Protein 4TKZ (pdb70)

Solvent-accessible surface area: 36170 Å² total; per-residue (Å²): 137,4,11,0,0,0,0,0,0,6,63,3,0,70,4,1,38,32,0,5,102,65,71,42,27,163,40,124,91,22,37,28,12,34,17,75,77,84,51,54,58,68,62,0,16,80,29,3,33,184,48,1,68,116,35,129,12,0,0,0,0,0,0,18,46,10,0,17,0,9,72,13,0,6,54,0,15,110,37,13,75,85,14,81,21,35,2,0,0,0,0,0,0,12,0,0,19,37,0,12,114,4,30,128,124,47,147,68,0,58,84,0,4,99,84,0,35,67,21,0,57,118,6,13,32,24,68,80,116,116,130,2,14,0,0,0,0,0,16,5,63,3,0,72,5,1,39,34,0,5,100,35,6,0,0,137,23,124,94,21,41,26,14,33,22,75,78,86,46,55,60,92,66,0,70,86,28,2,70,184,46,0,113,120,33,112,6,0,0,0,0,0,0,37,83,49,14,33,0,10,74,14,0,6,50,6,16,109,99,60,130,111,37,80,22,30,2,0,0,0,0,0,0,12,0,0,12,15,0,8,4,0,23,115,104,48,142,77,0,73,86,0,1,108,65,0,35,70,21,0,57,113,7,13,33,27,80,69,112,164,143,3,13,0,0,0,0,0,79,30,85,78,0,74,37,20,39,68,37,5,93,161,24,4,21,150,22,126,92,18,41,27,14,31,32,76,105,85,55,52,60,93,62,0,80,85,28,0,70,181,46,0,111,124,30,125,12,0,0,0,0,0,21,115,128,50,13,36,0,41,75,12,0,36,46,5,21,120,97,61,134,113,34,112,16,75,28,18,36,44,13,41,54,35,5,0,23,7,0,13,3,1,34,96,97,50,131,67,0,94,77,0,14,109,86,0,59,67,16,8,128,67,44,126,90,91,172,98,103,102,165,2,13,0,0,0,0,0,75,30,86,77,0,72,36,20,36,66,35,6,94,153,109,40,25,145,43,112,113,22,39,28,14,32,34,78,107,86,48,56,57,60,64,0,25,50,25,0,31,155,42,0,67,124,36,121,10,0,0,0,0,0,19,115,131,48,13,38,0,39,70,15,0,32,49,0,24,116,17,11,91,69,15,84,14,74,28,16,33,44,14,40,60,37,4,0,26,32,0,10,119,3,24,117,118,49,138,98,1,72,72,0,10,96,73,0,60,68,18,9,126,120,44,128,100,98,178,102,106,128,141,5,14,0,0,0,0,0,72,29,87,81,0,73,38,19,36,67,35,5,87,157,22,0,0,117,28,111,92,22,41,27,13,34,32,78,106,82,48,53,61,67,65,0,32,49,25,0,34,156,41,0,71,118,28,121,10,0,0,0,0,0,18,115,131,48,14,39,0,40,71,12,0,34,47,0,21,114,25,11,97,84,15,90,14,75,28,17,34,45,12,41,60,40,4,0,20,14,0,8,3,0,26,123,91,62,146,78,0,72,69,0,10,101,42,0,60,72,20,8,127,116,43,128,101,92,178,107,98,131,145,3,13,0,0,0,0,0,78,28,89,88,0,72,36,10,42,69,36,4,81,161,23,3,14,136,19,126,92,18,40,27,14,31,32,78,105,84,48,55,55,61,64,0,24,81,29,1,33,103,47,0,13,43,31,114,19,0,0,0,0,0,22,116,131,50,13,32,0,40,74,16,0,36,48,0,20,123,39,12,81,82,8,103,19,81,28,17,35,45,13,38,57,38,5,0,22,5,0,10,3,0,32,105,98,57,132,77,0,74,86,0,14,110,76,0,59,64,15,8,127,70,42,130,91,94,170,100,119,100

Foldseek 3Di:
DEAEEEEEEACVVVVLVVVCCVPPNDAPRYYYDYNYPPDDLVNLLVVVCVSPVPAAAYEYEYEAPPDSNQVSQVVVCVVDDRHHYHGDYNDDNQLVVQCRVCVVVDPHVVVRVVSSVVSSVVVDDDPVVD/DEAEEEEEEACVVVVLVVVCCVVPNDDPRYYYDYNYPPDDLVNLLVVVCVSPVPAAAYEYEYEAPPDSNQVSQVVVCVVDPRHHYHYDYNDDNQLVVQCRVCVVVDPHNVVSNVRSVVRSVVVDDDPVPD/DEAEEEEEEACVVVVLQVVCCVVPNDDPRYYYDYNYPPDDLVNLLVVVCVSPVPAQAYEYEYEAPPDSNQVSQVVVQPVDDRHHYHYDYNDDNQLVVQCRVPVVPDPHVVVRVVSSVVSSVVVDDDPVVD/DAAEEEEEEACVVVVLVVVCCVPPNDDPRYYYDYRYPPDDLVNVLVVVVVSPVPAQHYEYEYEDPPDSNQVSQVVVCVVPPRGHYHYDYNDDSQLVVLCRVPVVVDPHNVVSVVVSVVSSVVVDDDVVVD/DEAEEEEEEACVQVVLVVVCCVPPNDDPRYYYDYRYPPDDLVNLLVVVVVSPPPAQHYEYEYEDPPDSNQVSQVVVCVVPVRRHYHYYYNDDNQLVCQCRVCVVVDPHNVVSVVVSVVSSVVVDDDVVVD/DEAEEEEEEACVQVVLQVVCCVPPNDDPRYYYDYNYPPDDLVNLLVVVCVSPVPAQHYEYEYEAPPDSNQVSQVVVCPVDPRHHYHYDYNDDSQLVVQCRVPVVPDPHNVVSVVSSVVSSVVVDDDPVVD

CATH classification: 3.40.50.510

InterPro domains:
  IPR004701 Phosphotransferase system, mannose-type IIA component [PF03610] (3-116)
  IPR004701 Phosphotransferase system, mannose-type IIA component [PS51096] (1-124)
  IPR033887 PTS system mannose/sorbose specific IIA subunit [cd00006] (2-122)
  IPR036662 Phosphotransferase system, mannose-type IIA component superfamily [G3DSA:3.40.50.510] (1-130)
  IPR036662 Phosphotransferase system, mannose-type IIA component superfamily [SSF53062] (1-129)
  IPR051471 Bacterial PTS system sugar-specific components [PTHR33799] (1-134)

Organism: Streptococcus agalactiae serotype III (strain NEM316) (NCBI:txid211110)

Secondary structure (DSSP, 8-state):
--EEEEEEETTHHHHHHHHHHHHH---SSEEEEEE-TT--HHHHHHHHHHHHTT-SEEEEEESSTTSHHHHHHHHHTTS-SS-EEEEEES--HHHHHHHHHHGGG-SSTHHHHHHHHHHHHHT-EEGGG-/--EEEEEEETTHHHHHHHHHHHHH---SSEEEEEE-TT--HHHHHHHHHHHHTT-SEEEEEESSTTSHHHHHHHHHHTS-TT-EEEEEES--HHHHHHHHHHGGG-SSGGGTHHHHHHHHHHT-EEGGG-/--EEEEEEETTHHHHHHHHHHHHH---SSEEEEEE-TT--HHHHHHHHHHHHTT-SEEEEEESSTTSHHHHHHHHHTTS-SS-EEEEE-S--HHHHHHHHHHGGG-SSGGGTHHHHHHHHHHT---GGG-/-EEEEEEEETTHHHHHHHHHHHHH---SSEEEEEE-TT--HHHHHHHHHHHHTT-SEEEEEESSTTSHHHHHHHHHHHH-SSSEEEEE----HHHHHHHHHHGGG-SSHHHHHHHHHHHHHHT---GGG-/--EEEEEEETTHHHHHHHHHHHHH---SSEEEEEE-TT--HHHHHHHHHHHHTT-SEEEEEESSTTSHHHHHHHHHHHH-TTSEEEEE-S--HHHHHHHHHHGGG-S-HHHHHHHHHHHHHHT---GGG-/--EEEEEEETTHHHHHHHHHHHHH---SSEEEEEE-TT--HHHHHHHHHHHHTT-SEEEEEESSTTSHHHHHHHHHHTS-SS-EEEEE-S--HHHHHHHHHHGGG-S-GGGTHHHHHHHHHHT---GGG-

Nearest PDB structures (foldseek):
  4tkz-assembly3_F-3  TM=1.007E+00  e=9.486E-25  Streptococcus agalactiae NEM316
  2jzo-assembly1_A  TM=9.076E-01  e=1.538E-10  Escherichia coli
  2jzn-assembly1_B  TM=9.076E-01  e=3.311E-10  Escherichia coli
  3lfh-assembly1_B  TM=8.740E-01  e=2.914E-10  Caldanaerobacter subterraneus subsp. tengcongensis MB4
  3bed-assembly1_A  TM=9.129E-01  e=2.902E-08  Enterococcus faecalis V583

Sequence (780 aa):
MIKIIIVAHGNFPDGILSSLELLIAGHQEYVVGINFIAGMSSNDVRVALQREVIDFKEILVLTDLLGGTPFNVSSALSVEYTDKKIKVLSGLNLSMLMEAVLSRTMFEHVDDLVDKVITSSHEGIVDFSTCMIKIIIVAHGNFPDGILSSLELIAGHQEYVVGINFIAGMSSNDVRVALQREVIDFKEILVLTDLLGGTPFNVSSSALSVEYTDKKIKVLSGLNLSMLMEAVLSRTMFEHVDDLVVDKVITSSHEGIVDFSTCMIKIIIVAHGNFPDGILSSLELIAGHQEYVVGINFIAGMSSNDVRVALQRREVIDFKEILVLTDLLGGTPFNVSSALSVEYTDKKIKVLSGLNLSMLMEAVLSRTMFEHHVDDLVDKVITSSHEGIVDFSTCMIKIIIVAHGNFPDGILSSLELIAGHQEYVVGINFIAGMSSNDVRVALQREVIDFKEILVLTDLLGGTPFNVSSALSVEYTDKKIKVLSGLNLSMLMEAVLSRTMFEHVDDLVDKVITSSHEGIVDFSTCMMIKIIIVAHGNFPDGILSSLELIAGHQEYVVGINFIAGMSSNDVRVALQREVIDFKEILVLTDLLGGTPFNVSSALSVEYTDKKIKVLSGLNLSMLMEAVLSRTMFEHVDDLVDKVITSSHEGIVDFSTCMMIKIIIVAHGNFPDGILSSLELIAGHQEYVVGINFIAGMSSSNDVRVALQREVIDFKEILVLTDLLGGTPFNVSSALSVEYTDKKIKVLSGLNLSMLMEAVLSRTMFEHHVDDLVDKVITSSHEGIVDFSTC

Radius of gyration: 34.72 Å; Cα contacts (8 Å, |Δi|>4): 1448; chains: 6; bounding box: 51×77×112 Å

B-factor: mean 26.06, std 9.03, range [10.75, 90.31]

Structure (mmCIF, N/CA/C/O backbone):
data_4TKZ
#
_entry.id   4TKZ
#
_cell.length_a   52.293
_cell.length_b   53.800
_cell.length_c   94.887
_cell.angle_alpha   91.14
_cell.angle_beta   90.02
_cell.angle_gamma   60.97
#
_symmetry.space_group_name_H-M   'P 1'
#
loop_
_entity.id
_entity.type
_entity.pdbx_description
1 polymer 'Putative uncharacterized protein gbs1890'
2 non-polymer GLYCEROL
3 water water
#
loop_
_atom_site.group_PDB
_atom_site.id
_atom_site.type_symbol
_atom_site.label_atom_id
_atom_site.label_alt_id
_atom_site.label_comp_id
_atom_site.label_asym_id
_atom_site.label_entity_id
_atom_site.label_seq_id
_atom_site.pdbx_PDB_ins_code
_atom_site.Cartn_x
_atom_site.Cartn_y
_atom_site.Cartn_z
_atom_site.occupancy
_atom_site.B_iso_or_equiv
_atom_site.auth_seq_id
_atom_site.auth_comp_id
_atom_site.auth_asym_id
_atom_site.auth_atom_id
_atom_site.pdbx_PDB_model_num
ATOM 1 N N . MET A 1 1 ? 24.573 61.873 -0.705 1.00 30.78 1 MET A N 1
ATOM 2 C CA . MET A 1 1 ? 24.892 60.647 -1.424 1.00 30.53 1 MET A CA 1
ATOM 3 C C . MET A 1 1 ? 24.271 59.433 -0.738 1.00 33.73 1 MET A C 1
ATOM 4 O O . MET A 1 1 ? 23.990 59.460 0.465 1.00 35.37 1 MET A O 1
ATOM 9 N N . ILE A 1 2 ? 24.039 58.375 -1.506 1.00 25.39 2 ILE A N 1
ATOM 10 C CA . ILE A 1 2 ? 23.699 57.079 -0.927 1.00 24.99 2 ILE A CA 1
ATOM 11 C C . ILE A 1 2 ? 24.889 56.156 -1.130 1.00 24.10 2 ILE A C 1
ATOM 12 O O . ILE A 1 2 ? 25.259 55.863 -2.267 1.00 24.32 2 ILE A O 1
ATOM 17 N N . LYS A 1 3 ? 25.515 55.723 -0.039 1.00 23.24 3 LYS A N 1
ATOM 18 C CA . LYS A 1 3 ? 26.668 54.832 -0.142 1.00 19.21 3 LYS A CA 1
ATOM 19 C C . LYS A 1 3 ? 26.228 53.380 -0.337 1.00 22.39 3 LYS A C 1
ATOM 20 O O . LYS A 1 3 ? 25.318 52.900 0.344 1.00 18.15 3 LYS A O 1
ATOM 26 N N . ILE A 1 4 ? 26.873 52.687 -1.274 1.00 22.60 4 ILE A N 1
ATOM 27 C CA . ILE A 1 4 ? 26.554 51.289 -1.574 1.00 17.59 4 ILE A CA 1
ATOM 28 C C . ILE A 1 4 ? 27.638 50.378 -1.026 1.00 23.26 4 ILE A C 1
ATOM 29 O O . ILE A 1 4 ? 28.811 50.526 -1.370 1.00 21.70 4 ILE A O 1
ATOM 34 N N . ILE A 1 5 ? 27.246 49.436 -0.170 1.00 14.61 5 ILE A N 1
ATOM 35 C CA . ILE A 1 5 ? 28.208 48.517 0.409 1.00 15.38 5 ILE A CA 1
ATOM 36 C C . ILE A 1 5 ? 27.831 47.091 0.059 1.00 18.83 5 ILE A C 1
ATOM 37 O O . ILE A 1 5 ? 26.712 46.637 0.335 1.00 20.43 5 ILE A O 1
ATOM 42 N N . ILE A 1 6 ? 28.776 46.382 -0.543 1.00 18.79 6 ILE A N 1
ATOM 43 C CA . ILE A 1 6 ? 28.571 44.995 -0.926 1.00 19.97 6 ILE A CA 1
ATOM 44 C C . ILE A 1 6 ? 29.294 44.057 0.033 1.00 21.79 6 ILE A C 1
ATOM 45 O O . ILE A 1 6 ? 30.531 44.105 0.150 1.00 20.70 6 ILE A O 1
ATOM 50 N N . VAL A 1 7 ? 28.531 43.206 0.717 1.00 16.80 7 VAL A N 1
ATOM 51 C CA . VAL A 1 7 ? 29.114 42.221 1.619 1.00 17.08 7 VAL A CA 1
ATOM 52 C C . VAL A 1 7 ? 28.720 40.827 1.171 1.00 14.50 7 VAL A C 1
ATOM 53 O O . VAL A 1 7 ? 27.531 40.517 1.075 1.00 13.21 7 VAL A O 1
ATOM 57 N N . ALA A 1 8 ? 29.705 39.978 0.887 1.00 17.29 8 ALA A N 1
ATOM 58 C CA . ALA A 1 8 ? 29.402 38.634 0.407 1.00 13.87 8 ALA A CA 1
ATOM 59 C C . ALA A 1 8 ? 30.542 37.653 0.650 1.00 12.56 8 ALA A C 1
ATOM 60 O O . ALA A 1 8 ? 31.678 38.053 0.891 1.00 18.44 8 ALA A O 1
ATOM 62 N N . HIS A 1 9 ? 30.209 36.366 0.591 1.00 17.01 9 HIS A N 1
ATOM 63 C CA . HIS A 1 9 ? 31.155 35.276 0.793 1.00 14.19 9 HIS A CA 1
ATOM 64 C C . HIS A 1 9 ? 32.260 35.240 -0.261 1.00 18.69 9 HIS A C 1
ATOM 65 O O . HIS A 1 9 ? 32.006 35.440 -1.455 1.00 17.84 9 HIS A O 1
ATOM 72 N N . GLY A 1 10 ? 33.477 34.942 0.177 1.00 17.37 10 GLY A N 1
ATOM 73 C CA . GLY A 1 10 ? 34.620 34.879 -0.715 1.00 21.04 10 GLY A CA 1
ATOM 74 C C . GLY A 1 10 ? 34.935 36.229 -1.319 1.00 21.01 10 GLY A C 1
ATOM 75 O O . GLY A 1 10 ? 34.740 37.262 -0.672 1.00 19.04 10 GLY A O 1
ATOM 76 N N . ASN A 1 11 ? 35.429 36.220 -2.555 1.00 18.19 11 ASN A N 1
ATOM 77 C CA . ASN A 1 11 ? 35.701 37.454 -3.274 1.00 20.07 11 ASN A CA 1
ATOM 78 C C . ASN A 1 11 ? 34.598 37.804 -4.282 1.00 22.52 11 ASN A C 1
ATOM 79 O O . ASN A 1 11 ? 34.848 38.486 -5.263 1.00 21.53 11 ASN A O 1
ATOM 84 N N . PHE A 1 12 ? 33.385 37.320 -4.014 1.00 18.73 12 PHE A N 1
ATOM 85 C CA . PHE A 1 12 ? 32.156 37.750 -4.706 1.00 18.14 12 PHE A CA 1
ATOM 86 C C . PHE A 1 12 ? 32.082 39.283 -4.790 1.00 17.93 12 PHE A C 1
ATOM 87 O O . PHE A 1 12 ? 31.817 39.806 -5.864 1.00 16.98 12 PHE A O 1
ATOM 95 N N . PRO A 1 13 ? 32.298 40.013 -3.672 1.00 15.84 13 PRO A N 1
ATOM 96 C CA . PRO A 1 13 ? 32.219 41.471 -3.856 1.00 16.78 13 PRO A CA 1
ATOM 97 C C . PRO A 1 13 ? 33.218 42.004 -4.881 1.00 17.51 13 PRO A C 1
ATOM 98 O O . PRO A 1 13 ? 32.826 42.826 -5.717 1.00 18.90 13 PRO A O 1
ATOM 102 N N . ASP A 1 14 ? 34.467 41.546 -4.840 1.00 15.32 14 ASP A N 1
ATOM 103 C CA . ASP A 1 14 ? 35.445 42.006 -5.825 1.00 13.78 14 ASP A CA 1
ATOM 104 C C . ASP A 1 14 ? 35.015 41.654 -7.232 1.00 16.74 14 ASP A C 1
ATOM 105 O O . ASP A 1 14 ? 35.206 42.438 -8.158 1.00 18.18 14 ASP A O 1
ATOM 110 N N . GLY A 1 15 ? 34.460 40.456 -7.389 1.00 20.08 15 GLY A N 1
ATOM 111 C CA . GLY A 1 15 ? 34.069 39.980 -8.702 1.00 18.62 15 GLY A CA 1
ATOM 112 C C . GLY A 1 15 ? 32.911 40.765 -9.286 1.00 19.73 15 GLY A C 1
ATOM 113 O O . GLY A 1 15 ? 32.944 41.140 -10.461 1.00 16.91 15 GLY A O 1
ATOM 114 N N . ILE A 1 16 ? 31.876 41.014 -8.490 1.00 17.00 16 ILE A N 1
ATOM 115 C CA . ILE A 1 16 ? 30.731 41.771 -9.008 1.00 16.86 16 ILE A CA 1
ATOM 116 C C . ILE A 1 16 ? 31.098 43.247 -9.207 1.00 17.85 16 ILE A C 1
ATOM 117 O O . ILE A 1 16 ? 30.585 43.906 -10.117 1.00 21.21 16 ILE A O 1
ATOM 122 N N . LEU A 1 17 ? 32.018 43.752 -8.387 1.00 19.84 17 LEU A N 1
ATOM 123 C CA . LEU A 1 17 ? 32.546 45.101 -8.589 1.00 17.40 17 LEU A CA 1
ATOM 124 C C . LEU A 1 17 ? 33.327 45.218 -9.895 1.00 18.21 17 LEU A C 1
ATOM 125 O O . LEU A 1 17 ? 33.303 46.263 -10.551 1.00 20.03 17 LEU A O 1
ATOM 130 N N . SER A 1 18 ? 33.998 44.139 -10.293 1.00 18.10 18 SER A N 1
ATOM 131 C CA . SER A 1 18 ? 34.694 44.135 -11.579 1.00 17.94 18 SER A CA 1
ATOM 132 C C . SER A 1 18 ? 33.704 44.162 -12.742 1.00 21.10 18 SER A C 1
ATOM 133 O O . SER A 1 18 ? 34.029 44.671 -13.812 1.00 20.00 18 SER A O 1
ATOM 136 N N . SER A 1 19 ? 32.496 43.630 -12.535 1.00 17.85 19 SER A N 1
ATOM 137 C CA . SER A 1 19 ? 31.448 43.697 -13.560 1.00 22.80 19 SER A CA 1
ATOM 138 C C . SER A 1 19 ? 31.024 45.146 -13.753 1.00 22.14 19 SER A C 1
ATOM 139 O O . SER A 1 19 ? 30.914 45.639 -14.880 1.00 20.99 19 SER A O 1
ATOM 142 N N . LEU A 1 20 ? 30.777 45.814 -12.635 1.00 16.65 20 LEU A N 1
ATOM 143 C CA . LEU A 1 20 ? 30.428 47.234 -12.609 1.00 21.56 20 LEU A CA 1
ATOM 144 C C . LEU A 1 20 ? 31.509 48.113 -13.253 1.00 22.96 20 LEU A C 1
ATOM 145 O O . LEU A 1 20 ? 31.197 49.024 -14.026 1.00 23.44 20 LEU A O 1
ATOM 150 N N . GLU A 1 21 ? 32.773 47.840 -12.934 1.00 19.35 21 GLU A N 1
ATOM 151 C CA . GLU A 1 21 ? 33.889 48.620 -13.462 1.00 20.01 21 GLU A CA 1
ATOM 152 C C . GLU A 1 21 ? 33.909 48.508 -14.980 1.00 21.42 21 GLU A C 1
ATOM 153 O O . GLU A 1 21 ? 34.109 49.496 -15.683 1.00 23.30 21 GLU A O 1
ATOM 159 N N A LEU A 1 22 ? 33.701 47.292 -15.478 0.68 20.50 22 LEU A N 1
ATOM 160 N N B LEU A 1 22 ? 33.700 47.298 -15.482 0.32 20.53 22 LEU A N 1
ATOM 161 C CA A LEU A 1 22 ? 33.725 47.034 -16.918 0.68 19.21 22 LEU A CA 1
ATOM 162 C CA B LEU A 1 22 ? 33.724 47.066 -16.922 0.32 19.29 22 LEU A CA 1
ATOM 163 C C A LEU A 1 22 ? 32.561 47.711 -17.636 0.68 22.36 22 LEU A C 1
ATOM 164 C C B LEU A 1 22 ? 32.567 47.770 -17.611 0.32 22.29 22 LEU A C 1
ATOM 165 O O A LEU A 1 22 ? 32.729 48.277 -18.726 0.68 21.70 22 LEU A O 1
ATOM 166 O O B LEU A 1 22 ? 32.740 48.401 -18.659 0.32 21.73 22 LEU A O 1
ATOM 175 N N . ILE A 1 23 ? 31.380 47.643 -17.029 1.00 20.61 23 ILE A N 1
ATOM 176 C CA . ILE A 1 23 ? 30.177 48.191 -17.648 1.00 18.74 23 ILE A CA 1
ATOM 177 C C . ILE A 1 23 ? 30.133 49.711 -17.497 1.00 23.30 23 ILE A C 1
ATOM 178 O O . ILE A 1 23 ? 29.989 50.428 -18.483 1.00 26.31 23 ILE A O 1
ATOM 183 N N . ALA A 1 24 ? 30.294 50.202 -16.274 1.00 20.15 24 ALA A N 1
ATOM 184 C CA . ALA A 1 24 ? 30.055 51.620 -15.993 1.00 22.96 24 ALA A CA 1
ATOM 185 C C . ALA A 1 24 ? 31.292 52.434 -15.595 1.00 24.29 24 ALA A C 1
ATOM 186 O O . ALA A 1 24 ? 31.223 53.662 -15.510 1.00 27.85 24 ALA A O 1
ATOM 188 N N . GLY A 1 25 ? 32.413 51.767 -15.333 1.00 24.04 25 GLY A N 1
ATOM 189 C CA . GLY A 1 25 ? 33.612 52.470 -14.907 1.00 25.70 25 GLY A CA 1
ATOM 190 C C . GLY A 1 25 ? 33.612 52.599 -13.397 1.00 28.35 25 GLY A C 1
ATOM 191 O O . GLY A 1 25 ? 32.728 52.069 -12.733 1.00 26.48 25 GLY A O 1
ATOM 192 N N . HIS A 1 26 ? 34.588 53.315 -12.850 1.00 27.23 26 HIS A N 1
ATOM 193 C CA . HIS A 1 26 ? 34.701 53.437 -11.400 1.00 27.79 26 HIS A CA 1
ATOM 194 C C . HIS A 1 26 ? 33.630 54.355 -10.810 1.00 26.82 26 HIS A C 1
ATOM 195 O O . HIS A 1 26 ? 33.346 55.420 -11.355 1.00 23.25 26 HIS A O 1
ATOM 202 N N . GLN A 1 27 ? 33.043 53.944 -9.686 1.00 24.48 27 GLN A N 1
ATOM 203 C CA . GLN A 1 27 ? 31.954 54.697 -9.087 1.00 23.60 27 GLN A CA 1
ATOM 204 C C . GLN A 1 27 ? 32.400 55.238 -7.746 1.00 23.84 27 GLN A C 1
ATOM 205 O O . GLN A 1 27 ? 33.279 54.650 -7.116 1.00 23.07 27 GLN A O 1
ATOM 211 N N . GLU A 1 28 ? 31.816 56.358 -7.318 1.00 24.22 28 GLU A N 1
ATOM 212 C CA . GLU A 1 28 ? 32.075 56.896 -5.974 1.00 27.69 28 GLU A CA 1
ATOM 213 C C . GLU A 1 28 ? 31.190 56.207 -4.951 1.00 25.58 28 GLU A C 1
ATOM 214 O O . GLU A 1 28 ? 30.078 55.789 -5.273 1.00 23.26 28 GLU A O 1
ATOM 220 N N . TYR A 1 29 ? 31.673 56.106 -3.713 1.00 20.59 29 TYR A N 1
ATOM 221 C CA . TYR A 1 29 ? 30.844 55.610 -2.625 1.00 20.24 29 TYR A CA 1
ATOM 222 C C . TYR A 1 29 ? 30.259 54.229 -2.888 1.00 21.30 29 TYR A C 1
ATOM 223 O O . TYR A 1 29 ? 29.078 53.981 -2.642 1.00 20.59 29 TYR A O 1
ATOM 232 N N . VAL A 1 30 ? 31.096 53.337 -3.402 1.00 17.99 30 VAL A N 1
ATOM 233 C CA . VAL A 1 30 ? 30.714 51.950 -3.586 1.00 14.68 30 VAL A CA 1
ATOM 234 C C . VAL A 1 30 ? 31.884 51.109 -3.108 1.00 18.02 30 VAL A C 1
ATOM 235 O O . VAL A 1 30 ? 32.973 51.189 -3.674 1.00 21.62 30 VAL A O 1
ATOM 239 N N . VAL A 1 31 ? 31.678 50.332 -2.046 1.00 17.12 31 VAL A N 1
ATOM 240 C CA . VAL A 1 31 ? 32.752 49.512 -1.494 1.00 16.76 31 VAL A CA 1
ATOM 241 C C . VAL A 1 31 ? 32.353 48.054 -1.351 1.00 15.21 31 VAL A C 1
ATOM 242 O O . VAL A 1 31 ? 31.163 47.716 -1.224 1.00 21.52 31 VAL A O 1
ATOM 246 N N . GLY A 1 32 ? 33.355 47.185 -1.348 1.00 15.22 32 GLY A N 1
ATOM 247 C CA . GLY A 1 32 ? 33.107 45.773 -1.139 1.00 16.39 32 GLY A CA 1
ATOM 248 C C . GLY A 1 32 ? 33.801 45.296 0.118 1.00 25.72 32 GLY A C 1
ATOM 249 O O . GLY A 1 32 ? 34.921 45.717 0.424 1.00 24.18 32 GLY A O 1
ATOM 250 N N . ILE A 1 33 ? 33.118 44.435 0.861 1.00 17.41 33 ILE A N 1
ATOM 251 C CA . ILE A 1 33 ? 33.735 43.731 1.965 1.00 17.86 33 ILE A CA 1
ATOM 252 C C . ILE A 1 33 ? 33.738 42.244 1.630 1.00 20.62 33 ILE A C 1
ATOM 253 O O . ILE A 1 33 ? 32.689 41.593 1.624 1.00 17.89 33 ILE A O 1
ATOM 258 N N . ASN A 1 34 ? 34.923 41.712 1.348 1.00 17.90 34 ASN A N 1
ATOM 259 C CA . ASN A 1 34 ? 35.059 40.308 1.001 1.00 17.32 34 ASN A CA 1
ATOM 260 C C . ASN A 1 34 ? 35.137 39.414 2.235 1.00 21.14 34 ASN A C 1
ATOM 261 O O . ASN A 1 34 ? 36.121 39.455 2.971 1.00 23.26 34 ASN A O 1
ATOM 266 N N . PHE A 1 35 ? 34.099 38.611 2.451 1.00 20.09 35 PHE A N 1
ATOM 267 C CA . PHE A 1 35 ? 34.054 37.682 3.577 1.00 22.26 35 PHE A CA 1
ATOM 268 C C . PHE A 1 35 ? 34.778 36.403 3.190 1.00 19.29 35 PHE A C 1
ATOM 269 O O . PHE A 1 35 ? 34.158 35.427 2.765 1.00 20.39 35 PHE A O 1
ATOM 277 N N . ILE A 1 36 ? 36.096 36.414 3.351 1.00 19.84 36 ILE A N 1
ATOM 278 C CA . ILE A 1 36 ? 36.928 35.323 2.856 1.00 25.67 36 ILE A CA 1
ATOM 279 C C . ILE A 1 36 ? 37.209 34.293 3.944 1.00 26.66 36 ILE A C 1
ATOM 280 O O . ILE A 1 36 ? 36.953 34.531 5.128 1.00 25.75 36 ILE A O 1
ATOM 285 N N . ALA A 1 37 ? 37.728 33.139 3.536 1.00 25.22 37 ALA A N 1
ATOM 286 C CA . ALA A 1 37 ? 38.093 32.093 4.479 1.00 25.80 37 ALA A CA 1
ATOM 287 C C . ALA A 1 37 ? 39.096 32.636 5.478 1.00 29.93 37 ALA A C 1
ATOM 288 O O . ALA A 1 37 ? 40.075 33.283 5.102 1.00 29.04 37 ALA A O 1
ATOM 290 N N . GLY A 1 38 ? 38.833 32.376 6.753 1.00 30.36 38 GLY A N 1
ATOM 291 C CA . GLY A 1 38 ? 39.685 32.851 7.825 1.00 33.06 38 GLY A CA 1
ATOM 292 C C . GLY A 1 38 ? 39.039 33.982 8.598 1.00 30.29 38 GLY A C 1
ATOM 293 O O . GLY A 1 38 ? 39.378 34.219 9.758 1.00 29.22 38 GLY A O 1
ATOM 294 N N . MET A 1 39 ? 38.108 34.686 7.959 1.00 25.27 39 MET A N 1
ATOM 295 C CA . MET A 1 39 ? 37.436 35.805 8.611 1.00 30.09 39 MET A CA 1
ATOM 296 C C . MET A 1 39 ? 36.318 35.354 9.534 1.00 25.49 39 MET A C 1
ATOM 297 O O . MET A 1 39 ? 35.563 34.426 9.218 1.00 29.52 39 MET A O 1
ATOM 302 N N . SER A 1 40 ? 36.220 36.017 10.681 1.00 24.13 40 SER A N 1
ATOM 303 C CA . SER A 1 40 ? 35.148 35.768 11.618 1.00 22.55 40 SER A CA 1
ATOM 304 C C . SER A 1 40 ? 33.990 36.704 11.324 1.00 23.09 40 SER A C 1
ATOM 305 O O . SER A 1 40 ? 34.120 37.663 10.557 1.00 25.86 40 SER A O 1
ATOM 308 N N . SER A 1 41 ? 32.856 36.421 11.950 1.00 23.93 41 SER A N 1
ATOM 309 C CA . SER A 1 41 ? 31.702 37.305 11.874 1.00 23.87 41 SER A CA 1
ATOM 310 C C . SER A 1 41 ? 32.049 38.690 12.432 1.00 23.85 41 SER A C 1
ATOM 311 O O . SER A 1 41 ? 31.662 39.711 11.864 1.00 22.97 41 SER A O 1
ATOM 314 N N . ASN A 1 42 ? 32.787 38.737 13.540 1.00 24.83 42 ASN A N 1
ATOM 315 C CA . ASN A 1 42 ? 33.160 40.032 14.095 1.00 20.14 42 ASN A CA 1
ATOM 316 C C . ASN A 1 42 ? 34.023 40.847 13.122 1.00 19.94 42 ASN A C 1
ATOM 317 O O . ASN A 1 42 ? 33.922 42.077 13.080 1.00 23.34 42 ASN A O 1
ATOM 322 N N . ASP A 1 43 ? 34.851 40.166 12.335 1.00 21.25 43 ASP A N 1
ATOM 323 C CA . ASP A 1 43 ? 35.698 40.839 11.349 1.00 20.64 43 ASP A CA 1
ATOM 324 C C . ASP A 1 43 ? 34.839 41.605 10.344 1.00 22.93 43 ASP A C 1
ATOM 325 O O . ASP A 1 43 ? 35.146 42.748 9.982 1.00 19.51 43 ASP A O 1
ATOM 330 N N . VAL A 1 44 ? 33.759 40.963 9.903 1.00 21.71 44 VAL A N 1
ATOM 331 C CA . VAL A 1 44 ? 32.783 41.599 9.021 1.00 21.60 44 VAL A CA 1
ATOM 332 C C . VAL A 1 44 ? 32.119 42.779 9.715 1.00 21.67 44 VAL A C 1
ATOM 333 O O . VAL A 1 44 ? 31.932 43.840 9.114 1.00 20.12 44 VAL A O 1
ATOM 337 N N . ARG A 1 45 ? 31.761 42.599 10.986 1.00 19.07 45 ARG A N 1
ATOM 338 C CA . ARG A 1 45 ? 31.122 43.670 11.736 1.00 20.17 45 ARG A CA 1
ATOM 339 C C . ARG A 1 45 ? 32.032 44.882 11.852 1.00 18.19 45 ARG A C 1
ATOM 340 O O . ARG A 1 45 ? 31.577 46.011 11.688 1.00 20.19 45 ARG A O 1
ATOM 348 N N . VAL A 1 46 ? 33.313 44.637 12.125 1.00 18.95 46 VAL A N 1
ATOM 349 C CA . VAL A 1 46 ? 34.298 45.707 12.283 1.00 21.19 46 VAL A CA 1
ATOM 350 C C . VAL A 1 46 ? 34.432 46.470 10.979 1.00 21.39 46 VAL A C 1
ATOM 351 O O . VAL A 1 46 ? 34.426 47.705 10.958 1.00 22.13 46 VAL A O 1
ATOM 355 N N . ALA A 1 47 ? 34.537 45.721 9.890 1.00 22.34 47 ALA A N 1
ATOM 356 C CA . ALA A 1 47 ? 34.671 46.328 8.574 1.00 17.97 47 ALA A CA 1
ATOM 357 C C . ALA A 1 47 ? 33.458 47.187 8.234 1.00 19.53 47 ALA A C 1
ATOM 358 O O . ALA A 1 47 ? 33.599 48.319 7.748 1.00 21.06 47 ALA A O 1
ATOM 360 N N . LEU A 1 48 ? 32.264 46.652 8.477 1.00 19.70 48 LEU A N 1
ATOM 361 C CA . LEU A 1 48 ? 31.040 47.385 8.146 1.00 15.97 48 LEU A CA 1
ATOM 362 C C . LEU A 1 48 ? 30.918 48.670 8.952 1.00 20.32 48 LEU A C 1
ATOM 363 O O . LEU A 1 48 ? 30.630 49.723 8.381 1.00 18.51 48 LEU A O 1
ATOM 368 N N . GLN A 1 49 ? 31.138 48.588 10.272 1.00 17.12 49 GLN A N 1
ATOM 369 C CA . GLN A 1 49 ? 31.132 49.775 11.116 1.00 18.23 49 GLN A CA 1
ATOM 370 C C . GLN A 1 49 ? 32.016 50.864 10.550 1.00 15.35 49 GLN A C 1
ATOM 371 O O . GLN A 1 49 ? 31.619 52.031 10.465 1.00 18.33 49 GLN A O 1
ATOM 377 N N . ARG A 1 50 ? 33.228 50.481 10.168 1.00 18.88 50 ARG A N 1
ATOM 378 C CA . ARG A 1 50 ? 34.174 51.434 9.612 1.00 17.06 50 ARG A CA 1
ATOM 379 C C . ARG A 1 50 ? 33.626 52.117 8.356 1.00 24.16 50 ARG A C 1
ATOM 380 O O . ARG A 1 50 ? 33.809 53.323 8.164 1.00 19.77 50 ARG A O 1
ATOM 388 N N . GLU A 1 51 ? 32.935 51.355 7.509 1.00 22.90 51 GLU A N 1
ATOM 389 C CA . GLU A 1 51 ? 32.433 51.921 6.256 1.00 19.64 51 GLU A CA 1
ATOM 390 C C . GLU A 1 51 ? 31.253 52.872 6.462 1.00 19.63 51 GLU A C 1
ATOM 391 O O . GLU A 1 51 ? 30.996 53.718 5.616 1.00 24.97 51 GLU A O 1
ATOM 397 N N . VAL A 1 52 ? 30.542 52.750 7.582 1.00 17.94 52 VAL A N 1
ATOM 398 C CA . VAL A 1 52 ? 29.342 53.566 7.789 1.00 18.59 52 VAL A CA 1
ATOM 399 C C . VAL A 1 52 ? 29.513 54.793 8.696 1.00 17.36 52 VAL A C 1
ATOM 400 O O . VAL A 1 52 ? 28.581 55.584 8.822 1.00 18.28 52 VAL A O 1
ATOM 404 N N . ILE A 1 53 ? 30.687 54.951 9.310 1.00 21.43 53 ILE A N 1
ATOM 405 C CA . ILE A 1 53 ? 30.935 56.036 10.275 1.00 18.64 53 ILE A CA 1
ATOM 406 C C . ILE A 1 53 ? 30.354 57.375 9.826 1.00 21.69 53 ILE A C 1
ATOM 407 O O . ILE A 1 53 ? 29.599 58.017 10.552 1.00 20.74 53 ILE A O 1
ATOM 412 N N . ASP A 1 54 ? 30.695 57.771 8.607 1.00 16.25 54 ASP A N 1
ATOM 413 C CA . ASP A 1 54 ? 30.412 59.121 8.146 1.00 20.89 54 ASP A CA 1
ATOM 414 C C . ASP A 1 54 ? 29.331 59.190 7.072 1.00 27.19 54 ASP A C 1
ATOM 415 O O . ASP A 1 54 ? 29.282 60.145 6.290 1.00 23.54 54 ASP A O 1
ATOM 420 N N . PHE A 1 55 ? 28.459 58.189 7.037 1.00 20.13 55 PHE A N 1
ATOM 421 C CA . PHE A 1 55 ? 27.370 58.177 6.063 1.00 21.67 55 PHE A CA 1
ATOM 422 C C . PHE A 1 55 ? 25.999 58.023 6.730 1.00 26.20 55 PHE A C 1
ATOM 423 O O . PHE A 1 55 ? 25.864 57.349 7.753 1.00 23.83 55 PHE A O 1
ATOM 431 N N . LYS A 1 56 ? 24.993 58.682 6.160 1.00 25.27 56 LYS A N 1
ATOM 432 C CA . LYS A 1 56 ? 23.666 58.734 6.761 1.00 27.17 56 LYS A CA 1
ATOM 433 C C . LYS A 1 56 ? 22.675 57.853 6.000 1.00 23.64 56 LYS A C 1
ATOM 434 O O . LYS A 1 56 ? 21.743 57.293 6.589 1.00 23.64 56 LYS A O 1
ATOM 440 N N . GLU A 1 57 ? 22.891 57.738 4.690 1.00 26.64 57 GLU A N 1
ATOM 441 C CA . GLU A 1 57 ? 22.034 56.955 3.804 1.00 29.78 57 GLU A CA 1
ATOM 442 C C . GLU A 1 57 ? 22.873 55.851 3.177 1.00 21.88 57 GLU A C 1
ATOM 443 O O . GLU A 1 57 ? 23.773 56.129 2.384 1.00 25.87 57 GLU A O 1
ATOM 449 N N . ILE A 1 58 ? 22.583 54.604 3.539 1.00 19.75 58 ILE A N 1
ATOM 450 C CA . ILE A 1 58 ? 23.446 53.474 3.188 1.00 19.46 58 ILE A CA 1
ATOM 451 C C . ILE A 1 58 ? 22.657 52.271 2.684 1.00 22.52 58 ILE A C 1
ATOM 452 O O . ILE A 1 58 ? 21.718 51.798 3.333 1.00 17.71 58 ILE A O 1
ATOM 457 N N . LEU A 1 59 ? 23.036 51.776 1.511 1.00 20.16 59 LEU A N 1
ATOM 458 C CA . LEU A 1 59 ? 22.408 50.577 0.993 1.00 19.09 59 LEU A CA 1
ATOM 459 C C . LEU A 1 59 ? 23.419 49.446 1.046 1.00 16.80 59 LEU A C 1
ATOM 460 O O . LEU A 1 59 ? 24.477 49.521 0.422 1.00 19.24 59 LEU A O 1
ATOM 465 N N . VAL A 1 60 ? 23.085 48.396 1.787 1.00 18.84 60 VAL A N 1
ATOM 466 C CA . VAL A 1 60 ? 23.962 47.240 1.905 1.00 17.86 60 VAL A CA 1
ATOM 467 C C . VAL A 1 60 ? 23.431 46.066 1.095 1.00 21.72 60 VAL A C 1
ATOM 468 O O . VAL A 1 60 ? 22.333 45.538 1.355 1.00 17.52 60 VAL A O 1
ATOM 472 N N . LEU A 1 61 ? 24.212 45.652 0.103 1.00 18.84 61 LEU A N 1
ATOM 473 C CA . LEU A 1 61 ? 23.791 44.559 -0.755 1.00 17.54 61 LEU A CA 1
ATOM 474 C C . LEU A 1 61 ? 24.534 43.290 -0.362 1.00 16.61 61 LEU A C 1
ATOM 475 O O . LEU A 1 61 ? 25.757 43.231 -0.433 1.00 23.17 61 LEU A O 1
ATOM 480 N N . THR A 1 62 ? 23.801 42.266 0.054 1.00 14.68 62 THR A N 1
ATOM 481 C CA . THR A 1 62 ? 24.455 41.049 0.520 1.00 13.81 62 THR A CA 1
ATOM 482 C C . THR A 1 62 ? 24.030 39.857 -0.273 1.00 13.70 62 THR A C 1
ATOM 483 O O . THR A 1 62 ? 22.959 39.865 -0.875 1.00 18.76 62 THR A O 1
ATOM 487 N N . ASP A 1 63 ? 24.844 38.809 -0.243 1.00 16.07 63 ASP A N 1
ATOM 488 C CA . ASP A 1 63 ? 24.623 37.705 -1.164 1.00 20.98 63 ASP A CA 1
ATOM 489 C C . ASP A 1 63 ? 23.423 36.837 -0.839 1.00 23.01 63 ASP A C 1
ATOM 490 O O . ASP A 1 63 ? 22.596 36.562 -1.709 1.00 19.71 63 ASP A O 1
ATOM 495 N N . LEU A 1 64 ? 23.312 36.438 0.419 1.00 19.09 64 LEU A N 1
ATOM 496 C CA . LEU A 1 64 ? 22.509 35.277 0.749 1.00 19.07 64 LEU A CA 1
ATOM 497 C C . LEU A 1 64 ? 21.765 35.478 2.062 1.00 22.90 64 LEU A C 1
ATOM 498 O O . LEU A 1 64 ? 22.375 35.765 3.088 1.00 17.56 64 LEU A O 1
ATOM 503 N N . LEU A 1 65 ? 20.444 35.326 2.012 1.00 21.14 65 LEU A N 1
ATOM 504 C CA . LEU A 1 65 ? 19.599 35.426 3.197 1.00 20.90 65 LEU A CA 1
ATOM 505 C C . LEU A 1 65 ? 20.034 34.451 4.275 1.00 23.09 65 LEU A C 1
ATOM 506 O O . LEU A 1 65 ? 20.142 33.247 4.034 1.00 21.54 65 LEU A O 1
ATOM 511 N N . GLY A 1 66 ? 20.277 34.972 5.470 1.00 22.24 66 GLY A N 1
ATOM 512 C CA . GLY A 1 66 ? 20.606 34.118 6.596 1.00 19.52 66 GLY A CA 1
ATOM 513 C C . GLY A 1 66 ? 22.083 33.814 6.702 1.00 22.26 66 GLY A C 1
ATOM 514 O O . GLY A 1 66 ? 22.511 33.143 7.639 1.00 23.56 66 GLY A O 1
ATOM 515 N N . GLY A 1 67 ? 22.869 34.306 5.745 1.00 17.42 67 GLY A N 1
ATOM 516 C CA . GLY A 1 67 ? 24.312 34.153 5.819 1.00 20.92 67 GLY A CA 1
ATOM 517 C C . GLY A 1 67 ? 24.968 35.208 6.702 1.00 18.82 67 GLY A C 1
ATOM 518 O O . GLY A 1 67 ? 24.330 36.170 7.116 1.00 22.47 67 GLY A O 1
ATOM 519 N N . THR A 1 68 ? 26.251 35.029 6.990 1.00 19.92 68 THR A N 1
ATOM 520 C CA . THR A 1 68 ? 26.984 35.964 7.857 1.00 23.59 68 THR A CA 1
ATOM 521 C C . THR A 1 68 ? 26.955 37.418 7.364 1.00 18.74 68 THR A C 1
ATOM 522 O O . THR A 1 68 ? 26.643 38.317 8.141 1.00 18.28 68 THR A O 1
ATOM 526 N N . PRO A 1 69 ? 27.260 37.661 6.071 1.00 19.78 69 PRO A N 1
ATOM 527 C CA . PRO A 1 69 ? 27.150 39.043 5.594 1.00 14.25 69 PRO A CA 1
ATOM 528 C C . PRO A 1 69 ? 25.781 39.667 5.833 1.00 18.62 69 PRO A C 1
ATOM 529 O O . PRO A 1 69 ? 25.714 40.841 6.213 1.00 18.28 69 PRO A O 1
ATOM 533 N N . PHE A 1 70 ? 24.709 38.916 5.594 1.00 17.29 70 PHE A N 1
ATOM 534 C CA . PHE A 1 70 ? 23.375 39.467 5.768 1.00 16.77 70 PHE A CA 1
ATOM 535 C C . PHE A 1 70 ? 23.110 39.650 7.267 1.00 16.42 70 PHE A C 1
ATOM 536 O O . PHE A 1 70 ? 22.638 40.706 7.706 1.00 20.97 70 PHE A O 1
ATOM 544 N N . ASN A 1 71 ? 23.423 38.623 8.045 1.00 18.48 71 ASN A N 1
ATOM 545 C CA . ASN A 1 71 ? 23.167 38.663 9.492 1.00 15.65 71 ASN A CA 1
ATOM 546 C C . ASN A 1 71 ? 23.899 39.797 10.214 1.00 22.19 71 ASN A C 1
ATOM 547 O O . ASN A 1 71 ? 23.305 40.536 11.013 1.00 20.73 71 ASN A O 1
ATOM 552 N N . VAL A 1 72 ? 25.193 39.928 9.942 1.00 21.21 72 VAL A N 1
ATOM 553 C CA . VAL A 1 72 ? 25.980 41.027 10.496 1.00 23.57 72 VAL A CA 1
ATOM 554 C C . VAL A 1 72 ? 25.452 42.382 10.039 1.00 23.26 72 VAL A C 1
ATOM 555 O O . VAL A 1 72 ? 25.370 43.310 10.832 1.00 19.55 72 VAL A O 1
ATOM 559 N N . SER A 1 73 ? 25.110 42.502 8.755 1.00 18.88 73 SER A N 1
ATOM 560 C CA . SER A 1 73 ? 24.626 43.774 8.242 1.00 16.30 73 SER A CA 1
ATOM 561 C C . SER A 1 73 ? 23.279 44.165 8.854 1.00 19.34 73 SER A C 1
ATOM 562 O O . SER A 1 73 ? 23.068 45.327 9.221 1.00 16.97 73 SER A O 1
ATOM 565 N N . SER A 1 74 ? 22.374 43.194 8.952 1.00 18.62 74 SER A N 1
ATOM 566 C CA . SER A 1 74 ? 21.047 43.423 9.496 1.00 21.11 74 SER A CA 1
ATOM 567 C C . SER A 1 74 ? 21.109 43.856 10.958 1.00 19.05 74 SER A C 1
ATOM 568 O O . SER A 1 74 ? 20.386 44.764 11.367 1.00 22.25 74 SER A O 1
ATOM 571 N N . ALA A 1 75 ? 21.975 43.200 11.726 1.00 21.60 75 ALA A N 1
ATOM 572 C CA . ALA A 1 75 ? 22.121 43.472 13.164 1.00 20.46 75 ALA A CA 1
ATOM 573 C C . ALA A 1 75 ? 22.626 44.881 13.413 1.00 25.00 75 ALA A C 1
ATOM 574 O O . ALA A 1 75 ? 22.220 45.544 14.374 1.00 26.82 75 ALA A O 1
ATOM 576 N N . LEU A 1 76 ? 23.532 45.329 12.554 1.00 24.29 76 LEU A N 1
ATOM 577 C CA . LEU A 1 76 ? 24.131 46.639 12.701 1.00 22.48 76 LEU A CA 1
ATOM 578 C C . LEU A 1 76 ? 23.185 47.731 12.222 1.00 25.67 76 LEU A C 1
ATOM 579 O O . LEU A 1 76 ? 23.245 48.855 12.710 1.00 28.96 76 LEU A O 1
ATOM 584 N N . SER A 1 77 ? 22.308 47.402 11.271 1.00 22.73 77 SER A N 1
ATOM 585 C CA . SER A 1 77 ? 21.423 48.397 10.664 1.00 23.92 77 SER A CA 1
ATOM 586 C C . SER A 1 77 ? 20.420 49.014 11.643 1.00 25.23 77 SER A C 1
ATOM 587 O O . SER A 1 77 ? 19.808 50.031 11.335 1.00 33.61 77 SER A O 1
ATOM 590 N N . VAL A 1 78 ? 20.238 48.400 12.805 1.00 24.64 78 VAL A N 1
ATOM 591 C CA . VAL A 1 78 ? 19.252 48.909 13.762 1.00 25.39 78 VAL A CA 1
ATOM 592 C C . VAL A 1 78 ? 19.897 49.594 14.965 1.00 32.34 78 VAL A C 1
ATOM 593 O O . VAL A 1 78 ? 19.221 49.876 15.961 1.00 31.82 78 VAL A O 1
ATOM 597 N N . GLU A 1 79 ? 21.193 49.876 14.877 1.00 27.76 79 GLU A N 1
ATOM 598 C CA . GLU A 1 79 ? 21.936 50.353 16.048 1.00 23.27 79 GLU A CA 1
ATOM 599 C C . GLU A 1 79 ? 22.238 51.845 16.012 1.00 29.82 79 GLU A C 1
ATOM 600 O O . GLU A 1 79 ? 22.639 52.433 17.021 1.00 31.05 79 GLU A O 1
ATOM 606 N N . TYR A 1 80 ? 22.061 52.451 14.845 1.00 22.30 80 TYR A N 1
ATOM 607 C CA . TYR A 1 80 ? 22.300 53.875 14.684 1.00 25.86 80 TYR A CA 1
ATOM 608 C C . TYR A 1 80 ? 20.970 54.616 14.567 1.00 35.42 80 TYR A C 1
ATOM 609 O O . TYR A 1 80 ? 20.175 54.351 13.663 1.00 38.34 80 TYR A O 1
ATOM 618 N N . THR A 1 81 ? 20.748 55.554 15.480 1.00 30.20 81 THR A N 1
ATOM 619 C CA . THR A 1 81 ? 19.509 56.329 15.545 1.00 32.76 81 THR A CA 1
ATOM 620 C C . THR A 1 81 ? 19.210 57.122 14.283 1.00 35.40 81 THR A C 1
ATOM 621 O O . THR A 1 81 ? 18.077 57.123 13.786 1.00 36.20 81 THR A O 1
ATOM 625 N N . ASP A 1 82 ? 20.223 57.799 13.754 1.00 31.76 82 ASP A N 1
ATOM 626 C CA . ASP A 1 82 ? 19.980 58.722 12.653 1.00 33.60 82 ASP A CA 1
ATOM 627 C C . ASP A 1 82 ? 20.527 58.278 11.302 1.00 35.72 82 ASP A C 1
ATOM 628 O O . ASP A 1 82 ? 20.422 59.014 10.325 1.00 38.12 82 ASP A O 1
ATOM 633 N N . LYS A 1 83 ? 21.106 57.084 11.244 1.00 33.28 83 LYS A N 1
ATOM 634 C CA . LYS A 1 83 ? 21.504 56.522 9.960 1.00 23.53 83 LYS A CA 1
ATOM 635 C C . LYS A 1 83 ? 20.340 55.757 9.361 1.00 33.30 83 LYS A C 1
ATOM 636 O O . LYS A 1 83 ? 19.571 55.112 10.078 1.00 34.14 83 LYS A O 1
ATOM 642 N N . LYS A 1 84 ? 20.209 55.838 8.043 1.00 29.71 84 LYS A N 1
ATOM 643 C CA . LYS A 1 84 ? 19.254 55.005 7.325 1.00 28.59 84 LYS A CA 1
ATOM 644 C C . LYS A 1 84 ? 20.033 53.912 6.601 1.00 20.88 84 LYS A C 1
ATOM 645 O O . LYS A 1 84 ? 20.737 54.182 5.633 1.00 26.09 84 LYS A O 1
ATOM 651 N N . ILE A 1 85 ? 19.941 52.687 7.105 1.00 26.40 85 ILE A N 1
ATOM 652 C CA . ILE A 1 85 ? 20.677 51.570 6.523 1.00 25.14 85 ILE A CA 1
ATOM 653 C C . ILE A 1 85 ? 19.703 50.507 6.037 1.00 25.49 85 ILE A C 1
ATOM 654 O O . ILE A 1 85 ? 18.996 49.895 6.835 1.00 22.76 85 ILE A O 1
ATOM 659 N N . LYS A 1 86 ? 19.653 50.308 4.720 1.00 21.26 86 LYS A N 1
ATOM 660 C CA . LYS A 1 86 ? 18.840 49.249 4.142 1.00 23.42 86 LYS A CA 1
ATOM 661 C C . LYS A 1 86 ? 19.725 48.045 3.837 1.00 23.37 86 LYS A C 1
ATOM 662 O O . LYS A 1 86 ? 20.834 48.193 3.319 1.00 19.16 86 LYS A O 1
ATOM 668 N N . VAL A 1 87 ? 19.231 46.855 4.158 1.00 21.84 87 VAL A N 1
ATOM 669 C CA . VAL A 1 87 ? 19.989 45.626 3.952 1.00 22.32 87 VAL A CA 1
ATOM 670 C C . VAL A 1 87 ? 19.204 44.674 3.065 1.00 20.93 87 VAL A C 1
ATOM 671 O O . VAL A 1 87 ? 18.124 44.202 3.447 1.00 19.35 87 VAL A O 1
ATOM 675 N N . LEU A 1 88 ? 19.737 44.392 1.874 1.00 21.01 88 LEU A N 1
ATOM 676 C CA . LEU A 1 88 ? 19.096 43.435 0.975 1.00 16.06 88 LEU A CA 1
ATOM 677 C C . LEU A 1 88 ? 19.915 42.149 0.863 1.00 18.12 88 LEU A C 1
ATOM 678 O O . LEU A 1 88 ? 21.144 42.181 0.950 1.00 16.02 88 LEU A O 1
ATOM 683 N N . SER A 1 89 ? 19.226 41.020 0.689 1.00 18.76 89 SER A N 1
ATOM 684 C CA . SER A 1 89 ? 19.865 39.781 0.248 1.00 15.05 89 SER A CA 1
ATOM 685 C C . SER A 1 89 ? 19.507 39.558 -1.225 1.00 15.54 89 SER A C 1
ATOM 686 O O . SER A 1 89 ? 18.689 40.296 -1.779 1.00 17.10 89 SER A O 1
ATOM 689 N N . GLY A 1 90 ? 20.120 38.550 -1.847 1.00 16.17 90 GLY A N 1
ATOM 690 C CA . GLY A 1 90 ? 19.779 38.153 -3.211 1.00 16.44 90 GLY A CA 1
ATOM 691 C C . GLY A 1 90 ? 20.545 38.897 -4.284 1.00 16.36 90 GLY A C 1
ATOM 692 O O . GLY A 1 90 ? 20.112 38.952 -5.432 1.00 20.70 90 GLY A O 1
ATOM 693 N N . LEU A 1 91 ? 21.689 39.466 -3.905 1.00 19.68 91 LEU A N 1
ATOM 694 C CA . LEU A 1 91 ? 22.458 40.353 -4.779 1.00 13.90 91 LEU A CA 1
ATOM 695 C C . LEU A 1 91 ? 22.727 39.751 -6.151 1.00 14.20 91 LEU A C 1
ATOM 696 O O . LEU A 1 91 ? 23.318 38.674 -6.254 1.00 16.20 91 LEU A O 1
ATOM 701 N N . ASN A 1 92 ? 22.255 40.437 -7.187 1.00 15.78 92 ASN A N 1
ATOM 702 C CA . ASN A 1 92 ? 22.613 40.113 -8.584 1.00 12.63 92 ASN A CA 1
ATOM 703 C C . ASN A 1 92 ? 23.112 41.369 -9.290 1.00 15.47 92 ASN A C 1
ATOM 704 O O . ASN A 1 92 ? 23.113 42.441 -8.695 1.00 16.39 92 ASN A O 1
ATOM 709 N N . LEU A 1 93 ? 23.562 41.279 -10.542 1.00 13.11 93 LEU A N 1
ATOM 710 C CA . LEU A 1 93 ? 24.112 42.483 -11.155 1.00 12.89 93 LEU A CA 1
ATOM 711 C C . LEU A 1 93 ? 23.015 43.521 -11.395 1.00 14.44 93 LEU A C 1
ATOM 712 O O . LEU A 1 93 ? 23.279 44.721 -11.373 1.00 18.89 93 LEU A O 1
ATOM 717 N N . SER A 1 94 ? 21.783 43.062 -11.603 1.00 17.27 94 SER A N 1
ATOM 718 C CA . SER A 1 94 ? 20.646 43.966 -11.769 1.00 16.98 94 SER A CA 1
ATOM 719 C C . SER A 1 94 ? 20.464 44.847 -10.533 1.00 15.18 94 SER A C 1
ATOM 720 O O . SER A 1 94 ? 20.229 46.055 -10.651 1.00 19.76 94 SER A O 1
ATOM 723 N N . MET A 1 95 ? 20.553 44.223 -9.367 1.00 19.46 95 MET A N 1
ATOM 724 C CA . MET A 1 95 ? 20.417 44.930 -8.090 1.00 14.61 95 MET A CA 1
ATOM 725 C C . MET A 1 95 ? 21.477 46.025 -8.005 1.00 17.81 95 MET A C 1
ATOM 726 O O . MET A 1 95 ? 21.178 47.182 -7.684 1.00 17.20 95 MET A O 1
ATOM 731 N N . LEU A 1 96 ? 22.714 45.665 -8.334 1.00 17.08 96 LEU A N 1
ATOM 732 C CA . LEU A 1 96 ? 23.835 46.602 -8.248 1.00 17.56 96 LEU A CA 1
ATOM 733 C C . LEU A 1 96 ? 23.733 47.732 -9.262 1.00 17.48 96 LEU A C 1
ATOM 734 O O . LEU A 1 96 ? 23.930 48.904 -8.930 1.00 19.23 96 LEU A O 1
ATOM 739 N N . MET A 1 97 ? 23.433 47.387 -10.508 1.00 20.17 97 MET A N 1
ATOM 740 C CA . MET A 1 97 ? 23.355 48.413 -11.537 1.00 17.46 97 MET A CA 1
ATOM 741 C C . MET A 1 97 ? 22.234 49.408 -11.228 1.00 18.51 97 MET A C 1
ATOM 742 O O . MET A 1 97 ? 22.402 50.616 -11.395 1.00 18.38 97 MET A O 1
ATOM 747 N N . GLU A 1 98 ? 21.103 48.909 -10.747 1.00 19.05 98 GLU A N 1
ATOM 748 C CA . GLU A 1 98 ? 19.979 49.794 -10.438 1.00 22.50 98 GLU A CA 1
ATOM 749 C C . GLU A 1 98 ? 20.327 50.773 -9.326 1.00 19.81 98 GLU A C 1
ATOM 750 O O . GLU A 1 98 ? 20.017 51.965 -9.412 1.00 20.93 98 GLU A O 1
ATOM 756 N N . ALA A 1 99 ? 20.972 50.271 -8.279 1.00 23.98 99 ALA A N 1
ATOM 757 C CA . ALA A 1 99 ? 21.339 51.132 -7.161 1.00 21.23 99 ALA A CA 1
ATOM 758 C C . ALA A 1 99 ? 22.272 52.239 -7.647 1.00 22.78 99 ALA A C 1
ATOM 759 O O . ALA A 1 99 ? 22.080 53.420 -7.326 1.00 22.40 99 ALA A O 1
ATOM 761 N N . VAL A 1 100 ? 23.264 51.852 -8.444 1.00 18.63 100 VAL A N 1
ATOM 762 C CA . VAL A 1 100 ? 24.250 52.795 -8.958 1.00 16.29 100 VAL A CA 1
ATOM 763 C C . VAL A 1 100 ? 23.610 53.817 -9.897 1.00 22.70 100 VAL A C 1
ATOM 764 O O . VAL A 1 100 ? 23.812 55.024 -9.761 1.00 21.18 100 VAL A O 1
ATOM 768 N N . LEU A 1 101 ? 22.822 53.335 -10.846 1.00 23.57 101 LEU A N 1
ATOM 769 C CA . LEU A 1 101 ? 22.264 54.234 -11.854 1.00 25.27 101 LEU A CA 1
ATOM 770 C C . LEU A 1 101 ? 21.086 55.086 -11.364 1.00 25.25 101 LEU A C 1
ATOM 771 O O . LEU A 1 101 ? 20.762 56.105 -11.972 1.00 25.01 101 LEU A O 1
ATOM 776 N N . SER A 1 102 ? 20.455 54.693 -10.262 1.00 20.29 102 SER A N 1
ATOM 777 C CA . SER A 1 102 ? 19.262 55.410 -9.809 1.00 22.04 102 SER A CA 1
ATOM 778 C C . SER A 1 102 ? 19.420 56.190 -8.504 1.00 27.04 102 SER A C 1
ATOM 779 O O . SER A 1 102 ? 18.575 57.030 -8.182 1.00 26.88 102 SER A O 1
ATOM 782 N N . ARG A 1 103 ? 20.482 55.923 -7.750 1.00 26.87 103 ARG A N 1
ATOM 783 C CA . ARG A 1 103 ? 20.624 56.542 -6.425 1.00 26.13 103 ARG A CA 1
ATOM 784 C C . ARG A 1 103 ? 20.653 58.070 -6.489 1.00 28.33 103 ARG A C 1
ATOM 785 O O . ARG A 1 103 ? 20.222 58.756 -5.549 1.00 33.07 103 ARG A O 1
ATOM 793 N N . THR A 1 104 ? 21.165 58.582 -7.603 1.00 26.84 104 THR A N 1
ATOM 794 C CA . THR A 1 104 ? 21.229 60.011 -7.895 1.00 32.73 104 THR A CA 1
ATOM 795 C C . THR A 1 104 ? 19.848 60.678 -7.849 1.00 40.21 104 THR A C 1
ATOM 796 O O . THR A 1 104 ? 19.732 61.868 -7.529 1.00 38.19 104 THR A O 1
ATOM 800 N N . MET A 1 105 ? 18.805 59.903 -8.146 1.00 39.23 105 MET A N 1
ATOM 801 C CA . MET A 1 105 ? 17.437 60.415 -8.162 1.00 37.98 105 MET A CA 1
ATOM 802 C C . MET A 1 105 ? 16.873 60.634 -6.767 1.00 39.72 105 MET A C 1
ATOM 803 O O . MET A 1 105 ? 15.830 61.273 -6.617 1.00 37.37 105 MET A O 1
ATOM 808 N N . PHE A 1 106 ? 17.540 60.094 -5.750 1.00 34.67 106 PHE A N 1
ATOM 809 C CA . PHE A 1 106 ? 16.940 60.053 -4.421 1.00 38.03 106 PHE A CA 1
ATOM 810 C C . PHE A 1 106 ? 17.823 60.615 -3.320 1.00 40.33 106 PHE A C 1
ATOM 811 O O . PHE A 1 106 ? 19.022 60.348 -3.270 1.00 38.49 106 PHE A O 1
ATOM 819 N N . GLU A 1 107 ? 17.210 61.395 -2.438 1.00 42.19 107 GLU A N 1
ATOM 820 C CA . GLU A 1 107 ? 17.875 61.847 -1.226 1.00 47.44 107 GLU A CA 1
ATOM 821 C C . GLU A 1 107 ? 18.053 60.682 -0.261 1.00 45.54 107 GLU A C 1
ATOM 822 O O . GLU A 1 107 ? 19.116 60.518 0.346 1.00 47.04 107 GLU A O 1
ATOM 828 N N . HIS A 1 108 ? 17.005 59.872 -0.131 1.00 41.09 108 HIS A N 1
ATOM 829 C CA . HIS A 1 108 ? 16.965 58.821 0.880 1.00 44.99 108 HIS A CA 1
ATOM 830 C C . HIS A 1 108 ? 16.945 57.417 0.296 1.00 35.40 108 HIS A C 1
ATOM 831 O O . HIS A 1 108 ? 16.213 57.145 -0.650 1.00 34.97 108 HIS A O 1
ATOM 838 N N . VAL A 1 109 ? 17.729 56.527 0.898 1.00 33.04 109 VAL A N 1
ATOM 839 C CA . VAL A 1 109 ? 17.792 55.129 0.479 1.00 32.14 109 VAL A CA 1
ATOM 840 C C . VAL A 1 109 ? 16.419 54.435 0.546 1.00 35.49 109 VAL A C 1
ATOM 841 O O . VAL A 1 109 ? 16.154 53.506 -0.217 1.00 28.53 109 VAL A O 1
ATOM 845 N N . ASP A 1 110 ? 15.545 54.896 1.444 1.00 28.74 110 ASP A N 1
ATOM 846 C CA . ASP A 1 110 ? 14.186 54.354 1.536 1.00 33.98 110 ASP A CA 1
ATOM 847 C C . ASP A 1 110 ? 13.441 54.432 0.203 1.00 34.69 110 ASP A C 1
ATOM 848 O O . ASP A 1 110 ? 12.692 53.526 -0.158 1.00 42.49 110 ASP A O 1
ATOM 853 N N . ASP A 1 111 ? 13.647 55.524 -0.522 1.00 35.07 111 ASP A N 1
ATOM 854 C CA . ASP A 1 111 ? 12.917 55.764 -1.761 1.00 33.09 111 ASP A CA 1
ATOM 855 C C . ASP A 1 111 ? 13.606 55.103 -2.952 1.00 34.96 111 ASP A C 1
ATOM 856 O O . ASP A 1 111 ? 13.071 55.080 -4.058 1.00 36.69 111 ASP A O 1
ATOM 861 N N . LEU A 1 112 ? 14.793 54.552 -2.709 1.00 33.07 112 LEU A N 1
ATOM 862 C CA . LEU A 1 112 ? 15.564 53.879 -3.751 1.00 27.43 112 LEU A CA 1
ATOM 863 C C . LEU A 1 112 ? 15.385 52.358 -3.725 1.00 25.23 112 LEU A C 1
ATOM 864 O O . LEU A 1 112 ? 15.429 51.711 -4.770 1.00 25.72 112 LEU A O 1
ATOM 869 N N . VAL A 1 113 ? 15.173 51.788 -2.543 1.00 25.33 113 VAL A N 1
ATOM 870 C CA . VAL A 1 113 ? 15.138 50.324 -2.401 1.00 25.73 113 VAL A CA 1
ATOM 871 C C . VAL A 1 113 ? 14.042 49.614 -3.187 1.00 24.55 113 VAL A C 1
ATOM 872 O O . VAL A 1 113 ? 14.249 48.498 -3.657 1.00 26.52 113 VAL A O 1
ATOM 876 N N . ASP A 1 114 ? 12.881 50.245 -3.318 1.00 22.25 114 ASP A N 1
ATOM 877 C CA . ASP A 1 114 ? 11.760 49.616 -4.007 1.00 28.12 114 ASP A CA 1
ATOM 878 C C . ASP A 1 114 ? 12.049 49.417 -5.497 1.00 23.43 114 ASP A C 1
ATOM 879 O O . ASP A 1 114 ? 11.675 48.404 -6.086 1.00 27.68 114 ASP A O 1
ATOM 884 N N . LYS A 1 115 ? 12.736 50.382 -6.092 1.00 22.20 115 LYS A N 1
ATOM 885 C CA . LYS A 1 115 ? 13.146 50.278 -7.489 1.00 27.81 115 LYS A CA 1
ATOM 886 C C . LYS A 1 115 ? 14.237 49.221 -7.646 1.00 24.25 115 LYS A C 1
ATOM 887 O O . LYS A 1 115 ? 14.278 48.494 -8.636 1.00 24.50 115 LYS A O 1
ATOM 893 N N . VAL A 1 116 ? 15.122 49.138 -6.657 1.00 20.17 116 VAL A N 1
ATOM 894 C CA . VAL A 1 116 ? 16.238 48.200 -6.703 1.00 21.93 116 VAL A CA 1
ATOM 895 C C . VAL A 1 116 ? 15.730 46.763 -6.615 1.00 24.00 116 VAL A C 1
ATOM 896 O O . VAL A 1 116 ? 16.183 45.885 -7.347 1.00 24.31 116 VAL A O 1
ATOM 900 N N . ILE A 1 117 ? 14.770 46.540 -5.727 1.00 20.42 117 ILE A N 1
ATOM 901 C CA . ILE A 1 117 ? 14.149 45.232 -5.550 1.00 23.20 117 ILE A CA 1
ATOM 902 C C . ILE A 1 117 ? 13.433 44.792 -6.817 1.00 23.30 117 ILE A C 1
ATOM 903 O O . ILE A 1 117 ? 13.565 43.647 -7.278 1.00 23.90 117 ILE A O 1
ATOM 908 N N . THR A 1 118 ? 12.651 45.711 -7.364 1.00 22.44 118 THR A N 1
ATOM 909 C CA . THR A 1 118 ? 11.899 45.449 -8.584 1.00 21.79 118 THR A CA 1
ATOM 910 C C . THR A 1 118 ? 12.835 45.010 -9.697 1.00 23.68 118 THR A C 1
ATOM 911 O O . THR A 1 118 ? 12.598 43.984 -10.345 1.00 26.36 118 THR A O 1
ATOM 915 N N . SER A 1 119 ? 13.902 45.777 -9.914 1.00 24.13 119 SER A N 1
ATOM 916 C CA . SER A 1 119 ? 14.847 45.466 -10.984 1.00 25.52 119 SER A CA 1
ATOM 917 C C . SER A 1 119 ? 15.546 44.130 -10.742 1.00 22.08 119 SER A C 1
ATOM 918 O O . SER A 1 119 ? 15.816 43.393 -11.689 1.00 20.37 119 SER A O 1
ATOM 921 N N . SER A 1 120 ? 15.832 43.826 -9.475 1.00 21.53 120 SER A N 1
ATOM 922 C CA . SER A 1 120 ? 16.499 42.580 -9.108 1.00 19.14 120 SER A CA 1
ATOM 923 C C . SER A 1 120 ? 15.673 41.386 -9.559 1.00 19.17 120 SER A C 1
ATOM 924 O O . SER A 1 120 ? 16.193 40.425 -10.142 1.00 20.42 120 SER A O 1
ATOM 927 N N . HIS A 1 121 ? 14.373 41.468 -9.313 1.00 18.56 121 HIS A N 1
ATOM 928 C CA . HIS A 1 121 ? 13.439 40.424 -9.696 1.00 17.63 121 HIS A CA 1
ATOM 929 C C . HIS A 1 121 ? 13.252 40.381 -11.211 1.00 20.31 121 HIS A C 1
ATOM 930 O O . HIS A 1 121 ? 13.233 39.307 -11.812 1.00 20.63 121 HIS A O 1
ATOM 937 N N . GLU A 1 122 ? 13.107 41.551 -11.821 1.00 22.85 122 GLU A N 1
ATOM 938 C CA . GLU A 1 122 ? 12.875 41.627 -13.255 1.00 21.65 122 GLU A CA 1
ATOM 939 C C . GLU A 1 122 ? 14.073 41.123 -14.049 1.00 25.16 122 GLU A C 1
ATOM 940 O O . GLU A 1 122 ? 13.946 40.770 -15.223 1.00 19.95 122 GLU A O 1
ATOM 946 N N . GLY A 1 123 ? 15.238 41.088 -13.411 1.00 18.43 123 GLY A N 1
ATOM 947 C CA . GLY A 1 123 ? 16.459 40.659 -14.076 1.00 20.03 123 GLY A CA 1
ATOM 948 C C . GLY A 1 123 ? 16.635 39.149 -14.157 1.00 17.24 123 GLY A C 1
ATOM 949 O O . GLY A 1 123 ? 17.527 38.655 -14.849 1.00 21.17 123 GLY A O 1
ATOM 950 N N . ILE A 1 124 ? 15.798 38.417 -13.430 1.00 16.56 124 ILE A N 1
ATOM 951 C CA . ILE A 1 124 ? 15.835 36.954 -13.430 1.00 14.93 124 ILE A CA 1
ATOM 952 C C . ILE A 1 124 ? 14.915 36.451 -14.527 1.00 20.07 124 ILE A C 1
ATOM 953 O O . ILE A 1 124 ? 13.693 36.504 -14.403 1.00 23.27 124 ILE A O 1
ATOM 958 N N . VAL A 1 125 ? 15.514 35.962 -15.603 1.00 15.23 125 VAL A N 1
ATOM 959 C CA . VAL A 1 125 ? 14.765 35.603 -16.808 1.00 22.95 125 VAL A CA 1
ATOM 960 C C . VAL A 1 125 ? 15.236 34.249 -17.326 1.00 27.51 125 VAL A C 1
ATOM 961 O O . VAL A 1 125 ? 16.437 33.971 -17.330 1.00 22.25 125 VAL A O 1
ATOM 965 N N . ASP A 1 126 ? 14.292 33.406 -17.742 1.00 19.64 126 ASP A N 1
ATOM 966 C CA . ASP A 1 126 ? 14.617 32.152 -18.410 1.00 20.34 126 ASP A CA 1
ATOM 967 C C . ASP A 1 126 ? 14.452 32.404 -19.912 1.00 23.15 126 ASP A C 1
ATOM 968 O O . ASP A 1 126 ? 13.367 32.767 -20.359 1.00 23.67 126 ASP A O 1
ATOM 973 N N . PHE A 1 127 ? 15.524 32.230 -20.683 1.00 20.75 127 PHE A N 1
ATOM 974 C CA . PHE A 1 127 ? 15.497 32.579 -22.108 1.00 24.29 127 PHE A CA 1
ATOM 975 C C . PHE A 1 127 ? 14.414 31.830 -22.879 1.00 27.04 127 PHE A C 1
ATOM 976 O O . PHE A 1 127 ? 13.922 32.323 -23.896 1.00 30.30 127 PHE A O 1
ATOM 984 N N . SER A 1 128 ? 14.043 30.644 -22.399 1.00 29.18 128 SER A N 1
ATOM 985 C CA . SER A 1 128 ? 12.974 29.860 -23.027 1.00 33.81 128 SER A CA 1
ATOM 986 C C . SER A 1 128 ? 11.657 30.626 -23.150 1.00 39.62 128 SER A C 1
ATOM 987 O O . SER A 1 128 ? 10.861 30.371 -24.056 1.00 40.95 128 SER A O 1
ATOM 990 N N . THR A 1 129 ? 11.428 31.559 -22.233 1.00 35.12 129 THR A N 1
ATOM 991 C CA . THR A 1 129 ? 10.224 32.379 -22.263 1.00 42.84 129 THR A CA 1
ATOM 992 C C . THR A 1 129 ? 10.505 33.686 -22.996 1.00 42.70 129 THR A C 1
ATOM 993 O O . THR A 1 129 ? 9.626 34.544 -23.096 1.00 46.74 129 THR A O 1
ATOM 997 N N . CYS A 1 130 ? 11.731 33.788 -23.521 1.00 44.28 130 CYS A N 1
ATOM 998 C CA . CYS A 1 130 ? 12.360 35.016 -24.052 1.00 51.07 130 CYS A CA 1
ATOM 999 C C . CYS A 1 130 ? 13.072 35.818 -22.949 1.00 33.29 130 CYS A C 1
ATOM 1000 O O . CYS A 1 130 ? 14.080 36.481 -23.205 1.00 31.84 130 CYS A O 1
ATOM 1003 N N . MET B 1 1 ? 23.247 14.207 -14.532 1.00 47.40 1 MET B N 1
ATOM 1004 C CA . MET B 1 1 ? 24.458 15.023 -14.552 1.00 37.31 1 MET B CA 1
ATOM 1005 C C . MET B 1 1 ? 24.215 16.304 -15.338 1.00 32.65 1 MET B C 1
ATOM 1006 O O . MET B 1 1 ? 24.240 16.312 -16.571 1.00 34.34 1 MET B O 1
ATOM 1011 N N . ILE B 1 2 ? 23.944 17.385 -14.619 1.00 25.81 2 ILE B N 1
ATOM 1012 C CA . ILE B 1 2 ? 23.711 18.678 -15.252 1.00 25.33 2 ILE B CA 1
ATOM 1013 C C . ILE B 1 2 ? 24.938 19.564 -15.056 1.00 24.58 2 ILE B C 1
ATOM 1014 O O . ILE B 1 2 ? 25.347 19.818 -13.928 1.00 24.64 2 ILE B O 1
ATOM 1019 N N . LYS B 1 3 ? 25.547 20.005 -16.151 1.00 23.55 3 LYS B N 1
ATOM 1020 C CA . LYS B 1 3 ? 26.735 20.849 -16.048 1.00 21.21 3 LYS B CA 1
ATOM 1021 C C . LYS B 1 3 ? 26.305 22.292 -15.821 1.00 24.53 3 LYS B C 1
ATOM 1022 O O . LYS B 1 3 ? 25.397 22.787 -16.487 1.00 22.71 3 LYS B O 1
ATOM 1028 N N . ILE B 1 4 ? 26.936 22.959 -14.863 1.00 18.87 4 ILE B N 1
ATOM 1029 C CA . ILE B 1 4 ? 26.607 24.352 -14.587 1.00 16.58 4 ILE B CA 1
ATOM 1030 C C . ILE B 1 4 ? 27.699 25.240 -15.143 1.00 18.57 4 ILE B C 1
ATOM 1031 O O . ILE B 1 4 ? 28.875 25.058 -14.832 1.00 21.22 4 ILE B O 1
ATOM 1036 N N . ILE B 1 5 ? 27.313 26.192 -15.988 1.00 15.17 5 ILE B N 1
ATOM 1037 C CA . ILE B 1 5 ? 28.291 27.083 -16.586 1.00 13.95 5 ILE B CA 1
ATOM 1038 C C . ILE B 1 5 ? 27.908 28.508 -16.272 1.00 14.51 5 ILE B C 1
ATOM 1039 O O . ILE B 1 5 ? 26.806 28.951 -16.601 1.00 16.19 5 ILE B O 1
ATOM 1044 N N . ILE B 1 6 ? 28.820 29.229 -15.632 1.00 20.94 6 ILE B N 1
ATOM 1045 C CA . ILE B 1 6 ? 28.566 30.612 -15.269 1.00 21.22 6 ILE B CA 1
ATOM 1046 C C . ILE B 1 6 ? 29.286 31.533 -16.240 1.00 18.04 6 ILE B C 1
ATOM 1047 O O . ILE B 1 6 ? 30.515 31.452 -16.363 1.00 20.25 6 ILE B O 1
ATOM 1052 N N . VAL B 1 7 ? 28.544 32.428 -16.899 1.00 14.06 7 VAL B N 1
ATOM 1053 C CA . VAL B 1 7 ? 29.159 33.411 -17.789 1.00 14.92 7 VAL B CA 1
ATOM 1054 C C . VAL B 1 7 ? 28.749 34.819 -17.361 1.00 14.70 7 VAL B C 1
ATOM 1055 O O . VAL B 1 7 ? 27.562 35.104 -17.305 1.00 15.51 7 VAL B O 1
ATOM 1059 N N . ALA B 1 8 ? 29.714 35.699 -17.077 1.00 15.29 8 ALA B N 1
ATOM 1060 C CA . ALA B 1 8 ? 29.401 37.057 -16.617 1.00 13.43 8 ALA B CA 1
ATOM 1061 C C . ALA B 1 8 ? 30.540 38.042 -16.864 1.00 13.77 8 ALA B C 1
ATOM 1062 O O . ALA B 1 8 ? 31.674 37.639 -17.041 1.00 17.47 8 ALA B O 1
ATOM 1064 N N . HIS B 1 9 ? 30.228 39.338 -16.834 1.00 16.35 9 HIS B N 1
ATOM 1065 C CA . HIS B 1 9 ? 31.215 40.389 -17.016 1.00 13.60 9 HIS B CA 1
ATOM 1066 C C . HIS B 1 9 ? 32.298 40.384 -15.946 1.00 17.93 9 HIS B C 1
ATOM 1067 O O . HIS B 1 9 ? 32.029 40.133 -14.757 1.00 17.61 9 HIS B O 1
ATOM 1074 N N . GLY B 1 10 ? 33.513 40.714 -16.353 1.00 15.95 10 GLY B N 1
ATOM 1075 C CA . GLY B 1 10 ? 34.622 40.812 -15.420 1.00 20.71 10 GLY B CA 1
ATOM 1076 C C . GLY B 1 10 ? 34.951 39.460 -14.829 1.00 21.41 10 GLY B C 1
ATOM 1077 O O . GLY B 1 10 ? 34.790 38.437 -15.499 1.00 20.90 10 GLY B O 1
ATOM 1078 N N . ASN B 1 11 ? 35.406 39.452 -13.578 1.00 20.16 11 ASN B N 1
ATOM 1079 C CA . ASN B 1 11 ? 35.689 38.204 -12.885 1.00 20.25 11 ASN B CA 1
ATOM 1080 C C . ASN B 1 11 ? 34.600 37.824 -11.884 1.00 19.79 11 ASN B C 1
ATOM 1081 O O . ASN B 1 11 ? 34.854 37.100 -10.930 1.00 21.27 11 ASN B O 1
ATOM 1086 N N . PHE B 1 12 ? 33.390 38.327 -12.122 1.00 16.56 12 PHE B N 1
ATOM 1087 C CA . PHE B 1 12 ? 32.177 37.906 -11.401 1.00 18.78 12 PHE B CA 1
ATOM 1088 C C . PHE B 1 12 ? 32.079 36.365 -11.345 1.00 18.49 12 PHE B C 1
ATOM 1089 O O . PHE B 1 12 ? 31.775 35.815 -10.289 1.00 19.14 12 PHE B O 1
ATOM 1097 N N . PRO B 1 13 ? 32.309 35.661 -12.474 1.00 14.31 13 PRO B N 1
ATOM 1098 C CA . PRO B 1 13 ? 32.252 34.200 -12.334 1.00 15.94 13 PRO B CA 1
ATOM 1099 C C . PRO B 1 13 ? 33.255 33.658 -11.316 1.00 16.77 13 PRO B C 1
ATOM 1100 O O . PRO B 1 13 ? 32.848 32.898 -10.427 1.00 18.24 13 PRO B O 1
ATOM 1104 N N . ASP B 1 14 ? 34.526 34.034 -11.418 1.00 16.05 14 ASP B N 1
ATOM 1105 C CA . ASP B 1 14 ? 35.493 33.611 -10.396 1.00 17.38 14 ASP B CA 1
ATOM 1106 C C . ASP B 1 14 ? 35.016 33.960 -8.995 1.00 19.10 14 ASP B C 1
ATOM 1107 O O . ASP B 1 14 ? 35.185 33.176 -8.062 1.00 19.42 14 ASP B O 1
ATOM 1112 N N . GLY B 1 15 ? 34.434 35.146 -8.845 1.00 17.59 15 GLY B N 1
ATOM 1113 C CA . GLY B 1 15 ? 34.034 35.620 -7.533 1.00 20.86 15 GLY B CA 1
ATOM 1114 C C . GLY B 1 15 ? 32.904 34.824 -6.909 1.00 18.52 15 GLY B C 1
ATOM 1115 O O . GLY B 1 15 ? 33.006 34.407 -5.751 1.00 18.74 15 GLY B O 1
ATOM 1116 N N . ILE B 1 16 ? 31.823 34.621 -7.657 1.00 19.61 16 ILE B N 1
ATOM 1117 C CA . ILE B 1 16 ? 30.679 33.877 -7.131 1.00 17.22 16 ILE B CA 1
ATOM 1118 C C . ILE B 1 16 ? 31.055 32.411 -6.939 1.00 18.10 16 ILE B C 1
ATOM 1119 O O . ILE B 1 16 ? 30.571 31.755 -6.017 1.00 19.54 16 ILE B O 1
ATOM 1124 N N . LEU B 1 17 ? 31.943 31.907 -7.792 1.00 20.89 17 LEU B N 1
ATOM 1125 C CA . LEU B 1 17 ? 32.478 30.559 -7.603 1.00 20.63 17 LEU B CA 1
ATOM 1126 C C . LEU B 1 17 ? 33.257 30.430 -6.294 1.00 20.52 17 LEU B C 1
ATOM 1127 O O . LEU B 1 17 ? 33.256 29.359 -5.665 1.00 20.05 17 LEU B O 1
ATOM 1132 N N . SER B 1 18 ? 33.914 31.512 -5.873 1.00 18.43 18 SER B N 1
ATOM 1133 C CA . SER B 1 18 ? 34.658 31.477 -4.614 1.00 19.60 18 SER B CA 1
ATOM 1134 C C . SER B 1 18 ? 33.689 31.461 -3.436 1.00 21.59 18 SER B C 1
ATOM 1135 O O . SER B 1 18 ? 34.009 30.915 -2.389 1.00 20.77 18 SER B O 1
ATOM 1138 N N . SER B 1 19 ? 32.498 32.034 -3.618 1.00 18.37 19 SER B N 1
ATOM 1139 C CA . SER B 1 19 ? 31.449 31.948 -2.603 1.00 20.82 19 SER B CA 1
ATOM 1140 C C . SER B 1 19 ? 31.009 30.498 -2.426 1.00 22.83 19 SER B C 1
ATOM 1141 O O . SER B 1 19 ? 30.906 30.000 -1.300 1.00 20.40 19 SER B O 1
ATOM 1144 N N . LEU B 1 20 ? 30.736 29.838 -3.550 1.00 17.44 20 LEU B N 1
ATOM 1145 C CA . LEU B 1 20 ? 30.349 28.428 -3.581 1.00 21.46 20 LEU B CA 1
ATOM 1146 C C . LEU B 1 20 ? 31.407 27.534 -2.929 1.00 22.20 20 LEU B C 1
ATOM 1147 O O . LEU B 1 20 ? 31.084 26.640 -2.140 1.00 22.81 20 LEU B O 1
ATOM 1152 N N . GLU B 1 21 ? 32.671 27.790 -3.249 1.00 18.44 21 GLU B N 1
ATOM 1153 C CA . GLU B 1 21 ? 33.780 27.019 -2.700 1.00 21.29 21 GLU B CA 1
ATOM 1154 C C . GLU B 1 21 ? 3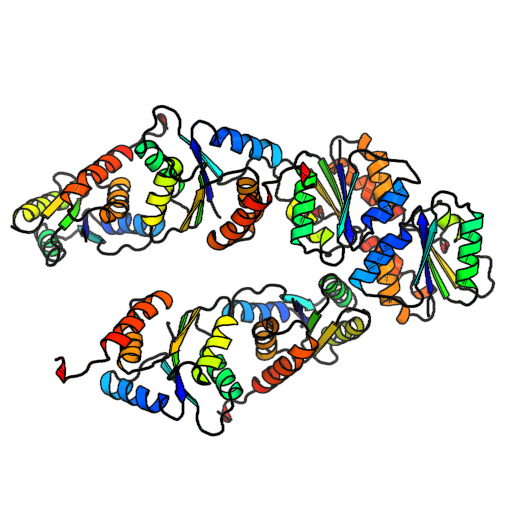3.874 27.168 -1.176 1.00 20.10 21 GLU B C 1
ATOM 1155 O O . GLU B 1 21 ? 34.138 26.200 -0.463 1.00 22.13 21 GLU B O 1
ATOM 1161 N N . LEU B 1 22 ? 33.659 28.383 -0.684 1.00 17.50 22 LEU B N 1
ATOM 1162 C CA . LEU B 1 22 ? 33.718 28.644 0.762 1.00 18.06 22 LEU B CA 1
ATOM 1163 C C . LEU B 1 22 ? 32.568 27.958 1.477 1.00 24.48 22 LEU B C 1
ATOM 1164 O O . LEU B 1 22 ? 32.715 27.430 2.582 1.00 21.28 22 LEU B O 1
ATOM 1169 N N . ILE B 1 23 ? 31.408 27.973 0.841 1.00 21.19 23 ILE B N 1
ATOM 1170 C CA . ILE B 1 23 ? 30.217 27.439 1.475 1.00 19.68 23 ILE B CA 1
ATOM 1171 C C . ILE B 1 23 ? 30.167 25.916 1.333 1.00 21.74 23 ILE B C 1
ATOM 1172 O O . ILE B 1 23 ? 30.005 25.200 2.315 1.00 22.70 23 ILE B O 1
ATOM 1177 N N . ALA B 1 24 ? 30.342 25.416 0.117 1.00 22.16 24 ALA B N 1
ATOM 1178 C CA . ALA B 1 24 ? 30.073 24.003 -0.136 1.00 21.97 24 ALA B CA 1
ATOM 1179 C C . ALA B 1 24 ? 31.299 23.181 -0.507 1.00 25.72 24 ALA B C 1
ATOM 1180 O O . ALA B 1 24 ? 31.224 21.952 -0.581 1.00 31.55 24 ALA B O 1
ATOM 1182 N N . GLY B 1 25 ? 32.418 23.851 -0.761 1.00 22.99 25 GLY B N 1
ATOM 1183 C CA . GLY B 1 25 ? 33.608 23.164 -1.223 1.00 27.21 25 GLY B CA 1
ATOM 1184 C C . GLY B 1 25 ? 33.572 23.010 -2.735 1.00 26.38 25 GLY B C 1
ATOM 1185 O O . GLY B 1 25 ? 32.646 23.479 -3.402 1.00 26.14 25 GLY B O 1
ATOM 1186 N N . HIS B 1 26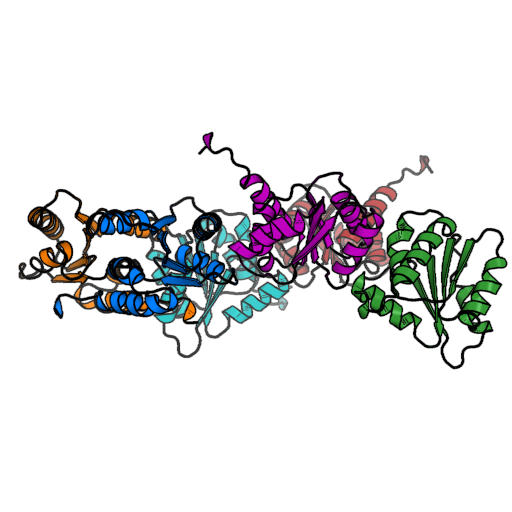 ? 34.574 22.333 -3.282 1.00 26.38 26 HIS B N 1
ATOM 1187 C CA . HIS B 1 26 ? 34.689 22.206 -4.735 1.00 26.81 26 HIS B CA 1
ATOM 1188 C C . HIS B 1 26 ? 33.619 21.297 -5.334 1.00 24.72 26 HIS B C 1
ATOM 1189 O O . HIS B 1 26 ? 33.343 20.221 -4.805 1.00 21.77 26 HIS B O 1
ATOM 1196 N N . GLN B 1 27 ? 33.037 21.721 -6.460 1.00 26.62 27 GLN B N 1
ATOM 1197 C CA . GLN B 1 27 ? 31.967 20.961 -7.104 1.00 26.34 27 GLN B CA 1
ATOM 1198 C C . GLN B 1 27 ? 32.420 20.370 -8.424 1.00 28.30 27 GLN B C 1
ATOM 1199 O O . GLN B 1 27 ? 33.339 20.887 -9.065 1.00 24.52 27 GLN B O 1
ATOM 1205 N N . GLU B 1 28 ? 31.778 19.278 -8.821 1.00 25.92 28 GLU B N 1
ATOM 1206 C CA . GLU B 1 28 ? 32.026 18.691 -10.131 1.00 29.23 28 GLU B CA 1
ATOM 1207 C C . GLU B 1 28 ? 31.158 19.370 -11.177 1.00 27.45 28 GLU B C 1
ATOM 1208 O O . GLU B 1 28 ? 30.037 19.799 -10.888 1.00 24.97 28 GLU B O 1
ATOM 1214 N N . TYR B 1 29 ? 31.682 19.475 -12.396 1.00 24.52 29 TYR B N 1
ATOM 1215 C CA . TYR B 1 29 ? 30.900 19.970 -13.517 1.00 23.58 29 TYR B CA 1
ATOM 1216 C C . TYR B 1 29 ? 30.320 21.352 -13.282 1.00 19.14 29 TYR B C 1
ATOM 1217 O O . TYR B 1 29 ? 29.146 21.601 -13.562 1.00 18.54 29 TYR B O 1
ATOM 1226 N N . VAL B 1 30 ? 31.145 22.242 -12.747 1.00 18.63 30 VAL B N 1
ATOM 1227 C CA . VAL B 1 30 ? 30.760 23.637 -12.585 1.00 15.95 30 VAL B CA 1
ATOM 1228 C C . VAL B 1 30 ? 31.922 24.493 -13.047 1.00 20.48 30 VAL B C 1
ATOM 1229 O O . VAL B 1 30 ? 33.020 24.399 -12.503 1.00 21.56 30 VAL B O 1
ATOM 1233 N N . VAL B 1 31 ? 31.698 25.305 -14.077 1.00 17.41 31 VAL B N 1
ATOM 1234 C CA . VAL B 1 31 ? 32.769 26.142 -14.598 1.00 16.35 31 VAL B CA 1
ATOM 1235 C C . VAL B 1 31 ? 32.335 27.593 -14.784 1.00 14.84 31 VAL B C 1
ATOM 1236 O O . VAL B 1 31 ? 31.146 27.888 -14.963 1.00 19.81 31 VAL B O 1
ATOM 1240 N N . GLY B 1 32 ? 33.317 28.488 -14.760 1.00 17.06 32 GLY B N 1
ATOM 1241 C CA . GLY B 1 32 ? 33.073 29.899 -14.995 1.00 13.94 32 GLY B CA 1
ATOM 1242 C C . GLY B 1 32 ? 33.779 30.371 -16.253 1.00 23.65 32 GLY B C 1
ATOM 1243 O O . GLY B 1 32 ? 34.896 29.943 -16.551 1.00 22.68 32 GLY B O 1
ATOM 1244 N N . ILE B 1 33 ? 33.110 31.236 -17.005 1.00 16.94 33 ILE B N 1
ATOM 1245 C CA . ILE B 1 33 ? 33.717 31.910 -18.132 1.00 15.65 33 ILE B CA 1
ATOM 1246 C C . ILE B 1 33 ? 33.707 33.397 -17.832 1.00 13.91 33 ILE B C 1
ATOM 1247 O O . ILE B 1 33 ? 32.663 34.044 -17.891 1.00 15.24 33 ILE B O 1
ATOM 1252 N N . ASN B 1 34 ? 34.880 33.927 -17.495 1.00 14.78 34 ASN B N 1
ATOM 1253 C CA . ASN B 1 34 ? 35.026 35.337 -17.166 1.00 19.28 34 ASN B CA 1
ATOM 1254 C C . ASN B 1 34 ? 35.103 36.232 -18.391 1.00 21.08 34 ASN B C 1
ATOM 1255 O O . ASN B 1 34 ? 36.070 36.169 -19.157 1.00 24.19 34 ASN B O 1
ATOM 1260 N N . PHE B 1 35 ? 34.081 37.065 -18.584 1.00 19.18 35 PHE B N 1
ATOM 1261 C CA . PHE B 1 35 ? 34.026 37.955 -19.743 1.00 20.73 35 PHE B CA 1
ATOM 1262 C C . PHE B 1 35 ? 34.728 39.249 -19.379 1.00 17.92 35 PHE B C 1
ATOM 1263 O O . PHE B 1 35 ? 34.098 40.235 -18.990 1.00 22.17 35 PHE B O 1
ATOM 1271 N N . ILE B 1 36 ? 36.048 39.228 -19.500 1.00 21.86 36 ILE B N 1
ATOM 1272 C CA . ILE B 1 36 ? 36.885 40.294 -18.975 1.00 22.07 36 ILE B CA 1
ATOM 1273 C C . ILE B 1 36 ? 37.160 41.340 -20.042 1.00 28.02 36 ILE B C 1
ATOM 1274 O O . ILE B 1 36 ? 36.832 41.148 -21.212 1.00 29.62 36 ILE B O 1
ATOM 1279 N N . ALA B 1 37 ? 37.758 42.453 -19.634 1.00 26.66 37 ALA B N 1
ATOM 1280 C CA . ALA B 1 37 ? 38.169 43.490 -20.573 1.00 27.48 37 ALA B CA 1
ATOM 1281 C C . ALA B 1 37 ? 39.111 42.922 -21.629 1.00 30.51 37 ALA B C 1
ATOM 1282 O O . ALA B 1 37 ? 40.048 42.189 -21.311 1.00 30.01 37 ALA B O 1
ATOM 1284 N N . GLY B 1 38 ? 38.857 43.263 -22.885 1.00 33.94 38 GLY B N 1
ATOM 1285 C CA . GLY B 1 38 ? 39.688 42.793 -23.978 1.00 31.39 38 GLY B CA 1
ATOM 1286 C C . GLY B 1 38 ? 39.042 41.707 -24.809 1.00 30.53 38 GLY B C 1
ATOM 1287 O O . GLY B 1 38 ? 39.287 41.627 -26.013 1.00 29.69 38 GLY B O 1
ATOM 1288 N N . MET B 1 39 ? 38.215 40.862 -24.196 1.00 30.61 39 MET B N 1
ATOM 1289 C CA . MET B 1 39 ? 37.585 39.806 -24.981 1.00 31.61 39 MET B CA 1
ATOM 1290 C C . MET B 1 39 ? 36.304 40.222 -25.712 1.00 29.17 39 MET B C 1
ATOM 1291 O O . MET B 1 39 ? 35.554 41.093 -25.262 1.00 29.38 39 MET B O 1
ATOM 1296 N N . SER B 1 40 ? 36.101 39.607 -26.872 1.00 24.13 40 SER B N 1
ATOM 1297 C CA . SER B 1 40 ? 34.987 39.907 -27.755 1.00 23.78 40 SER B CA 1
ATOM 1298 C C . SER B 1 40 ? 33.851 38.928 -27.532 1.00 21.51 40 SER B C 1
ATOM 1299 O O . SER B 1 40 ? 34.022 37.915 -26.852 1.00 29.35 40 SER B O 1
ATOM 1302 N N . SER B 1 41 ? 32.699 39.224 -28.128 1.00 24.65 41 SER B N 1
ATOM 1303 C CA . SER B 1 41 ? 31.583 38.276 -28.152 1.00 24.76 41 SER B CA 1
ATOM 1304 C C . SER B 1 41 ? 32.032 36.905 -28.637 1.00 25.03 41 SER B C 1
ATOM 1305 O O . SER B 1 41 ? 31.704 35.889 -28.033 1.00 21.70 41 SER B O 1
ATOM 1308 N N . ASN B 1 42 ? 32.777 36.871 -29.738 1.00 23.66 42 ASN B N 1
ATOM 1309 C CA . ASN B 1 42 ? 33.216 35.591 -30.276 1.00 24.99 42 ASN B CA 1
ATOM 1310 C C . ASN B 1 42 ? 34.078 34.791 -29.295 1.00 23.77 42 ASN B C 1
ATOM 1311 O O . ASN B 1 42 ? 33.964 33.560 -29.237 1.00 26.77 42 ASN B O 1
ATOM 1316 N N . ASP B 1 43 ? 34.931 35.474 -28.533 1.00 27.34 43 ASP B N 1
ATOM 1317 C CA . ASP B 1 43 ? 35.746 34.803 -27.522 1.00 24.90 43 ASP B CA 1
ATOM 1318 C C . ASP B 1 43 ? 34.863 34.044 -26.536 1.00 21.78 43 ASP B C 1
ATOM 1319 O O . ASP B 1 43 ? 35.166 32.908 -26.160 1.00 20.50 43 ASP B O 1
ATOM 1324 N N . VAL B 1 44 ? 33.780 34.683 -26.108 1.00 24.53 44 VAL B N 1
ATOM 1325 C CA . VAL B 1 44 ? 32.827 34.045 -25.200 1.00 21.40 44 VAL B CA 1
ATOM 1326 C C . VAL B 1 44 ? 32.173 32.857 -25.900 1.00 21.31 44 VAL B C 1
ATOM 1327 O O . VAL B 1 44 ? 31.991 31.786 -25.315 1.00 20.52 44 VAL B O 1
ATOM 1331 N N . ARG B 1 45 ? 31.851 33.038 -27.177 1.00 19.70 45 ARG B N 1
ATOM 1332 C CA . ARG B 1 45 ? 31.191 31.993 -27.940 1.00 20.31 45 ARG B CA 1
ATOM 1333 C C . ARG B 1 45 ? 32.067 30.750 -28.051 1.00 20.88 45 ARG B C 1
ATOM 1334 O O . ARG B 1 45 ? 31.601 29.635 -27.846 1.00 17.96 45 ARG B O 1
ATOM 1342 N N . VAL B 1 46 ? 33.342 30.959 -28.364 1.00 21.50 46 VAL B N 1
ATOM 1343 C CA . VAL B 1 46 ? 34.311 29.873 -28.474 1.00 20.00 46 VAL B CA 1
ATOM 1344 C C . VAL B 1 46 ? 34.456 29.139 -27.150 1.00 21.92 46 VAL B C 1
ATOM 1345 O O . VAL B 1 46 ? 34.445 27.903 -27.089 1.00 20.02 46 VAL B O 1
ATOM 1349 N N . ALA B 1 47 ? 34.582 29.914 -26.085 1.00 21.33 47 ALA B N 1
ATOM 1350 C CA . ALA B 1 47 ? 34.733 29.347 -24.752 1.00 19.10 47 ALA B CA 1
ATOM 1351 C C . ALA B 1 47 ? 33.526 28.490 -24.379 1.00 20.38 47 ALA B C 1
ATOM 1352 O O . ALA B 1 47 ? 33.675 27.385 -23.848 1.00 20.02 47 ALA B O 1
ATOM 1354 N N . LEU B 1 48 ? 32.331 29.003 -24.649 1.00 17.58 48 LEU B N 1
ATOM 1355 C CA . LEU B 1 48 ? 31.113 28.271 -24.301 1.00 22.32 48 LEU B CA 1
ATOM 1356 C C . LEU B 1 48 ? 30.960 26.995 -25.126 1.00 19.14 48 LEU B C 1
ATOM 1357 O O . LEU B 1 48 ? 30.609 25.951 -24.573 1.00 19.22 48 LEU B O 1
ATOM 1362 N N . GLN B 1 49 ? 31.226 27.069 -26.439 1.00 18.43 49 GLN B N 1
ATOM 1363 C CA . GLN B 1 49 ? 31.144 25.888 -27.293 1.00 18.46 49 GLN B CA 1
ATOM 1364 C C . GLN B 1 49 ? 32.020 24.796 -26.725 1.00 19.83 49 GLN B C 1
ATOM 1365 O O . GLN B 1 49 ? 31.630 23.619 -26.671 1.00 18.37 49 GLN B O 1
ATOM 1371 N N . ARG B 1 50 ? 33.212 25.199 -26.295 1.00 20.47 50 ARG B N 1
ATOM 1372 C CA . ARG B 1 50 ? 34.178 24.265 -25.744 1.00 17.66 50 ARG B CA 1
ATOM 1373 C C . ARG B 1 50 ? 33.632 23.541 -24.528 1.00 23.79 50 ARG B C 1
ATOM 1374 O O . ARG B 1 50 ? 33.823 22.334 -24.375 1.00 24.00 50 ARG B O 1
ATOM 1382 N N . GLU B 1 51 ? 32.946 24.284 -23.664 1.00 20.77 51 GLU B N 1
ATOM 1383 C CA . GLU B 1 51 ? 32.451 23.721 -22.418 1.00 22.98 51 GLU B CA 1
ATOM 1384 C C . GLU B 1 51 ? 31.258 22.797 -22.610 1.00 19.42 51 GLU B C 1
ATOM 1385 O O . GLU B 1 51 ? 30.921 22.034 -21.707 1.00 25.39 51 GLU B O 1
ATOM 1391 N N . VAL B 1 52 ? 30.609 22.852 -23.774 1.00 19.62 52 VAL B N 1
ATOM 1392 C CA . VAL B 1 52 ? 29.403 22.044 -23.963 1.00 16.12 52 VAL B CA 1
ATOM 1393 C C . VAL B 1 52 ? 29.574 20.814 -24.858 1.00 20.67 52 VAL B C 1
ATOM 1394 O O . VAL B 1 52 ? 28.642 20.015 -24.971 1.00 21.28 52 VAL B O 1
ATOM 1398 N N . ILE B 1 53 ? 30.744 20.672 -25.489 1.00 23.11 53 ILE B N 1
ATOM 1399 C CA . ILE B 1 53 ? 31.000 19.589 -26.454 1.00 19.97 53 ILE B CA 1
ATOM 1400 C C . ILE B 1 53 ? 30.437 18.259 -25.973 1.00 23.71 53 ILE B C 1
ATOM 1401 O O . ILE B 1 53 ? 29.725 17.570 -26.703 1.00 20.96 53 ILE B O 1
ATOM 1406 N N . ASP B 1 54 ? 30.728 17.922 -24.719 1.00 16.44 54 ASP B N 1
ATOM 1407 C CA . ASP B 1 54 ? 30.469 16.573 -24.235 1.00 22.52 54 ASP B CA 1
ATOM 1408 C C . ASP B 1 54 ? 29.318 16.443 -23.233 1.00 25.53 54 ASP B C 1
ATOM 1409 O O . ASP B 1 54 ? 29.230 15.454 -22.502 1.00 22.60 54 ASP B O 1
ATOM 1414 N N . PHE B 1 55 ? 28.414 17.415 -23.229 1.00 21.95 55 PHE B N 1
ATOM 1415 C CA . PHE B 1 55 ? 27.294 17.376 -22.291 1.00 24.97 55 PHE B CA 1
ATOM 1416 C C . PHE B 1 55 ? 25.931 17.534 -22.964 1.00 29.90 55 PHE B C 1
ATOM 1417 O O . PHE B 1 55 ? 25.805 18.227 -23.980 1.00 24.33 55 PHE B O 1
ATOM 1425 N N . LYS B 1 56 ? 24.916 16.873 -22.405 1.00 28.76 56 LYS B N 1
ATOM 1426 C CA . LYS B 1 56 ? 23.571 16.903 -22.983 1.00 28.57 56 LYS B CA 1
ATOM 1427 C C . LYS B 1 56 ? 22.645 17.803 -22.186 1.00 24.85 56 LYS B C 1
ATOM 1428 O O . LYS B 1 56 ? 21.723 18.396 -22.743 1.00 28.19 56 LYS B O 1
ATOM 1434 N N . GLU B 1 57 ? 22.882 17.881 -20.874 1.00 24.65 57 GLU B N 1
ATOM 1435 C CA . GLU B 1 57 ? 22.036 18.658 -19.976 1.00 28.77 57 GLU B CA 1
ATOM 1436 C C . GLU B 1 57 ? 22.875 19.763 -19.349 1.00 25.94 57 GLU B C 1
ATOM 1437 O O . GLU B 1 57 ? 23.791 19.486 -18.570 1.00 26.91 57 GLU B O 1
ATOM 1443 N N . ILE B 1 58 ? 22.573 21.013 -19.687 1.00 25.14 58 ILE B N 1
ATOM 1444 C CA . ILE B 1 58 ? 23.439 22.131 -19.317 1.00 19.36 58 ILE B CA 1
ATOM 1445 C C . ILE B 1 58 ? 22.641 23.320 -18.830 1.00 23.78 58 ILE B C 1
ATOM 1446 O O . ILE B 1 58 ? 21.698 23.754 -19.492 1.00 18.87 58 ILE B O 1
ATOM 1451 N N . LEU B 1 59 ? 23.019 23.846 -17.666 1.00 20.36 59 LEU B N 1
ATOM 1452 C CA . LEU B 1 59 ? 22.405 25.060 -17.157 1.00 17.62 59 LEU B CA 1
ATOM 1453 C C . LEU B 1 59 ? 23.422 26.189 -17.224 1.00 20.93 59 LEU B C 1
ATOM 1454 O O . LEU B 1 59 ? 24.485 26.121 -16.594 1.00 20.07 59 LEU B O 1
ATOM 1459 N N . VAL B 1 60 ? 23.103 27.225 -17.989 1.00 22.68 60 VAL B N 1
ATOM 1460 C CA . VAL B 1 60 ? 23.988 28.374 -18.100 1.00 17.99 60 VAL B CA 1
ATOM 1461 C C . VAL B 1 60 ? 23.422 29.522 -17.298 1.00 22.05 60 VAL B C 1
ATOM 1462 O O . VAL B 1 60 ? 22.320 30.005 -17.578 1.00 21.37 60 VAL B O 1
ATOM 1466 N N . LEU B 1 61 ? 24.170 29.938 -16.281 1.00 23.05 61 LEU B N 1
ATOM 1467 C CA . LEU B 1 61 ? 23.770 31.046 -15.431 1.00 18.96 61 LEU B CA 1
ATOM 1468 C C . LEU B 1 61 ? 24.555 32.293 -15.829 1.00 19.65 61 LEU B C 1
ATOM 1469 O O . LEU B 1 61 ? 25.787 32.297 -15.784 1.00 22.04 61 LEU B O 1
ATOM 1474 N N . THR B 1 62 ? 23.844 33.353 -16.208 1.00 18.15 62 THR B N 1
ATOM 1475 C CA . THR B 1 62 ? 24.485 34.578 -16.676 1.00 16.48 62 THR B CA 1
ATOM 1476 C C . THR B 1 62 ? 24.063 35.784 -15.864 1.00 17.55 62 THR B C 1
ATOM 1477 O O . THR B 1 62 ? 23.030 35.754 -15.194 1.00 19.92 62 THR B O 1
ATOM 1481 N N . ASP B 1 63 ? 24.854 36.850 -15.912 1.00 16.68 63 ASP B N 1
ATOM 1482 C CA . ASP B 1 63 ? 24.616 37.962 -14.996 1.00 21.72 63 ASP B CA 1
ATOM 1483 C C . ASP B 1 63 ? 23.410 38.826 -15.322 1.00 21.85 63 ASP B C 1
ATOM 1484 O O . ASP B 1 63 ? 22.579 39.109 -14.454 1.00 19.50 63 ASP B O 1
ATOM 1489 N N . LEU B 1 64 ? 23.298 39.228 -16.576 1.00 18.70 64 LEU B N 1
ATOM 1490 C CA . LEU B 1 64 ? 22.470 40.372 -16.888 1.00 15.24 64 LEU B CA 1
ATOM 1491 C C . LEU B 1 64 ? 21.741 40.145 -18.197 1.00 23.13 64 LEU B C 1
ATOM 1492 O O . LEU B 1 64 ? 22.360 39.806 -19.207 1.00 16.80 64 LEU B O 1
ATOM 1497 N N . LEU B 1 65 ? 20.423 40.306 -18.156 1.00 21.37 65 LEU B N 1
ATOM 1498 C CA . LEU B 1 65 ? 19.587 40.199 -19.347 1.00 19.94 65 LEU B CA 1
ATOM 1499 C C . LEU B 1 65 ? 20.073 41.139 -20.441 1.00 19.93 65 LEU B C 1
ATOM 1500 O O . LEU B 1 65 ? 20.293 42.321 -20.195 1.00 25.34 65 LEU B O 1
ATOM 1505 N N . GLY B 1 66 ? 20.244 40.619 -21.652 1.00 26.46 66 GLY B N 1
ATOM 1506 C CA . GLY B 1 66 ? 20.635 41.461 -22.769 1.00 21.07 66 GLY B CA 1
ATOM 1507 C C . GLY B 1 66 ? 22.118 41.746 -22.875 1.00 24.86 66 GLY B C 1
ATOM 1508 O O . GLY B 1 66 ? 22.561 42.365 -23.843 1.00 24.33 66 GLY B O 1
ATOM 1509 N N . GLY B 1 67 ? 22.895 41.298 -21.891 1.00 19.95 67 GLY B N 1
ATOM 1510 C CA . GLY B 1 67 ? 24.339 41.459 -21.954 1.00 25.10 67 GLY B CA 1
ATOM 1511 C C . GLY B 1 67 ? 24.990 40.402 -22.832 1.00 20.13 67 GLY B C 1
ATOM 1512 O O . GLY B 1 67 ? 24.366 39.412 -23.190 1.00 21.65 67 GLY B O 1
ATOM 1513 N N . THR B 1 68 ? 26.258 40.598 -23.168 1.00 21.81 68 THR B N 1
ATOM 1514 C CA . THR B 1 68 ? 26.963 39.667 -24.058 1.00 24.64 68 THR B CA 1
ATOM 1515 C C . THR B 1 68 ? 26.973 38.199 -23.578 1.00 19.72 68 THR B C 1
ATOM 1516 O O . THR B 1 68 ? 26.735 37.288 -24.380 1.00 20.88 68 THR B O 1
ATOM 1520 N N . PRO B 1 69 ? 27.240 37.957 -22.279 1.00 21.08 69 PRO B N 1
ATOM 1521 C CA . PRO B 1 69 ? 27.137 36.573 -21.804 1.00 14.49 69 PRO B CA 1
ATOM 1522 C C . PRO B 1 69 ? 25.776 35.942 -22.060 1.00 18.56 69 PRO B C 1
ATOM 1523 O O . PRO B 1 69 ? 25.709 34.781 -22.473 1.00 18.49 69 PRO B O 1
ATOM 1527 N N . PHE B 1 70 ? 24.701 36.682 -21.806 1.00 18.81 70 PHE B N 1
ATOM 1528 C CA . PHE B 1 70 ? 23.363 36.124 -21.948 1.00 16.67 70 PHE B CA 1
ATOM 1529 C C . PHE B 1 70 ? 23.074 35.957 -23.440 1.00 16.10 70 PHE B C 1
ATOM 1530 O O . PHE B 1 70 ? 22.538 34.930 -23.861 1.00 21.19 70 PHE B O 1
ATOM 1538 N N . ASN B 1 71 ? 23.450 36.956 -24.232 1.00 20.19 71 ASN B N 1
ATOM 1539 C CA . ASN B 1 71 ? 23.189 36.921 -25.681 1.00 18.51 71 ASN B CA 1
ATOM 1540 C C . ASN B 1 71 ? 23.908 35.785 -26.401 1.00 23.51 71 ASN B C 1
ATOM 1541 O O . ASN B 1 71 ? 23.307 35.053 -27.196 1.00 23.08 71 ASN B O 1
ATOM 1546 N N . VAL B 1 72 ? 25.206 35.662 -26.145 1.00 22.65 72 VAL B N 1
ATOM 1547 C CA . VAL B 1 72 ? 26.000 34.558 -26.688 1.00 19.86 72 VAL B CA 1
ATOM 1548 C C . VAL B 1 72 ? 25.479 33.193 -26.223 1.00 22.27 72 VAL B C 1
ATOM 1549 O O . VAL B 1 72 ? 25.409 32.254 -27.010 1.00 20.71 72 VAL B O 1
ATOM 1553 N N . SER B 1 73 ? 25.126 33.079 -24.942 1.00 18.27 73 SER B N 1
ATOM 1554 C CA . SER B 1 73 ? 24.651 31.807 -24.413 1.00 16.53 73 SER B CA 1
ATOM 1555 C C . SER B 1 73 ? 23.323 31.393 -25.024 1.00 18.51 73 SER B C 1
ATOM 1556 O O . SER B 1 73 ? 23.128 30.229 -25.381 1.00 18.19 73 SER B O 1
ATOM 1559 N N A SER B 1 74 ? 22.410 32.352 -25.133 0.38 20.21 74 SER B N 1
ATOM 1560 N N B SER B 1 74 ? 22.401 32.340 -25.152 0.62 20.22 74 SER B N 1
ATOM 1561 C CA A SER B 1 74 ? 21.088 32.091 -25.685 0.38 19.28 74 SER B CA 1
ATOM 1562 C CA B SER B 1 74 ? 21.081 32.019 -25.682 0.62 19.24 74 SER B CA 1
ATOM 1563 C C A SER B 1 74 ? 21.160 31.696 -27.152 0.38 19.57 74 SER B C 1
ATOM 1564 C C B SER B 1 74 ? 21.127 31.710 -27.175 0.62 19.53 74 SER B C 1
ATOM 1565 O O A SER B 1 74 ? 20.449 30.794 -27.589 0.38 21.13 74 SER B O 1
ATOM 1566 O O B SER B 1 74 ? 20.362 30.880 -27.660 0.62 21.14 74 SER B O 1
ATOM 1571 N N . ALA B 1 75 ? 22.022 32.374 -27.903 1.00 21.20 75 ALA B N 1
ATOM 1572 C CA . ALA B 1 75 ? 22.162 32.120 -29.343 1.00 19.90 75 ALA B CA 1
ATOM 1573 C C . ALA B 1 75 ? 22.674 30.707 -29.584 1.00 23.85 75 ALA B C 1
ATOM 1574 O O . ALA B 1 75 ? 22.242 30.020 -30.515 1.00 26.43 75 ALA B O 1
ATOM 1576 N N . LEU B 1 76 ? 23.602 30.274 -28.738 1.00 21.70 76 LEU B N 1
ATOM 1577 C CA . LEU B 1 76 ? 24.179 28.944 -28.872 1.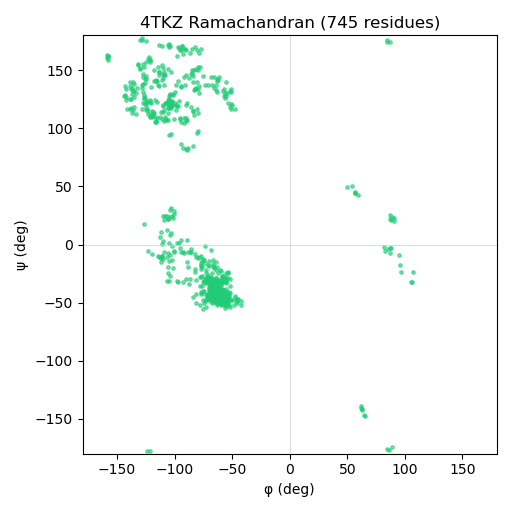00 19.23 76 LEU B CA 1
ATOM 1578 C C . LEU B 1 76 ? 23.220 27.860 -28.377 1.00 21.59 76 LEU B C 1
ATOM 1579 O O . LEU B 1 76 ? 23.279 26.720 -28.837 1.00 28.38 76 LEU B O 1
ATOM 1584 N N . SER B 1 77 ? 22.335 28.211 -27.443 1.00 22.61 77 SER B N 1
ATOM 1585 C CA . SER B 1 77 ? 21.468 27.211 -26.817 1.00 21.49 77 SER B CA 1
ATOM 1586 C C . SER B 1 77 ? 20.454 26.586 -27.787 1.00 24.06 77 SER B C 1
ATOM 1587 O O . SER B 1 77 ? 19.891 25.533 -27.502 1.00 31.28 77 SER B O 1
ATOM 1590 N N . VAL B 1 78 ? 20.225 27.226 -28.927 1.00 22.67 78 VAL B N 1
ATOM 1591 C CA . VAL B 1 78 ? 19.247 26.707 -29.887 1.00 30.03 78 VAL B CA 1
ATOM 1592 C C . VAL B 1 78 ? 19.909 26.006 -31.072 1.00 27.07 78 VAL B C 1
ATOM 1593 O O . VAL B 1 78 ? 19.239 25.671 -32.057 1.00 27.41 78 VAL B O 1
ATOM 1597 N N . GLU B 1 79 ? 21.214 25.772 -30.982 1.00 24.11 79 GLU B N 1
ATOM 1598 C CA . GLU B 1 79 ? 21.965 25.299 -32.146 1.00 22.48 79 GLU B CA 1
ATOM 1599 C C . GLU B 1 79 ? 22.274 23.815 -32.116 1.00 26.72 79 GLU B C 1
ATOM 1600 O O . GLU B 1 79 ? 22.700 23.246 -33.124 1.00 28.03 79 GLU B O 1
ATOM 1606 N N . TYR B 1 80 ? 22.086 23.194 -30.962 1.00 22.82 80 TYR B N 1
ATOM 1607 C CA . TYR B 1 80 ? 22.409 21.783 -30.816 1.00 29.89 80 TYR B CA 1
ATOM 1608 C C . TYR B 1 80 ? 21.133 20.964 -30.713 1.00 35.48 80 TYR B C 1
ATOM 1609 O O . TYR B 1 80 ? 20.430 21.021 -29.705 1.00 32.33 80 TYR B O 1
ATOM 1618 N N . THR B 1 81 ? 20.857 20.198 -31.762 1.00 28.42 81 THR B N 1
ATOM 1619 C CA . THR B 1 81 ? 19.661 19.360 -31.866 1.00 33.12 81 THR B CA 1
ATOM 1620 C C . THR B 1 81 ? 19.319 18.541 -30.622 1.00 36.68 81 THR B C 1
ATOM 1621 O O . THR B 1 81 ? 18.166 18.518 -30.186 1.00 37.79 81 THR B O 1
ATOM 1625 N N . ASP B 1 82 ? 20.311 17.877 -30.041 1.00 30.28 82 ASP B N 1
ATOM 1626 C CA . ASP B 1 82 ? 20.018 16.952 -28.953 1.00 32.44 82 ASP B CA 1
ATOM 1627 C C . ASP B 1 82 ? 20.540 17.377 -27.585 1.00 37.05 82 ASP B C 1
ATOM 1628 O O . ASP B 1 82 ? 20.450 16.614 -26.623 1.00 39.85 82 ASP B O 1
ATOM 1633 N N . LYS B 1 83 ? 21.080 18.587 -27.492 1.00 31.01 83 LYS B N 1
ATOM 1634 C CA . LYS B 1 83 ? 21.483 19.111 -26.195 1.00 23.52 83 LYS B CA 1
ATOM 1635 C C . LYS B 1 83 ? 20.332 19.864 -25.552 1.00 28.24 83 LYS B C 1
ATOM 1636 O O . LYS B 1 83 ? 19.525 20.493 -26.235 1.00 31.09 83 LYS B O 1
ATOM 1642 N N . LYS B 1 84 ? 20.252 19.794 -24.229 1.00 29.02 84 LYS B N 1
ATOM 1643 C CA . LYS B 1 84 ? 19.292 20.612 -23.501 1.00 26.39 84 LYS B CA 1
ATOM 1644 C C . LYS B 1 84 ? 20.064 21.712 -22.786 1.00 26.97 84 LYS B C 1
ATOM 1645 O O . LYS B 1 84 ? 20.779 21.452 -21.821 1.00 24.87 84 LYS B O 1
ATOM 1651 N N . ILE B 1 85 ? 19.950 22.934 -23.292 1.00 24.46 85 ILE B N 1
ATOM 1652 C CA . ILE B 1 85 ? 20.701 24.056 -22.748 1.00 22.52 85 ILE B CA 1
ATOM 1653 C C . ILE B 1 85 ? 19.731 25.125 -22.283 1.00 25.01 85 ILE B C 1
ATOM 1654 O O . ILE B 1 85 ? 19.042 25.748 -23.090 1.00 24.82 85 ILE B O 1
ATOM 1659 N N . LYS B 1 86 ? 19.660 25.303 -20.967 1.00 20.01 86 LYS B N 1
ATOM 1660 C CA . LYS B 1 86 ? 18.863 26.362 -20.374 1.00 22.00 86 LYS B CA 1
ATOM 1661 C C . LYS B 1 86 ? 19.759 27.557 -20.061 1.00 21.47 86 LYS B C 1
ATOM 1662 O O . LYS B 1 86 ? 20.900 27.398 -19.601 1.00 20.72 86 LYS B O 1
ATOM 1668 N N . VAL B 1 87 ? 19.241 28.756 -20.299 1.00 19.76 87 VAL B N 1
ATOM 1669 C CA . VAL B 1 87 ? 20.011 29.977 -20.081 1.00 20.24 87 VAL B CA 1
ATOM 1670 C C . VAL B 1 87 ? 19.217 30.937 -19.220 1.00 19.22 87 VAL B C 1
ATOM 1671 O O . VAL B 1 87 ? 18.145 31.397 -19.637 1.00 18.07 87 VAL B O 1
ATOM 1675 N N . LEU B 1 88 ? 19.735 31.238 -18.024 1.00 18.78 88 LEU B N 1
ATOM 1676 C CA . LEU B 1 88 ? 19.107 32.211 -17.122 1.00 18.87 88 LEU B CA 1
ATOM 1677 C C . LEU B 1 88 ? 19.924 33.504 -17.014 1.00 16.75 88 LEU B C 1
ATOM 1678 O O . LEU B 1 88 ? 21.155 33.478 -17.077 1.00 17.26 88 LEU B O 1
ATOM 1683 N N . SER B 1 89 ? 19.234 34.634 -16.861 1.00 16.96 89 SER B N 1
ATOM 1684 C CA . SER B 1 89 ? 19.879 35.866 -16.430 1.00 15.90 89 SER B CA 1
ATOM 1685 C C . SER B 1 89 ? 19.495 36.091 -14.973 1.00 16.08 89 SER B C 1
ATOM 1686 O O . SER B 1 89 ? 18.627 35.384 -14.447 1.00 18.18 89 SER B O 1
ATOM 1689 N N . GLY B 1 90 ? 20.144 37.059 -14.325 1.00 15.03 90 GLY B N 1
ATOM 1690 C CA . GLY B 1 90 ? 19.804 37.432 -12.953 1.00 16.21 90 GLY B CA 1
ATOM 1691 C C . GLY B 1 90 ? 20.554 36.697 -11.864 1.00 14.33 90 GLY B C 1
ATOM 1692 O O . GLY B 1 90 ? 20.104 36.653 -10.713 1.00 18.62 90 GLY B O 1
ATOM 1693 N N . LEU B 1 91 ? 21.700 36.127 -12.221 1.00 14.65 91 LEU B N 1
ATOM 1694 C CA . LEU B 1 91 ? 22.461 35.255 -11.336 1.00 13.61 91 LEU B CA 1
ATOM 1695 C C . LEU B 1 91 ? 22.733 35.865 -9.958 1.00 14.87 91 LEU B C 1
ATOM 1696 O O . LEU B 1 91 ? 23.381 36.906 -9.852 1.00 17.54 91 LEU B O 1
ATOM 1701 N N . ASN B 1 92 ? 22.223 35.210 -8.922 1.00 14.33 92 ASN B N 1
ATOM 1702 C CA . ASN B 1 92 ? 22.602 35.523 -7.534 1.00 15.51 92 ASN B CA 1
ATOM 1703 C C . ASN B 1 92 ? 23.095 34.245 -6.862 1.00 17.35 92 ASN B C 1
ATOM 1704 O O . ASN B 1 92 ? 23.061 33.178 -7.478 1.00 17.21 92 ASN B O 1
ATOM 1709 N N . LEU B 1 93 ? 23.580 34.321 -5.627 1.00 17.90 93 LEU B N 1
ATOM 1710 C CA . LEU B 1 93 ? 24.135 33.115 -5.018 1.00 15.85 93 LEU B CA 1
ATOM 1711 C C . LEU B 1 93 ? 23.040 32.071 -4.774 1.00 15.49 93 LEU B C 1
ATOM 1712 O O . LEU B 1 93 ? 23.301 30.874 -4.825 1.00 20.21 93 LEU B O 1
ATOM 1717 N N . SER B 1 94 ? 21.811 32.527 -4.536 1.00 16.07 94 SER B N 1
ATOM 1718 C CA . SER B 1 94 ? 20.669 31.621 -4.394 1.00 16.33 94 SER B CA 1
ATOM 1719 C C . SER B 1 94 ? 20.504 30.757 -5.638 1.00 16.12 94 SER B C 1
ATOM 1720 O O . SER B 1 94 ? 20.324 29.538 -5.545 1.00 22.47 94 SER B O 1
ATOM 1723 N N . MET B 1 95 ? 20.559 31.407 -6.791 1.00 16.00 95 MET B N 1
ATOM 1724 C CA . MET B 1 95 ? 20.430 30.710 -8.077 1.00 12.28 95 MET B CA 1
ATOM 1725 C C . MET B 1 95 ? 21.488 29.616 -8.165 1.00 15.34 95 MET B C 1
ATOM 1726 O O . MET B 1 95 ? 21.178 28.459 -8.472 1.00 19.49 95 MET B O 1
ATOM 1731 N N . LEU B 1 96 ? 22.733 29.979 -7.865 1.00 13.87 96 LEU B N 1
ATOM 1732 C CA . LEU B 1 96 ? 23.849 29.036 -7.943 1.00 15.02 96 LEU B CA 1
ATOM 1733 C C . LEU B 1 96 ? 23.754 27.894 -6.929 1.00 19.43 96 LEU B C 1
ATOM 1734 O O . LEU B 1 96 ? 23.947 26.726 -7.286 1.00 19.24 96 LEU B O 1
ATOM 1739 N N . MET B 1 97 ? 23.484 28.221 -5.662 1.00 17.99 97 MET B N 1
ATOM 1740 C CA . MET B 1 97 ? 23.387 27.185 -4.642 1.00 17.89 97 MET B CA 1
ATOM 1741 C C . MET B 1 97 ? 22.262 26.197 -4.959 1.00 18.42 97 MET B C 1
ATOM 1742 O O . MET B 1 97 ? 22.435 24.978 -4.849 1.00 19.16 97 MET B O 1
ATOM 1747 N N . GLU B 1 98 ? 21.114 26.717 -5.367 1.00 17.47 98 GLU B N 1
ATOM 1748 C CA . GLU B 1 98 ? 19.973 25.848 -5.657 1.00 19.07 98 GLU B CA 1
ATOM 1749 C C . GLU B 1 98 ? 20.296 24.879 -6.790 1.00 22.46 98 GLU B C 1
ATOM 1750 O O . GLU B 1 98 ? 19.986 23.693 -6.710 1.00 23.68 98 GLU B O 1
ATOM 1756 N N . ALA B 1 99 ? 20.936 25.386 -7.837 1.00 20.78 99 ALA B N 1
ATOM 1757 C CA . ALA B 1 99 ? 21.323 24.532 -8.957 1.00 21.49 99 ALA B CA 1
ATOM 1758 C C . ALA B 1 99 ? 22.269 23.428 -8.494 1.00 22.79 99 ALA B C 1
ATOM 1759 O O . ALA B 1 99 ? 22.099 22.259 -8.859 1.00 22.31 99 ALA B O 1
ATOM 1761 N N . VAL B 1 100 ? 23.265 23.801 -7.691 1.00 19.58 100 VAL B N 1
ATOM 1762 C CA . VAL B 1 100 ? 24.250 22.840 -7.204 1.00 19.85 100 VAL B CA 1
ATOM 1763 C C . VAL B 1 100 ? 23.614 21.801 -6.280 1.00 23.28 100 VAL B C 1
ATOM 1764 O O . VAL B 1 100 ? 23.850 20.599 -6.423 1.00 22.09 100 VAL B O 1
ATOM 1768 N N . LEU B 1 101 ? 22.810 22.273 -5.331 1.00 23.70 101 LEU B N 1
ATOM 1769 C CA . LEU B 1 101 ? 22.266 21.401 -4.287 1.00 29.62 101 LEU B CA 1
ATOM 1770 C C . LEU B 1 101 ? 21.104 20.515 -4.743 1.00 25.36 101 LEU B C 1
ATOM 1771 O O . LEU B 1 101 ? 20.828 19.489 -4.122 1.00 27.48 101 LEU B O 1
ATOM 1776 N N . SER B 1 102 ? 20.438 20.896 -5.828 1.00 23.63 102 SER B N 1
ATOM 1777 C CA . SER B 1 102 ? 19.253 20.173 -6.290 1.00 25.19 102 SER B CA 1
ATOM 1778 C C . SER B 1 102 ? 19.427 19.380 -7.594 1.00 27.35 102 SER B C 1
ATOM 1779 O O . SER B 1 102 ? 18.571 18.566 -7.935 1.00 25.77 102 SER B O 1
ATOM 1782 N N . ARG B 1 103 ? 20.519 19.604 -8.321 1.00 29.15 103 ARG B N 1
ATOM 1783 C CA . ARG B 1 103 ? 20.644 19.020 -9.663 1.00 28.05 103 ARG B CA 1
ATOM 1784 C C . ARG B 1 103 ? 20.649 17.490 -9.679 1.00 29.12 103 ARG B C 1
ATOM 1785 O O . ARG B 1 103 ? 20.191 16.876 -10.648 1.00 34.25 103 ARG B O 1
ATOM 1793 N N . THR B 1 104 ? 21.162 16.878 -8.616 1.00 29.38 104 THR B N 1
ATOM 1794 C CA . THR B 1 104 ? 21.223 15.418 -8.548 1.00 32.12 104 THR B CA 1
ATOM 1795 C C . THR B 1 104 ? 19.830 14.805 -8.386 1.00 39.76 104 THR B C 1
ATOM 1796 O O . THR B 1 104 ? 19.658 13.597 -8.553 1.00 35.31 104 THR B O 1
ATOM 1800 N N . MET B 1 105 ? 18.847 15.639 -8.047 1.00 37.87 105 MET B N 1
ATOM 1801 C CA . MET B 1 105 ? 17.458 15.194 -7.943 1.00 36.68 105 MET B CA 1
ATOM 1802 C C . MET B 1 105 ? 16.853 15.027 -9.325 1.00 36.47 105 MET B C 1
ATOM 1803 O O . MET B 1 105 ? 15.789 14.422 -9.481 1.00 37.35 105 MET B O 1
ATOM 1808 N N . PHE B 1 106 ? 17.537 15.564 -10.330 1.00 35.86 106 PHE B N 1
ATOM 1809 C CA . PHE B 1 106 ? 16.986 15.608 -11.677 1.00 33.39 106 PHE B CA 1
ATOM 1810 C C . PHE B 1 106 ? 17.941 15.043 -12.723 1.00 40.73 106 PHE B C 1
ATOM 1811 O O . PHE B 1 106 ? 19.132 15.356 -12.726 1.00 41.28 106 PHE B O 1
ATOM 1819 N N . GLU B 1 107 ? 17.412 14.211 -13.614 1.00 45.02 107 GLU B N 1
ATOM 1820 C CA . GLU B 1 107 ? 18.185 13.750 -14.759 1.00 48.67 107 GLU B CA 1
ATOM 1821 C C . GLU B 1 107 ? 18.281 14.888 -15.772 1.00 45.86 107 GLU B C 1
ATOM 1822 O O . GLU B 1 107 ? 19.341 15.122 -16.362 1.00 49.74 107 GLU B O 1
ATOM 1828 N N . HIS B 1 108 ? 17.173 15.609 -15.942 1.00 43.62 108 HIS B N 1
ATOM 1829 C CA . HIS B 1 108 ? 17.053 16.643 -16.972 1.00 41.62 108 HIS B CA 1
ATOM 1830 C C . HIS B 1 108 ? 17.028 18.068 -16.419 1.00 37.80 108 HIS B C 1
ATOM 1831 O O . HIS B 1 108 ? 16.345 18.344 -15.432 1.00 35.14 108 HIS B O 1
ATOM 1838 N N . VAL B 1 109 ? 17.755 18.971 -17.078 1.00 30.99 109 VAL B N 1
ATOM 1839 C CA . VAL B 1 109 ? 17.842 20.368 -16.642 1.00 30.46 109 VAL B CA 1
ATOM 1840 C C . VAL B 1 109 ? 16.482 21.075 -16.716 1.00 35.30 109 VAL B C 1
ATOM 1841 O O . VAL B 1 109 ? 16.206 21.993 -15.939 1.00 26.41 109 VAL B O 1
ATOM 1845 N N . ASP B 1 110 ? 15.629 20.629 -17.639 1.00 33.56 110 ASP B N 1
ATOM 1846 C CA . ASP B 1 110 ? 14.273 21.167 -17.771 1.00 35.85 110 ASP B CA 1
ATOM 1847 C C . ASP B 1 110 ? 13.470 21.084 -16.471 1.00 36.39 110 ASP B C 1
ATOM 1848 O O . ASP B 1 110 ? 12.627 21.937 -16.196 1.00 39.79 110 ASP B O 1
ATOM 1853 N N . ASP B 1 111 ? 13.733 20.057 -15.673 1.00 30.88 111 ASP B N 1
ATOM 1854 C CA . ASP B 1 111 ? 12.980 19.847 -14.442 1.00 31.38 111 ASP B CA 1
ATOM 1855 C C . ASP B 1 111 ? 13.656 20.515 -13.244 1.00 31.86 111 ASP B C 1
ATOM 1856 O O . ASP B 1 111 ? 13.092 20.568 -12.155 1.00 40.03 111 ASP B O 1
ATOM 1861 N N . LEU B 1 112 ? 14.864 21.032 -13.455 1.00 29.33 112 LEU B N 1
ATOM 1862 C CA . LEU B 1 112 ? 15.611 21.710 -12.393 1.00 31.06 112 LEU B CA 1
ATOM 1863 C C . LEU B 1 112 ? 15.418 23.227 -12.430 1.00 26.11 112 LEU B C 1
ATOM 1864 O O . LEU B 1 112 ? 15.453 23.888 -11.393 1.00 24.64 112 LEU B O 1
ATOM 1869 N N A VAL B 1 113 ? 15.217 23.774 -13.624 0.62 24.26 113 VAL B N 1
ATOM 1870 N N B VAL B 1 113 ? 15.197 23.758 -13.630 0.38 24.31 113 VAL B N 1
ATOM 1871 C CA A VAL B 1 113 ? 15.165 25.226 -13.805 0.62 23.00 113 VAL B CA 1
ATOM 1872 C CA B VAL B 1 113 ? 15.147 25.205 -13.847 0.38 23.07 113 VAL B CA 1
ATOM 1873 C C A VAL B 1 113 ? 14.036 25.920 -13.029 0.62 27.30 113 VAL B C 1
ATOM 1874 C C B VAL B 1 113 ? 14.043 25.909 -13.047 0.38 27.23 113 VAL B C 1
ATOM 1875 O O A VAL B 1 113 ? 14.223 27.019 -12.511 0.62 24.21 113 VAL B O 1
ATOM 1876 O O B VAL B 1 113 ? 14.252 27.006 -12.536 0.38 24.23 113 VAL B O 1
ATOM 1883 N N . ASP B 1 114 ? 12.876 25.276 -12.931 1.00 24.43 114 ASP B N 1
ATOM 1884 C CA . ASP B 1 114 ? 11.746 25.878 -12.224 1.00 28.64 114 ASP B CA 1
ATOM 1885 C C . ASP B 1 114 ? 12.061 26.140 -10.747 1.00 24.92 114 ASP B C 1
ATOM 1886 O O . ASP B 1 114 ? 11.689 27.174 -10.194 1.00 26.95 114 ASP B O 1
ATOM 1891 N N . LYS B 1 115 ? 12.764 25.208 -10.119 1.00 21.16 115 LYS B N 1
ATOM 1892 C CA . LYS B 1 115 ? 13.107 25.348 -8.707 1.00 27.07 115 LYS B CA 1
ATOM 1893 C C . LYS B 1 115 ? 14.233 26.366 -8.496 1.00 26.18 115 LYS B C 1
ATOM 1894 O O . LYS B 1 115 ? 14.287 27.063 -7.485 1.00 22.90 115 LYS B O 1
ATOM 1900 N N . VAL B 1 116 ? 15.130 26.444 -9.470 1.00 15.75 116 VAL B N 1
ATOM 1901 C CA . VAL B 1 116 ? 16.257 27.376 -9.429 1.00 16.90 116 VAL B CA 1
ATOM 1902 C C . VAL B 1 116 ? 15.750 28.812 -9.562 1.00 21.07 116 VAL B C 1
ATOM 1903 O O . VAL B 1 116 ? 16.231 29.718 -8.890 1.00 22.62 116 VAL B O 1
ATOM 1907 N N . ILE B 1 117 ? 14.763 29.014 -10.430 1.00 19.30 117 ILE B N 1
ATOM 1908 C CA . ILE B 1 117 ? 14.175 30.339 -10.618 1.00 17.94 117 ILE B CA 1
ATOM 1909 C C . ILE B 1 117 ? 13.441 30.774 -9.361 1.00 21.99 117 ILE B C 1
ATOM 1910 O O . ILE B 1 117 ? 13.578 31.915 -8.903 1.00 22.24 117 ILE B O 1
ATOM 1915 N N . THR B 1 118 ? 12.637 29.863 -8.825 1.00 18.37 118 THR B N 1
ATOM 1916 C CA . THR B 1 118 ? 11.895 30.140 -7.591 1.00 21.58 118 THR B CA 1
ATOM 1917 C C . THR B 1 118 ? 12.818 30.564 -6.450 1.00 23.49 118 THR B C 1
ATOM 1918 O O . THR B 1 118 ? 12.525 31.526 -5.743 1.00 25.10 118 THR B O 1
ATOM 1922 N N . SER B 1 119 ? 13.936 29.866 -6.273 1.00 23.71 119 SER B N 1
ATOM 1923 C CA . SER B 1 119 ? 14.842 30.197 -5.170 1.00 21.87 119 SER B CA 1
ATOM 1924 C C . SER B 1 119 ? 15.567 31.520 -5.417 1.00 18.51 119 SER B C 1
ATOM 1925 O O . SER B 1 119 ? 15.895 32.239 -4.477 1.00 17.88 119 SER B O 1
ATOM 1928 N N . SER B 1 120 ? 15.827 31.829 -6.685 1.00 17.97 120 SER B N 1
ATOM 1929 C CA . SER B 1 120 ? 16.514 33.063 -7.040 1.00 17.20 120 SER B CA 1
ATOM 1930 C C . SER B 1 120 ? 15.674 34.256 -6.618 1.00 19.29 120 SER B C 1
ATOM 1931 O O . SER B 1 120 ? 16.193 35.243 -6.094 1.00 19.11 120 SER B O 1
ATOM 1934 N N . HIS B 1 121 ? 14.369 34.155 -6.848 1.00 15.07 121 HIS B N 1
ATOM 1935 C CA . HIS B 1 121 ? 13.435 35.221 -6.491 1.00 16.62 121 HIS B CA 1
ATOM 1936 C C . HIS B 1 121 ? 13.243 35.271 -4.979 1.00 20.11 121 HIS B C 1
ATOM 1937 O O . HIS B 1 121 ? 13.216 36.345 -4.361 1.00 21.38 121 HIS B O 1
ATOM 1944 N N . GLU B 1 122 ? 13.105 34.096 -4.387 1.00 21.09 122 GLU B N 1
ATOM 1945 C CA . GLU B 1 122 ? 12.863 33.997 -2.958 1.00 18.43 122 GLU B CA 1
ATOM 1946 C C . GLU B 1 122 ? 14.049 34.489 -2.136 1.00 20.80 122 GLU B C 1
ATOM 1947 O O . GLU B 1 122 ? 13.912 34.804 -0.946 1.00 20.81 122 GLU B O 1
ATOM 1953 N N . GLY B 1 123 ? 15.216 34.547 -2.763 1.00 15.80 123 GLY B N 1
ATOM 1954 C CA . GLY B 1 123 ? 16.432 34.963 -2.080 1.00 18.66 123 GLY B CA 1
ATOM 1955 C C . GLY B 1 123 ? 16.656 36.466 -2.045 1.00 17.50 123 GLY B C 1
ATOM 1956 O O . GLY B 1 123 ? 17.595 36.945 -1.408 1.00 21.40 123 GLY B O 1
ATOM 1957 N N . ILE B 1 124 ? 15.798 37.202 -2.739 1.00 15.76 124 ILE B N 1
ATOM 1958 C CA . ILE B 1 124 ? 15.819 38.662 -2.731 1.00 12.04 124 ILE B CA 1
ATOM 1959 C C . ILE B 1 124 ? 14.877 39.136 -1.637 1.00 18.91 124 ILE B C 1
ATOM 196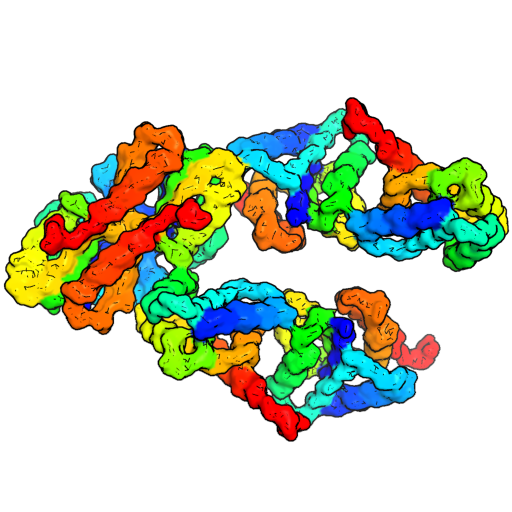0 O O . ILE B 1 124 ? 13.653 39.020 -1.752 1.00 19.86 124 ILE B O 1
ATOM 1965 N N . VAL B 1 125 ? 15.464 39.657 -0.571 1.00 18.56 125 VAL B N 1
ATOM 1966 C CA . VAL B 1 125 ? 14.710 39.996 0.633 1.00 20.34 125 VAL B CA 1
ATOM 1967 C C . VAL B 1 125 ? 15.210 41.326 1.183 1.00 24.58 125 VAL B C 1
ATOM 1968 O O . VAL B 1 125 ? 16.420 41.569 1.228 1.00 23.56 125 VAL B O 1
ATOM 1972 N N . ASP B 1 126 ? 14.277 42.191 1.581 1.00 25.23 126 ASP B N 1
ATOM 1973 C CA . ASP B 1 126 ? 14.608 43.426 2.286 1.00 20.50 126 ASP B CA 1
ATOM 1974 C C . ASP B 1 126 ? 14.453 43.147 3.782 1.00 23.01 126 ASP B C 1
ATOM 1975 O O . ASP B 1 126 ? 13.384 42.740 4.226 1.00 26.88 126 ASP B O 1
ATOM 1980 N N . PHE B 1 127 ? 15.514 43.365 4.555 1.00 19.89 127 PHE B N 1
ATOM 1981 C CA . PHE B 1 127 ? 15.489 43.031 5.977 1.00 21.81 127 PHE B CA 1
ATOM 1982 C C . PHE B 1 127 ? 14.372 43.751 6.738 1.00 29.82 127 PHE B C 1
ATOM 1983 O O . PHE B 1 127 ? 13.867 43.237 7.741 1.00 33.28 127 PHE B O 1
ATOM 1991 N N . SER B 1 128 ? 13.982 44.930 6.258 1.00 27.67 128 SER B N 1
ATOM 1992 C CA . SER B 1 128 ? 12.864 45.670 6.848 1.00 29.31 128 SER B CA 1
ATOM 1993 C C . SER B 1 128 ? 11.592 44.834 6.906 1.00 38.55 128 SER B C 1
ATOM 1994 O O . SER B 1 128 ? 10.717 45.066 7.748 1.00 37.05 128 SER B O 1
ATOM 1997 N N . THR B 1 129 ? 11.517 43.848 6.019 1.00 35.04 129 THR B N 1
ATOM 1998 C CA . THR B 1 129 ? 10.272 43.149 5.708 1.00 42.78 129 THR B CA 1
ATOM 1999 C C . THR B 1 129 ? 9.761 42.171 6.796 1.00 46.72 129 THR B C 1
ATOM 2000 O O . THR B 1 129 ? 8.693 41.565 6.655 1.00 62.22 129 THR B O 1
ATOM 2004 N N . CYS B 1 130 ? 10.511 42.048 7.888 1.00 55.83 130 CYS B N 1
ATOM 2005 C CA . CYS B 1 130 ? 9.919 41.646 9.167 1.00 61.22 130 CYS B CA 1
ATOM 2006 C C . CYS B 1 130 ? 10.327 42.626 10.265 1.00 62.48 130 CYS B C 1
ATOM 2007 O O . CYS B 1 130 ? 9.480 43.169 10.975 1.00 62.99 130 CYS B O 1
ATOM 2010 N N . MET C 1 1 ? 33.959 47.710 62.900 1.00 34.54 1 MET C N 1
ATOM 2011 C CA . MET C 1 1 ? 32.834 48.002 62.019 1.00 34.27 1 MET C CA 1
ATOM 2012 C C . MET C 1 1 ? 31.883 48.985 62.695 1.00 34.35 1 MET C C 1
ATOM 2013 O O . MET C 1 1 ? 31.701 48.951 63.917 1.00 36.07 1 MET C O 1
ATOM 2018 N N . ILE C 1 2 ? 31.303 49.883 61.907 1.00 26.37 2 ILE C N 1
ATOM 2019 C CA . ILE C 1 2 ? 30.346 50.846 62.433 1.00 27.37 2 ILE C CA 1
ATOM 2020 C C . ILE C 1 2 ? 28.934 50.361 62.159 1.00 28.42 2 ILE C C 1
ATOM 2021 O O . ILE C 1 2 ? 28.530 50.239 61.006 1.00 20.29 2 ILE C O 1
ATOM 2026 N N . LYS C 1 3 ? 28.192 50.077 63.222 1.00 20.14 3 LYS C N 1
ATOM 2027 C CA . LYS C 1 3 ? 26.820 49.603 63.096 1.00 17.24 3 LYS C CA 1
ATOM 2028 C C . LYS C 1 3 ? 25.887 50.785 62.901 1.00 19.50 3 LYS C C 1
ATOM 2029 O O . LYS C 1 3 ? 25.993 51.796 63.597 1.00 22.89 3 LYS C O 1
ATOM 2035 N N . ILE C 1 4 ? 24.986 50.656 61.932 1.00 21.83 4 ILE C N 1
ATOM 2036 C CA . ILE C 1 4 ? 23.970 51.664 61.673 1.00 18.38 4 ILE C CA 1
ATOM 2037 C C . ILE C 1 4 ? 22.642 51.150 62.211 1.00 21.12 4 ILE C C 1
ATOM 2038 O O . ILE C 1 4 ? 22.248 50.016 61.938 1.00 21.80 4 ILE C O 1
ATOM 2043 N N . ILE C 1 5 ? 21.970 51.979 63.003 1.00 18.85 5 ILE C N 1
ATOM 2044 C CA . ILE C 1 5 ? 20.694 51.610 63.581 1.00 15.86 5 ILE C CA 1
ATOM 2045 C C . ILE C 1 5 ? 19.696 52.695 63.227 1.00 14.87 5 ILE C C 1
ATOM 2046 O O . ILE C 1 5 ? 19.939 53.874 63.485 1.00 20.15 5 ILE C O 1
ATOM 2051 N N . ILE C 1 6 ? 18.579 52.303 62.619 1.00 17.98 6 ILE C N 1
ATOM 2052 C CA . ILE C 1 6 ? 17.546 53.256 62.250 1.00 17.14 6 ILE C CA 1
ATOM 2053 C C . ILE C 1 6 ? 16.352 53.148 63.186 1.00 16.59 6 ILE C C 1
ATOM 2054 O O . ILE C 1 6 ? 15.773 52.068 63.336 1.00 19.93 6 ILE C O 1
ATOM 2059 N N . VAL C 1 7 ? 15.978 54.260 63.814 1.00 17.91 7 VAL C N 1
ATOM 2060 C CA . VAL C 1 7 ? 14.863 54.254 64.766 1.00 13.07 7 VAL C CA 1
ATOM 2061 C C . VAL C 1 7 ? 13.900 55.347 64.357 1.00 14.39 7 VAL C C 1
ATOM 2062 O O . VAL C 1 7 ? 14.290 56.510 64.253 1.00 16.26 7 VAL C O 1
ATOM 2066 N N . ALA C 1 8 ? 12.650 54.975 64.095 1.00 16.60 8 ALA C N 1
ATOM 2067 C CA . ALA C 1 8 ? 11.699 55.917 63.522 1.00 18.32 8 ALA C CA 1
ATOM 2068 C C . ALA C 1 8 ? 10.265 55.492 63.768 1.00 18.14 8 ALA C C 1
ATOM 2069 O O . ALA C 1 8 ? 9.992 54.320 64.013 1.00 20.84 8 ALA C O 1
ATOM 2071 N N . HIS C 1 9 ? 9.353 56.453 63.655 1.00 16.47 9 HIS C N 1
ATOM 2072 C CA . HIS C 1 9 ? 7.927 56.204 63.821 1.00 17.43 9 HIS C CA 1
ATOM 2073 C C . HIS C 1 9 ? 7.338 55.246 62.797 1.00 18.71 9 HIS C C 1
ATOM 2074 O O . HIS C 1 9 ? 7.680 55.278 61.592 1.00 16.86 9 HIS C O 1
ATOM 2081 N N . GLY C 1 10 ? 6.428 54.402 63.272 1.00 19.46 10 GLY C N 1
ATOM 2082 C CA . GLY C 1 10 ? 5.744 53.451 62.415 1.00 20.19 10 GLY C CA 1
ATOM 2083 C C . GLY C 1 10 ? 6.720 52.491 61.783 1.00 18.93 10 GLY C C 1
ATOM 2084 O O . GLY C 1 10 ? 7.671 52.055 62.426 1.00 21.64 10 GLY C O 1
ATOM 2085 N N . ASN C 1 11 ? 6.513 52.188 60.503 1.00 16.80 11 ASN C N 1
ATOM 2086 C CA . ASN C 1 11 ? 7.415 51.283 59.817 1.00 21.14 11 ASN C CA 1
ATOM 2087 C C . ASN C 1 11 ? 8.319 52.009 58.829 1.00 24.11 11 ASN C C 1
ATOM 2088 O O . ASN C 1 11 ? 8.794 51.415 57.881 1.00 18.93 11 ASN C O 1
ATOM 2093 N N . PHE C 1 12 ? 8.544 53.299 59.076 1.00 19.08 12 PHE C N 1
ATOM 2094 C CA . PHE C 1 12 ? 9.548 54.095 58.360 1.00 15.88 12 PHE C CA 1
ATOM 2095 C C . PHE C 1 12 ? 10.884 53.332 58.263 1.00 16.64 12 PHE C C 1
ATOM 2096 O O . PHE C 1 12 ? 11.465 53.259 57.172 1.00 17.62 12 PHE C O 1
ATOM 2104 N N . PRO C 1 13 ? 11.381 52.746 59.373 1.00 14.35 13 PRO C N 1
ATOM 2105 C CA . PRO C 1 13 ? 12.664 52.044 59.222 1.00 18.20 13 PRO C CA 1
ATOM 2106 C C . PRO C 1 13 ? 12.623 50.900 58.216 1.00 19.55 13 PRO C C 1
ATOM 2107 O O . PRO C 1 13 ? 13.536 50.825 57.381 1.00 23.23 13 PRO C O 1
ATOM 2111 N N . ASP C 1 14 ? 11.599 50.046 58.263 1.00 19.51 14 ASP C N 1
ATOM 2112 C CA . ASP C 1 14 ? 11.480 48.958 57.289 1.00 15.52 14 ASP C CA 1
ATOM 2113 C C . ASP C 1 14 ? 11.420 49.525 55.878 1.00 21.58 14 ASP C C 1
ATOM 2114 O O . ASP C 1 14 ? 12.012 48.976 54.953 1.00 17.40 14 ASP C O 1
ATOM 2119 N N . GLY C 1 15 ? 10.700 50.632 55.733 1.00 19.71 15 GLY C N 1
ATOM 2120 C CA . GLY C 1 15 ? 10.506 51.264 54.441 1.00 15.68 15 GLY C CA 1
ATOM 2121 C C . GLY C 1 15 ? 11.786 51.851 53.874 1.00 21.91 15 GLY C C 1
ATOM 2122 O O . GLY C 1 15 ? 12.088 51.648 52.702 1.00 18.47 15 GLY C O 1
ATOM 2123 N N . ILE C 1 16 ? 12.543 52.588 54.681 1.00 19.13 16 ILE C N 1
ATOM 2124 C CA . ILE C 1 16 ? 13.769 53.176 54.140 1.00 18.80 16 ILE C CA 1
ATOM 2125 C C . ILE C 1 16 ? 14.807 52.081 53.919 1.00 20.97 16 ILE C C 1
ATOM 2126 O O . ILE C 1 16 ? 15.644 52.183 53.017 1.00 22.88 16 ILE C O 1
ATOM 2131 N N . LEU C 1 17 ? 14.735 51.020 54.718 1.00 21.16 17 LEU C N 1
ATOM 2132 C CA . LEU C 1 17 ? 15.606 49.863 54.500 1.00 23.71 17 LEU C CA 1
ATOM 2133 C C . LEU C 1 17 ? 15.310 49.146 53.193 1.00 23.59 17 LEU C C 1
ATOM 2134 O O . LEU C 1 17 ? 16.206 48.564 52.579 1.00 23.18 17 LEU C O 1
ATOM 2139 N N . SER C 1 18 ? 14.054 49.173 52.763 1.00 21.92 18 SER C N 1
ATOM 2140 C CA . SER C 1 18 ? 13.717 48.538 51.495 1.00 18.48 18 SER C CA 1
ATOM 2141 C C . SER C 1 18 ? 14.268 49.352 50.325 1.00 21.79 18 SER C C 1
ATOM 2142 O O . SER C 1 18 ? 14.609 48.787 49.292 1.00 23.23 18 SER C O 1
ATOM 2145 N N . SER C 1 19 ? 14.360 50.672 50.485 1.00 19.64 19 SER C N 1
ATOM 2146 C CA . SER C 1 19 ? 14.983 51.519 49.466 1.00 23.37 19 SER C CA 1
ATOM 2147 C C . SER C 1 19 ? 16.453 51.181 49.355 1.00 22.93 19 SER C C 1
ATOM 2148 O O . SER C 1 19 ? 17.006 51.061 48.262 1.00 19.97 19 SER C O 1
ATOM 2151 N N . LEU C 1 20 ? 17.094 51.062 50.509 1.00 16.07 20 LEU C N 1
ATOM 2152 C CA . LEU C 1 20 ? 18.513 50.754 50.580 1.00 22.47 20 LEU C CA 1
ATOM 2153 C C . LEU C 1 20 ? 18.783 49.427 49.888 1.00 21.71 20 LEU C C 1
ATOM 2154 O O . LEU C 1 20 ? 19.713 49.303 49.095 1.00 22.01 20 LEU C O 1
ATOM 2159 N N . GLU C 1 21 ? 17.950 48.441 50.186 1.00 20.01 21 GLU C N 1
ATOM 2160 C CA . GLU C 1 21 ? 18.100 47.105 49.634 1.00 21.78 21 GLU C CA 1
ATOM 2161 C C . GLU C 1 21 ? 17.968 47.146 48.116 1.00 29.64 21 GLU C C 1
ATOM 2162 O O . GLU C 1 21 ? 18.733 46.498 47.392 1.00 24.09 21 GLU C O 1
ATOM 2168 N N . LEU C 1 22 ? 17.007 47.922 47.625 1.00 20.47 22 LEU C N 1
ATOM 2169 C CA . LEU C 1 22 ? 16.761 47.961 46.183 1.00 15.99 22 LEU C CA 1
ATOM 2170 C C . LEU C 1 22 ? 17.912 48.653 45.455 1.00 21.27 22 LEU C C 1
ATOM 2171 O O . LEU C 1 22 ? 18.291 48.254 44.346 1.00 26.14 22 LEU C O 1
ATOM 2176 N N . ILE C 1 23 ? 18.474 49.680 46.082 1.00 22.49 23 ILE C N 1
ATOM 2177 C CA . ILE C 1 23 ? 19.554 50.458 45.475 1.00 29.31 23 ILE C CA 1
ATOM 2178 C C . ILE C 1 23 ? 20.936 49.808 45.623 1.00 30.76 23 ILE C C 1
ATOM 2179 O O . ILE C 1 23 ? 21.733 49.791 44.676 1.00 26.35 23 ILE C O 1
ATOM 2184 N N . ALA C 1 24 ? 21.210 49.272 46.811 1.00 28.81 24 ALA C N 1
ATOM 2185 C CA . ALA C 1 24 ? 22.563 48.844 47.171 1.00 27.23 24 ALA C CA 1
ATOM 2186 C C . ALA C 1 24 ? 22.700 47.371 47.588 1.00 29.78 24 ALA C C 1
ATOM 2187 O O . ALA C 1 24 ? 23.813 46.902 47.839 1.00 31.09 24 ALA C O 1
ATOM 2189 N N . GLY C 1 25 ? 21.582 46.655 47.691 1.00 25.49 25 GLY C N 1
ATOM 2190 C CA . GLY C 1 25 ? 21.612 45.265 48.117 1.00 23.15 25 GLY C CA 1
ATOM 2191 C C . GLY C 1 25 ? 21.615 45.183 49.634 1.00 28.20 25 GLY C C 1
ATOM 2192 O O . GLY C 1 25 ? 21.704 46.205 50.308 1.00 26.50 25 GLY C O 1
ATOM 2193 N N . HIS C 1 26 ? 21.519 43.974 50.177 1.00 24.76 26 HIS C N 1
ATOM 2194 C CA . HIS C 1 26 ? 21.493 43.807 51.625 1.00 34.69 26 HIS C CA 1
ATOM 2195 C C . HIS C 1 26 ? 22.819 44.219 52.254 1.00 27.73 26 HIS C C 1
ATOM 2196 O O . HIS C 1 26 ? 23.886 43.851 51.766 1.00 29.24 26 HIS C O 1
ATOM 2203 N N . GLN C 1 27 ? 22.747 44.980 53.340 1.00 32.28 27 GLN C N 1
ATOM 2204 C CA . GLN C 1 27 ? 23.946 45.430 54.032 1.00 25.63 27 GLN C CA 1
ATOM 2205 C C . GLN C 1 27 ? 24.090 44.742 55.381 1.00 31.51 27 GLN C C 1
ATOM 2206 O O . GLN C 1 27 ? 23.091 44.487 56.062 1.00 30.68 27 GLN C O 1
ATOM 2212 N N . GLU C 1 28 ? 25.326 44.435 55.770 1.00 29.04 28 GLU C N 1
ATOM 2213 C CA . GLU C 1 28 ? 25.563 43.913 57.119 1.00 34.30 28 GLU C CA 1
ATOM 2214 C C . GLU C 1 28 ? 25.588 45.027 58.164 1.00 27.64 28 GLU C C 1
ATOM 2215 O O . GLU C 1 28 ? 25.905 46.176 57.858 1.00 28.87 28 GLU C O 1
ATOM 2221 N N . TYR C 1 29 ? 25.239 44.677 59.398 1.00 26.75 29 TYR C N 1
ATOM 2222 C CA . TYR C 1 29 ? 25.290 45.614 60.518 1.00 19.89 29 TYR C CA 1
ATOM 2223 C C . TYR C 1 29 ? 24.465 46.880 60.307 1.00 22.28 29 TYR C C 1
ATOM 2224 O O . TYR C 1 29 ? 24.923 47.993 60.579 1.00 20.32 29 TYR C O 1
ATOM 2233 N N . VAL C 1 30 ? 23.248 46.695 59.811 1.00 22.14 30 VAL C N 1
ATOM 2234 C CA . VAL C 1 30 ? 22.299 47.781 59.616 1.00 18.57 30 VAL C CA 1
ATOM 2235 C C . VAL C 1 30 ? 20.962 47.215 60.052 1.00 23.55 30 VAL C C 1
ATOM 2236 O O . VAL C 1 30 ? 20.469 46.256 59.451 1.00 26.47 30 VAL C O 1
ATOM 2240 N N . VAL C 1 31 ? 20.381 47.790 61.100 1.00 21.59 31 VAL C N 1
ATOM 2241 C CA . VAL C 1 31 ? 19.135 47.274 61.654 1.00 21.58 31 VAL C CA 1
ATOM 2242 C C . VAL C 1 31 ? 18.105 48.385 61.824 1.00 18.99 31 VAL C C 1
ATOM 2243 O O . VAL C 1 31 ? 18.455 49.556 62.030 1.00 20.74 31 VAL C O 1
ATOM 2247 N N . GLY C 1 32 ? 16.830 48.024 61.741 1.00 17.59 32 GLY C N 1
ATOM 2248 C CA . GLY C 1 32 ? 15.776 48.991 61.976 1.00 15.36 32 GLY C CA 1
ATOM 2249 C C . GLY C 1 32 ? 15.030 48.705 63.271 1.00 24.23 32 GLY C C 1
ATOM 2250 O O . GLY C 1 32 ? 14.798 47.549 63.636 1.00 22.54 32 GLY C O 1
ATOM 2251 N N . ILE C 1 33 ? 14.677 49.764 63.986 1.00 18.25 33 ILE C N 1
ATOM 2252 C CA . ILE C 1 33 ? 13.755 49.636 65.104 1.00 13.37 33 ILE C CA 1
ATOM 2253 C C . ILE C 1 33 ? 12.502 50.439 64.768 1.00 12.78 33 ILE C C 1
ATOM 2254 O O . ILE C 1 33 ? 12.514 51.677 64.769 1.00 14.58 33 ILE C O 1
ATOM 2259 N N . ASN C 1 34 ? 11.437 49.716 64.441 1.00 14.72 34 ASN C N 1
ATOM 2260 C CA . ASN C 1 34 ? 10.182 50.327 64.052 1.00 19.37 34 ASN C CA 1
ATOM 2261 C C . ASN C 1 34 ? 9.379 50.688 65.282 1.00 21.85 34 ASN C C 1
ATOM 2262 O O . ASN C 1 34 ? 8.957 49.801 66.025 1.00 26.58 34 ASN C O 1
ATOM 2267 N N . PHE C 1 35 ? 9.174 51.988 65.495 1.00 19.78 35 PHE C N 1
ATOM 2268 C CA . PHE C 1 35 ? 8.428 52.478 66.656 1.00 17.91 35 PHE C CA 1
ATOM 2269 C C . PHE C 1 35 ? 6.953 52.562 66.289 1.00 16.24 35 PHE C C 1
ATOM 2270 O O . PHE C 1 35 ? 6.444 53.632 65.948 1.00 18.22 35 PHE C O 1
ATOM 2278 N N . ILE C 1 36 ? 6.284 51.414 66.351 1.00 20.79 36 ILE C N 1
ATOM 2279 C CA . ILE C 1 36 ? 4.898 51.272 65.919 1.00 20.98 36 ILE C CA 1
ATOM 2280 C C . ILE C 1 36 ? 3.897 51.530 67.039 1.00 32.45 36 ILE C C 1
ATOM 2281 O O . ILE C 1 36 ? 4.262 51.598 68.210 1.00 23.93 36 ILE C O 1
ATOM 2286 N N . ALA C 1 37 ? 2.627 51.679 66.673 1.00 36.13 37 ALA C N 1
ATOM 2287 C CA . ALA C 1 37 ? 1.574 51.912 67.659 1.00 25.77 37 ALA C CA 1
ATOM 2288 C C . ALA C 1 37 ? 1.578 50.821 68.717 1.00 29.54 37 ALA C C 1
ATOM 2289 O O . ALA C 1 37 ? 1.779 49.644 68.405 1.00 32.05 37 ALA C O 1
ATOM 2291 N N . GLY C 1 38 ? 1.369 51.220 69.967 1.00 29.53 38 GLY C N 1
ATOM 2292 C CA . GLY C 1 38 ? 1.363 50.290 71.079 1.00 34.44 38 GLY C CA 1
ATOM 2293 C C . GLY C 1 38 ? 2.691 50.204 71.809 1.00 29.19 38 GLY C C 1
ATOM 2294 O O . GLY C 1 38 ? 2.741 49.803 72.971 1.00 26.08 38 GLY C O 1
ATOM 2295 N N . MET C 1 39 ? 3.775 50.562 71.129 1.00 25.69 39 MET C N 1
ATOM 2296 C CA . MET C 1 39 ? 5.094 50.513 71.751 1.00 26.44 39 MET C CA 1
ATOM 2297 C C . MET C 1 39 ? 5.289 51.668 72.714 1.00 26.20 39 MET C C 1
ATOM 2298 O O . MET C 1 39 ? 4.777 52.770 72.497 1.00 27.81 39 MET C O 1
ATOM 2303 N N . SER C 1 40 ? 6.008 51.406 73.799 1.00 25.21 40 SER C N 1
ATOM 2304 C CA . SER C 1 40 ? 6.334 52.447 74.752 1.00 27.85 40 SER C CA 1
ATOM 2305 C C . SER C 1 40 ? 7.735 52.978 74.491 1.00 24.09 40 SER C C 1
ATOM 2306 O O . SER C 1 40 ? 8.536 52.339 73.817 1.00 27.96 40 SER C O 1
ATOM 2309 N N . SER C 1 41 ? 8.015 54.153 75.035 1.00 25.42 41 SER C N 1
ATOM 2310 C CA . SER C 1 41 ? 9.372 54.684 75.081 1.00 26.90 41 SER C CA 1
ATOM 2311 C C . SER C 1 41 ? 10.345 53.660 75.684 1.00 26.68 41 SER C C 1
ATOM 2312 O O . SER C 1 41 ? 11.464 53.484 75.192 1.00 22.34 41 SER C O 1
ATOM 2315 N N . ASN C 1 42 ? 9.931 52.974 76.749 1.00 25.30 42 ASN C N 1
ATOM 2316 C CA . ASN C 1 42 ? 10.805 51.952 77.319 1.00 22.74 42 ASN C CA 1
ATOM 2317 C C . ASN C 1 42 ? 11.080 50.778 76.368 1.00 23.47 42 ASN C C 1
ATOM 2318 O O . ASN C 1 42 ? 12.187 50.225 76.365 1.00 23.07 42 ASN C O 1
ATOM 2323 N N . ASP C 1 43 ? 10.084 50.407 75.563 1.00 19.71 43 ASP C N 1
ATOM 2324 C CA . ASP C 1 43 ? 10.267 49.360 74.558 1.00 26.07 43 ASP C CA 1
ATOM 2325 C C . ASP C 1 43 ? 11.385 49.729 73.587 1.00 20.24 43 ASP C C 1
ATOM 2326 O O . ASP C 1 43 ? 12.228 48.890 73.247 1.00 19.42 43 ASP C O 1
ATOM 2331 N N . VAL C 1 44 ? 11.396 50.989 73.158 1.00 19.50 44 VAL C N 1
ATOM 2332 C CA . VAL C 1 44 ? 12.446 51.470 72.254 1.00 17.95 44 VAL C CA 1
ATOM 2333 C C . VAL C 1 44 ? 13.806 51.428 72.936 1.00 19.33 44 VAL C C 1
ATOM 2334 O O . VAL C 1 44 ? 14.808 51.060 72.330 1.00 18.98 44 VAL C O 1
ATOM 2338 N N . ARG C 1 45 ? 13.836 51.768 74.219 1.00 17.84 45 ARG C N 1
ATOM 2339 C CA . ARG C 1 45 ? 15.094 51.753 74.955 1.00 19.25 45 ARG C CA 1
ATOM 2340 C C . ARG C 1 45 ? 15.646 50.334 75.051 1.00 21.62 45 ARG C C 1
ATOM 2341 O O . ARG C 1 45 ? 16.831 50.108 74.806 1.00 21.50 45 ARG C O 1
ATOM 2349 N N . VAL C 1 46 ? 14.778 49.388 75.402 1.00 18.13 46 VAL C N 1
ATOM 2350 C CA . VAL C 1 46 ? 15.153 47.979 75.518 1.00 18.04 46 VAL C CA 1
ATOM 2351 C C . VAL C 1 46 ? 15.701 47.454 74.208 1.00 20.70 46 VAL C C 1
ATOM 2352 O O . VAL C 1 46 ? 16.741 46.782 74.174 1.00 20.99 46 VAL C O 1
ATOM 2356 N N . ALA C 1 47 ? 14.993 47.769 73.129 1.00 19.09 47 ALA C N 1
ATOM 2357 C CA . ALA C 1 47 ? 15.421 47.361 71.794 1.00 13.07 47 ALA C CA 1
ATOM 2358 C C . ALA C 1 47 ? 16.785 47.927 71.453 1.00 14.19 47 ALA C C 1
ATOM 2359 O O . ALA C 1 47 ? 17.654 47.208 70.956 1.00 20.57 47 ALA C O 1
ATOM 2361 N N . LEU C 1 48 ? 16.981 49.217 71.701 1.00 16.79 48 LEU C N 1
ATOM 2362 C CA . LEU C 1 48 ? 18.251 49.847 71.353 1.00 14.84 48 LEU C CA 1
ATOM 2363 C C . LEU C 1 48 ? 19.427 49.325 72.185 1.00 20.08 48 LEU C C 1
ATOM 2364 O O . LEU C 1 48 ? 20.509 49.086 71.646 1.00 22.38 48 LEU C O 1
ATOM 2369 N N . GLN C 1 49 ? 19.219 49.149 73.491 1.00 19.39 49 GLN C N 1
ATOM 2370 C CA . GLN C 1 49 ? 20.247 48.556 74.338 1.00 15.91 49 GLN C CA 1
ATOM 2371 C C . GLN C 1 49 ? 20.676 47.216 73.781 1.00 18.34 49 GLN C C 1
ATOM 2372 O O . GLN C 1 49 ? 21.867 46.910 73.718 1.00 18.28 49 GLN C O 1
ATOM 2378 N N A ARG C 1 50 ? 19.699 46.412 73.373 0.57 20.25 50 ARG C N 1
ATOM 2379 N N B ARG C 1 50 ? 19.690 46.419 73.373 0.43 20.24 50 ARG C N 1
ATOM 2380 C CA A ARG C 1 50 ? 19.970 45.078 72.856 0.57 20.58 50 ARG C CA 1
ATOM 2381 C CA B ARG C 1 50 ? 19.931 45.084 72.838 0.43 20.60 50 ARG C CA 1
ATOM 2382 C C A ARG C 1 50 ? 20.816 45.134 71.583 0.57 21.56 50 ARG C C 1
ATOM 2383 C C B ARG C 1 50 ? 20.812 45.144 71.595 0.43 21.53 50 ARG C C 1
ATOM 2384 O O A ARG C 1 50 ? 21.736 44.338 71.402 0.57 18.68 50 ARG C O 1
ATOM 2385 O O B ARG C 1 50 ? 21.749 44.362 71.449 0.43 18.69 50 ARG C O 1
ATOM 2400 N N . GLU C 1 51 ? 20.506 46.080 70.704 1.00 17.23 51 GLU C N 1
ATOM 2401 C CA . GLU C 1 51 ? 21.236 46.197 69.438 1.00 20.06 51 GLU C CA 1
ATOM 2402 C C . GLU C 1 51 ? 22.673 46.669 69.623 1.00 21.18 51 GLU C C 1
ATOM 2403 O O . GLU C 1 51 ? 23.508 46.472 68.743 1.00 19.79 51 GLU C O 1
ATOM 2409 N N . VAL C 1 52 ? 22.981 47.317 70.751 1.00 21.28 52 VAL C N 1
ATOM 2410 C CA . VAL C 1 52 ? 24.324 47.901 70.908 1.00 18.03 52 VAL C CA 1
ATOM 2411 C C . VAL C 1 52 ? 25.257 47.129 71.841 1.00 19.94 52 VAL C C 1
ATOM 2412 O O . VAL C 1 52 ? 26.394 47.545 72.063 1.00 20.24 52 VAL C O 1
ATOM 2416 N N . ILE C 1 53 ? 24.783 46.013 72.381 1.00 18.42 53 ILE C N 1
ATOM 2417 C CA . ILE C 1 53 ? 25.587 45.215 73.336 1.00 20.23 53 ILE C CA 1
ATOM 2418 C C . ILE C 1 53 ? 27.028 44.984 72.900 1.00 19.33 53 ILE C C 1
ATOM 2419 O O . ILE C 1 53 ? 27.966 45.270 73.647 1.00 17.66 53 ILE C O 1
ATOM 2424 N N . ASP C 1 54 ? 27.209 44.517 71.665 1.00 16.55 54 ASP C N 1
ATOM 2425 C CA . ASP C 1 54 ? 28.530 44.097 71.235 1.00 21.79 54 ASP C CA 1
ATOM 2426 C C . ASP C 1 54 ? 29.190 45.036 70.232 1.00 23.73 54 ASP C C 1
ATOM 2427 O O . ASP C 1 54 ? 30.081 44.627 69.504 1.00 20.45 54 ASP C O 1
ATOM 2432 N N . PHE C 1 55 ? 28.782 46.302 70.232 1.00 20.88 55 PHE C N 1
ATOM 2433 C CA . PHE C 1 55 ? 29.379 47.286 69.336 1.00 24.27 55 PHE C CA 1
ATOM 2434 C C . PHE C 1 55 ? 29.918 48.514 70.072 1.00 22.99 55 PHE C C 1
ATOM 2435 O O . PHE C 1 55 ? 29.328 48.976 71.058 1.00 23.17 55 PHE C O 1
ATOM 2443 N N . LYS C 1 56 ? 31.055 49.013 69.595 1.00 21.68 56 LYS C N 1
ATOM 2444 C CA . LYS C 1 56 ? 31.763 50.124 70.216 1.00 31.14 56 LYS C CA 1
ATOM 2445 C C . LYS C 1 56 ? 31.566 51.425 69.438 1.00 29.56 56 LYS C C 1
ATOM 2446 O O . LYS C 1 56 ? 31.639 52.517 70.009 1.00 25.29 56 LYS C O 1
ATOM 2452 N N . GLU C 1 57 ? 31.318 51.296 68.134 1.00 29.44 57 GLU C N 1
ATOM 2453 C CA . GLU C 1 57 ? 31.125 52.447 67.253 1.00 28.63 57 GLU C CA 1
ATOM 2454 C C . GLU C 1 57 ? 29.766 52.352 66.568 1.00 28.24 57 GLU C C 1
ATOM 2455 O O . GLU C 1 57 ? 29.544 51.469 65.738 1.00 27.47 57 GLU C O 1
ATOM 2461 N N . ILE C 1 58 ? 28.858 53.262 66.910 1.00 23.42 58 ILE C N 1
ATOM 2462 C CA . ILE C 1 58 ? 27.463 53.131 66.483 1.00 23.33 58 ILE C CA 1
ATOM 2463 C C . ILE C 1 58 ? 26.866 54.426 65.985 1.00 16.77 58 ILE C C 1
ATOM 2464 O O . ILE C 1 58 ? 26.982 55.465 66.620 1.00 17.53 58 ILE C O 1
ATOM 2469 N N . LEU C 1 59 ? 26.208 54.351 64.828 1.00 23.87 59 LEU C N 1
ATOM 2470 C CA . LEU C 1 59 ? 25.527 55.500 64.265 1.00 16.92 59 LEU C CA 1
ATOM 2471 C C . LEU C 1 59 ? 24.026 55.233 64.302 1.00 17.89 59 LEU C C 1
ATOM 2472 O O . LEU C 1 59 ? 23.527 54.369 63.582 1.00 23.62 59 LEU C O 1
ATOM 2477 N N . VAL C 1 60 ? 23.313 55.955 65.160 1.00 19.76 60 VAL C N 1
ATOM 2478 C CA . VAL C 1 60 ? 21.861 55.826 65.230 1.00 19.87 60 VAL C CA 1
ATOM 2479 C C . VAL C 1 60 ? 21.227 56.954 64.421 1.00 20.64 60 VAL C C 1
ATOM 2480 O O . VAL C 1 60 ? 21.448 58.142 64.710 1.00 15.98 60 VAL C O 1
ATOM 2484 N N . LEU C 1 61 ? 20.461 56.583 63.395 1.00 23.51 61 LEU C N 1
ATOM 2485 C CA . LEU C 1 61 ? 19.772 57.559 62.564 1.00 16.13 61 LEU C CA 1
ATOM 2486 C C . LEU C 1 61 ? 18.286 57.590 62.903 1.00 14.13 61 LEU C C 1
ATOM 2487 O O . LEU C 1 61 ? 17.611 56.568 62.824 1.00 18.20 61 LEU C O 1
ATOM 2492 N N . THR C 1 62 ? 17.783 58.757 63.296 1.00 17.97 62 THR C N 1
ATOM 2493 C CA . THR C 1 62 ? 16.409 58.867 63.785 1.00 17.89 62 THR C CA 1
ATOM 2494 C C . THR C 1 62 ? 15.610 59.839 62.940 1.00 19.80 62 THR C C 1
ATOM 2495 O O . THR C 1 62 ? 16.181 60.708 62.266 1.00 22.32 62 THR C O 1
ATOM 2499 N N . ASP C 1 63 ? 14.291 59.682 62.958 1.00 19.30 63 ASP C N 1
ATOM 2500 C CA . ASP C 1 63 ? 13.443 60.446 62.056 1.00 14.72 63 ASP C CA 1
ATOM 2501 C C . ASP C 1 63 ? 13.323 61.909 62.429 1.00 22.09 63 ASP C C 1
ATOM 2502 O O . ASP C 1 63 ? 13.597 62.787 61.613 1.00 19.76 63 ASP C O 1
ATOM 2507 N N . LEU C 1 64 ? 12.945 62.175 63.673 1.00 18.32 64 LEU C N 1
ATOM 2508 C CA . LEU C 1 64 ? 12.455 63.491 64.005 1.00 16.61 64 LEU C CA 1
ATOM 2509 C C . LEU C 1 64 ? 13.009 63.979 65.349 1.00 24.23 64 LEU C C 1
ATOM 2510 O O . LEU C 1 64 ? 12.887 63.300 66.369 1.00 23.55 64 LEU C O 1
ATOM 2515 N N . LEU C 1 65 ? 13.631 65.156 65.320 1.00 25.10 65 LEU C N 1
ATOM 2516 C CA . LEU C 1 65 ? 14.154 65.817 66.514 1.00 22.87 65 LEU C CA 1
ATOM 2517 C C . LEU C 1 65 ? 13.062 66.005 67.561 1.00 25.06 65 LEU C C 1
ATOM 2518 O O . LEU C 1 65 ? 11.994 66.535 67.260 1.00 27.18 65 LEU C O 1
ATOM 2523 N N . GLY C 1 66 ? 13.328 65.563 68.788 1.00 26.04 66 GLY C N 1
ATOM 2524 C CA . GLY C 1 66 ? 12.368 65.699 69.870 1.00 29.50 66 GLY C CA 1
ATOM 2525 C C . GLY C 1 66 ? 11.341 64.589 69.961 1.00 28.93 66 GLY C C 1
ATOM 2526 O O . GLY C 1 66 ? 10.520 64.569 70.873 1.00 23.77 66 GLY C O 1
ATOM 2527 N N . GLY C 1 67 ? 11.370 63.658 69.014 1.00 20.17 67 GLY C N 1
ATOM 2528 C CA . GLY C 1 67 ? 10.476 62.519 69.081 1.00 24.18 67 GLY C CA 1
ATOM 2529 C C . GLY C 1 67 ? 11.068 61.427 69.946 1.00 22.06 67 GLY C C 1
ATOM 2530 O O . GLY C 1 67 ? 12.249 61.478 70.291 1.00 21.27 67 GLY C O 1
ATOM 2531 N N . THR C 1 68 ? 10.247 60.438 70.284 1.00 19.64 68 THR C N 1
ATOM 2532 C CA . THR C 1 68 ? 10.690 59.304 71.094 1.00 22.63 68 THR C CA 1
ATOM 2533 C C . THR C 1 68 ? 11.930 58.568 70.568 1.00 17.86 68 THR C C 1
ATOM 2534 O O . THR C 1 68 ? 12.874 58.333 71.331 1.00 18.95 68 THR C O 1
ATOM 2538 N N . PRO C 1 69 ? 11.961 58.218 69.267 1.00 17.92 69 PRO C N 1
ATOM 2539 C CA . PRO C 1 69 ? 13.200 57.611 68.772 1.00 14.02 69 PRO C CA 1
ATOM 2540 C C . PRO C 1 69 ? 14.452 58.442 69.063 1.00 17.73 69 PRO C C 1
ATOM 2541 O O . PRO C 1 69 ? 15.448 57.892 69.538 1.00 20.32 69 PRO C O 1
ATOM 2545 N N . PHE C 1 70 ? 14.408 59.744 68.796 1.00 16.99 70 PHE C N 1
ATOM 2546 C CA . PHE C 1 70 ? 15.557 60.611 69.075 1.00 20.12 70 PHE C CA 1
ATOM 2547 C C . PHE C 1 70 ? 15.833 60.745 70.575 1.00 20.24 70 PHE C C 1
ATOM 2548 O O . PHE C 1 70 ? 16.988 60.682 71.023 1.00 20.20 70 PHE C O 1
ATOM 2556 N N . ASN C 1 71 ? 14.774 60.960 71.344 1.00 18.44 71 ASN C N 1
ATOM 2557 C CA . ASN C 1 71 ? 14.914 61.145 72.792 1.00 20.10 71 ASN C CA 1
ATOM 2558 C C . ASN C 1 71 ? 15.556 59.941 73.469 1.00 21.29 71 ASN C C 1
ATOM 2559 O O . ASN C 1 71 ? 16.514 60.079 74.239 1.00 27.39 71 ASN C O 1
ATOM 2564 N N . VAL C 1 72 ? 15.002 58.766 73.203 1.00 18.55 72 VAL C N 1
ATOM 2565 C CA . VAL C 1 72 ? 15.533 57.524 73.747 1.00 20.05 72 VAL C CA 1
ATOM 2566 C C . VAL C 1 72 ? 16.979 57.285 73.328 1.00 20.03 72 VAL C C 1
ATOM 2567 O O . VAL C 1 72 ? 17.833 57.006 74.165 1.00 21.80 72 VAL C O 1
ATOM 2571 N N . SER C 1 73 ? 17.251 57.393 72.031 1.00 19.21 73 SER C N 1
ATOM 2572 C CA . SER C 1 73 ? 18.592 57.142 71.523 1.00 17.62 73 SER C CA 1
ATOM 2573 C C . SER C 1 73 ? 19.640 58.048 72.134 1.00 15.58 73 SER C C 1
ATOM 2574 O O . SER C 1 73 ? 20.716 57.588 72.503 1.00 18.74 73 SER C O 1
ATOM 2577 N N . SER C 1 74 ? 19.340 59.340 72.221 1.00 14.79 74 SER C N 1
ATOM 2578 C CA . SER C 1 74 ? 20.332 60.292 72.677 1.00 20.06 74 SER C CA 1
ATOM 2579 C C . SER C 1 74 ? 20.560 60.107 74.183 1.00 21.30 74 SER C C 1
ATOM 2580 O O . SER C 1 74 ? 21.676 60.269 74.663 1.00 18.53 74 SER C O 1
ATOM 2583 N N . ALA C 1 75 ? 19.506 59.736 74.908 1.00 22.69 75 ALA C N 1
ATOM 2584 C CA . ALA C 1 75 ? 19.604 59.498 76.352 1.00 23.58 75 ALA C CA 1
ATOM 2585 C C . ALA C 1 75 ? 20.548 58.329 76.617 1.00 28.44 75 ALA C C 1
ATOM 2586 O O . ALA C 1 75 ? 21.416 58.386 77.504 1.00 25.29 75 ALA C O 1
ATOM 2588 N N . LEU C 1 76 ? 20.382 57.270 75.833 1.00 28.33 76 LEU C N 1
ATOM 2589 C CA . LEU C 1 76 ? 21.215 56.080 75.965 1.00 26.57 76 LEU C CA 1
ATOM 2590 C C . LEU C 1 76 ? 22.647 56.324 75.492 1.00 24.53 76 LEU C C 1
ATOM 2591 O O . LEU C 1 76 ? 23.580 55.666 75.963 1.00 30.11 76 LEU C O 1
ATOM 2596 N N . SER C 1 77 ? 22.828 57.281 74.581 1.00 27.34 77 SER C N 1
ATOM 2597 C CA . SER C 1 77 ? 24.121 57.469 73.906 1.00 26.86 77 SER C CA 1
ATOM 2598 C C . SER C 1 77 ? 25.231 57.941 74.843 1.00 29.77 77 SER C C 1
ATOM 2599 O O . SER C 1 77 ? 26.411 57.846 74.502 1.00 34.87 77 SER C O 1
ATOM 2602 N N . VAL C 1 78 ? 24.850 58.471 76.004 1.00 27.30 78 VAL C N 1
ATOM 2603 C CA . VAL C 1 78 ? 25.813 59.025 76.959 1.00 32.03 78 VAL C CA 1
ATOM 2604 C C . VAL C 1 78 ? 26.082 58.087 78.126 1.00 34.34 78 VAL C C 1
ATOM 2605 O O . VAL C 1 78 ? 26.883 58.395 79.011 1.00 30.91 78 VAL C O 1
ATOM 2609 N N . GLU C 1 79 ? 25.408 56.945 78.140 1.00 29.09 79 GLU C N 1
ATOM 2610 C CA . GLU C 1 79 ? 25.415 56.094 79.329 1.00 26.41 79 GLU C CA 1
ATOM 2611 C C . GLU C 1 79 ? 26.448 54.961 79.263 1.00 30.03 79 GLU C C 1
ATOM 2612 O O . GLU C 1 79 ? 26.560 54.165 80.189 1.00 33.75 79 GLU C O 1
ATOM 2618 N N . TYR C 1 80 ? 27.221 54.904 78.178 1.00 27.14 80 TYR C N 1
ATOM 2619 C CA . TYR C 1 80 ? 28.277 53.900 78.060 1.00 29.69 80 TYR C CA 1
ATOM 2620 C C . TYR C 1 80 ? 29.645 54.564 77.967 1.00 38.91 80 TYR C C 1
ATOM 2621 O O . TYR C 1 80 ? 29.887 55.380 77.075 1.00 34.45 80 TYR C O 1
ATOM 2630 N N . THR C 1 81 ? 30.553 54.189 78.862 1.00 26.94 81 THR C N 1
ATOM 2631 C CA . THR C 1 81 ? 31.888 54.794 78.884 1.00 31.67 81 THR C CA 1
ATOM 2632 C C . THR C 1 81 ? 32.737 54.548 77.628 1.00 32.41 81 THR C C 1
ATOM 2633 O O . THR C 1 81 ? 33.319 55.489 77.083 1.00 41.49 81 THR C O 1
ATOM 2637 N N . ASP C 1 82 ? 32.811 53.301 77.165 1.00 23.14 82 ASP C N 1
ATOM 2638 C CA . ASP C 1 82 ? 33.670 52.982 76.024 1.00 24.22 82 ASP C CA 1
ATOM 2639 C C . ASP C 1 82 ? 32.905 52.780 74.716 1.00 25.62 82 ASP C C 1
ATOM 2640 O O . ASP C 1 82 ? 33.486 52.362 73.715 1.00 36.29 82 ASP C O 1
ATOM 2645 N N . LYS C 1 83 ? 31.611 53.082 74.720 1.00 26.54 83 LYS C N 1
ATOM 2646 C CA . LYS C 1 83 ? 30.842 53.026 73.474 1.00 26.83 83 LYS C CA 1
ATOM 2647 C C . LYS C 1 83 ? 30.674 54.412 72.881 1.00 30.31 83 LYS C C 1
ATOM 2648 O O . LYS C 1 83 ? 30.273 55.348 73.570 1.00 29.20 83 LYS C O 1
ATOM 2654 N N . LYS C 1 84 ? 30.963 54.536 71.591 1.00 24.96 84 LYS C N 1
ATOM 2655 C CA . LYS C 1 84 ? 30.769 55.795 70.893 1.00 29.85 84 LYS C CA 1
ATOM 2656 C C . LYS C 1 84 ? 29.472 55.711 70.104 1.00 31.30 84 LYS C C 1
ATOM 2657 O O . LYS C 1 84 ? 29.392 54.991 69.108 1.00 23.93 84 LYS C O 1
ATOM 2663 N N . ILE C 1 85 ? 28.458 56.430 70.572 1.00 28.05 85 ILE C N 1
ATOM 2664 C CA . ILE C 1 85 ? 27.142 56.400 69.953 1.00 24.92 85 ILE C CA 1
ATOM 2665 C C . ILE C 1 85 ? 26.766 57.790 69.464 1.00 21.86 85 ILE C C 1
ATOM 2666 O O . ILE C 1 85 ? 26.528 58.699 70.266 1.00 23.18 85 ILE C O 1
ATOM 2671 N N . LYS C 1 86 ? 26.727 57.944 68.137 1.00 22.80 86 LYS C N 1
ATOM 2672 C CA . LYS C 1 86 ? 26.317 59.189 67.507 1.00 18.46 86 LYS C CA 1
ATOM 2673 C C . LYS C 1 86 ? 24.837 59.086 67.182 1.00 17.53 86 LYS C C 1
ATOM 2674 O O . LYS C 1 86 ? 24.380 58.047 66.697 1.00 19.52 86 LYS C O 1
ATOM 2680 N N . VAL C 1 87 ? 24.080 60.143 67.472 1.00 17.23 87 VAL C N 1
ATOM 2681 C CA . VAL C 1 87 ? 22.634 60.143 67.236 1.00 18.70 87 VAL C CA 1
ATOM 2682 C C . VAL C 1 87 ? 22.246 61.326 66.373 1.00 20.05 87 VAL C C 1
ATOM 2683 O O . VAL C 1 87 ? 22.398 62.476 66.797 1.00 19.75 87 VAL C O 1
ATOM 2687 N N . LEU C 1 88 ? 21.740 61.054 65.170 1.00 19.97 88 LEU C N 1
ATOM 2688 C CA . LEU C 1 88 ? 21.282 62.118 64.287 1.00 22.98 88 LEU C CA 1
ATOM 2689 C C . LEU C 1 88 ? 19.771 62.120 64.158 1.00 16.75 88 LEU C C 1
ATOM 2690 O O . LEU C 1 88 ? 19.135 61.069 64.224 1.00 17.69 88 LEU C O 1
ATOM 2695 N N . SER C 1 89 ? 19.203 63.306 63.965 1.00 18.59 89 SER C N 1
ATOM 2696 C CA . SER C 1 89 ? 17.821 63.415 63.513 1.00 10.75 89 SER C CA 1
ATOM 2697 C C . SER C 1 89 ? 17.793 63.827 62.040 1.00 19.88 89 SER C C 1
ATOM 2698 O O . SER C 1 89 ? 18.841 64.140 61.459 1.00 20.34 89 SER C O 1
ATOM 2701 N N . GLY C 1 90 ? 16.606 63.808 61.437 1.00 21.92 90 GLY C N 1
ATOM 2702 C CA . GLY C 1 90 ? 16.429 64.260 60.056 1.00 18.50 90 GLY C CA 1
ATOM 2703 C C . GLY C 1 90 ? 16.661 63.217 58.979 1.00 16.72 90 GLY C C 1
ATOM 2704 O O . GLY C 1 90 ? 16.940 63.553 57.826 1.00 16.78 90 GLY C O 1
ATOM 2705 N N . LEU C 1 91 ? 16.552 61.945 59.351 1.00 20.39 91 LEU C N 1
ATOM 2706 C CA . LEU C 1 91 ? 16.886 60.840 58.450 1.00 16.08 91 LEU C CA 1
ATOM 2707 C C . LEU C 1 91 ? 16.243 60.936 57.073 1.00 18.08 91 LEU C C 1
ATOM 2708 O O . LEU C 1 91 ? 15.019 60.970 56.953 1.00 18.26 91 LEU C O 1
ATOM 2713 N N . ASN C 1 92 ? 17.091 60.987 56.049 1.00 15.19 92 ASN C N 1
ATOM 2714 C CA . ASN C 1 92 ? 16.660 60.807 54.651 1.00 12.41 92 ASN C CA 1
ATOM 2715 C C . ASN C 1 92 ? 17.520 59.750 53.979 1.00 20.30 92 ASN C C 1
ATOM 2716 O O . ASN C 1 92 ? 18.443 59.216 54.600 1.00 20.63 92 ASN C O 1
ATOM 2721 N N . LEU C 1 93 ? 17.240 59.433 52.717 1.00 18.55 93 LEU C N 1
ATOM 2722 C CA . LEU C 1 93 ? 17.968 58.349 52.070 1.00 18.98 93 LEU C CA 1
ATOM 2723 C C . LEU C 1 93 ? 19.421 58.743 51.816 1.00 12.41 93 LEU C C 1
ATOM 2724 O O . LEU C 1 93 ? 20.297 57.903 51.844 1.00 18.62 93 LEU C O 1
ATOM 2729 N N . SER C 1 94 ? 19.663 60.033 51.621 1.00 14.73 94 SER C N 1
ATOM 2730 C CA . SER C 1 94 ? 21.012 60.573 51.489 1.00 16.03 94 SER C CA 1
ATOM 2731 C C . SER C 1 94 ? 21.867 60.249 52.710 1.00 19.50 94 SER C C 1
ATOM 2732 O O . SER C 1 94 ? 23.039 59.857 52.597 1.00 16.35 94 SER C O 1
ATOM 2735 N N . MET C 1 95 ? 21.257 60.414 53.874 1.00 17.70 95 MET C N 1
ATOM 2736 C CA . MET C 1 95 ? 21.937 60.207 55.155 1.00 16.22 95 MET C CA 1
ATOM 2737 C C . MET C 1 95 ? 22.310 58.734 55.320 1.00 18.62 95 MET C C 1
ATOM 2738 O O . MET C 1 95 ? 23.451 58.401 55.655 1.00 18.60 95 MET C O 1
ATOM 2743 N N . LEU C 1 96 ? 21.337 57.860 55.080 1.00 16.11 96 LEU C N 1
ATOM 2744 C CA . LEU C 1 96 ? 21.545 56.410 55.123 1.00 15.59 96 LEU C CA 1
ATOM 2745 C C . LEU C 1 96 ? 22.543 55.915 54.078 1.00 18.81 96 LEU C C 1
ATOM 2746 O O . LEU C 1 96 ? 23.443 55.130 54.389 1.00 21.22 96 LEU C O 1
ATOM 2751 N N . MET C 1 97 ? 22.360 56.332 52.827 1.00 17.31 97 MET C N 1
ATOM 2752 C CA . MET C 1 97 ? 23.293 55.929 51.785 1.00 17.37 97 MET C CA 1
ATOM 2753 C C . MET C 1 97 ? 24.729 56.301 52.127 1.00 18.65 97 MET C C 1
ATOM 2754 O O . MET C 1 97 ? 25.629 55.456 52.055 1.00 20.60 97 MET C O 1
ATOM 2759 N N . GLU C 1 98 ? 24.947 57.554 52.507 1.00 17.69 98 GLU C N 1
ATOM 2760 C CA . GLU C 1 98 ? 26.312 58.012 52.736 1.00 21.04 98 GLU C CA 1
ATOM 2761 C C . GLU C 1 98 ? 26.934 57.259 53.892 1.00 23.81 98 GLU C C 1
ATOM 2762 O O . GLU C 1 98 ? 28.122 56.933 53.862 1.00 23.81 98 GLU C O 1
ATOM 2768 N N . ALA C 1 99 ? 26.124 56.976 54.908 1.00 21.00 99 ALA C N 1
ATOM 2769 C CA . ALA C 1 99 ? 26.613 56.217 56.047 1.00 21.94 99 ALA C CA 1
ATOM 2770 C C . ALA C 1 99 ? 27.064 54.838 55.577 1.00 25.46 99 ALA C C 1
ATOM 2771 O O . ALA C 1 99 ? 28.150 54.379 55.931 1.00 20.45 99 ALA C O 1
ATOM 2773 N N . VAL C 1 100 ? 26.242 54.198 54.747 1.00 25.28 100 VAL C N 1
ATOM 2774 C CA . VAL C 1 100 ? 26.549 52.868 54.222 1.00 24.84 100 VAL C CA 1
ATOM 2775 C C . VAL C 1 100 ? 27.787 52.885 53.325 1.00 25.61 100 VAL C C 1
ATOM 2776 O O . VAL C 1 100 ? 28.654 52.013 53.430 1.00 21.48 100 VAL C O 1
ATOM 2780 N N . LEU C 1 101 ? 27.863 53.870 52.436 1.00 22.34 101 LEU C N 1
ATOM 2781 C CA . LEU C 1 101 ? 28.969 53.924 51.473 1.00 24.88 101 LEU C CA 1
ATOM 2782 C C . LEU C 1 101 ? 30.309 54.346 52.076 1.00 31.18 101 LEU C C 1
ATOM 2783 O O . LEU C 1 101 ? 31.363 53.928 51.599 1.00 27.51 101 LEU C O 1
ATOM 2788 N N . SER C 1 102 ? 30.272 55.167 53.122 1.00 25.06 102 SER C N 1
ATOM 2789 C CA . SER C 1 102 ? 31.493 55.789 53.623 1.00 25.69 102 SER C CA 1
ATOM 2790 C C . SER C 1 102 ? 32.065 55.128 54.876 1.00 32.34 102 SER C C 1
ATOM 2791 O O . SER C 1 102 ? 33.249 55.286 55.167 1.00 30.21 102 SER C O 1
ATOM 2794 N N . ARG C 1 103 ? 31.238 54.380 55.604 1.00 29.10 103 ARG C N 1
ATOM 2795 C CA . ARG C 1 103 ? 31.662 53.826 56.900 1.00 28.79 103 ARG C CA 1
ATOM 2796 C C . ARG C 1 103 ? 32.865 52.898 56.747 1.00 36.16 103 ARG C C 1
ATOM 2797 O O . ARG C 1 103 ? 33.611 52.660 57.704 1.00 35.85 103 ARG C O 1
ATOM 2805 N N . THR C 1 104 ? 33.048 52.386 55.534 1.00 33.87 104 THR C N 1
ATOM 2806 C CA . THR C 1 104 ? 34.194 51.550 55.204 1.00 42.11 104 THR C CA 1
ATOM 2807 C C . THR C 1 104 ? 35.527 52.234 55.514 1.00 43.36 104 THR C C 1
ATOM 2808 O O . THR C 1 104 ? 36.500 51.579 55.899 1.00 41.31 104 THR C O 1
ATOM 2812 N N . MET C 1 105 ? 35.557 53.556 55.369 1.00 37.80 105 MET C N 1
ATOM 2813 C CA . MET C 1 105 ? 36.808 54.302 55.406 1.00 38.17 105 MET C CA 1
ATOM 2814 C C . MET C 1 105 ? 37.235 54.679 56.811 1.00 42.56 105 MET C C 1
ATOM 2815 O O . MET C 1 105 ? 38.312 55.246 57.003 1.00 43.13 105 MET C O 1
ATOM 2820 N N . PHE C 1 106 ? 36.401 54.365 57.796 1.00 35.06 106 PHE C N 1
ATOM 2821 C CA . PHE C 1 106 ? 36.644 54.850 59.148 1.00 37.82 106 PHE C CA 1
ATOM 2822 C C . PHE C 1 106 ? 36.642 53.746 60.194 1.00 37.17 106 PHE C C 1
ATOM 2823 O O . PHE C 1 106 ? 35.886 52.777 60.092 1.00 40.35 106 PHE C O 1
ATOM 2831 N N . GLU C 1 107 ? 37.505 53.898 61.195 1.00 39.47 107 GLU C N 1
ATOM 2832 C CA . GLU C 1 107 ? 37.486 53.030 62.365 1.00 40.99 107 GLU C CA 1
ATOM 2833 C C . GLU C 1 107 ? 36.477 53.578 63.366 1.00 41.54 107 GLU C C 1
ATOM 2834 O O . GLU C 1 107 ? 35.811 52.823 64.084 1.00 42.04 107 GLU C O 1
ATOM 2840 N N A HIS C 1 108 ? 36.374 54.902 63.417 0.63 35.35 108 HIS C N 1
ATOM 2841 N N B HIS C 1 108 ? 36.356 54.902 63.394 0.37 35.39 108 HIS C N 1
ATOM 2842 C CA A HIS C 1 108 ? 35.511 55.554 64.390 0.63 36.64 108 HIS C CA 1
ATOM 2843 C CA B HIS C 1 108 ? 35.540 55.585 64.391 0.37 36.60 108 HIS C CA 1
ATOM 2844 C C A HIS C 1 108 ? 34.373 56.324 63.728 0.63 34.85 108 HIS C C 1
ATOM 2845 C C B HIS C 1 108 ? 34.378 56.337 63.734 0.37 34.83 108 HIS C C 1
ATOM 2846 O O A HIS C 1 108 ? 34.570 57.012 62.728 0.63 33.10 108 HIS C O 1
ATOM 2847 O O B HIS C 1 108 ? 34.565 57.029 62.732 0.37 33.13 108 HIS C O 1
ATOM 2860 N N . VAL C 1 109 ? 33.184 56.194 64.308 1.00 31.04 109 VAL C N 1
ATOM 2861 C CA . VAL C 1 109 ? 31.981 56.882 63.828 1.00 30.55 109 VAL C CA 1
ATOM 2862 C C . VAL C 1 109 ? 32.094 58.408 63.945 1.00 34.19 109 VAL C C 1
ATOM 2863 O O . VAL C 1 109 ? 31.449 59.149 63.204 1.00 27.16 109 VAL C O 1
ATOM 2867 N N . ASP C 1 110 ? 32.917 58.880 64.876 1.00 34.19 110 ASP C N 1
ATOM 2868 C CA . ASP C 1 110 ? 33.118 60.316 65.043 1.00 38.67 110 ASP C CA 1
ATOM 2869 C C . ASP C 1 110 ? 33.658 60.933 63.758 1.00 29.85 110 ASP C C 1
ATOM 2870 O O . ASP C 1 110 ? 33.388 62.097 63.450 1.00 33.45 110 ASP C O 1
ATOM 2875 N N . ASP C 1 111 ? 34.416 60.137 63.010 1.00 29.37 111 ASP C N 1
ATOM 2876 C CA . ASP C 1 111 ? 35.068 60.611 61.805 1.00 32.15 111 ASP C CA 1
ATOM 2877 C C . ASP C 1 111 ? 34.150 60.447 60.593 1.00 35.60 111 ASP C C 1
ATOM 2878 O O . ASP C 1 111 ? 34.477 60.901 59.501 1.00 36.74 111 ASP C O 1
ATOM 2883 N N . LEU C 1 112 ? 33.001 59.799 60.793 1.00 32.30 112 LEU C N 1
ATOM 2884 C CA . LEU C 1 112 ? 32.066 59.513 59.694 1.00 29.22 112 LEU C CA 1
ATOM 2885 C C . LEU C 1 112 ? 30.940 60.541 59.593 1.00 29.03 112 LEU C C 1
ATOM 2886 O O . LEU C 1 112 ? 30.440 60.837 58.499 1.00 23.54 112 LEU C O 1
ATOM 2891 N N . VAL C 1 113 ? 30.541 61.077 60.740 1.00 24.83 113 VAL C N 1
ATOM 2892 C CA . VAL C 1 113 ? 29.354 61.928 60.832 1.00 25.67 113 VAL C CA 1
ATOM 2893 C C . VAL C 1 113 ? 29.383 63.166 59.932 1.00 30.56 113 VAL C C 1
ATOM 2894 O O . VAL C 1 113 ? 28.362 63.522 59.339 1.00 24.75 113 VAL C O 1
ATOM 2898 N N . ASP C 1 114 ? 30.544 63.806 59.810 1.00 29.44 114 ASP C N 1
ATOM 2899 C CA . ASP C 1 114 ? 30.661 64.985 58.947 1.00 32.85 114 ASP C CA 1
ATOM 2900 C C . ASP C 1 114 ? 30.286 64.707 57.483 1.00 27.42 114 ASP C C 1
ATOM 2901 O O . ASP C 1 114 ? 29.563 65.490 56.871 1.00 29.07 114 ASP C O 1
ATOM 2906 N N . LYS C 1 115 ? 30.775 63.603 56.924 1.00 24.97 115 LYS C N 1
ATOM 2907 C CA . LYS C 1 115 ? 30.401 63.216 55.564 1.00 27.34 115 LYS C CA 1
ATOM 2908 C C . LYS C 1 115 ? 28.922 62.889 55.496 1.00 29.51 115 LYS C C 1
ATOM 2909 O O . LYS C 1 115 ? 28.246 63.209 54.520 1.00 26.76 115 LYS C O 1
ATOM 2915 N N . VAL C 1 116 ? 28.424 62.224 56.532 1.00 22.53 116 VAL C N 1
ATOM 2916 C CA . VAL C 1 116 ? 27.025 61.793 56.529 1.00 24.37 116 VAL C CA 1
ATOM 2917 C C . VAL C 1 116 ? 26.078 62.991 56.599 1.00 28.96 116 VAL C C 1
ATOM 2918 O O . VAL C 1 116 ? 25.076 63.059 55.874 1.00 27.61 116 VAL C O 1
ATOM 2922 N N . ILE C 1 117 ? 26.416 63.939 57.461 1.00 22.78 117 ILE C N 1
ATOM 2923 C CA . ILE C 1 117 ? 25.612 65.145 57.641 1.00 26.60 117 ILE C CA 1
ATOM 2924 C C . ILE C 1 117 ? 25.659 66.005 56.383 1.00 26.50 117 ILE C C 1
ATOM 2925 O O . ILE C 1 117 ? 24.634 66.515 55.937 1.00 25.71 117 ILE C O 1
ATOM 2930 N N . THR C 1 118 ? 26.856 66.169 55.830 1.00 22.87 118 THR C N 1
ATOM 2931 C CA . THR C 1 118 ? 27.036 66.916 54.582 1.00 24.61 118 THR C CA 1
ATOM 2932 C C . THR C 1 118 ? 26.129 66.379 53.484 1.00 24.25 118 THR C C 1
ATOM 2933 O O . THR C 1 118 ? 25.404 67.140 52.844 1.00 24.42 118 THR C O 1
ATOM 2937 N N . SER C 1 119 ? 26.157 65.066 53.286 1.00 24.70 119 SER C N 1
ATOM 2938 C CA . SER C 1 119 ? 25.359 64.428 52.240 1.00 23.05 119 SER C CA 1
ATOM 2939 C C . SER C 1 119 ? 23.857 64.551 52.516 1.00 21.74 119 SER C C 1
ATOM 2940 O O . SER C 1 119 ? 23.054 64.608 51.588 1.00 21.07 119 SER C O 1
ATOM 2943 N N . SER C 1 120 ? 23.478 64.588 53.789 1.00 21.29 120 SER C N 1
ATOM 2944 C CA . SER C 1 120 ? 22.075 64.722 54.155 1.00 23.72 120 SER C CA 1
ATOM 2945 C C . SER C 1 120 ? 21.523 66.061 53.702 1.00 22.40 120 SER C C 1
ATOM 2946 O O . SER C 1 120 ? 20.392 66.143 53.227 1.00 22.80 120 SER C O 1
ATOM 2949 N N . HIS C 1 121 ? 22.322 67.112 53.874 1.00 20.79 121 HIS C N 1
ATOM 2950 C CA . HIS C 1 121 ? 21.936 68.450 53.445 1.00 19.76 121 HIS C CA 1
ATOM 2951 C C . HIS C 1 121 ? 22.035 68.589 51.926 1.00 26.15 121 HIS C C 1
ATOM 2952 O O . HIS C 1 121 ? 21.173 69.211 51.299 1.00 27.05 121 HIS C O 1
ATOM 2959 N N . GLU C 1 122 ? 23.079 68.005 51.337 1.00 22.33 122 GLU C N 1
ATOM 2960 C CA . GLU C 1 122 ? 23.251 68.039 49.872 1.00 19.58 122 GLU C CA 1
ATOM 2961 C C . GLU C 1 122 ? 22.064 67.409 49.151 1.00 27.18 122 GLU C C 1
ATOM 2962 O O . GLU C 1 122 ? 21.704 67.808 48.029 1.00 23.24 122 GLU C O 1
ATOM 2968 N N . GLY C 1 123 ? 21.458 66.414 49.787 1.00 21.98 123 GLY C N 1
ATOM 2969 C CA . GLY C 1 123 ? 20.391 65.646 49.169 1.00 22.11 123 GLY C CA 1
ATOM 2970 C C . GLY C 1 123 ? 19.051 66.358 49.091 1.00 18.85 123 GLY C C 1
ATOM 2971 O O . GLY C 1 123 ? 18.141 65.901 48.389 1.00 21.89 123 GLY C O 1
ATOM 2972 N N . ILE C 1 124 ? 18.934 67.469 49.812 1.00 19.92 124 ILE C N 1
ATOM 2973 C CA . ILE C 1 124 ? 17.709 68.268 49.842 1.00 18.84 124 ILE C CA 1
ATOM 2974 C C . ILE C 1 124 ? 17.785 69.335 48.768 1.00 24.58 124 ILE C C 1
ATOM 2975 O O . ILE C 1 124 ? 18.488 70.337 48.911 1.00 21.21 124 ILE C O 1
ATOM 2980 N N . VAL C 1 125 ? 17.057 69.108 47.685 1.00 23.76 125 VAL C N 1
ATOM 2981 C CA . VAL C 1 125 ? 17.164 69.964 46.509 1.00 19.96 125 VAL C CA 1
ATOM 2982 C C . VAL C 1 125 ? 15.775 70.234 45.943 1.00 25.82 125 VAL C C 1
ATOM 2983 O O . VAL C 1 125 ? 14.958 69.319 45.854 1.00 22.73 125 VAL C O 1
ATOM 2987 N N . ASP C 1 126 ? 15.496 71.495 45.617 1.00 28.48 126 ASP C N 1
ATOM 2988 C CA . ASP C 1 126 ? 14.310 71.852 44.844 1.00 26.45 126 ASP C CA 1
ATOM 2989 C C . ASP C 1 126 ? 14.719 71.798 43.367 1.00 31.17 126 ASP C C 1
ATOM 2990 O O . ASP C 1 126 ? 15.647 72.492 42.948 1.00 32.84 126 ASP C O 1
ATOM 2995 N N . PHE C 1 127 ? 14.037 70.963 42.585 1.00 25.16 127 PHE C N 1
ATOM 2996 C CA . PHE C 1 127 ? 14.362 70.793 41.167 1.00 27.55 127 PHE C CA 1
ATOM 2997 C C . PHE C 1 127 ? 14.397 72.107 40.383 1.00 30.19 127 PHE C C 1
ATOM 2998 O O . PHE C 1 127 ? 15.069 72.203 39.353 1.00 30.79 127 PHE C O 1
ATOM 3006 N N . SER C 1 128 ? 13.682 73.115 40.872 1.00 30.95 128 SER C N 1
ATOM 3007 C CA . SER C 1 128 ? 13.672 74.432 40.232 1.00 38.48 128 SER C CA 1
ATOM 3008 C C . SER C 1 128 ? 15.082 75.007 40.095 1.00 41.17 128 SER C C 1
ATOM 3009 O O . SER C 1 128 ? 15.360 75.791 39.186 1.00 38.67 128 SER C O 1
ATOM 3012 N N . THR C 1 129 ? 15.963 74.611 41.009 1.00 40.13 129 THR C N 1
ATOM 3013 C CA . THR C 1 129 ? 17.362 75.014 40.971 1.00 38.96 129 THR C CA 1
ATOM 3014 C C . THR C 1 129 ? 18.186 74.023 40.158 1.00 43.52 129 THR C C 1
ATOM 3015 O O . THR C 1 129 ? 19.321 74.327 39.786 1.00 49.09 129 THR C O 1
ATOM 3019 N N . CYS C 1 130 ? 17.582 72.852 39.918 1.00 43.54 130 CYS C N 1
ATOM 3020 C CA . CYS C 1 130 ? 18.144 71.658 39.243 1.00 45.84 130 CYS C CA 1
ATOM 3021 C C . CYS C 1 130 ? 18.496 70.534 40.218 1.00 31.15 130 CYS C C 1
ATOM 3022 O O . CYS C 1 130 ? 18.287 69.359 39.916 1.00 27.15 130 CYS C O 1
ATOM 3025 N N . MET D 1 1 ? 19.850 23.383 47.639 1.00 38.37 1 MET D N 1
ATOM 3026 C CA . MET D 1 1 ? 20.259 24.785 47.597 1.00 42.69 1 MET D CA 1
ATOM 3027 C C . MET D 1 1 ? 21.698 24.884 47.090 1.00 37.56 1 MET D C 1
ATOM 3028 O O . MET D 1 1 ? 21.927 24.986 45.882 1.00 43.14 1 MET D O 1
ATOM 3033 N N . ILE D 1 2 ? 22.666 24.855 48.000 1.00 33.21 2 ILE D N 1
ATOM 3034 C CA . ILE D 1 2 ? 24.028 24.523 47.604 1.00 33.84 2 ILE D CA 1
ATOM 3035 C C . ILE D 1 2 ? 24.229 23.034 47.840 1.00 31.77 2 ILE D C 1
ATOM 3036 O O . ILE D 1 2 ? 24.311 22.575 48.978 1.00 31.54 2 ILE D O 1
ATOM 3041 N N . LYS D 1 3 ? 24.287 22.281 46.756 1.00 27.12 3 LYS D N 1
ATOM 3042 C CA . LYS D 1 3 ? 24.427 20.838 46.842 1.00 29.09 3 LYS D CA 1
ATOM 3043 C C . LYS D 1 3 ? 25.864 20.467 47.134 1.00 26.90 3 LYS D C 1
ATOM 3044 O O . LYS D 1 3 ? 26.776 20.942 46.466 1.00 23.26 3 LYS D O 1
ATOM 3050 N N . ILE D 1 4 ? 26.063 19.613 48.130 1.00 22.80 4 ILE D N 1
ATOM 3051 C CA . ILE D 1 4 ? 27.390 19.093 48.425 1.00 23.90 4 ILE D CA 1
ATOM 3052 C C . ILE D 1 4 ? 27.546 17.679 47.882 1.00 21.63 4 ILE D C 1
ATOM 3053 O O . ILE D 1 4 ? 26.717 16.802 48.153 1.00 25.70 4 ILE D O 1
ATOM 3058 N N . ILE D 1 5 ? 28.615 17.453 47.126 1.00 20.27 5 ILE D N 1
ATOM 3059 C CA . ILE D 1 5 ? 28.868 16.139 46.560 1.00 17.56 5 ILE D CA 1
ATOM 3060 C C . ILE D 1 5 ? 30.265 15.675 46.922 1.00 16.60 5 ILE D C 1
ATOM 3061 O O . ILE D 1 5 ? 31.236 16.406 46.704 1.00 20.08 5 ILE D O 1
ATOM 3066 N N . ILE D 1 6 ? 30.369 14.460 47.456 1.00 19.58 6 ILE D N 1
ATOM 3067 C CA . ILE D 1 6 ? 31.665 13.905 47.833 1.00 24.23 6 ILE D CA 1
ATOM 3068 C C . ILE D 1 6 ? 32.063 12.806 46.873 1.00 17.70 6 ILE D C 1
ATOM 3069 O O . ILE D 1 6 ? 31.326 11.824 46.695 1.00 18.26 6 ILE D O 1
ATOM 3074 N N . VAL D 1 7 ? 33.221 12.982 46.241 1.00 19.64 7 VAL D N 1
ATOM 3075 C CA . VAL D 1 7 ? 33.745 11.988 45.316 1.00 17.54 7 VAL D CA 1
ATOM 3076 C C . VAL D 1 7 ? 35.146 11.596 45.754 1.00 17.45 7 VAL D C 1
ATOM 3077 O O . VAL D 1 7 ? 36.036 12.441 45.830 1.00 16.17 7 VAL D O 1
ATOM 3081 N N . ALA D 1 8 ? 35.352 10.311 46.028 1.00 17.67 8 ALA D N 1
ATOM 3082 C CA . ALA D 1 8 ? 36.627 9.864 46.584 1.00 17.82 8 ALA D CA 1
ATOM 3083 C C . ALA D 1 8 ? 36.856 8.390 46.322 1.00 17.36 8 ALA D C 1
ATOM 3084 O O . ALA D 1 8 ? 35.916 7.641 46.038 1.00 19.09 8 ALA D O 1
ATOM 3086 N N . HIS D 1 9 ? 38.106 7.970 46.448 1.00 16.56 9 HIS D N 1
ATOM 3087 C CA . HIS D 1 9 ? 38.469 6.580 46.229 1.00 18.51 9 HIS D CA 1
ATOM 3088 C C . HIS D 1 9 ? 37.859 5.632 47.247 1.00 19.25 9 HIS D C 1
ATOM 3089 O O . HIS D 1 9 ? 37.749 5.961 48.436 1.00 21.06 9 HIS D O 1
ATOM 3096 N N . GLY D 1 10 ? 37.492 4.444 46.773 1.00 21.90 10 GLY D N 1
ATOM 3097 C CA . GLY D 1 10 ? 36.932 3.413 47.626 1.00 22.74 10 GLY D CA 1
ATOM 3098 C C . GLY D 1 10 ? 35.639 3.860 48.267 1.00 24.82 10 GLY D C 1
ATOM 3099 O O . GLY D 1 10 ? 34.826 4.528 47.621 1.00 22.51 10 GLY D O 1
ATOM 3100 N N . ASN D 1 11 ? 35.456 3.503 49.539 1.00 23.55 11 ASN D N 1
ATOM 3101 C CA . ASN D 1 11 ? 34.247 3.885 50.267 1.00 19.13 11 ASN D CA 1
ATOM 3102 C C . ASN D 1 11 ? 34.490 4.998 51.281 1.00 23.29 11 ASN D C 1
ATOM 3103 O O . ASN D 1 11 ? 33.735 5.162 52.227 1.00 18.70 11 ASN D O 1
ATOM 3108 N N . PHE D 1 12 ? 35.561 5.752 51.052 1.00 20.30 12 PHE D N 1
ATOM 3109 C CA . PHE D 1 12 ? 35.837 6.998 51.755 1.00 21.81 12 PHE D CA 1
ATOM 3110 C C . PHE D 1 12 ? 34.579 7.883 51.784 1.00 20.57 12 PHE D C 1
ATOM 3111 O O . PHE D 1 12 ? 34.260 8.428 52.839 1.00 18.78 12 PHE D O 1
ATOM 3119 N N . PRO D 1 13 ? 33.844 8.019 50.653 1.00 13.45 13 PRO D N 1
ATOM 3120 C CA . PRO D 1 13 ? 32.635 8.845 50.809 1.00 14.79 13 PRO D CA 1
ATOM 3121 C C . PRO D 1 13 ? 31.651 8.311 51.854 1.00 17.56 13 PRO D C 1
ATOM 3122 O O . PRO D 1 13 ? 31.263 9.078 52.757 1.00 17.25 13 PRO D O 1
ATOM 3126 N N . ASP D 1 14 ? 31.286 7.031 51.774 1.00 19.78 14 ASP D N 1
ATOM 3127 C CA . ASP D 1 14 ? 30.408 6.437 52.794 1.00 13.31 14 ASP D CA 1
ATOM 3128 C C . ASP D 1 14 ? 30.995 6.589 54.191 1.00 17.57 14 ASP D C 1
ATOM 3129 O O . ASP D 1 14 ? 30.268 6.841 55.149 1.00 18.34 14 ASP D O 1
ATOM 3134 N N . GLY D 1 15 ? 32.307 6.405 54.304 1.00 18.27 15 GLY D N 1
ATOM 3135 C CA . GLY D 1 15 ? 32.985 6.530 55.587 1.00 22.29 15 GLY D CA 1
ATOM 3136 C C . GLY D 1 15 ? 32.907 7.920 56.195 1.00 18.61 15 GLY D C 1
ATOM 3137 O O . GLY D 1 15 ? 32.540 8.066 57.360 1.00 18.26 15 GLY D O 1
ATOM 3138 N N . ILE D 1 16 ? 33.269 8.945 55.427 1.00 17.30 16 ILE D N 1
ATOM 3139 C CA . ILE D 1 16 ? 33.192 10.320 55.933 1.00 17.08 16 ILE D CA 1
ATOM 3140 C C . ILE D 1 16 ? 31.749 10.783 56.159 1.00 19.42 16 ILE D C 1
ATOM 3141 O O . ILE D 1 16 ? 31.461 11.549 57.100 1.00 18.78 16 ILE D O 1
ATOM 3146 N N . LEU D 1 17 ? 30.833 10.301 55.328 1.00 19.22 17 LEU D N 1
ATOM 3147 C CA . LEU D 1 17 ? 29.416 10.590 55.553 1.00 22.00 17 LEU D CA 1
ATOM 3148 C C . LEU D 1 17 ? 28.922 9.960 56.851 1.00 18.20 17 LEU D C 1
ATOM 3149 O O . LEU D 1 17 ? 28.052 10.521 57.534 1.00 21.91 17 LEU D O 1
ATOM 3154 N N . SER D 1 18 ? 29.472 8.799 57.206 1.00 16.24 18 SER D N 1
ATOM 3155 C CA . SER D 1 18 ? 29.094 8.173 58.478 1.00 18.49 18 SER D CA 1
ATOM 3156 C C . SER D 1 18 ? 29.515 9.045 59.654 1.00 20.67 18 SER D C 1
ATOM 3157 O O . SER D 1 18 ? 28.834 9.054 60.682 1.00 20.46 18 SER D O 1
ATOM 3160 N N . SER D 1 19 ? 30.622 9.777 59.507 1.00 18.90 19 SER D N 1
ATOM 3161 C CA . SER D 1 19 ? 31.074 10.710 60.544 1.00 20.39 19 SER D CA 1
ATOM 3162 C C . SER D 1 19 ? 30.093 11.865 60.669 1.00 20.86 19 SER D C 1
ATOM 3163 O O . SER D 1 19 ? 29.682 12.239 61.779 1.00 19.07 19 SER D O 1
ATOM 3166 N N . LEU D 1 20 ? 29.728 12.428 59.521 1.00 20.76 20 LEU D N 1
ATOM 3167 C CA . LEU D 1 20 ? 28.744 13.502 59.470 1.00 20.44 20 LEU D CA 1
ATOM 3168 C C . LEU D 1 20 ? 27.443 13.040 60.113 1.00 17.65 20 LEU D C 1
ATOM 3169 O O . LEU D 1 20 ? 26.830 13.772 60.904 1.00 20.06 20 LEU D O 1
ATOM 3174 N N . GLU D 1 21 ? 27.030 11.817 59.781 1.00 20.25 21 GLU D N 1
ATOM 3175 C CA . GLU D 1 21 ? 25.773 11.251 60.281 1.00 21.31 21 GLU D CA 1
ATOM 3176 C C . GLU D 1 21 ? 25.815 11.135 61.802 1.00 23.27 21 GLU D C 1
ATOM 3177 O O . GLU D 1 21 ? 24.853 11.476 62.503 1.00 19.12 21 GLU D O 1
ATOM 3183 N N . LEU D 1 22 ? 26.935 10.645 62.315 1.00 21.55 22 LEU D N 1
ATOM 3184 C CA . LEU D 1 22 ? 27.098 10.486 63.763 1.00 17.79 22 LEU D CA 1
ATOM 3185 C C . LEU D 1 22 ? 27.058 11.837 64.463 1.00 23.51 22 LEU D C 1
ATOM 3186 O O . LEU D 1 22 ? 26.394 12.008 65.498 1.00 23.07 22 LEU D O 1
ATOM 3191 N N . ILE D 1 23 ? 27.772 12.801 63.900 1.00 18.00 23 ILE D N 1
ATOM 3192 C CA . ILE D 1 23 ? 27.945 14.106 64.533 1.00 24.52 23 ILE D CA 1
ATOM 3193 C C . ILE D 1 23 ? 26.709 14.989 64.356 1.00 31.35 23 ILE D C 1
ATOM 3194 O O . ILE D 1 23 ? 26.160 15.505 65.333 1.00 26.08 23 ILE D O 1
ATOM 3199 N N . ALA D 1 24 ? 26.260 15.143 63.115 1.00 22.23 24 ALA D N 1
ATOM 3200 C CA . ALA D 1 24 ? 25.214 16.118 62.807 1.00 23.71 24 ALA D CA 1
ATOM 3201 C C . ALA D 1 24 ? 23.890 15.496 62.390 1.00 32.32 24 ALA D C 1
ATOM 3202 O O . ALA D 1 24 ? 22.879 16.192 62.304 1.00 34.75 24 ALA D O 1
ATOM 3204 N N . GLY D 1 25 ? 23.895 14.194 62.121 1.00 27.54 25 GLY D N 1
ATOM 3205 C CA . GLY D 1 25 ? 22.699 13.532 61.633 1.00 24.16 25 GLY D CA 1
ATOM 3206 C C . GLY D 1 25 ? 22.586 13.683 60.130 1.00 29.17 25 GLY D C 1
ATOM 3207 O O . GLY D 1 25 ? 23.388 14.368 59.500 1.00 28.40 25 GLY D O 1
ATOM 3208 N N . HIS D 1 26 ? 21.575 13.050 59.553 1.00 28.56 26 HIS D N 1
ATOM 3209 C CA . HIS D 1 26 ? 21.401 13.067 58.107 1.00 30.32 26 HIS D CA 1
ATOM 3210 C C . HIS D 1 26 ? 21.121 14.476 57.587 1.00 30.97 26 HIS D C 1
ATOM 3211 O O . HIS D 1 26 ? 20.352 15.232 58.183 1.00 28.93 26 HIS D O 1
ATOM 3218 N N . GLN D 1 27 ? 21.760 14.817 56.471 1.00 27.08 27 GLN D N 1
ATOM 3219 C CA . GLN D 1 27 ? 21.647 16.144 55.892 1.00 27.89 27 GLN D CA 1
ATOM 3220 C C . GLN D 1 27 ? 21.021 16.032 54.514 1.00 24.85 27 GLN D C 1
ATOM 3221 O O . GLN D 1 27 ? 21.192 15.019 53.839 1.00 26.32 27 GLN D O 1
ATOM 3227 N N . GLU D 1 28 ? 20.302 17.080 54.119 1.00 26.60 28 GLU D N 1
ATOM 3228 C CA . GLU D 1 28 ? 19.691 17.181 52.795 1.00 29.05 28 GLU D CA 1
ATOM 3229 C C . GLU D 1 28 ? 20.725 17.594 51.755 1.00 25.08 28 GLU D C 1
ATOM 3230 O O . GLU D 1 28 ? 21.660 18.321 52.071 1.00 26.00 28 GLU D O 1
ATOM 3236 N N . TYR D 1 29 ? 20.538 17.153 50.512 1.00 27.12 29 TYR D N 1
ATOM 3237 C CA . TYR D 1 29 ? 21.429 17.519 49.406 1.00 27.19 29 TYR D CA 1
ATOM 3238 C C . TYR D 1 29 ? 22.906 17.323 49.726 1.00 25.63 29 TYR D C 1
ATOM 3239 O O . TYR D 1 29 ? 23.717 18.229 49.532 1.00 26.76 29 TYR D O 1
ATOM 3248 N N . VAL D 1 30 ? 23.239 16.143 50.233 1.00 17.81 30 VAL D N 1
ATOM 3249 C CA . VAL D 1 30 ? 24.622 15.761 50.455 1.00 16.45 30 VAL D CA 1
ATOM 3250 C C . VAL D 1 30 ? 24.720 14.330 49.982 1.00 23.40 30 VAL D C 1
ATOM 3251 O O . VAL D 1 30 ? 24.082 13.450 50.559 1.00 26.85 30 VAL D O 1
ATOM 3255 N N . VAL D 1 31 ? 25.468 14.099 48.904 1.00 19.21 31 VAL D N 1
ATOM 3256 C CA . VAL D 1 31 ? 25.580 12.756 48.337 1.00 17.73 31 VAL D CA 1
ATOM 3257 C C . VAL D 1 31 ? 27.023 12.319 48.189 1.00 18.83 31 VAL D C 1
ATOM 3258 O O . VAL D 1 31 ? 27.928 13.150 48.024 1.00 22.15 31 VAL D O 1
ATOM 3262 N N . GLY D 1 32 ? 27.234 11.007 48.230 1.00 18.41 32 GLY D N 1
ATOM 3263 C CA . GLY D 1 32 ? 28.565 10.467 48.036 1.00 19.19 32 GLY D CA 1
ATOM 3264 C C . GLY D 1 32 ? 28.649 9.622 46.788 1.00 20.58 32 GLY D C 1
ATOM 3265 O O . GLY D 1 32 ? 27.718 8.887 46.451 1.00 25.25 32 GLY D O 1
ATOM 3266 N N . ILE D 1 33 ? 29.764 9.753 46.085 1.00 18.23 33 ILE D N 1
ATOM 3267 C CA . ILE D 1 33 ? 30.062 8.886 44.963 1.00 17.57 33 ILE D CA 1
ATOM 3268 C C . ILE D 1 33 ? 31.318 8.114 45.310 1.00 15.60 33 ILE D C 1
ATOM 3269 O O . ILE D 1 33 ? 32.420 8.674 45.384 1.00 17.28 33 ILE D O 1
ATOM 3274 N N . ASN D 1 34 ? 31.135 6.824 45.552 1.00 18.33 34 ASN D N 1
ATOM 3275 C CA . ASN D 1 34 ? 32.232 5.963 45.952 1.00 15.33 34 ASN D CA 1
ATOM 3276 C C . ASN D 1 34 ? 32.924 5.459 44.699 1.00 19.79 34 ASN D C 1
ATOM 3277 O O . ASN D 1 34 ? 32.303 4.797 43.873 1.00 23.98 34 ASN D O 1
ATOM 3282 N N . PHE D 1 35 ? 34.201 5.789 44.546 1.00 18.49 35 PHE D N 1
ATOM 3283 C CA . PHE D 1 35 ? 34.930 5.402 43.342 1.00 18.90 35 PHE D CA 1
ATOM 3284 C C . PHE D 1 35 ? 35.659 4.101 43.626 1.00 24.44 35 PHE D C 1
ATOM 3285 O O . PHE D 1 35 ? 36.828 4.114 44.004 1.00 18.54 35 PHE D O 1
ATOM 3293 N N . ILE D 1 36 ? 34.968 2.982 43.426 1.00 24.51 36 ILE D N 1
ATOM 3294 C CA . ILE D 1 36 ? 35.455 1.688 43.886 1.00 27.56 36 ILE D CA 1
ATOM 3295 C C . ILE D 1 36 ? 36.177 0.926 42.786 1.00 32.34 36 ILE D C 1
ATOM 3296 O O . ILE D 1 36 ? 36.141 1.318 41.617 1.00 32.21 36 ILE D O 1
ATOM 3301 N N . ALA D 1 37 ? 36.839 -0.162 43.170 1.00 33.63 37 ALA D N 1
ATOM 3302 C CA . ALA D 1 37 ? 37.524 -1.024 42.212 1.00 29.10 37 ALA D CA 1
ATOM 3303 C C . ALA D 1 37 ? 36.595 -1.426 41.077 1.00 34.07 37 ALA D C 1
ATOM 3304 O O . ALA D 1 37 ? 35.462 -1.836 41.314 1.00 34.35 37 ALA D O 1
ATOM 3306 N N . GLY D 1 38 ? 37.072 -1.296 39.845 1.00 34.22 38 GLY D N 1
ATOM 3307 C CA . GLY D 1 38 ? 36.296 -1.719 38.693 1.00 30.16 38 GLY D CA 1
ATOM 3308 C C . GLY D 1 38 ? 35.484 -0.619 38.038 1.00 34.46 38 GLY D C 1
ATOM 3309 O O . GLY D 1 38 ? 34.912 -0.821 36.963 1.00 34.88 38 GLY D O 1
ATOM 3310 N N . MET D 1 39 ? 35.413 0.542 38.679 1.00 27.48 39 MET D N 1
ATOM 3311 C CA . MET D 1 39 ? 34.768 1.688 38.050 1.00 30.30 39 MET D CA 1
ATOM 3312 C C . MET D 1 39 ? 35.735 2.410 37.140 1.00 30.51 39 MET D C 1
ATOM 3313 O O . MET D 1 39 ? 36.914 2.562 37.464 1.00 31.82 39 MET D O 1
ATOM 3318 N N . SER D 1 40 ? 35.228 2.833 35.987 1.00 25.66 40 SER D N 1
ATOM 3319 C CA . SER D 1 40 ? 35.982 3.660 35.067 1.00 24.87 40 SER D CA 1
ATOM 3320 C C . SER D 1 40 ? 35.703 5.114 35.398 1.00 23.17 40 SER D C 1
ATOM 3321 O O . SER D 1 40 ? 34.771 5.423 36.149 1.00 21.26 40 SER D O 1
ATOM 3324 N N . SER D 1 41 ? 36.489 6.019 34.827 1.00 22.72 41 SER D N 1
ATOM 3325 C CA . SER D 1 41 ? 36.234 7.436 35.043 1.00 25.51 41 SER D CA 1
ATOM 3326 C C . SER D 1 41 ? 34.933 7.875 34.368 1.00 23.31 41 SER D C 1
ATOM 3327 O O . SER D 1 41 ? 34.279 8.809 34.830 1.00 21.55 41 SER D O 1
ATOM 3330 N N . ASN D 1 42 ? 34.555 7.212 33.277 1.00 25.25 42 ASN D N 1
ATOM 3331 C CA . ASN D 1 42 ? 33.241 7.473 32.700 1.00 22.55 42 ASN D CA 1
ATOM 3332 C C . ASN D 1 42 ? 32.138 7.131 33.709 1.00 23.43 42 ASN D C 1
ATOM 3333 O O . ASN D 1 42 ? 31.138 7.853 33.827 1.00 21.55 42 ASN D O 1
ATOM 3338 N N . ASP D 1 43 ? 32.323 6.035 34.443 1.00 20.86 43 ASP D N 1
ATOM 3339 C CA . ASP D 1 43 ? 31.351 5.655 35.464 1.00 22.11 43 ASP D CA 1
ATOM 3340 C C . ASP D 1 43 ? 31.205 6.792 36.477 1.00 21.96 43 ASP D C 1
ATOM 3341 O O . ASP D 1 43 ? 30.101 7.104 36.933 1.00 21.62 43 ASP D O 1
ATOM 3346 N N . VAL D 1 44 ? 32.332 7.419 36.812 1.00 25.34 44 VAL D N 1
ATOM 3347 C CA . VAL D 1 44 ? 32.337 8.549 37.738 1.00 22.87 44 VAL D CA 1
ATOM 3348 C C . VAL D 1 44 ? 31.685 9.779 37.116 1.00 21.84 44 VAL D C 1
ATOM 3349 O O . VAL D 1 44 ? 30.932 10.490 37.769 1.00 18.99 44 VAL D O 1
ATOM 3353 N N . ARG D 1 45 ? 31.946 10.016 35.834 1.00 19.48 45 ARG D N 1
ATOM 3354 C CA . ARG D 1 45 ? 31.376 11.182 35.164 1.00 19.66 45 ARG D CA 1
ATOM 3355 C C . ARG D 1 45 ? 29.851 11.102 35.085 1.00 16.85 45 ARG D C 1
ATOM 3356 O O . ARG D 1 45 ? 29.158 12.104 35.270 1.00 23.37 45 ARG D O 1
ATOM 3364 N N . VAL D 1 46 ? 29.348 9.897 34.823 1.00 18.75 46 VAL D N 1
ATOM 3365 C CA . VAL D 1 46 ? 27.912 9.633 34.677 1.00 16.26 46 VAL D CA 1
ATOM 3366 C C . VAL D 1 46 ? 27.223 9.767 36.025 1.00 19.82 46 VAL D C 1
ATOM 3367 O O . VAL D 1 46 ? 26.111 10.289 36.116 1.00 17.04 46 VAL D O 1
ATOM 3371 N N . ALA D 1 47 ? 27.895 9.296 37.069 1.00 19.14 47 ALA D N 1
ATOM 3372 C CA . ALA D 1 47 ? 27.361 9.415 38.426 1.00 18.34 47 ALA D CA 1
ATOM 3373 C C . ALA D 1 47 ? 27.264 10.873 38.834 1.00 19.22 47 ALA D C 1
ATOM 3374 O O . ALA D 1 47 ? 26.283 11.288 39.454 1.00 25.62 47 ALA D O 1
ATOM 3376 N N . LEU D 1 48 ? 28.295 11.650 38.515 1.00 14.28 48 LEU D N 1
ATOM 3377 C CA . LEU D 1 48 ? 28.309 13.062 38.876 1.00 17.00 48 LEU D CA 1
ATOM 3378 C C . LEU D 1 48 ? 27.286 13.858 38.080 1.00 21.95 48 LEU D C 1
ATOM 3379 O O . LEU D 1 48 ? 26.625 14.751 38.625 1.00 21.83 48 LEU D O 1
ATOM 3384 N N . GLN D 1 49 ? 27.178 13.549 36.787 1.00 21.47 49 GLN D N 1
ATOM 3385 C CA . GLN D 1 49 ? 26.222 14.225 35.921 1.00 23.29 49 GLN D CA 1
ATOM 3386 C C . GLN D 1 49 ? 24.808 14.134 36.469 1.00 20.34 49 GLN D C 1
ATOM 3387 O O . GLN D 1 49 ? 24.079 15.131 36.458 1.00 24.73 49 GLN D O 1
ATOM 3393 N N . ARG D 1 50 ? 24.440 12.949 36.960 1.00 21.30 50 ARG D N 1
ATOM 3394 C CA . ARG D 1 50 ? 23.156 12.727 37.641 1.00 25.67 50 ARG D CA 1
ATOM 3395 C C . ARG D 1 50 ? 22.874 13.720 38.767 1.00 26.11 50 ARG D C 1
ATOM 3396 O O . ARG D 1 50 ? 21.723 14.089 39.004 1.00 28.18 50 ARG D O 1
ATOM 3404 N N . GLU D 1 51 ? 23.920 14.127 39.482 1.00 21.42 51 GLU D N 1
ATOM 3405 C CA . GLU D 1 51 ? 23.737 14.834 40.745 1.00 19.91 51 GLU D CA 1
ATOM 3406 C C . GLU D 1 51 ? 23.759 16.341 40.590 1.00 19.61 51 GLU D C 1
ATOM 3407 O O . GLU D 1 51 ? 23.484 17.061 41.528 1.00 21.76 51 GLU D O 1
ATOM 3413 N N . VAL D 1 52 ? 24.064 16.825 39.391 1.00 17.54 52 VAL D N 1
ATOM 3414 C CA . VAL D 1 52 ? 24.281 18.258 39.219 1.00 21.83 52 VAL D CA 1
ATOM 3415 C C . VAL D 1 52 ? 23.139 18.941 38.425 1.00 25.96 52 VAL D C 1
ATOM 3416 O O . VAL D 1 52 ? 23.062 20.174 38.335 1.00 22.07 52 VAL D O 1
ATOM 3420 N N . ILE D 1 53 ? 22.219 18.134 37.905 1.00 23.94 53 ILE D N 1
ATOM 3421 C CA . ILE D 1 53 ? 21.211 18.624 36.951 1.00 23.78 53 ILE D CA 1
ATOM 3422 C C . ILE D 1 53 ? 20.394 19.813 37.445 1.00 23.44 53 ILE D C 1
ATOM 3423 O O . ILE D 1 53 ? 20.311 20.838 36.764 1.00 22.78 53 ILE D O 1
ATOM 3428 N N . ASP D 1 54 ? 19.804 19.681 38.633 1.00 22.89 54 ASP D N 1
ATOM 3429 C CA . ASP D 1 54 ? 18.837 20.664 39.103 1.00 26.27 54 ASP D CA 1
ATOM 3430 C C . ASP D 1 54 ? 19.375 21.673 40.117 1.00 28.26 54 ASP D C 1
ATOM 3431 O O . ASP D 1 54 ? 18.602 22.274 40.856 1.00 27.52 54 ASP D O 1
ATOM 3436 N N . PHE D 1 55 ? 20.690 21.876 40.125 1.00 24.89 55 PHE D N 1
ATOM 3437 C CA . PHE D 1 55 ? 21.321 22.832 41.028 1.00 28.51 55 PHE D CA 1
ATOM 3438 C C . PHE D 1 55 ? 22.212 23.814 40.277 1.00 25.77 55 PHE D C 1
ATOM 3439 O O . PHE D 1 55 ? 22.932 23.431 39.356 1.00 27.88 55 PHE D O 1
ATOM 3447 N N . LYS D 1 56 ? 22.144 25.085 40.663 1.00 21.99 56 LYS D N 1
ATOM 3448 C CA . LYS D 1 56 ? 22.986 26.113 40.067 1.00 27.46 56 LYS D CA 1
ATOM 3449 C C . LYS D 1 56 ? 24.304 26.250 40.829 1.00 31.39 56 LYS D C 1
ATOM 3450 O O . LYS D 1 56 ? 25.337 26.610 40.253 1.00 34.89 56 LYS D O 1
ATOM 3456 N N . GLU D 1 57 ? 24.258 25.952 42.127 1.00 29.56 57 GLU D N 1
ATOM 3457 C CA . GLU D 1 57 ? 25.410 26.121 43.011 1.00 30.51 57 GLU D CA 1
ATOM 3458 C C . GLU D 1 57 ? 25.814 24.782 43.624 1.00 32.03 57 GLU D C 1
ATOM 3459 O O . GLU D 1 57 ? 25.100 24.253 44.475 1.00 33.20 57 GLU D O 1
ATOM 3465 N N . ILE D 1 58 ? 26.959 24.243 43.204 1.00 28.23 58 ILE D N 1
ATOM 3466 C CA . ILE D 1 58 ? 27.413 22.934 43.683 1.00 25.89 58 ILE D CA 1
ATOM 3467 C C . ILE D 1 58 ? 28.834 22.964 44.226 1.00 27.19 58 ILE D C 1
ATOM 3468 O O . ILE D 1 58 ? 29.738 23.490 43.580 1.00 22.98 58 ILE D O 1
ATOM 3473 N N . LEU D 1 59 ? 29.018 22.393 45.418 1.00 21.32 59 LEU D N 1
ATOM 3474 C CA . LEU D 1 59 ? 30.336 22.219 46.007 1.00 17.02 59 LEU D CA 1
ATOM 3475 C C . LEU D 1 59 ? 30.742 20.747 45.918 1.00 19.64 59 LEU D C 1
ATOM 3476 O O . LEU D 1 59 ? 30.131 19.896 46.571 1.00 20.85 59 LEU D O 1
ATOM 3481 N N . VAL D 1 60 ? 31.763 20.439 45.119 1.00 18.98 60 VAL D N 1
ATOM 3482 C CA . VAL D 1 60 ? 32.233 19.055 45.004 1.00 14.92 60 VAL D CA 1
ATOM 3483 C C . VAL D 1 60 ? 33.520 18.844 45.794 1.00 17.48 60 VAL D C 1
ATOM 3484 O O . VAL D 1 60 ? 34.539 19.459 45.500 1.00 19.27 60 VAL D O 1
ATOM 3488 N N . LEU D 1 61 ? 33.463 17.978 46.803 1.00 18.85 61 LEU D N 1
ATOM 3489 C CA . LEU D 1 61 ? 34.616 17.742 47.662 1.00 18.59 61 LEU D CA 1
ATOM 3490 C C . LEU D 1 61 ? 35.269 16.428 47.272 1.00 17.68 61 LEU D C 1
ATOM 3491 O O . LEU D 1 61 ? 34.621 15.382 47.279 1.00 17.91 61 LEU D O 1
ATOM 3496 N N . THR D 1 62 ? 36.554 16.474 46.940 1.00 15.89 62 THR D N 1
ATOM 3497 C CA . THR D 1 62 ? 37.249 15.272 46.491 1.00 17.02 62 THR D CA 1
ATOM 3498 C C . THR D 1 62 ? 38.448 14.971 47.374 1.00 17.17 62 THR D C 1
ATOM 3499 O O . THR D 1 62 ? 38.932 15.841 48.104 1.00 22.18 62 THR D O 1
ATOM 3503 N N . ASP D 1 63 ? 38.920 13.730 47.320 1.00 23.33 63 ASP D N 1
ATOM 3504 C CA . ASP D 1 63 ? 39.944 13.302 48.265 1.00 24.96 63 ASP D CA 1
ATOM 3505 C C . ASP D 1 63 ? 41.330 13.841 47.941 1.00 24.47 63 ASP D C 1
ATOM 3506 O O . ASP D 1 63 ? 42.012 14.393 48.811 1.00 19.05 63 ASP D O 1
ATOM 3511 N N . LEU D 1 64 ? 41.726 13.717 46.681 1.00 15.51 64 LEU D N 1
ATOM 3512 C CA . LEU D 1 64 ? 43.132 13.834 46.316 1.00 14.02 64 LEU D CA 1
ATOM 3513 C C . LEU D 1 64 ? 43.288 14.561 44.985 1.00 28.19 64 LEU D C 1
ATOM 3514 O O . LEU D 1 64 ? 42.576 14.276 44.018 1.00 25.44 64 LEU D O 1
ATOM 3519 N N . LEU D 1 65 ? 44.220 15.505 44.956 1.00 26.80 65 LEU D N 1
ATOM 3520 C CA . LEU D 1 65 ? 44.536 16.284 43.767 1.00 23.98 65 LEU D CA 1
ATOM 3521 C C . LEU D 1 65 ? 45.075 15.378 42.677 1.00 30.06 65 LEU D C 1
ATOM 3522 O O . LEU D 1 65 ? 45.959 14.560 42.929 1.00 28.79 65 LEU D O 1
ATOM 3527 N N . GLY D 1 66 ? 44.535 15.517 41.467 1.00 25.66 66 GLY D N 1
ATOM 3528 C CA . GLY D 1 66 ? 45.033 14.769 40.327 1.00 29.22 66 GLY D CA 1
ATOM 3529 C C . GLY D 1 66 ? 44.491 13.358 40.242 1.00 32.89 66 GLY D C 1
ATOM 3530 O O . GLY D 1 66 ? 44.813 12.628 39.306 1.00 25.69 66 GLY D O 1
ATOM 3531 N N . GLY D 1 67 ? 43.676 12.968 41.220 1.00 27.05 67 GLY D N 1
ATOM 3532 C CA . GLY D 1 67 ? 43.014 11.678 41.172 1.00 28.20 67 GLY D CA 1
ATOM 3533 C C . GLY D 1 67 ? 41.806 11.681 40.245 1.00 26.48 67 GLY D C 1
ATOM 3534 O O . GLY D 1 67 ? 41.306 12.733 39.853 1.00 22.22 67 GLY D O 1
ATOM 3535 N N . THR D 1 68 ? 41.331 10.492 39.901 1.00 19.94 68 THR D N 1
ATOM 3536 C CA . THR D 1 68 ? 40.159 10.361 39.033 1.00 22.39 68 THR D CA 1
ATOM 3537 C C . THR D 1 68 ? 38.933 11.141 39.535 1.00 21.51 68 THR D C 1
ATOM 3538 O O . THR D 1 68 ? 38.312 11.861 38.752 1.00 21.26 68 THR D O 1
ATOM 3542 N N . PRO D 1 69 ? 38.592 11.028 40.840 1.00 22.89 69 PRO D N 1
ATOM 3543 C CA . PRO D 1 69 ? 37.478 11.835 41.345 1.00 17.14 69 PRO D CA 1
ATOM 3544 C C . PRO D 1 69 ? 37.662 13.333 41.114 1.00 21.88 69 PRO D C 1
ATOM 3545 O O . PRO D 1 69 ? 36.714 14.021 40.731 1.00 23.99 69 PRO D O 1
ATOM 3549 N N . PHE D 1 70 ? 38.873 13.829 41.325 1.00 18.07 70 PHE D N 1
ATOM 3550 C CA . PHE D 1 70 ? 39.167 15.244 41.135 1.00 19.54 70 PHE D CA 1
ATOM 3551 C C . PHE D 1 70 ? 39.155 15.622 39.658 1.00 17.62 70 PHE D C 1
ATOM 3552 O O . PHE D 1 70 ? 38.640 16.679 39.279 1.00 19.90 70 PHE D O 1
ATOM 3560 N N . ASN D 1 71 ? 39.756 14.772 38.839 1.00 21.03 71 ASN D N 1
ATOM 3561 C CA . ASN D 1 71 ? 39.882 15.044 37.403 1.00 22.52 71 ASN D CA 1
ATOM 3562 C C . ASN D 1 71 ? 38.539 15.064 36.682 1.00 25.57 71 ASN D C 1
ATOM 3563 O O . ASN D 1 71 ? 38.301 15.915 35.825 1.00 22.83 71 ASN D O 1
ATOM 3568 N N . VAL D 1 72 ? 37.677 14.110 37.021 1.00 22.89 72 VAL D N 1
ATOM 3569 C CA . VAL D 1 72 ? 36.349 14.017 36.415 1.00 19.53 72 VAL D CA 1
ATOM 3570 C C . VAL D 1 72 ? 35.503 15.212 36.823 1.00 23.35 72 VAL D C 1
ATOM 3571 O O . VAL D 1 72 ? 34.866 15.847 35.983 1.00 23.19 72 VAL D O 1
ATOM 3575 N N . SER D 1 73 ? 35.504 15.511 38.124 1.00 23.21 73 SER D N 1
ATOM 3576 C CA . SER D 1 73 ? 34.745 16.627 38.666 1.00 22.97 73 SER D CA 1
ATOM 3577 C C . SER D 1 73 ? 35.206 17.966 38.115 1.00 24.54 73 SER D C 1
ATOM 3578 O O . SER D 1 73 ? 34.381 18.809 37.760 1.00 25.04 73 SER D O 1
ATOM 3581 N N . SER D 1 74 ? 36.518 18.186 38.065 1.00 18.39 74 SER D N 1
ATOM 3582 C CA . SER D 1 74 ? 37.012 19.447 37.526 1.00 21.60 74 SER D CA 1
ATOM 3583 C C . SER D 1 74 ? 36.711 19.547 36.027 1.00 22.95 74 SER D C 1
ATOM 3584 O O . SER D 1 74 ? 36.354 20.615 35.529 1.00 28.96 74 SER D O 1
ATOM 3587 N N . ALA D 1 75 ? 36.850 18.439 35.308 1.00 26.20 75 ALA D N 1
ATOM 3588 C CA . ALA D 1 75 ? 36.582 18.448 33.861 1.00 26.36 75 ALA D CA 1
ATOM 3589 C C . ALA D 1 75 ? 35.119 18.776 33.553 1.00 28.11 75 ALA D C 1
ATOM 3590 O O . ALA D 1 75 ? 34.825 19.493 32.591 1.00 26.02 75 ALA D O 1
ATOM 3592 N N . LEU D 1 76 ? 34.200 18.245 34.358 1.00 23.44 76 LEU D N 1
ATOM 3593 C CA . LEU D 1 76 ? 32.782 18.558 34.192 1.00 26.04 76 LEU D CA 1
ATOM 3594 C C . LEU D 1 76 ? 32.480 20.006 34.567 1.00 26.91 76 LEU D C 1
ATOM 3595 O O . LEU D 1 76 ? 31.611 20.642 33.966 1.00 30.95 76 LEU D O 1
ATOM 3600 N N . SER D 1 77 ? 33.202 20.532 35.553 1.00 22.46 77 SER D N 1
ATOM 3601 C CA . SER D 1 77 ? 32.952 21.899 36.015 1.00 26.93 77 SER D CA 1
ATOM 3602 C C . SER D 1 77 ? 33.191 22.921 34.902 1.00 30.67 77 SER D C 1
ATOM 3603 O O . SER D 1 77 ? 32.440 23.885 34.770 1.00 36.68 77 SER D O 1
ATOM 3606 N N . VAL D 1 78 ? 34.240 22.715 34.112 1.00 28.32 78 VAL D N 1
ATOM 3607 C CA . VAL D 1 78 ? 34.598 23.675 33.066 1.00 30.11 78 VAL D CA 1
ATOM 3608 C C . VAL D 1 78 ? 33.607 23.609 31.903 1.00 35.07 78 VAL D C 1
ATOM 3609 O O . VAL D 1 78 ? 33.433 24.580 31.165 1.00 32.41 78 VAL D O 1
ATOM 3613 N N . GLU D 1 79 ? 32.949 22.464 31.749 1.00 31.71 79 GLU D N 1
ATOM 3614 C CA . GLU D 1 79 ? 32.055 22.263 30.610 1.00 31.75 79 GLU D CA 1
ATOM 3615 C C . GLU D 1 79 ? 30.720 22.968 30.828 1.00 32.86 79 GLU D C 1
ATOM 3616 O O . GLU D 1 79 ? 30.119 23.490 29.890 1.00 33.64 79 GLU D O 1
ATOM 3622 N N . TYR D 1 80 ? 30.264 22.986 32.074 1.00 34.10 80 TYR D N 1
ATOM 3623 C CA . TYR D 1 80 ? 29.053 23.713 32.431 1.00 33.05 80 TYR D CA 1
ATOM 3624 C C . TYR D 1 80 ? 29.368 25.199 32.581 1.00 42.25 80 TYR D C 1
ATOM 3625 O O . TYR D 1 80 ? 29.841 25.640 33.630 1.00 46.42 80 TYR D O 1
ATOM 3634 N N . THR D 1 81 ? 29.100 25.968 31.530 1.00 38.79 81 THR D N 1
ATOM 3635 C CA . THR D 1 81 ? 29.467 27.383 31.499 1.00 46.38 81 THR D CA 1
ATOM 3636 C C . THR D 1 81 ? 28.663 28.277 32.455 1.00 41.90 81 THR D C 1
ATOM 3637 O O . THR D 1 81 ? 29.180 29.289 32.932 1.00 45.82 81 THR D O 1
ATOM 3641 N N . ASP D 1 82 ? 27.412 27.912 32.732 1.00 42.16 82 ASP D N 1
ATOM 3642 C CA . ASP D 1 82 ? 26.526 28.766 33.537 1.00 36.21 82 ASP D CA 1
ATOM 3643 C C . ASP D 1 82 ? 26.280 28.272 34.968 1.00 43.98 82 ASP D C 1
ATOM 3644 O O . ASP D 1 82 ? 25.848 29.045 35.830 1.00 47.90 82 ASP D O 1
ATOM 3649 N N . LYS D 1 83 ? 26.530 26.990 35.219 1.00 43.14 83 LYS D N 1
ATOM 3650 C CA . LYS D 1 83 ? 26.471 26.472 36.587 1.00 31.22 83 LYS D CA 1
ATOM 3651 C C . LYS D 1 83 ? 27.734 26.858 37.329 1.00 33.09 83 LYS D C 1
ATOM 3652 O O . LYS D 1 83 ? 28.792 27.035 36.725 1.00 38.34 83 LYS D O 1
ATOM 3658 N N . LYS D 1 84 ? 27.621 26.981 38.645 1.00 33.35 84 LYS D N 1
ATOM 3659 C CA . LYS D 1 84 ? 28.774 27.269 39.477 1.00 31.21 84 LYS D CA 1
ATOM 3660 C C . LYS D 1 84 ? 29.143 25.977 40.187 1.00 32.71 84 LYS D C 1
ATOM 3661 O O . LYS D 1 84 ? 28.569 25.651 41.220 1.00 33.12 84 LYS D O 1
ATOM 3667 N N . ILE D 1 85 ? 30.074 25.226 39.610 1.00 29.06 85 ILE D N 1
ATOM 3668 C CA . ILE D 1 85 ? 30.532 23.977 40.211 1.00 28.59 85 ILE D CA 1
ATOM 3669 C C . ILE D 1 85 ? 31.954 24.143 40.728 1.00 34.06 85 ILE D C 1
ATOM 3670 O O . ILE D 1 85 ? 32.901 24.211 39.944 1.00 26.88 85 ILE D O 1
ATOM 3675 N N . LYS D 1 86 ? 32.096 24.226 42.050 1.00 23.84 86 LYS D N 1
ATOM 3676 C CA . LYS D 1 86 ? 33.415 24.310 42.666 1.00 27.15 86 LYS D CA 1
ATOM 3677 C C . LYS D 1 86 ? 33.919 22.913 43.014 1.00 25.13 86 LYS D C 1
ATOM 3678 O O . LYS D 1 86 ? 33.147 22.036 43.390 1.00 24.49 86 LYS D O 1
ATOM 3684 N N . VAL D 1 87 ? 35.219 22.699 42.870 1.00 22.76 87 VAL D N 1
ATOM 3685 C CA . VAL D 1 87 ? 35.792 21.378 43.079 1.00 20.71 87 VAL D CA 1
ATOM 3686 C C . VAL D 1 87 ? 37.026 21.567 43.936 1.00 25.12 87 VAL D C 1
ATOM 3687 O O . VAL D 1 87 ? 38.005 22.170 43.491 1.00 25.15 87 VAL D O 1
ATOM 3691 N N . LEU D 1 88 ? 36.969 21.076 45.170 1.00 21.96 88 LEU D N 1
ATOM 3692 C CA . LEU D 1 88 ? 38.127 21.117 46.052 1.00 17.45 88 LEU D CA 1
ATOM 3693 C C . LEU D 1 88 ? 38.745 19.732 46.173 1.00 21.90 88 LEU D C 1
ATOM 3694 O O . LEU D 1 88 ? 38.049 18.722 46.041 1.00 25.24 88 LEU D O 1
ATOM 3699 N N . SER D 1 89 ? 40.054 19.682 46.418 1.00 27.44 89 SER D N 1
ATOM 3700 C CA . SER D 1 89 ? 40.701 18.443 46.851 1.00 16.27 89 SER D CA 1
ATOM 3701 C C . SER D 1 89 ? 41.132 18.622 48.303 1.00 16.11 89 SER D C 1
ATOM 3702 O O . SER D 1 89 ? 41.062 19.727 48.830 1.00 17.66 89 SER D O 1
ATOM 3705 N N . GLY D 1 90 ? 41.571 17.535 48.933 1.00 18.14 90 GLY D N 1
ATOM 3706 C CA . GLY D 1 90 ? 42.078 17.586 50.303 1.00 17.74 90 GLY D CA 1
ATOM 3707 C C . GLY D 1 90 ? 41.029 17.359 51.374 1.00 19.05 90 GLY D C 1
ATOM 3708 O O . GLY D 1 90 ? 41.201 17.779 52.525 1.00 18.48 90 GLY D O 1
ATOM 3709 N N . LEU D 1 91 ? 39.938 16.698 50.989 1.00 16.73 91 LEU D N 1
ATOM 3710 C CA . LEU D 1 91 ? 38.779 16.520 51.853 1.00 16.67 91 LEU D CA 1
ATOM 3711 C C . LEU D 1 91 ? 39.163 15.973 53.217 1.00 18.85 91 LEU D C 1
ATOM 3712 O O . LEU D 1 91 ? 39.696 14.865 53.327 1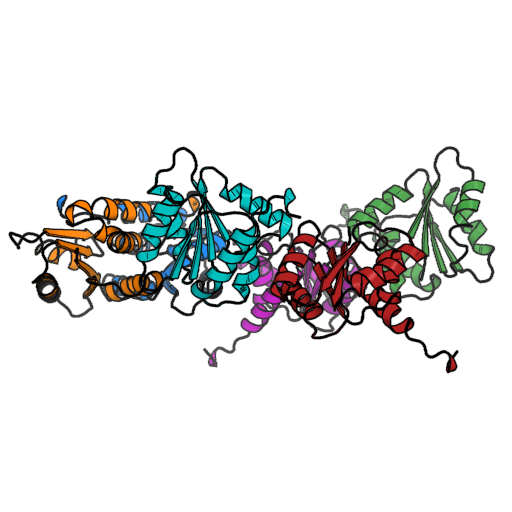.00 20.27 91 LEU D O 1
ATOM 3717 N N . ASN D 1 92 ? 38.908 16.776 54.239 1.00 17.70 92 ASN D N 1
ATOM 3718 C CA . ASN D 1 92 ? 38.942 16.298 55.628 1.00 15.75 92 ASN D CA 1
ATOM 3719 C C . ASN D 1 92 ? 37.594 16.532 56.293 1.00 15.69 92 ASN D C 1
ATOM 3720 O O . ASN D 1 92 ? 36.661 17.005 55.651 1.00 15.15 92 ASN D O 1
ATOM 3725 N N . LEU D 1 93 ? 37.449 16.196 57.569 1.00 15.09 93 LEU D N 1
ATOM 3726 C CA . LEU D 1 93 ? 36.123 16.309 58.164 1.00 16.30 93 LEU D CA 1
ATOM 3727 C C . LEU D 1 93 ? 35.784 17.780 58.428 1.00 19.10 93 LEU D C 1
ATOM 3728 O O . LEU D 1 93 ? 34.614 18.166 58.374 1.00 16.93 93 LEU D O 1
ATOM 3733 N N . SER D 1 94 ? 36.806 18.588 58.716 1.00 18.48 94 SER D N 1
ATOM 3734 C CA . SER D 1 94 ? 36.634 20.038 58.854 1.00 14.08 94 SER D CA 1
ATOM 3735 C C . SER D 1 94 ? 35.978 20.601 57.598 1.00 18.15 94 SER D C 1
ATOM 3736 O O . SER D 1 94 ? 35.032 21.395 57.671 1.00 20.72 94 SER D O 1
ATOM 3739 N N . MET D 1 95 ? 36.505 20.186 56.455 1.00 17.92 95 MET D N 1
ATOM 3740 C CA . MET D 1 95 ? 36.009 20.650 55.161 1.00 18.42 95 MET D CA 1
ATOM 3741 C C . MET D 1 95 ? 34.516 20.363 55.053 1.00 19.49 95 MET D C 1
ATOM 3742 O O . MET D 1 95 ? 33.704 21.261 54.805 1.00 22.66 95 MET D O 1
ATOM 3747 N N . LEU D 1 96 ? 34.155 19.106 55.263 1.00 16.71 96 LEU D N 1
ATOM 3748 C CA . LEU D 1 96 ? 32.754 18.687 55.159 1.00 15.34 96 LEU D CA 1
ATOM 3749 C C . LEU D 1 96 ? 31.851 19.367 56.180 1.00 22.85 96 LEU D C 1
ATOM 3750 O O . LEU D 1 96 ? 30.753 19.826 55.852 1.00 21.51 96 LEU D O 1
ATOM 3755 N N . MET D 1 97 ? 32.294 19.419 57.433 1.00 16.87 97 MET D N 1
ATOM 3756 C CA . MET D 1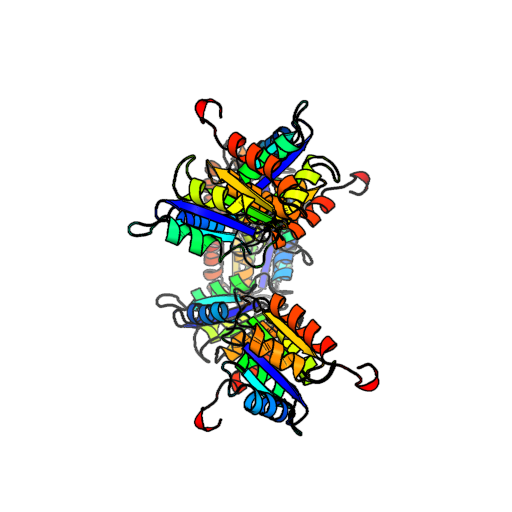 97 ? 31.471 20.048 58.447 1.00 20.49 97 MET D CA 1
ATOM 3757 C C . MET D 1 97 ? 31.247 21.532 58.165 1.00 19.12 97 MET D C 1
ATOM 3758 O O . MET D 1 97 ? 30.141 22.037 58.354 1.00 21.52 97 MET D O 1
ATOM 3763 N N . GLU D 1 98 ? 32.289 22.229 57.718 1.00 21.63 98 GLU D N 1
ATOM 3764 C CA . GLU D 1 98 ? 32.162 23.659 57.425 1.00 22.97 98 GLU D CA 1
ATOM 3765 C C . GLU D 1 98 ? 31.245 23.849 56.220 1.00 19.55 98 GLU D C 1
ATOM 3766 O O . GLU D 1 98 ? 30.441 24.779 56.172 1.00 24.72 98 GLU D O 1
ATOM 3772 N N . ALA D 1 99 ? 31.375 22.962 55.247 1.00 20.63 99 ALA D N 1
ATOM 3773 C CA . ALA D 1 99 ? 30.509 23.020 54.070 1.00 17.42 99 ALA D CA 1
ATOM 3774 C C . ALA D 1 99 ? 29.043 22.864 54.482 1.00 24.16 99 ALA D C 1
ATOM 3775 O O . ALA D 1 99 ? 28.183 23.653 54.070 1.00 25.97 99 ALA D O 1
ATOM 3777 N N . VAL D 1 100 ? 28.770 21.856 55.310 1.00 23.01 100 VAL D N 1
ATOM 3778 C CA . VAL D 1 100 ? 27.412 21.568 55.771 1.00 23.22 100 VAL D CA 1
ATOM 3779 C C . VAL D 1 100 ? 26.882 22.635 56.729 1.00 25.77 100 VAL D C 1
ATOM 3780 O O . VAL D 1 100 ? 25.766 23.128 56.571 1.00 26.68 100 VAL D O 1
ATOM 3784 N N . LEU D 1 101 ? 27.678 22.993 57.730 1.00 23.31 101 LEU D N 1
ATOM 3785 C CA . LEU D 1 101 ? 27.193 23.922 58.747 1.00 25.31 101 LEU D CA 1
ATOM 3786 C C . LEU D 1 101 ? 27.158 25.396 58.321 1.00 29.16 101 LEU D C 1
ATOM 3787 O O . LEU D 1 101 ? 26.502 26.203 58.972 1.00 24.36 101 LEU D O 1
ATOM 3792 N N . SER D 1 102 ? 27.847 25.756 57.240 1.00 23.14 102 SER D N 1
ATOM 3793 C CA . SER D 1 102 ? 27.902 27.162 56.826 1.00 23.91 102 SER D CA 1
ATOM 3794 C C . SER D 1 102 ? 27.162 27.479 55.518 1.00 31.41 102 SER D C 1
ATOM 3795 O O . SER D 1 102 ? 26.988 28.648 55.167 1.00 30.41 102 SER D O 1
ATOM 3798 N N . ARG D 1 103 ? 26.732 26.450 54.798 1.00 26.29 103 ARG D N 1
ATOM 3799 C CA . ARG D 1 103 ? 26.144 26.664 53.470 1.00 25.97 103 ARG D CA 1
ATOM 3800 C C . ARG D 1 103 ? 24.894 27.563 53.506 1.00 33.37 103 ARG D C 1
ATOM 3801 O O . ARG D 1 103 ? 24.691 28.376 52.604 1.00 42.13 103 ARG D O 1
ATOM 3809 N N . THR D 1 104 ? 24.077 27.434 54.552 1.00 36.59 104 THR D N 1
ATOM 3810 C CA . THR D 1 104 ? 22.803 28.156 54.619 1.00 39.64 104 THR D CA 1
ATOM 3811 C C . THR D 1 104 ? 22.957 29.658 54.831 1.00 41.22 104 THR D C 1
ATOM 3812 O O . THR D 1 104 ? 22.020 30.421 54.593 1.00 43.91 104 THR D O 1
ATOM 3816 N N . MET D 1 105 ? 24.131 30.085 55.281 1.00 42.77 105 MET D N 1
ATOM 3817 C CA . MET D 1 105 ? 24.391 31.511 55.435 1.00 45.82 105 MET D CA 1
ATOM 3818 C C . MET D 1 105 ? 25.206 32.028 54.255 1.00 50.29 105 MET D C 1
ATOM 3819 O O . MET D 1 105 ? 25.979 32.981 54.373 1.00 54.52 105 MET D O 1
ATOM 3824 N N . PHE D 1 106 ? 25.023 31.374 53.113 1.00 44.89 106 PHE D N 1
ATOM 3825 C CA . PHE D 1 106 ? 25.576 31.837 51.851 1.00 44.34 106 PHE D CA 1
ATOM 3826 C C . PHE D 1 106 ? 24.588 31.555 50.731 1.00 51.66 106 PHE D C 1
ATOM 3827 O O . PHE D 1 106 ? 23.986 30.480 50.674 1.00 50.69 106 PHE D O 1
ATOM 3835 N N . GLU D 1 107 ? 24.413 32.527 49.845 1.00 52.03 107 GLU D N 1
ATOM 3836 C CA . GLU D 1 107 ? 23.566 32.332 48.677 1.00 58.67 107 GLU D CA 1
ATOM 3837 C C . GLU D 1 107 ? 24.386 31.738 47.531 1.00 47.95 107 GLU D C 1
ATOM 3838 O O . GLU D 1 107 ? 23.886 30.921 46.756 1.00 54.32 107 GLU D O 1
ATOM 3844 N N . HIS D 1 108 ? 25.655 32.130 47.447 1.00 53.70 108 HIS D N 1
ATOM 3845 C CA . HIS D 1 108 ? 26.542 31.641 46.396 1.00 46.34 108 HIS D CA 1
ATOM 3846 C C . HIS D 1 108 ? 27.669 30.766 46.945 1.00 39.90 108 HIS D C 1
ATOM 3847 O O . HIS D 1 108 ? 28.178 31.008 48.042 1.00 44.48 108 HIS D O 1
ATOM 3854 N N . VAL D 1 109 ? 28.059 29.761 46.164 1.00 30.82 109 VAL D N 1
ATOM 3855 C CA . VAL D 1 109 ? 29.067 28.782 46.578 1.00 31.55 109 VAL D CA 1
ATOM 3856 C C . VAL D 1 109 ? 30.487 29.362 46.634 1.00 32.68 109 VAL D C 1
ATOM 3857 O O . VAL D 1 109 ? 31.322 28.899 47.417 1.00 32.86 109 VAL D O 1
ATOM 3861 N N . ASP D 1 110 ? 30.759 30.375 45.813 1.00 33.76 110 ASP D N 1
ATOM 3862 C CA . ASP D 1 110 ? 32.090 30.978 45.778 1.00 38.49 110 ASP D CA 1
ATOM 3863 C C . ASP D 1 110 ? 32.461 31.525 47.155 1.00 36.05 110 ASP D C 1
ATOM 3864 O O . ASP D 1 110 ? 33.587 31.355 47.623 1.00 33.47 110 ASP D O 1
ATOM 3869 N N . ASP D 1 111 ? 31.493 32.152 47.812 1.00 38.05 111 ASP D N 1
ATOM 3870 C CA . ASP D 1 111 ? 31.710 32.704 49.144 1.00 40.42 111 ASP D CA 1
ATOM 3871 C C . ASP D 1 111 ? 31.855 31.621 50.214 1.00 38.00 111 ASP D C 1
ATOM 3872 O O . ASP D 1 111 ? 32.577 31.801 51.201 1.00 37.77 111 ASP D O 1
ATOM 3877 N N . LEU D 1 112 ? 31.171 30.498 50.023 1.00 33.77 112 LEU D N 1
ATOM 3878 C CA . LEU D 1 112 ? 31.271 29.392 50.971 1.00 28.91 112 LEU D CA 1
ATOM 3879 C C . LEU D 1 112 ? 32.654 28.744 50.903 1.00 30.46 112 LEU D C 1
ATOM 3880 O O . LEU D 1 112 ? 33.197 28.328 51.925 1.00 26.56 112 LEU D O 1
ATOM 3885 N N . VAL D 1 113 ? 33.228 28.684 49.701 1.00 24.87 113 VAL D N 1
ATOM 3886 C CA . VAL D 1 113 ? 34.494 27.979 49.488 1.00 28.03 113 VAL D CA 1
ATOM 3887 C C . VAL D 1 113 ? 35.672 28.570 50.272 1.00 32.26 113 VAL D C 1
ATOM 3888 O O . VAL D 1 113 ? 36.452 27.826 50.880 1.00 28.55 113 VAL D O 1
ATOM 3892 N N . ASP D 1 114 ? 35.801 29.895 50.271 1.00 30.16 114 ASP D N 1
ATOM 3893 C CA . ASP D 1 114 ? 36.897 30.538 50.990 1.00 31.91 114 ASP D CA 1
ATOM 3894 C C . ASP D 1 114 ? 36.832 30.183 52.475 1.00 30.62 114 ASP D C 1
ATOM 3895 O O . ASP D 1 114 ? 37.855 29.933 53.104 1.00 29.63 114 ASP D O 1
ATOM 3900 N N . LYS D 1 115 ? 35.624 30.136 53.027 1.00 24.50 115 LYS D N 1
ATOM 3901 C CA . LYS D 1 115 ? 35.468 29.740 54.422 1.00 27.58 115 LYS D CA 1
ATOM 3902 C C . LYS D 1 115 ? 35.806 28.263 54.614 1.00 26.40 115 LYS D C 1
ATOM 3903 O O . LYS D 1 115 ? 36.483 27.894 55.575 1.00 25.73 115 LYS D O 1
ATOM 3909 N N . VAL D 1 116 ? 35.334 27.425 53.695 1.00 26.13 116 VAL D N 1
ATOM 3910 C CA . VAL D 1 116 ? 35.586 25.986 53.753 1.00 24.59 116 VAL D CA 1
ATOM 3911 C C . VAL D 1 116 ? 37.081 25.673 53.626 1.00 29.20 116 VAL D C 1
ATOM 3912 O O . VAL D 1 116 ? 37.625 24.847 54.373 1.00 25.60 116 VAL D O 1
ATOM 3916 N N . ILE D 1 117 ? 37.743 26.335 52.680 1.00 27.77 117 ILE D N 1
ATOM 3917 C CA . ILE D 1 117 ? 39.189 26.195 52.519 1.00 26.46 117 ILE D CA 1
ATOM 3918 C C . ILE D 1 117 ? 39.901 26.559 53.827 1.00 25.14 117 ILE D C 1
ATOM 3919 O O . ILE D 1 117 ? 40.718 25.788 54.346 1.00 23.79 117 ILE D O 1
ATOM 3924 N N . THR D 1 118 ? 39.577 27.731 54.362 1.00 26.80 118 THR D N 1
ATOM 3925 C CA . THR D 1 118 ? 40.184 28.201 55.611 1.00 27.69 118 THR D CA 1
ATOM 3926 C C . THR D 1 118 ? 40.071 27.165 56.721 1.00 30.92 118 THR D C 1
ATOM 3927 O O . THR D 1 118 ? 41.071 26.784 57.333 1.00 30.41 118 THR D O 1
ATOM 3931 N N . SER D 1 119 ? 38.849 26.709 56.969 1.00 26.32 119 SER D N 1
ATOM 3932 C CA . SER D 1 119 ? 38.593 25.729 58.016 1.00 23.31 119 SER D CA 1
ATOM 3933 C C . SER D 1 119 ? 39.304 24.410 57.753 1.00 24.96 119 SER D C 1
ATOM 3934 O O . SER D 1 119 ? 39.676 23.708 58.689 1.00 24.61 119 SER D O 1
ATOM 3937 N N . SER D 1 120 ? 39.484 24.069 56.479 1.00 20.88 120 SER D N 1
ATOM 3938 C CA . SER D 1 120 ? 40.157 22.829 56.131 1.00 17.14 120 SER D CA 1
ATOM 3939 C C . SER D 1 120 ? 41.630 22.873 56.532 1.00 21.15 120 SER D C 1
ATOM 3940 O O . SER D 1 120 ? 42.197 21.862 56.950 1.00 19.13 120 SER D O 1
ATOM 3943 N N . HIS D 1 121 ? 42.255 24.040 56.392 1.00 20.46 121 HIS D N 1
ATOM 3944 C CA . HIS D 1 121 ? 43.654 24.189 56.780 1.00 21.49 121 HIS D CA 1
ATOM 3945 C C . HIS D 1 121 ? 43.760 24.292 58.295 1.00 24.02 121 HIS D C 1
ATOM 3946 O O . HIS D 1 121 ? 44.626 23.672 58.920 1.00 24.05 121 HIS D O 1
ATOM 3953 N N . GLU D 1 122 ? 42.859 25.067 58.884 1.00 20.53 122 GLU D N 1
ATOM 3954 C CA . GLU D 1 122 ? 42.880 25.296 60.325 1.00 22.17 122 GLU D CA 1
ATOM 3955 C C . GLU D 1 122 ? 42.677 24.005 61.106 1.00 27.94 122 GLU D C 1
ATOM 3956 O O . GLU D 1 122 ? 43.082 23.901 62.267 1.00 25.86 122 GLU D O 1
ATOM 3962 N N . GLY D 1 123 ? 42.029 23.030 60.478 1.00 19.16 123 GLY D N 1
ATOM 3963 C CA . GLY D 1 123 ? 41.713 21.772 61.138 1.00 21.94 123 GLY D CA 1
ATOM 3964 C C . GLY D 1 123 ? 42.892 20.819 61.223 1.00 19.53 123 GLY D C 1
ATOM 3965 O O . GLY D 1 123 ? 42.821 19.798 61.912 1.00 20.93 123 GLY D O 1
ATOM 3966 N N . ILE D 1 124 ? 43.964 21.143 60.503 1.00 21.23 124 ILE D N 1
ATOM 3967 C CA . ILE D 1 124 ? 45.193 20.355 60.523 1.00 18.59 124 ILE D CA 1
ATOM 3968 C C . ILE D 1 124 ? 46.092 20.877 61.634 1.00 19.55 124 ILE D C 1
ATOM 3969 O O . ILE D 1 124 ? 46.656 21.974 61.525 1.00 19.60 124 ILE D O 1
ATOM 3974 N N . VAL D 1 125 ? 46.204 20.098 62.710 1.00 20.28 125 VAL D N 1
ATOM 3975 C CA . VAL D 1 125 ? 46.945 20.518 63.898 1.00 22.45 125 VAL D CA 1
ATOM 3976 C C . VAL D 1 125 ? 47.824 19.384 64.420 1.00 23.92 125 VAL D C 1
ATOM 3977 O O . VAL D 1 125 ? 47.416 18.219 64.395 1.00 19.20 125 VAL D O 1
ATOM 3981 N N . ASP D 1 126 ? 49.038 19.723 64.855 1.00 25.69 126 ASP D N 1
ATOM 3982 C CA . ASP D 1 126 ? 49.916 18.795 65.566 1.00 22.53 126 ASP D CA 1
ATOM 3983 C C . ASP D 1 126 ? 49.729 19.090 67.058 1.00 24.99 126 ASP D C 1
ATOM 3984 O O . ASP D 1 126 ? 49.997 20.203 67.490 1.00 28.82 126 ASP D O 1
ATOM 3989 N N . PHE D 1 127 ? 49.264 18.110 67.835 1.00 19.63 127 PHE D N 1
ATOM 3990 C CA . PHE D 1 127 ? 48.910 18.337 69.246 1.00 21.98 127 PHE D CA 1
ATOM 3991 C C . PHE D 1 127 ? 50.069 18.882 70.081 1.00 27.28 127 PHE D C 1
ATOM 3992 O O . PHE D 1 127 ? 49.864 19.635 71.038 1.00 32.05 127 PHE D O 1
ATOM 4000 N N . SER D 1 128 ? 51.286 18.495 69.724 1.00 29.85 128 SER D N 1
ATOM 4001 C CA . SER D 1 128 ? 52.458 18.922 70.484 1.00 36.58 128 SER D CA 1
ATOM 4002 C C . SER D 1 128 ? 52.700 20.433 70.374 1.00 41.84 128 SER D C 1
ATOM 4003 O O . SER D 1 128 ? 53.478 21.006 71.144 1.00 43.23 128 SER D O 1
ATOM 4006 N N . THR D 1 129 ? 52.020 21.076 69.429 1.00 42.77 129 THR D N 1
ATOM 4007 C CA . THR D 1 129 ? 52.101 22.527 69.289 1.00 46.77 129 THR D CA 1
ATOM 4008 C C . THR D 1 129 ? 51.046 23.216 70.161 1.00 44.38 129 THR D C 1
ATOM 4009 O O . THR D 1 129 ? 51.164 24.413 70.448 1.00 49.07 129 THR D O 1
ATOM 4013 N N . CYS D 1 130 ? 50.030 22.432 70.547 1.00 50.07 130 CYS D N 1
ATOM 4014 C CA . CYS D 1 130 ? 48.969 22.771 71.517 1.00 46.33 130 CYS D CA 1
ATOM 4015 C C . CYS D 1 130 ? 47.747 21.872 71.304 1.00 44.90 130 CYS D C 1
ATOM 4016 O O . CYS D 1 130 ? 47.076 21.938 70.264 1.00 35.40 130 CYS D O 1
ATOM 4019 N N A MET E 1 1 ? 19.735 47.003 31.298 0.45 35.61 1 MET E N 1
ATOM 4020 N N B MET E 1 1 ? 19.860 46.889 31.167 0.55 35.77 1 MET E N 1
ATOM 4021 C CA A MET E 1 1 ? 20.587 47.836 30.458 0.45 39.62 1 MET E CA 1
ATOM 4022 C CA B MET E 1 1 ? 20.534 48.059 30.621 0.55 39.63 1 MET E CA 1
ATOM 4023 C C A MET E 1 1 ? 21.882 48.175 31.187 0.45 35.12 1 MET E C 1
ATOM 4024 C C B MET E 1 1 ? 21.910 48.217 31.241 0.55 35.11 1 MET E C 1
ATOM 4025 O O A MET E 1 1 ? 21.952 48.121 32.414 0.45 36.63 1 MET E O 1
ATOM 4026 O O B MET E 1 1 ? 22.070 48.061 32.452 0.55 36.69 1 MET E O 1
ATOM 4035 N N . ILE E 1 2 ? 22.906 48.522 30.418 1.00 35.54 2 ILE E N 1
ATOM 4036 C CA . ILE E 1 2 ? 24.182 48.956 30.966 1.00 35.24 2 ILE E CA 1
ATOM 4037 C C . ILE E 1 2 ? 24.293 50.450 30.749 1.00 33.57 2 ILE E C 1
ATOM 4038 O O . ILE E 1 2 ? 24.341 50.921 29.617 1.00 27.86 2 ILE E O 1
ATOM 4043 N N . LYS E 1 3 ? 24.301 51.199 31.839 1.00 23.31 3 LYS E N 1
ATOM 4044 C CA . LYS E 1 3 ? 24.407 52.642 31.736 1.00 26.97 3 LYS E CA 1
ATOM 4045 C C . LYS E 1 3 ? 25.856 53.010 31.501 1.00 25.39 3 LYS E C 1
ATOM 4046 O O . LYS E 1 3 ? 26.747 52.482 32.160 1.00 24.93 3 LYS E O 1
ATOM 4052 N N . ILE E 1 4 ? 26.086 53.897 30.541 1.00 22.98 4 ILE E N 1
ATOM 4053 C CA . ILE E 1 4 ? 27.424 54.409 30.277 1.00 19.26 4 ILE E CA 1
ATOM 4054 C C . ILE E 1 4 ? 27.559 55.818 30.827 1.00 17.73 4 ILE E C 1
ATOM 4055 O O . ILE E 1 4 ? 26.737 56.698 30.532 1.00 20.30 4 ILE E O 1
ATOM 4060 N N . ILE E 1 5 ? 28.611 56.045 31.607 1.00 18.95 5 ILE E N 1
ATOM 4061 C CA . ILE E 1 5 ? 28.852 57.362 32.169 1.00 16.53 5 ILE E CA 1
ATOM 4062 C C . ILE E 1 5 ? 30.248 57.829 31.841 1.00 13.68 5 ILE E C 1
ATOM 4063 O O . ILE E 1 5 ? 31.232 57.135 32.127 1.00 18.14 5 ILE E O 1
ATOM 4068 N N . ILE E 1 6 ? 30.333 59.022 31.272 1.00 15.56 6 ILE E N 1
ATOM 4069 C CA . ILE E 1 6 ? 31.613 59.557 30.847 1.00 21.37 6 ILE E CA 1
ATOM 4070 C C . ILE E 1 6 ? 32.051 60.647 31.805 1.00 13.77 6 ILE E C 1
ATOM 4071 O O . ILE E 1 6 ? 31.359 61.658 31.955 1.00 19.02 6 ILE E O 1
ATOM 4076 N N . VAL E 1 7 ? 33.190 60.442 32.466 1.00 14.66 7 VAL E N 1
ATOM 4077 C CA . VAL E 1 7 ? 33.725 61.451 33.370 1.00 16.11 7 VAL E CA 1
ATOM 4078 C C . VAL E 1 7 ? 35.122 61.875 32.935 1.00 14.83 7 VAL E C 1
ATOM 4079 O O . VAL E 1 7 ? 36.019 61.044 32.851 1.00 17.14 7 VAL E O 1
ATOM 4083 N N . ALA E 1 8 ? 35.312 63.167 32.682 1.00 15.31 8 ALA E N 1
ATOM 4084 C CA . ALA E 1 8 ? 36.570 63.650 32.113 1.00 16.63 8 ALA E CA 1
ATOM 4085 C C . ALA E 1 8 ? 36.811 65.127 32.386 1.00 16.89 8 ALA E C 1
ATOM 4086 O O . ALA E 1 8 ? 35.877 65.883 32.643 1.00 18.53 8 ALA E O 1
ATOM 4088 N N . HIS E 1 9 ? 38.071 65.538 32.311 1.00 19.90 9 HIS E N 1
ATOM 4089 C CA . HIS E 1 9 ? 38.439 66.935 32.515 1.00 15.78 9 HIS E CA 1
ATOM 4090 C C . HIS E 1 9 ? 37.845 67.886 31.478 1.00 19.72 9 HIS E C 1
ATOM 4091 O O . HIS E 1 9 ? 37.761 67.568 30.276 1.00 19.63 9 HIS E O 1
ATOM 4098 N N . GLY E 1 10 ? 37.464 69.070 31.943 1.00 20.68 10 GLY E N 1
ATOM 4099 C CA . GLY E 1 10 ? 36.932 70.103 31.076 1.00 25.44 10 GLY E CA 1
ATOM 4100 C C . GLY E 1 10 ? 35.644 69.668 30.421 1.00 25.49 10 GLY E C 1
ATOM 4101 O O . GLY E 1 10 ? 34.835 68.984 31.048 1.00 22.39 10 GLY E O 1
ATOM 4102 N N . ASN E 1 11 ? 35.460 70.051 29.159 1.00 21.36 11 ASN E N 1
ATOM 4103 C CA . ASN E 1 11 ? 34.248 69.673 28.447 1.00 20.13 11 ASN E CA 1
ATOM 4104 C C . ASN E 1 11 ? 34.487 68.547 27.446 1.00 23.46 11 ASN E C 1
ATOM 4105 O O . ASN E 1 11 ? 33.735 68.387 26.490 1.00 20.13 11 ASN E O 1
ATOM 4110 N N . PHE E 1 12 ? 35.543 67.775 27.694 1.00 19.03 12 PHE E N 1
ATOM 4111 C CA . PHE E 1 12 ? 35.820 66.514 27.001 1.00 21.69 12 PHE E CA 1
ATOM 4112 C C . PHE E 1 12 ? 34.547 65.638 26.904 1.00 20.58 12 PHE E C 1
ATOM 4113 O O . PHE E 1 12 ? 34.230 65.155 25.815 1.00 18.99 12 PHE E O 1
ATOM 4121 N N . PRO E 1 13 ? 33.806 65.440 28.020 1.00 11.16 13 PRO E N 1
ATOM 4122 C CA . PRO E 1 13 ? 32.590 64.628 27.893 1.00 15.46 13 PRO E CA 1
ATOM 4123 C C . PRO E 1 13 ? 31.617 65.188 26.858 1.00 17.90 13 PRO E C 1
ATOM 4124 O O . PRO E 1 13 ? 31.159 64.430 25.999 1.00 20.17 13 PRO E O 1
ATOM 4128 N N . ASP E 1 14 ? 31.332 66.486 26.904 1.00 18.98 14 ASP E N 1
ATOM 4129 C CA . ASP E 1 14 ? 30.424 67.064 25.920 1.00 13.99 14 ASP E CA 1
ATOM 4130 C C . ASP E 1 14 ? 30.992 66.915 24.533 1.00 18.71 14 ASP E C 1
ATOM 4131 O O . ASP E 1 14 ? 30.254 66.668 23.600 1.00 16.95 14 ASP E O 1
ATOM 4136 N N . GLY E 1 15 ? 32.306 67.079 24.405 1.00 18.88 15 GLY E N 1
ATOM 4137 C CA . GLY E 1 15 ? 32.955 66.973 23.109 1.00 21.95 15 GLY E CA 1
ATOM 4138 C C . GLY E 1 15 ? 32.914 65.578 22.515 1.00 18.48 15 GLY E C 1
ATOM 4139 O O . GLY E 1 15 ? 32.595 65.411 21.334 1.00 18.83 15 GLY E O 1
ATOM 4140 N N . ILE E 1 16 ? 33.238 64.564 23.307 1.00 16.48 16 ILE E N 1
ATOM 4141 C CA . ILE E 1 16 ? 33.191 63.204 22.774 1.00 16.35 16 ILE E CA 1
ATOM 4142 C C . ILE E 1 16 ? 31.754 62.728 22.569 1.00 17.18 16 ILE E C 1
ATOM 4143 O O . ILE E 1 16 ? 31.474 61.969 21.642 1.00 20.03 16 ILE E O 1
ATOM 4148 N N . LEU E 1 17 ? 30.834 63.191 23.411 1.00 19.47 17 LEU E N 1
ATOM 4149 C CA . LEU E 1 17 ? 29.415 62.905 23.169 1.00 22.89 17 LEU E CA 1
ATOM 4150 C C . LEU E 1 17 ? 28.913 63.502 21.847 1.00 19.88 17 LEU E C 1
ATOM 4151 O O . LEU E 1 17 ? 28.018 62.932 21.198 1.00 18.21 17 LEU E O 1
ATOM 4156 N N . SER E 1 18 ? 29.469 64.644 21.444 1.00 18.46 18 SER E N 1
ATOM 4157 C CA . SER E 1 18 ? 29.056 65.247 20.173 1.00 19.20 18 SER E CA 1
ATOM 4158 C C . SER E 1 18 ? 29.513 64.372 19.024 1.00 19.42 18 SER E C 1
ATOM 4159 O O . SER E 1 18 ? 28.852 64.327 17.981 1.00 20.57 18 SER E O 1
ATOM 4162 N N . SER E 1 19 ? 30.637 63.677 19.208 1.00 19.20 19 SER E N 1
ATOM 4163 C CA . SER E 1 19 ? 31.128 62.730 18.206 1.00 21.33 19 SER E CA 1
ATOM 4164 C C . SER E 1 19 ? 30.106 61.622 18.060 1.00 21.86 19 SER E C 1
ATOM 4165 O O . SER E 1 19 ? 29.683 61.279 16.948 1.00 18.37 19 SER E O 1
ATOM 4168 N N . LEU E 1 20 ? 29.710 61.077 19.206 1.00 18.93 20 LEU E N 1
ATOM 4169 C CA . LEU E 1 20 ? 28.702 60.026 19.258 1.00 17.49 20 LEU E CA 1
ATOM 4170 C C . LEU E 1 20 ? 27.423 60.500 18.589 1.00 18.90 20 LEU E C 1
ATOM 4171 O O . LEU E 1 20 ? 26.846 59.788 17.750 1.00 21.45 20 LEU E O 1
ATOM 4176 N N . GLU E 1 21 ? 26.999 61.716 18.924 1.00 17.69 21 GLU E N 1
ATOM 4177 C CA . GLU E 1 21 ? 25.732 62.243 18.416 1.00 18.88 21 GLU E CA 1
ATOM 4178 C C . GLU E 1 21 ? 25.786 62.348 16.904 1.00 17.94 21 GLU E C 1
ATOM 4179 O O . GLU E 1 21 ? 24.811 62.042 16.215 1.00 19.34 21 GLU E O 1
ATOM 4185 N N . LEU E 1 22 ? 26.925 62.796 16.38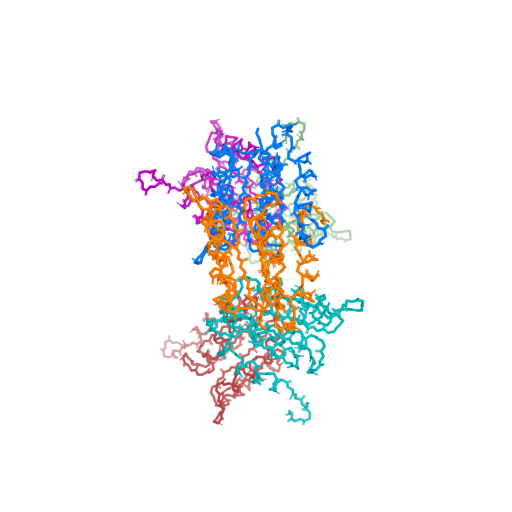8 1.00 15.82 22 LEU E N 1
ATOM 4186 C CA . LEU E 1 22 ? 27.097 62.957 14.934 1.00 16.56 22 LEU E CA 1
ATOM 4187 C C . LEU E 1 22 ? 27.053 61.610 14.203 1.00 19.17 22 LEU E C 1
ATOM 4188 O O . LEU E 1 22 ? 26.354 61.449 13.186 1.00 22.11 22 LEU E O 1
ATOM 4193 N N . ILE E 1 23 ? 27.788 60.640 14.729 1.00 18.65 23 ILE E N 1
ATOM 4194 C CA . ILE E 1 23 ? 27.906 59.324 14.111 1.00 20.28 23 ILE E CA 1
ATOM 4195 C C . ILE E 1 23 ? 26.651 58.463 14.315 1.00 26.93 23 ILE E C 1
ATOM 4196 O O . ILE E 1 23 ? 26.049 57.999 13.351 1.00 24.72 23 ILE E O 1
ATOM 4201 N N . ALA E 1 24 ? 26.249 58.275 15.567 1.00 24.06 24 ALA E N 1
ATOM 4202 C CA . ALA E 1 24 ? 25.194 57.315 15.885 1.00 26.50 24 ALA E CA 1
ATOM 4203 C C . ALA E 1 24 ? 23.886 57.948 16.354 1.00 29.17 24 ALA E C 1
ATOM 4204 O O . ALA E 1 24 ? 22.871 57.259 16.472 1.00 34.13 24 ALA E O 1
ATOM 4206 N N . GLY E 1 25 ? 23.907 59.251 16.623 1.00 25.08 25 GLY E N 1
ATOM 4207 C CA . GLY E 1 25 ? 22.709 59.942 17.062 1.00 27.35 25 GLY E CA 1
ATOM 4208 C C . GLY E 1 25 ? 22.533 59.805 18.558 1.00 30.75 25 GLY E C 1
ATOM 4209 O O . GLY E 1 25 ? 23.384 59.235 19.232 1.00 28.81 25 GLY E O 1
ATOM 4210 N N . HIS E 1 26 ? 21.422 60.319 19.075 1.00 37.13 26 HIS E N 1
ATOM 4211 C CA . HIS E 1 26 ? 21.150 60.297 20.511 1.00 31.45 26 HIS E CA 1
ATOM 4212 C C . HIS E 1 26 ? 21.014 58.877 21.039 1.00 27.12 26 HIS E C 1
ATOM 4213 O O . HIS E 1 26 ? 20.315 58.057 20.450 1.00 25.93 26 HIS E O 1
ATOM 4220 N N . GLN E 1 27 ? 21.688 58.597 22.152 1.00 24.43 27 GLN E N 1
ATOM 4221 C CA . GLN E 1 27 ? 21.594 57.303 22.811 1.00 26.39 27 GLN E CA 1
ATOM 4222 C C . GLN E 1 27 ? 20.922 57.467 24.169 1.00 27.49 27 GLN E C 1
ATOM 4223 O O . GLN E 1 27 ? 21.054 58.515 24.809 1.00 26.61 27 GLN E O 1
ATOM 4229 N N . GLU E 1 28 ? 20.201 56.433 24.593 1.00 26.34 28 GLU E N 1
ATOM 4230 C CA . GLU E 1 28 ? 19.582 56.403 25.919 1.00 28.90 28 GLU E CA 1
ATOM 4231 C C . GLU E 1 28 ? 20.608 55.893 26.927 1.00 25.92 28 GLU E C 1
ATOM 4232 O O . GLU E 1 28 ? 21.495 55.113 26.576 1.00 21.50 28 GLU E O 1
ATOM 4238 N N . TYR E 1 29 ? 20.495 56.338 28.176 1.00 25.69 29 TYR E N 1
ATOM 4239 C CA . TYR E 1 29 ? 21.395 55.897 29.242 1.00 27.20 29 TYR E CA 1
ATOM 4240 C C . TYR E 1 29 ? 22.863 56.088 28.921 1.00 24.11 29 TYR E C 1
ATOM 4241 O O . TYR E 1 29 ? 23.663 55.164 29.064 1.00 23.44 29 TYR E O 1
ATOM 4250 N N . VAL E 1 30 ? 23.206 57.293 28.484 1.00 20.79 30 VAL E N 1
ATOM 4251 C CA . VAL E 1 30 ? 24.587 57.679 28.261 1.00 17.16 30 VAL E CA 1
ATOM 4252 C C . VAL E 1 30 ? 24.679 59.120 28.729 1.00 19.64 30 VAL E C 1
ATOM 4253 O O . VAL E 1 30 ? 23.986 59.983 28.194 1.00 22.15 30 VAL E O 1
ATOM 4257 N N . VAL E 1 31 ? 25.484 59.387 29.758 1.00 19.02 31 VAL E N 1
ATOM 4258 C CA . VAL E 1 31 ? 25.580 60.743 30.294 1.00 18.04 31 VAL E CA 1
ATOM 4259 C C . VAL E 1 31 ? 27.032 61.152 30.458 1.00 16.64 31 VAL E C 1
ATOM 4260 O O . VAL E 1 31 ? 27.916 60.294 30.619 1.00 18.97 31 VAL E O 1
ATOM 4264 N N . GLY E 1 32 ? 27.278 62.460 30.424 1.00 19.58 32 GLY E N 1
ATOM 4265 C CA . GLY E 1 32 ? 28.618 62.975 30.640 1.00 16.45 32 GLY E CA 1
ATOM 4266 C C . GLY E 1 32 ? 28.697 63.826 31.888 1.00 20.03 32 GLY E C 1
ATOM 4267 O O . GLY E 1 32 ? 27.778 64.584 32.206 1.00 22.59 32 GLY E O 1
ATOM 4268 N N . ILE E 1 33 ? 29.800 63.690 32.609 1.00 18.36 33 ILE E N 1
ATOM 4269 C CA . ILE E 1 33 ? 30.074 64.560 33.730 1.00 23.09 33 ILE E CA 1
ATOM 4270 C C . ILE E 1 33 ? 31.328 65.368 33.420 1.00 15.94 33 ILE E C 1
ATOM 4271 O O . ILE E 1 33 ? 32.443 64.848 33.449 1.00 19.67 33 ILE E O 1
ATOM 4276 N N . ASN E 1 34 ? 31.125 66.641 33.106 1.00 16.09 34 ASN E N 1
ATOM 4277 C CA . ASN E 1 34 ? 32.220 67.538 32.776 1.00 18.12 34 ASN E CA 1
ATOM 4278 C C . ASN E 1 34 ? 32.889 68.054 34.047 1.00 18.83 34 ASN E C 1
ATOM 4279 O O . ASN E 1 34 ? 32.260 68.733 34.851 1.00 24.50 34 ASN E O 1
ATOM 4284 N N . PHE E 1 35 ? 34.160 67.716 34.222 1.00 17.90 35 PHE E N 1
ATOM 4285 C CA . PHE E 1 35 ? 34.909 68.124 35.396 1.00 21.35 35 PHE E CA 1
ATOM 4286 C C . PHE E 1 35 ? 35.624 69.426 35.085 1.00 21.20 35 PHE E C 1
ATOM 4287 O O . PHE E 1 35 ? 36.790 69.428 34.714 1.00 25.02 35 PHE E O 1
ATOM 4295 N N . ILE E 1 36 ? 34.908 70.535 35.225 1.00 24.87 36 ILE E N 1
ATOM 4296 C CA . ILE E 1 36 ? 35.415 71.817 34.771 1.00 28.41 36 ILE E CA 1
ATOM 4297 C C . ILE E 1 36 ? 36.118 72.573 35.892 1.00 31.05 36 ILE E C 1
ATOM 4298 O O . ILE E 1 36 ? 36.071 72.166 37.057 1.00 29.29 36 ILE E O 1
ATOM 4303 N N . ALA E 1 37 ? 36.780 73.668 35.531 1.00 32.18 37 ALA E N 1
ATOM 4304 C CA . ALA E 1 37 ? 37.437 74.536 36.509 1.00 32.28 37 ALA E CA 1
ATOM 4305 C C . ALA E 1 37 ? 36.487 74.929 37.637 1.00 32.18 37 ALA E C 1
ATOM 4306 O O . ALA E 1 37 ? 35.341 75.300 37.386 1.00 30.18 37 ALA E O 1
ATOM 4308 N N . GLY E 1 38 ? 36.959 74.838 38.877 1.00 33.10 38 GLY E N 1
ATOM 4309 C CA . GLY E 1 38 ? 36.162 75.249 40.019 1.00 32.57 38 GLY E CA 1
ATOM 4310 C C . GLY E 1 38 ? 35.422 74.112 40.698 1.00 40.24 38 GLY E C 1
ATOM 4311 O O . GLY E 1 38 ? 34.966 74.249 41.841 1.00 34.74 38 GLY E O 1
ATOM 4312 N N . MET E 1 39 ? 35.294 72.989 39.998 1.00 26.75 39 MET E N 1
ATOM 4313 C CA . MET E 1 39 ? 34.678 71.801 40.585 1.00 29.09 39 MET E CA 1
ATOM 4314 C C . MET E 1 39 ? 35.642 71.071 41.498 1.00 31.36 39 MET E C 1
ATOM 4315 O O . MET E 1 39 ? 36.820 70.894 41.168 1.00 25.88 39 MET E O 1
ATOM 4320 N N . SER E 1 40 ? 35.132 70.656 42.653 1.00 22.99 40 SER E N 1
ATOM 4321 C CA . SER E 1 40 ? 35.905 69.882 43.599 1.00 27.54 40 SER E CA 1
ATOM 4322 C C . SER E 1 40 ? 35.688 68.402 43.340 1.00 23.94 40 SER E C 1
ATOM 4323 O O . SER E 1 40 ? 34.737 67.998 42.663 1.00 24.19 40 SER E O 1
ATOM 4326 N N . SER E 1 41 ? 36.572 67.596 43.906 1.00 24.15 41 SER E N 1
ATOM 4327 C CA . SER E 1 41 ? 36.429 66.150 43.886 1.00 23.61 41 SER E CA 1
ATOM 4328 C C . SER E 1 41 ? 35.051 65.723 44.407 1.00 27.23 41 SER E C 1
ATOM 4329 O O . SER E 1 41 ? 34.405 64.839 43.833 1.00 23.34 41 SER E O 1
ATOM 4332 N N . ASN E 1 42 ? 34.607 66.350 45.497 1.00 25.56 42 ASN E N 1
ATOM 4333 C CA . ASN E 1 42 ? 33.274 66.078 46.028 1.00 24.89 42 ASN E CA 1
ATOM 4334 C C . ASN E 1 42 ? 32.181 66.350 44.999 1.00 24.61 42 ASN E C 1
ATOM 4335 O O . ASN E 1 42 ? 31.242 65.555 44.859 1.00 23.99 42 ASN E O 1
ATOM 4340 N N . ASP E 1 43 ? 32.303 67.467 44.285 1.00 23.21 43 ASP E N 1
ATOM 4341 C CA . ASP E 1 43 ? 31.330 67.819 43.255 1.00 20.79 43 ASP E CA 1
ATOM 4342 C C . ASP E 1 43 ? 31.165 66.676 42.241 1.00 24.53 43 ASP E C 1
ATOM 4343 O O . ASP E 1 43 ? 30.048 66.364 41.828 1.00 18.82 43 ASP E O 1
ATOM 4348 N N . VAL E 1 44 ? 32.279 66.051 41.860 1.00 24.09 44 VAL E N 1
ATOM 4349 C CA . VAL E 1 44 ? 32.252 64.902 40.945 1.00 22.62 44 VAL E CA 1
ATOM 4350 C C . VAL E 1 44 ? 31.604 63.678 41.587 1.00 21.56 44 VAL E C 1
ATOM 4351 O O . VAL E 1 44 ? 30.834 62.955 40.950 1.00 18.95 44 VAL E O 1
ATOM 4355 N N . ARG E 1 45 ? 31.894 63.453 42.865 1.00 20.07 45 ARG E N 1
ATOM 4356 C CA . ARG E 1 45 ? 31.328 62.300 43.555 1.00 22.15 45 ARG E CA 1
ATOM 4357 C C . ARG E 1 45 ? 29.812 62.386 43.631 1.00 19.14 45 ARG E C 1
ATOM 4358 O O . ARG E 1 45 ? 29.116 61.391 43.407 1.00 20.05 45 ARG E O 1
ATOM 4366 N N . VAL E 1 46 ? 29.318 63.586 43.942 1.00 18.12 46 VAL E N 1
ATOM 4367 C CA . VAL E 1 46 ? 27.880 63.859 44.051 1.00 16.45 46 VAL E CA 1
ATOM 4368 C C . VAL E 1 46 ? 27.223 63.707 42.689 1.00 19.73 46 VAL E C 1
ATOM 4369 O O . VAL E 1 46 ? 26.133 63.146 42.560 1.00 19.43 46 VAL E O 1
ATOM 4373 N N . ALA E 1 47 ? 27.906 64.196 41.667 1.00 15.38 47 ALA E N 1
ATOM 4374 C CA . ALA E 1 47 ? 27.378 64.103 40.305 1.00 18.86 47 ALA E CA 1
ATOM 4375 C C . ALA E 1 47 ? 27.276 62.647 39.860 1.00 18.55 47 ALA E C 1
ATOM 4376 O O . ALA E 1 47 ? 26.296 62.241 39.220 1.00 21.45 47 ALA E O 1
ATOM 4378 N N . LEU E 1 48 ? 28.290 61.862 40.196 1.00 12.26 48 LEU E N 1
ATOM 4379 C CA . LEU E 1 48 ? 28.320 60.461 39.819 1.00 14.17 48 LEU E CA 1
ATOM 4380 C C . LEU E 1 48 ? 27.289 59.646 40.574 1.00 20.14 48 LEU E C 1
ATOM 4381 O O . LEU E 1 48 ? 26.628 58.766 40.000 1.00 17.56 48 LEU E O 1
ATOM 4386 N N . GLN E 1 49 ? 27.167 59.938 41.868 1.00 19.79 49 GLN E N 1
ATOM 4387 C CA . GLN E 1 49 ? 26.242 59.243 42.748 1.00 19.66 49 GLN E CA 1
ATOM 4388 C C . GLN E 1 49 ? 24.824 59.350 42.232 1.00 15.99 49 GLN E C 1
ATOM 4389 O O . GLN E 1 49 ? 24.073 58.368 42.276 1.00 20.08 49 GLN E O 1
ATOM 4395 N N . ARG E 1 50 ? 24.469 60.541 41.744 1.00 18.06 50 ARG E N 1
ATOM 4396 C CA . ARG E 1 50 ? 23.179 60.787 41.078 1.00 24.37 50 ARG E CA 1
ATOM 4397 C C . ARG E 1 50 ? 22.879 59.827 39.924 1.00 23.84 50 ARG E C 1
ATOM 4398 O O . ARG E 1 50 ? 21.708 59.575 39.599 1.00 24.33 50 ARG E O 1
ATOM 4406 N N . GLU E 1 51 ? 23.928 59.333 39.272 1.00 21.28 51 GLU E N 1
ATOM 4407 C CA . GLU E 1 51 ? 23.754 58.643 37.993 1.00 17.73 51 GLU E CA 1
ATOM 4408 C C . GLU E 1 51 ? 23.780 57.125 38.114 1.00 18.06 51 GLU E C 1
ATOM 4409 O O . GLU E 1 51 ? 23.541 56.427 37.135 1.00 24.00 51 GLU E O 1
ATOM 4415 N N . VAL E 1 52 ? 24.083 56.607 39.304 1.00 16.34 52 VAL E N 1
ATOM 4416 C CA . VAL E 1 52 ? 24.191 55.154 39.455 1.00 19.43 52 VAL E CA 1
ATOM 4417 C C . VAL E 1 52 ? 23.072 54.531 40.300 1.00 25.61 52 VAL E C 1
ATOM 4418 O O . VAL E 1 52 ? 23.047 53.317 40.499 1.00 23.37 52 VAL E O 1
ATOM 4422 N N . ILE E 1 53 ? 22.153 55.359 40.786 1.00 22.98 53 ILE E N 1
ATOM 4423 C CA . ILE E 1 53 ? 21.157 54.910 41.764 1.00 26.70 53 ILE E CA 1
ATOM 4424 C C . ILE E 1 53 ? 20.342 53.726 41.273 1.00 26.45 53 ILE E C 1
ATOM 4425 O O . ILE E 1 53 ? 20.249 52.711 41.957 1.00 22.01 53 ILE E O 1
ATOM 4430 N N . ASP E 1 54 ? 19.772 53.850 40.074 1.00 21.66 54 ASP E N 1
ATOM 4431 C CA . ASP E 1 54 ? 18.813 52.862 39.591 1.00 22.71 54 ASP E CA 1
ATOM 4432 C C . ASP E 1 54 ? 19.383 51.895 38.555 1.00 29.29 54 ASP E C 1
ATOM 4433 O O . ASP E 1 54 ? 18.664 51.408 37.688 1.00 27.90 54 ASP E O 1
ATOM 4438 N N . PHE E 1 55 ? 20.672 51.596 38.673 1.00 31.51 55 PHE E N 1
ATOM 4439 C CA . PHE E 1 55 ? 21.331 50.682 37.754 1.00 25.39 55 PHE E CA 1
ATOM 4440 C C . PHE E 1 55 ? 22.223 49.689 38.491 1.00 26.58 55 PHE E C 1
ATOM 4441 O O . PHE E 1 55 ? 23.010 50.075 39.347 1.00 28.10 55 PHE E O 1
ATOM 4449 N N . LYS E 1 56 ? 22.097 48.413 38.148 1.00 29.66 56 LYS E N 1
ATOM 4450 C CA . LYS E 1 56 ? 22.931 47.373 38.736 1.00 29.89 56 LYS E CA 1
ATOM 4451 C C . LYS E 1 56 ? 24.241 47.245 37.954 1.00 30.77 56 LYS E C 1
ATOM 4452 O O . LYS E 1 56 ? 25.286 46.897 38.511 1.00 34.85 56 LYS E O 1
ATOM 4458 N N . GLU E 1 57 ? 24.174 47.552 36.661 1.00 30.15 57 GLU E N 1
ATOM 4459 C CA . GLU E 1 57 ? 25.316 47.392 35.764 1.00 34.22 57 GLU E CA 1
ATOM 4460 C C . GLU E 1 57 ? 25.705 48.735 35.150 1.00 28.34 57 GLU E C 1
ATOM 4461 O O . GLU E 1 57 ? 24.933 49.315 34.390 1.00 32.12 57 GLU E O 1
ATOM 4467 N N . ILE E 1 58 ? 26.902 49.223 35.473 1.00 26.95 58 ILE E N 1
ATOM 4468 C CA . ILE E 1 58 ? 27.352 50.533 34.994 1.00 25.79 58 ILE E CA 1
ATOM 4469 C C . ILE E 1 58 ? 28.764 50.492 34.430 1.00 24.18 58 ILE E C 1
ATOM 4470 O O . ILE E 1 58 ? 29.653 49.886 35.021 1.00 19.30 58 ILE E O 1
ATOM 4475 N N . LEU E 1 59 ? 28.956 51.121 33.268 1.00 25.60 59 LEU E N 1
ATOM 4476 C CA . LEU E 1 59 ? 30.285 51.291 32.700 1.00 19.26 59 LEU E CA 1
ATOM 4477 C C . LEU E 1 59 ? 30.682 52.766 32.770 1.00 19.12 59 LEU E C 1
ATOM 4478 O O . LEU E 1 59 ? 30.059 53.619 32.127 1.00 19.20 59 LEU E O 1
ATOM 4483 N N . VAL E 1 60 ? 31.700 53.079 33.573 1.00 20.39 60 VAL E N 1
ATOM 4484 C CA . VAL E 1 60 ? 32.178 54.457 33.667 1.00 15.78 60 VAL E CA 1
ATOM 4485 C C . VAL E 1 60 ? 33.462 54.612 32.879 1.00 19.56 60 VAL E C 1
ATOM 4486 O O . VAL E 1 60 ? 34.443 53.929 33.159 1.00 20.05 60 VAL E O 1
ATOM 4490 N N . LEU E 1 61 ? 33.444 55.488 31.876 1.00 21.41 61 LEU E N 1
ATOM 4491 C CA . LEU E 1 61 ? 34.622 55.724 31.050 1.00 17.16 61 LEU E CA 1
ATOM 4492 C C . LEU E 1 61 ? 35.257 57.049 31.437 1.00 16.02 61 LEU E C 1
ATOM 4493 O O . LEU E 1 61 ? 34.606 58.097 31.392 1.00 19.64 61 LEU E O 1
ATOM 4498 N N . THR E 1 62 ? 36.534 57.021 31.806 1.00 15.56 62 THR E N 1
ATOM 4499 C CA . THR E 1 62 ? 37.204 58.243 32.242 1.00 16.23 62 THR E CA 1
ATOM 4500 C C . THR E 1 62 ? 38.405 58.520 31.367 1.00 16.35 62 THR E C 1
ATOM 4501 O O . THR E 1 62 ? 38.937 57.606 30.742 1.00 20.65 62 THR E O 1
ATOM 4505 N N . ASP E 1 63 ? 38.843 59.775 31.343 1.00 20.60 63 ASP E N 1
ATOM 4506 C CA . ASP E 1 63 ? 39.910 60.174 30.432 1.00 24.27 63 ASP E CA 1
ATOM 4507 C C . ASP E 1 63 ? 41.292 59.645 30.794 1.00 23.13 63 ASP E C 1
ATOM 4508 O O . ASP E 1 63 ? 42.025 59.151 29.933 1.00 18.68 63 ASP E O 1
ATOM 4513 N N . LEU E 1 64 ? 41.652 59.745 32.066 1.00 16.04 64 LEU E N 1
ATOM 4514 C CA . LEU E 1 64 ? 43.049 59.634 32.435 1.00 15.46 64 LEU E CA 1
ATOM 4515 C C . LEU E 1 64 ? 43.202 58.905 33.759 1.00 30.24 64 LEU E C 1
ATOM 4516 O O . LEU E 1 64 ? 42.550 59.240 34.754 1.00 26.66 64 LEU E O 1
ATOM 4521 N N . LEU E 1 65 ? 44.064 57.898 33.747 1.00 26.39 65 LEU E N 1
ATOM 4522 C CA . LEU E 1 65 ? 44.443 57.167 34.946 1.00 24.85 65 LEU E CA 1
ATOM 4523 C C . LEU E 1 65 ? 44.987 58.116 36.003 1.00 27.65 65 LEU E C 1
ATOM 4524 O O . LEU E 1 65 ? 45.858 58.933 35.713 1.00 23.58 65 LEU E O 1
ATOM 4529 N N . GLY E 1 66 ? 44.473 58.012 37.229 1.00 26.84 66 GLY E N 1
ATOM 4530 C CA . GLY E 1 66 ? 45.012 58.779 38.340 1.00 25.18 66 GLY E CA 1
ATOM 4531 C C . GLY E 1 66 ? 44.423 60.165 38.495 1.00 31.09 66 GLY E C 1
ATOM 4532 O O . GLY E 1 66 ? 44.698 60.857 39.483 1.00 25.90 66 GLY E O 1
ATOM 4533 N N . GLY E 1 67 ? 43.607 60.575 37.528 1.00 20.89 67 GLY E N 1
ATOM 4534 C CA . GLY E 1 67 ? 42.942 61.862 37.607 1.00 25.89 67 GLY E CA 1
ATOM 4535 C C . GLY E 1 67 ? 41.751 61.845 38.553 1.00 24.44 67 GLY E C 1
ATOM 4536 O O . GLY E 1 67 ? 41.292 60.793 38.980 1.00 23.77 67 GLY E O 1
ATOM 4537 N N . THR E 1 68 ? 41.239 63.022 38.876 1.00 25.93 68 THR E N 1
ATOM 4538 C CA . THR E 1 68 ? 40.065 63.107 39.746 1.00 25.91 68 THR E CA 1
ATOM 4539 C C . THR E 1 68 ? 38.863 62.296 39.223 1.00 23.29 68 THR E C 1
ATOM 4540 O O . THR E 1 68 ? 38.258 61.541 39.992 1.00 22.08 68 THR E O 1
ATOM 4544 N N . PRO E 1 69 ? 38.525 62.426 37.918 1.00 18.99 69 PRO E N 1
ATOM 4545 C CA . PRO E 1 69 ? 37.429 61.598 37.399 1.00 13.90 69 PRO E CA 1
ATOM 4546 C C . PRO E 1 69 ? 37.647 60.109 37.646 1.00 18.63 69 PRO E C 1
ATOM 4547 O O . PRO E 1 69 ? 36.717 59.405 38.039 1.00 19.09 69 PRO E O 1
ATOM 4551 N N . PHE E 1 70 ? 38.868 59.637 37.439 1.00 16.72 70 PHE E N 1
ATOM 4552 C CA . PHE E 1 70 ? 39.171 58.221 37.614 1.00 17.28 70 PHE E CA 1
ATOM 4553 C C . PHE E 1 70 ? 39.144 57.821 39.087 1.00 17.60 70 PHE E C 1
ATOM 4554 O O . PHE E 1 70 ? 38.602 56.771 39.452 1.00 18.48 70 PHE E O 1
ATOM 4562 N N . ASN E 1 71 ? 39.763 58.651 39.911 1.00 22.09 71 ASN E N 1
ATOM 4563 C CA . ASN E 1 71 ? 39.882 58.373 41.343 1.00 19.19 71 ASN E CA 1
ATOM 4564 C C . ASN E 1 71 ? 38.534 58.399 42.059 1.00 25.43 71 ASN E C 1
ATOM 4565 O O . ASN E 1 71 ? 38.281 57.596 42.954 1.00 26.26 71 ASN E O 1
ATOM 4570 N N . VAL E 1 72 ? 37.681 59.343 41.677 1.00 24.83 72 VAL E N 1
ATOM 4571 C CA . VAL E 1 72 ? 36.343 59.434 42.250 1.00 21.31 72 VAL E CA 1
ATOM 4572 C C . VAL E 1 72 ? 35.479 58.245 41.836 1.00 21.44 72 VAL E C 1
ATOM 4573 O O . VAL E 1 72 ? 34.822 57.626 42.676 1.00 23.57 72 VAL E O 1
ATOM 4577 N N . SER E 1 73 ? 35.487 57.927 40.539 1.00 23.83 73 SER E N 1
ATOM 4578 C CA . SER E 1 73 ? 34.722 56.807 40.015 1.00 19.72 73 SER E CA 1
ATOM 4579 C C . SER E 1 73 ? 35.163 55.478 40.615 1.00 25.07 73 SER E C 1
ATOM 4580 O O . SER E 1 73 ? 34.330 54.651 40.997 1.00 25.93 73 SER E O 1
ATOM 4583 N N . SER E 1 74 ? 36.472 55.270 40.707 1.00 26.18 74 SER E N 1
ATOM 4584 C CA . SER E 1 74 ? 36.979 53.997 41.203 1.00 21.61 74 SER E CA 1
ATOM 4585 C C . SER E 1 74 ? 36.692 53.861 42.688 1.00 25.30 74 SER E C 1
ATOM 4586 O O . SER E 1 74 ? 36.356 52.780 43.166 1.00 29.99 74 SER E O 1
ATOM 4589 N N . ALA E 1 75 ? 36.814 54.966 43.412 1.00 24.90 75 ALA E N 1
ATOM 4590 C CA . ALA E 1 75 ? 36.564 54.954 44.848 1.00 28.49 75 ALA E CA 1
ATOM 4591 C C . ALA E 1 75 ? 35.106 54.601 45.118 1.00 31.04 75 ALA E C 1
ATOM 4592 O O . ALA E 1 75 ? 34.804 53.848 46.043 1.00 27.41 75 ALA E O 1
ATOM 4594 N N . LEU E 1 76 ? 34.198 55.159 44.320 1.00 22.10 76 LEU E N 1
ATOM 4595 C CA . LEU E 1 76 ? 32.776 54.862 44.481 1.00 26.95 76 LEU E CA 1
ATOM 4596 C C . LEU E 1 76 ? 32.457 53.421 44.096 1.00 29.36 76 LEU E C 1
ATOM 4597 O O . LEU E 1 76 ? 31.605 52.788 44.716 1.00 29.33 76 LEU E O 1
ATOM 4602 N N . SER E 1 77 ? 33.141 52.891 43.085 1.00 22.54 77 SER E N 1
ATOM 4603 C CA . SER E 1 77 ? 32.823 51.541 42.607 1.00 25.70 77 SER E CA 1
ATOM 4604 C C . SER E 1 77 ? 33.068 50.479 43.683 1.00 32.06 77 SER E C 1
ATOM 4605 O O . SER E 1 77 ? 32.367 49.475 43.741 1.00 37.21 77 SER E O 1
ATOM 4608 N N . VAL E 1 78 ? 34.064 50.701 44.533 1.00 28.43 78 VAL E N 1
ATOM 4609 C CA . VAL E 1 78 ? 34.391 49.721 45.570 1.00 29.86 78 VAL E CA 1
ATOM 4610 C C . VAL E 1 78 ? 33.480 49.865 46.793 1.00 34.39 78 VAL E C 1
ATOM 4611 O O . VAL E 1 78 ? 33.328 48.924 47.577 1.00 30.71 78 VAL E O 1
ATOM 4615 N N . GLU E 1 79 ? 32.873 51.040 46.956 1.00 28.53 79 GLU E N 1
ATOM 4616 C CA . GLU E 1 79 ? 32.000 51.284 48.107 1.00 34.43 79 GLU E CA 1
ATOM 4617 C C . GLU E 1 79 ? 30.662 50.589 47.899 1.00 35.35 79 GLU E C 1
ATOM 4618 O O . GLU E 1 79 ? 30.049 50.097 48.840 1.00 32.87 79 GLU E O 1
ATOM 4624 N N . TYR E 1 80 ? 30.211 50.560 46.652 1.00 32.89 80 TYR E N 1
ATOM 4625 C CA . TYR E 1 80 ? 29.035 49.784 46.278 1.00 33.71 80 TYR E CA 1
ATOM 4626 C C . TYR E 1 80 ? 29.445 48.330 46.094 1.00 43.51 80 TYR E C 1
ATOM 4627 O O . TYR E 1 80 ? 29.925 47.945 45.024 1.00 46.87 80 TYR E O 1
ATOM 4636 N N . THR E 1 81 ? 29.258 47.518 47.128 1.00 39.14 81 THR E N 1
ATOM 4637 C CA . THR E 1 81 ? 29.719 46.133 47.077 1.00 44.70 81 THR E CA 1
ATOM 4638 C C . THR E 1 81 ? 28.834 45.211 46.224 1.00 47.90 81 THR E C 1
ATOM 4639 O O . THR E 1 81 ? 29.275 44.133 45.813 1.00 48.89 81 THR E O 1
ATOM 4643 N N . ASP E 1 82 ? 27.594 45.620 45.960 1.00 39.96 82 ASP E N 1
ATOM 4644 C CA . ASP E 1 82 ? 26.691 44.788 45.155 1.00 40.53 82 ASP E CA 1
ATOM 4645 C C . ASP E 1 82 ? 26.069 45.492 43.948 1.00 43.33 82 ASP E C 1
ATOM 4646 O O . ASP E 1 82 ? 25.064 45.034 43.400 1.00 52.14 82 ASP E O 1
ATOM 4651 N N . LYS E 1 83 ? 26.666 46.611 43.553 1.00 41.31 83 LYS E N 1
ATOM 4652 C CA . LYS E 1 83 ? 26.467 47.166 42.220 1.00 36.83 83 LYS E CA 1
ATOM 4653 C C . LYS E 1 83 ? 27.723 46.823 41.444 1.00 36.26 83 LYS E C 1
ATOM 4654 O O . LYS E 1 83 ? 28.810 46.753 42.018 1.00 41.99 83 LYS E O 1
ATOM 4660 N N . LYS E 1 84 ? 27.591 46.617 40.143 1.00 39.02 84 LYS E N 1
ATOM 4661 C CA . LYS E 1 84 ? 28.769 46.377 39.326 1.00 34.15 84 LYS E CA 1
ATOM 4662 C C . LYS E 1 84 ? 29.129 47.631 38.547 1.00 33.50 84 LYS E C 1
ATOM 4663 O O . LYS E 1 84 ? 28.579 47.894 37.482 1.00 34.94 84 LYS E O 1
ATOM 4669 N N . ILE E 1 85 ? 30.044 48.412 39.108 1.00 34.00 85 ILE E N 1
ATOM 4670 C CA . ILE E 1 85 ? 30.523 49.622 38.461 1.00 31.45 85 ILE E CA 1
ATOM 4671 C C . ILE E 1 85 ? 31.937 49.391 37.955 1.00 33.11 85 ILE E C 1
ATOM 4672 O O . ILE E 1 85 ? 32.881 49.303 38.743 1.00 32.92 85 ILE E O 1
ATOM 4677 N N . LYS E 1 86 ? 32.071 49.280 36.638 1.00 28.08 86 LYS E N 1
ATOM 4678 C CA . LYS E 1 86 ? 33.377 49.150 36.017 1.00 29.32 86 LYS E CA 1
ATOM 4679 C C . LYS E 1 86 ? 33.904 50.533 35.665 1.00 25.39 86 LYS E C 1
ATOM 4680 O O . LYS E 1 86 ? 33.159 51.391 35.201 1.00 24.97 86 LYS E O 1
ATOM 4686 N N . VAL E 1 87 ? 35.183 50.765 35.924 1.00 20.43 87 VAL E N 1
ATOM 4687 C CA . VAL E 1 87 ? 35.777 52.067 35.663 1.00 21.18 87 VAL E CA 1
ATOM 4688 C C . VAL E 1 87 ? 36.984 51.855 34.763 1.00 23.87 87 VAL E C 1
ATOM 4689 O O . VAL E 1 87 ? 37.928 51.154 35.142 1.00 21.50 87 VAL E O 1
ATOM 4693 N N . LEU E 1 88 ? 36.942 52.433 33.564 1.00 23.37 88 LEU E N 1
ATOM 4694 C CA . LEU E 1 88 ? 38.082 52.392 32.650 1.00 18.92 88 LEU E CA 1
ATOM 4695 C C . LEU E 1 88 ? 38.698 53.777 32.524 1.00 22.91 88 LEU E C 1
ATOM 4696 O O . LEU E 1 88 ? 38.005 54.787 32.687 1.00 26.68 88 LEU E O 1
ATOM 4701 N N . SER E 1 89 ? 39.998 53.829 32.244 1.00 24.99 89 SER E N 1
ATOM 4702 C CA . SER E 1 89 ? 40.646 55.081 31.863 1.00 12.15 89 SER E CA 1
ATOM 4703 C C . SER E 1 89 ? 41.083 54.923 30.409 1.00 13.84 89 SER E C 1
ATOM 4704 O O . SER E 1 89 ? 40.994 53.828 29.851 1.00 17.85 89 SER E O 1
ATOM 4707 N N . GLY E 1 90 ? 41.546 56.012 29.806 1.00 16.14 90 GLY E N 1
ATOM 4708 C CA . GLY E 1 90 ? 42.071 55.953 28.448 1.00 15.47 90 GLY E CA 1
ATOM 4709 C C . GLY E 1 90 ? 41.021 56.157 27.380 1.00 15.95 90 GLY E C 1
ATOM 4710 O O . GLY E 1 90 ? 41.198 55.717 26.246 1.00 18.65 90 GLY E O 1
ATOM 4711 N N . LEU E 1 91 ? 39.927 56.820 27.752 1.00 12.67 91 LEU E N 1
ATOM 4712 C CA . LEU E 1 91 ? 38.786 57.039 26.875 1.00 14.07 91 LEU E CA 1
ATOM 4713 C C . LEU E 1 91 ? 39.171 57.551 25.500 1.00 18.05 91 LEU E C 1
ATOM 4714 O O . LEU E 1 91 ? 39.710 58.650 25.360 1.00 19.34 91 LEU E O 1
ATOM 4719 N N . ASN E 1 92 ? 38.882 56.745 24.495 1.00 17.44 92 ASN E N 1
ATOM 4720 C CA . ASN E 1 92 ? 38.933 57.225 23.113 1.00 13.72 92 ASN E CA 1
ATOM 4721 C C . ASN E 1 92 ? 37.591 56.980 22.441 1.00 14.43 92 ASN E C 1
ATOM 4722 O O . ASN E 1 92 ? 36.656 56.519 23.091 1.00 18.18 92 ASN E O 1
ATOM 4727 N N . LEU E 1 93 ? 37.451 57.308 21.161 1.00 14.59 93 LEU E N 1
ATOM 4728 C CA . LEU E 1 93 ? 36.125 57.172 20.563 1.00 14.42 93 LEU E CA 1
ATOM 4729 C C . LEU E 1 93 ? 35.781 55.700 20.306 1.00 16.74 93 LEU E C 1
ATOM 4730 O O . LEU E 1 93 ? 34.612 55.311 20.365 1.00 17.47 93 LEU E O 1
ATOM 4735 N N . SER E 1 94 ? 36.792 54.884 20.014 1.00 19.42 94 SER E N 1
ATOM 4736 C CA . SER E 1 94 ? 36.579 53.443 19.846 1.00 16.97 94 SER E CA 1
ATOM 4737 C C . SER E 1 94 ? 35.944 52.873 21.119 1.00 17.79 94 SER E C 1
ATOM 4738 O O . SER E 1 94 ? 34.972 52.105 21.064 1.00 19.07 94 SER E O 1
ATOM 4741 N N . MET E 1 95 ? 36.504 53.270 22.251 1.00 15.12 95 MET E N 1
ATOM 4742 C CA . MET E 1 95 ? 36.019 52.835 23.575 1.00 16.56 95 MET E CA 1
ATOM 4743 C C . MET E 1 95 ? 34.535 53.145 23.744 1.00 19.00 95 MET E C 1
ATOM 4744 O O . MET E 1 95 ? 33.741 52.276 24.127 1.00 20.88 95 MET E O 1
ATOM 4749 N N . LEU E 1 96 ? 34.167 54.387 23.448 1.00 16.84 96 LEU E N 1
ATOM 4750 C CA . LEU E 1 96 ? 32.774 54.833 23.550 1.00 17.93 96 LEU E CA 1
ATOM 4751 C C . LEU E 1 96 ? 31.854 54.160 22.544 1.00 17.89 96 LEU E C 1
ATOM 4752 O O . LEU E 1 96 ? 30.740 53.744 22.881 1.00 19.30 96 LEU E O 1
ATOM 4757 N N . MET E 1 97 ? 32.301 54.063 21.293 1.00 19.79 97 MET E N 1
ATOM 4758 C CA . MET E 1 97 ? 31.480 53.430 20.281 1.00 20.17 97 MET E CA 1
ATOM 4759 C C . MET E 1 97 ? 31.248 51.944 20.547 1.00 17.24 97 MET E C 1
ATOM 4760 O O . MET E 1 97 ? 30.132 51.457 20.409 1.00 19.75 97 MET E O 1
ATOM 4765 N N . GLU E 1 98 ? 32.299 51.223 20.920 1.00 20.18 98 GLU E N 1
ATOM 4766 C CA . GLU E 1 98 ? 32.160 49.798 21.219 1.00 20.27 98 GLU E CA 1
ATOM 4767 C C . GLU E 1 98 ? 31.214 49.588 22.403 1.00 19.56 98 GLU E C 1
ATOM 4768 O O . GLU E 1 98 ? 30.372 48.692 22.394 1.00 25.74 98 GLU E O 1
ATOM 4774 N N . ALA E 1 99 ? 31.346 50.424 23.423 1.00 21.69 99 ALA E N 1
ATOM 4775 C CA . ALA E 1 99 ? 30.453 50.324 24.571 1.00 22.08 99 ALA E CA 1
ATOM 4776 C C . ALA E 1 99 ? 28.995 50.527 24.154 1.00 23.24 99 ALA E C 1
ATOM 4777 O O . ALA E 1 99 ? 28.107 49.773 24.561 1.00 23.07 99 ALA E O 1
ATOM 4779 N N . VAL E 1 100 ? 28.757 51.543 23.331 1.00 24.23 100 VAL E N 1
ATOM 4780 C CA . VAL E 1 100 ? 27.405 51.867 22.891 1.00 21.00 100 VAL E CA 1
ATOM 4781 C C . VAL E 1 100 ? 26.873 50.816 21.919 1.00 24.89 100 VAL E C 1
ATOM 4782 O O . VAL E 1 100 ? 25.743 50.337 22.056 1.00 20.76 100 VAL E O 1
ATOM 4786 N N . LEU E 1 101 ? 27.693 50.447 20.941 1.00 23.56 101 LEU E N 1
ATOM 4787 C CA . LEU E 1 101 ? 27.237 49.532 19.902 1.00 27.43 101 LEU E CA 1
ATOM 4788 C C . LEU E 1 101 ? 27.177 48.066 20.337 1.00 26.69 101 LEU E C 1
ATOM 4789 O O . LEU E 1 101 ? 26.523 47.260 19.683 1.00 25.69 101 LEU E O 1
ATOM 4794 N N . SER E 1 102 ? 27.848 47.712 21.429 1.00 23.64 102 SER E N 1
ATOM 4795 C CA . SER E 1 102 ? 27.903 46.305 21.833 1.00 21.62 102 SER E CA 1
ATOM 4796 C C . SER E 1 102 ? 27.157 45.974 23.127 1.00 32.65 102 SER E C 1
ATOM 4797 O O . SER E 1 102 ? 26.973 44.801 23.450 1.00 31.34 102 SER E O 1
ATOM 4800 N N . ARG E 1 103 ? 26.740 46.989 23.875 1.00 23.73 103 ARG E N 1
ATOM 4801 C CA . ARG E 1 103 ? 26.164 46.730 25.197 1.00 29.34 103 ARG E CA 1
ATOM 4802 C C . ARG E 1 103 ? 24.911 45.843 25.163 1.00 34.18 103 ARG E C 1
ATOM 4803 O O . ARG E 1 103 ? 24.700 45.031 26.063 1.00 40.53 103 ARG E O 1
ATOM 4811 N N . THR E 1 104 ? 24.097 45.968 24.117 1.00 35.33 104 THR E N 1
ATOM 4812 C CA . THR E 1 104 ? 22.903 45.126 24.002 1.00 32.98 104 THR E CA 1
ATOM 4813 C C . THR E 1 104 ? 23.228 43.651 23.744 1.00 36.96 104 THR E C 1
ATOM 4814 O O . THR E 1 104 ? 22.328 42.812 23.710 1.00 40.63 104 THR E O 1
ATOM 4818 N N . MET E 1 105 ? 24.512 43.340 23.571 1.00 36.69 105 MET E N 1
ATOM 4819 C CA . MET E 1 105 ? 24.952 41.956 23.390 1.00 41.75 105 MET E CA 1
ATOM 4820 C C . MET E 1 105 ? 25.263 41.275 24.711 1.00 44.53 105 MET E C 1
ATOM 4821 O O . MET E 1 105 ? 25.736 40.136 24.720 1.00 48.27 105 MET E O 1
ATOM 4826 N N . PHE E 1 106 ? 25.033 41.966 25.822 1.00 41.46 106 PHE E N 1
ATOM 4827 C CA . PHE E 1 106 ? 25.544 41.492 27.102 1.00 36.57 106 PHE E CA 1
ATOM 4828 C C . PHE E 1 106 ? 24.612 41.770 28.282 1.00 45.56 106 PHE E C 1
ATOM 4829 O O . PHE E 1 106 ? 24.184 42.906 28.495 1.00 45.59 106 PHE E O 1
ATOM 4837 N N . GLU E 1 107 ? 24.306 40.728 29.050 1.00 45.94 107 GLU E N 1
ATOM 4838 C CA . GLU E 1 107 ? 23.578 40.896 30.301 1.00 52.48 107 GLU E CA 1
ATOM 4839 C C . GLU E 1 107 ? 24.468 41.633 31.290 1.00 46.99 107 GLU E C 1
ATOM 4840 O O . GLU E 1 107 ? 23.992 42.412 32.120 1.00 53.44 107 GLU E O 1
ATOM 4846 N N . HIS E 1 108 ? 25.770 41.383 31.187 1.00 46.28 108 HIS E N 1
ATOM 4847 C CA . HIS E 1 108 ? 26.709 41.787 32.225 1.00 48.32 108 HIS E CA 1
ATOM 4848 C C . HIS E 1 108 ? 27.801 42.728 31.734 1.00 39.26 108 HIS E C 1
ATOM 4849 O O . HIS E 1 108 ? 28.396 42.504 30.680 1.00 39.83 108 HIS E O 1
ATOM 4856 N N . VAL E 1 109 ? 28.063 43.776 32.514 1.00 32.42 109 VAL E N 1
ATOM 4857 C CA . VAL E 1 109 ? 29.080 44.768 32.166 1.00 31.99 109 VAL E CA 1
ATOM 4858 C C . VAL E 1 109 ? 30.477 44.148 32.141 1.00 37.23 109 VAL E C 1
ATOM 4859 O O . VAL E 1 109 ? 31.351 44.595 31.390 1.00 33.75 109 VAL E O 1
ATOM 4863 N N . ASP E 1 110 ? 30.672 43.107 32.949 1.00 35.51 110 ASP E N 1
ATOM 4864 C CA . ASP E 1 110 ? 31.923 42.355 32.961 1.00 37.41 110 ASP E CA 1
ATOM 4865 C C . ASP E 1 110 ? 32.268 41.848 31.563 1.00 38.97 110 ASP E C 1
ATOM 4866 O O . ASP E 1 110 ? 33.403 41.984 31.101 1.00 37.60 110 ASP E O 1
ATOM 4871 N N . ASP E 1 111 ? 31.277 41.275 30.892 1.00 36.99 111 ASP E N 1
ATOM 4872 C CA . ASP E 1 111 ? 31.476 40.740 29.553 1.00 39.57 111 ASP E CA 1
ATOM 4873 C C . ASP E 1 111 ? 31.775 41.847 28.539 1.00 34.61 111 ASP E C 1
ATOM 4874 O O . ASP E 1 111 ? 32.672 41.710 27.704 1.00 42.59 111 ASP E O 1
ATOM 4879 N N . LEU E 1 112 ? 31.019 42.940 28.611 1.00 31.61 112 LEU E N 1
ATOM 4880 C CA . LEU E 1 112 ? 31.217 44.076 27.708 1.00 28.57 112 LEU E CA 1
ATOM 4881 C C . LEU E 1 112 ? 32.616 44.699 27.801 1.00 30.63 112 LEU E C 1
ATOM 4882 O O . LEU E 1 112 ? 33.195 45.074 26.782 1.00 25.42 112 LEU E O 1
ATOM 4887 N N . VAL E 1 113 ? 33.163 44.797 29.013 1.00 23.94 113 VAL E N 1
ATOM 4888 C CA . VAL E 1 113 ? 34.421 45.521 29.234 1.00 26.65 113 VAL E CA 1
ATOM 4889 C C . VAL E 1 113 ? 35.595 44.914 28.467 1.00 34.20 113 VAL E C 1
ATOM 4890 O O . VAL E 1 113 ? 36.407 45.638 27.886 1.00 29.31 113 VAL E O 1
ATOM 4894 N N . ASP E 1 114 ? 35.675 43.587 28.457 1.00 34.49 114 ASP E N 1
ATOM 4895 C CA . ASP E 1 114 ? 36.738 42.901 27.731 1.00 39.43 114 ASP E CA 1
ATOM 4896 C C . ASP E 1 114 ? 36.736 43.274 26.249 1.00 30.35 114 ASP E C 1
ATOM 4897 O O . ASP E 1 114 ? 37.781 43.582 25.685 1.00 35.21 114 ASP E O 1
ATOM 4902 N N . LYS E 1 115 ? 35.558 43.270 25.630 1.00 27.92 115 LYS E N 1
ATOM 4903 C CA . LYS E 1 115 ? 35.431 43.663 24.232 1.00 28.50 115 LYS E CA 1
ATOM 4904 C C . LYS E 1 115 ? 35.790 45.135 24.029 1.00 26.89 115 LYS E C 1
ATOM 4905 O O . LYS E 1 115 ? 36.479 45.498 23.073 1.00 26.87 115 LYS E O 1
ATOM 4911 N N . VAL E 1 116 ? 35.304 45.978 24.931 1.00 21.24 116 VAL E N 1
ATOM 4912 C CA . VAL E 1 116 ? 35.536 47.417 24.871 1.00 23.35 116 VAL E CA 1
ATOM 4913 C C . VAL E 1 116 ? 37.022 47.761 25.013 1.00 23.27 116 VAL E C 1
ATOM 4914 O O . VAL E 1 116 ? 37.521 48.673 24.353 1.00 22.76 116 VAL E O 1
ATOM 4918 N N . ILE E 1 117 ? 37.722 47.032 25.881 1.00 25.95 117 ILE E N 1
ATOM 4919 C CA . ILE E 1 117 ? 39.157 47.245 26.082 1.00 22.51 117 ILE E CA 1
ATOM 4920 C C . ILE E 1 117 ? 39.917 46.887 24.807 1.00 26.83 117 ILE E C 1
ATOM 4921 O O . ILE E 1 117 ? 40.748 47.663 24.322 1.00 23.88 117 ILE E O 1
ATOM 4926 N N . THR E 1 118 ? 39.620 45.708 24.270 1.00 23.11 118 THR E N 1
ATOM 4927 C CA . THR E 1 118 ? 40.232 45.245 23.027 1.00 27.00 118 THR E CA 1
ATOM 4928 C C . THR E 1 118 ? 40.077 46.297 21.934 1.00 27.76 118 THR E C 1
ATOM 4929 O O . THR E 1 118 ? 41.060 46.698 21.313 1.00 26.30 118 THR E O 1
ATOM 4933 N N . SER E 1 119 ? 38.846 46.758 21.724 1.00 26.00 119 SER E N 1
ATOM 4934 C CA . SER E 1 119 ? 38.570 47.752 20.688 1.00 25.39 119 SER E CA 1
ATOM 4935 C C . SER E 1 119 ? 39.297 49.068 20.934 1.00 22.34 119 SER E C 1
ATOM 4936 O O . SER E 1 119 ? 39.716 49.727 19.995 1.00 22.93 119 SER E O 1
ATOM 4939 N N . SER E 1 120 ? 39.432 49.458 22.199 1.00 22.64 120 SER E N 1
ATOM 4940 C CA . SER E 1 120 ? 40.116 50.697 22.536 1.00 18.70 120 SER E CA 1
ATOM 4941 C C . SER E 1 120 ? 41.577 50.644 22.104 1.00 22.39 120 SER E C 1
ATOM 4942 O O . SER E 1 120 ? 42.122 51.630 21.607 1.00 22.85 120 SER E O 1
ATOM 4945 N N . HIS E 1 121 ? 42.205 49.487 22.297 1.00 21.66 121 HIS E N 1
ATOM 4946 C CA . HIS E 1 121 ? 43.608 49.308 21.946 1.00 19.29 121 HIS E CA 1
ATOM 4947 C C . HIS E 1 121 ? 43.741 49.155 20.433 1.00 23.40 121 HIS E C 1
ATOM 4948 O O . HIS E 1 121 ? 44.651 49.717 19.809 1.00 23.45 121 HIS E O 1
ATOM 4955 N N . GLU E 1 122 ? 42.827 48.394 19.841 1.00 21.29 122 GLU E N 1
ATOM 4956 C CA . GLU E 1 122 ? 42.861 48.167 18.402 1.00 23.83 122 GLU E CA 1
ATOM 4957 C C . GLU E 1 122 ? 42.650 49.454 17.621 1.00 28.04 122 GLU E C 1
ATOM 4958 O O . GLU E 1 122 ? 43.030 49.543 16.459 1.00 20.83 122 GLU E O 1
ATOM 4964 N N . GLY E 1 123 ? 42.045 50.454 18.253 1.00 24.88 123 GLY E N 1
ATOM 4965 C CA . GLY E 1 123 ? 41.742 51.697 17.560 1.00 24.60 123 GLY E CA 1
ATOM 4966 C C . GLY E 1 123 ? 42.922 52.646 17.499 1.00 18.16 123 GLY E C 1
ATOM 4967 O O . GLY E 1 123 ? 42.860 53.680 16.831 1.00 20.70 123 GLY E O 1
ATOM 4968 N N . ILE E 1 124 ? 43.990 52.310 18.216 1.00 21.56 124 ILE E N 1
ATOM 4969 C CA . ILE E 1 124 ? 45.200 53.118 18.198 1.00 18.04 124 ILE E CA 1
ATOM 4970 C C . ILE E 1 124 ? 46.083 52.604 17.083 1.00 19.50 124 ILE E C 1
ATOM 4971 O O . ILE E 1 124 ? 46.639 51.503 17.166 1.00 19.16 124 ILE E O 1
ATOM 4976 N N . VAL E 1 125 ? 46.193 53.403 16.029 1.00 16.66 125 VAL E N 1
ATOM 4977 C CA . VAL E 1 125 ? 46.911 52.982 14.836 1.00 18.70 125 VAL E CA 1
ATOM 4978 C C . VAL E 1 125 ? 47.758 54.128 14.298 1.00 18.29 125 VAL E C 1
ATOM 4979 O O . VAL E 1 125 ? 47.330 55.282 14.303 1.00 19.74 125 VAL E O 1
ATOM 4983 N N . ASP E 1 126 ? 48.971 53.808 13.855 1.00 26.78 126 ASP E N 1
ATOM 4984 C CA . ASP E 1 126 ? 49.829 54.761 13.156 1.00 17.76 126 ASP E CA 1
ATOM 4985 C C . ASP E 1 126 ? 49.696 54.460 11.653 1.00 28.55 126 ASP E C 1
ATOM 4986 O O . ASP E 1 126 ? 49.946 53.343 11.221 1.00 24.69 126 ASP E O 1
ATOM 4991 N N . PHE E 1 127 ? 49.280 55.451 10.867 1.00 20.94 127 PHE E N 1
ATOM 4992 C CA . PHE E 1 127 ? 48.935 55.223 9.465 1.00 26.34 127 PHE E CA 1
ATOM 4993 C C . PHE E 1 127 ? 50.087 54.642 8.644 1.00 29.24 127 PHE E C 1
ATOM 4994 O O . PHE E 1 127 ? 49.864 53.944 7.651 1.00 31.04 127 PHE E O 1
ATOM 5002 N N . SER E 1 128 ? 51.316 54.923 9.066 1.00 29.43 128 SER E N 1
ATOM 5003 C CA . SER E 1 128 ? 52.494 54.420 8.355 1.00 39.23 128 SER E CA 1
ATOM 5004 C C . SER E 1 128 ? 52.588 52.895 8.366 1.00 42.93 128 SER E C 1
ATOM 5005 O O . SER E 1 128 ? 53.290 52.305 7.545 1.00 43.75 128 SER E O 1
ATOM 5008 N N . THR E 1 129 ? 51.884 52.264 9.301 1.00 41.89 129 THR E N 1
ATOM 5009 C CA . THR E 1 129 ? 51.871 50.808 9.412 1.00 44.81 129 THR E CA 1
ATOM 5010 C C . THR E 1 129 ? 50.870 50.183 8.441 1.00 45.91 129 THR E C 1
ATOM 5011 O O . THR E 1 129 ? 51.006 49.011 8.077 1.00 50.05 129 THR E O 1
ATOM 5015 N N . CYS E 1 130 ? 49.876 50.990 8.053 1.00 49.77 130 CYS E N 1
ATOM 5016 C CA . CYS E 1 130 ? 48.833 50.680 7.061 1.00 44.27 130 CYS E CA 1
ATOM 5017 C C . CYS E 1 130 ? 47.676 51.656 7.255 1.00 42.86 130 CYS E C 1
ATOM 5018 O O . CYS E 1 130 ? 47.082 51.721 8.340 1.00 38.13 130 CYS E O 1
ATOM 5021 N N A MET F 1 1 ? 34.009 25.726 16.156 0.48 33.15 1 MET F N 1
ATOM 5022 N N B MET F 1 1 ? 33.919 25.923 15.988 0.52 32.87 1 MET F N 1
ATOM 5023 C CA A MET F 1 1 ? 32.651 25.625 16.679 0.48 33.94 1 MET F CA 1
ATOM 5024 C CA B MET F 1 1 ? 32.806 25.513 16.839 0.52 33.98 1 MET F CA 1
ATOM 5025 C C A MET F 1 1 ? 31.901 24.461 16.043 0.48 32.79 1 MET F C 1
ATOM 5026 C C B MET F 1 1 ? 31.939 24.493 16.106 0.52 32.78 1 MET F C 1
ATOM 5027 O O A MET F 1 1 ? 31.899 24.303 14.819 0.48 34.11 1 MET F O 1
ATOM 5028 O O B MET F 1 1 ? 31.887 24.478 14.875 0.52 34.27 1 MET F O 1
ATOM 5037 N N . ILE F 1 2 ? 31.283 23.628 16.872 1.00 29.08 2 ILE F N 1
ATOM 5038 C CA . ILE F 1 2 ? 30.399 22.603 16.343 1.00 28.12 2 ILE F CA 1
ATOM 5039 C C . ILE F 1 2 ? 28.972 23.068 16.557 1.00 28.78 2 ILE F C 1
ATOM 5040 O O . ILE F 1 2 ? 28.526 23.183 17.691 1.00 21.58 2 ILE F O 1
ATOM 5045 N N . LYS F 1 3 ? 28.259 23.350 15.473 1.00 21.56 3 LYS F N 1
ATOM 5046 C CA . LYS F 1 3 ? 26.889 23.834 15.583 1.00 17.90 3 LYS F CA 1
ATOM 5047 C C . LYS F 1 3 ? 25.929 22.672 15.767 1.00 19.80 3 LYS F C 1
ATOM 5048 O O . LYS F 1 3 ? 26.009 21.666 15.065 1.00 21.86 3 LYS F O 1
ATOM 5054 N N . ILE F 1 4 ? 25.031 22.815 16.735 1.00 20.79 4 ILE F N 1
ATOM 5055 C CA . ILE F 1 4 ? 24.019 21.812 17.017 1.00 15.39 4 ILE F CA 1
ATOM 5056 C C . ILE F 1 4 ? 22.687 22.311 16.482 1.00 20.23 4 ILE F C 1
ATOM 5057 O O . ILE F 1 4 ? 22.261 23.428 16.796 1.00 22.84 4 ILE F O 1
ATOM 5062 N N . ILE F 1 5 ? 22.025 21.482 15.684 1.00 15.16 5 ILE F N 1
ATOM 5063 C CA . ILE F 1 5 ? 20.749 21.848 15.104 1.00 14.27 5 ILE F CA 1
ATOM 5064 C C . ILE F 1 5 ? 19.727 20.778 15.454 1.00 14.50 5 ILE F C 1
ATOM 5065 O O . ILE F 1 5 ? 19.944 19.588 15.199 1.00 18.44 5 ILE F O 1
ATOM 5070 N N . ILE F 1 6 ? 18.613 21.188 16.048 1.00 16.09 6 ILE F N 1
ATOM 5071 C CA . ILE F 1 6 ? 17.583 20.243 16.442 1.00 14.34 6 ILE F CA 1
ATOM 5072 C C . ILE F 1 6 ? 16.393 20.346 15.503 1.00 19.00 6 ILE F C 1
ATOM 5073 O O . ILE F 1 6 ? 15.791 21.414 15.375 1.00 21.83 6 ILE F O 1
ATOM 5078 N N . VAL F 1 7 ? 16.048 19.235 14.861 1.00 16.37 7 VAL F N 1
ATOM 5079 C CA . VAL F 1 7 ? 14.911 19.214 13.939 1.00 14.39 7 VAL F CA 1
ATOM 5080 C C . VAL F 1 7 ? 13.956 18.115 14.359 1.00 13.83 7 VAL F C 1
ATOM 5081 O O . VAL F 1 7 ? 14.339 16.942 14.457 1.00 12.93 7 VAL F O 1
ATOM 5085 N N . ALA F 1 8 ? 12.710 18.487 14.630 1.00 17.48 8 ALA F N 1
ATOM 5086 C CA . ALA F 1 8 ? 11.757 17.531 15.179 1.00 17.02 8 ALA F CA 1
ATOM 5087 C C . ALA F 1 8 ? 10.323 17.976 14.930 1.00 19.23 8 ALA F C 1
ATOM 5088 O O . ALA F 1 8 ? 10.084 19.148 14.634 1.00 21.76 8 ALA F O 1
ATOM 5090 N N . HIS F 1 9 ? 9.381 17.043 15.074 1.00 17.29 9 HIS F N 1
ATOM 5091 C CA . HIS F 1 9 ? 7.957 17.316 14.855 1.00 20.33 9 HIS F CA 1
ATOM 5092 C C . HIS F 1 9 ? 7.365 18.250 15.902 1.00 21.12 9 HIS F C 1
ATOM 5093 O O . HIS F 1 9 ? 7.722 18.192 17.094 1.00 15.91 9 HIS F O 1
ATOM 5100 N N . GLY F 1 10 ? 6.441 19.097 15.456 1.00 23.55 10 GLY F N 1
ATOM 5101 C CA . GLY F 1 10 ? 5.780 20.046 16.334 1.00 19.54 10 GLY F CA 1
ATOM 5102 C C . GLY F 1 10 ? 6.739 21.042 16.944 1.00 19.76 10 GLY F C 1
ATOM 5103 O O . GLY F 1 10 ? 7.680 21.496 16.279 1.00 21.40 10 GLY F O 1
ATOM 5104 N N . ASN F 1 11 ? 6.510 21.382 18.214 1.00 14.55 11 ASN F N 1
ATOM 5105 C CA . ASN F 1 11 ? 7.417 22.280 18.903 1.00 19.60 11 ASN F CA 1
ATOM 5106 C C . ASN F 1 11 ? 8.318 21.532 19.871 1.00 24.41 11 ASN F C 1
ATOM 5107 O O . ASN F 1 11 ? 8.739 22.078 20.892 1.00 17.61 11 ASN F O 1
ATOM 5112 N N . PHE F 1 12 ? 8.611 20.275 19.546 1.00 19.16 12 PHE F N 1
ATOM 5113 C CA . PHE F 1 12 ? 9.555 19.490 20.343 1.00 20.64 12 PHE F CA 1
ATOM 5114 C C . PHE F 1 12 ? 10.945 20.160 20.419 1.00 17.92 12 PHE F C 1
ATOM 5115 O O . PHE F 1 12 ? 11.584 20.124 21.469 1.00 16.37 12 PHE F O 1
ATOM 5123 N N . PRO F 1 13 ? 11.430 20.768 19.318 1.00 14.21 13 PRO F N 1
ATOM 5124 C CA . PRO F 1 13 ? 12.714 21.470 19.470 1.00 17.44 13 PRO F CA 1
ATOM 5125 C C . PRO F 1 13 ? 12.669 22.604 20.492 1.00 20.64 13 PRO F C 1
ATOM 5126 O O . PRO F 1 13 ? 13.574 22.675 21.342 1.00 19.07 13 PRO F O 1
ATOM 5130 N N . ASP F 1 14 ? 11.642 23.454 20.440 1.00 20.88 14 ASP F N 1
ATOM 5131 C CA . ASP F 1 14 ? 11.509 24.516 21.436 1.00 18.44 14 ASP F CA 1
ATOM 5132 C C . ASP F 1 14 ? 11.433 23.919 22.830 1.00 20.24 14 ASP F C 1
ATOM 5133 O O . ASP F 1 14 ? 12.034 24.444 23.769 1.00 20.49 14 ASP F O 1
ATOM 5138 N N . GLY F 1 15 ? 10.686 22.822 22.958 1.00 16.99 15 GLY F N 1
ATOM 5139 C CA . GLY F 1 15 ? 10.496 22.186 24.253 1.00 20.14 15 GLY F CA 1
ATOM 5140 C C . GLY F 1 15 ? 11.793 21.657 24.841 1.00 21.93 15 GLY F C 1
ATOM 5141 O O . GLY F 1 15 ? 12.106 21.905 26.008 1.00 18.75 15 GLY F O 1
ATOM 5142 N N . ILE F 1 16 ? 12.564 20.924 24.045 1.00 20.47 16 ILE F N 1
ATOM 5143 C CA . ILE F 1 16 ? 13.802 20.357 24.574 1.00 18.28 16 ILE F CA 1
ATOM 5144 C C . ILE F 1 16 ? 14.861 21.445 24.788 1.00 21.03 16 ILE F C 1
ATOM 5145 O O . ILE F 1 16 ? 15.707 21.327 25.681 1.00 22.06 16 ILE F O 1
ATOM 5150 N N . LEU F 1 17 ? 14.800 22.514 23.998 1.00 22.11 17 LEU F N 1
ATOM 5151 C CA . LEU F 1 17 ? 15.689 23.655 24.216 1.00 21.56 17 LEU F CA 1
ATOM 5152 C C . LEU F 1 17 ? 15.372 24.361 25.527 1.00 23.81 17 LEU F C 1
ATOM 5153 O O . LEU F 1 17 ? 16.257 24.932 26.167 1.00 21.75 17 LEU F O 1
ATOM 5158 N N . SER F 1 18 ? 14.103 24.338 25.919 1.00 21.21 18 SER F N 1
ATOM 5159 C CA . SER F 1 18 ? 13.707 24.951 27.185 1.00 16.42 18 SER F CA 1
ATOM 5160 C C . SER F 1 18 ? 14.275 24.146 28.345 1.00 22.93 18 SER F C 1
ATOM 5161 O O . SER F 1 18 ? 14.635 24.713 29.372 1.00 23.70 18 SER F O 1
ATOM 5164 N N . SER F 1 19 ? 14.357 22.826 28.184 1.00 18.67 19 SER F N 1
ATOM 5165 C CA . SER F 1 19 ? 14.984 21.967 29.191 1.00 24.93 19 SER F CA 1
ATOM 5166 C C . SER F 1 19 ? 16.444 22.339 29.347 1.00 24.42 19 SER F C 1
ATOM 5167 O O . SER F 1 19 ? 16.945 22.534 30.454 1.00 22.05 19 SER F O 1
ATOM 5170 N N . LEU F 1 20 ? 17.128 22.409 28.214 1.00 16.53 20 LEU F N 1
ATOM 5171 C CA . LEU F 1 20 ? 18.538 22.791 28.173 1.00 19.15 20 LEU F CA 1
ATOM 5172 C C . LEU F 1 20 ? 18.797 24.132 28.855 1.00 21.70 20 LEU F C 1
ATOM 5173 O O . LEU F 1 20 ? 19.744 24.279 29.634 1.00 24.54 20 LEU F O 1
ATOM 5178 N N . GLU F 1 21 ? 17.952 25.110 28.555 1.00 20.05 21 GLU F N 1
ATOM 5179 C CA . GLU F 1 21 ? 18.074 26.446 29.114 1.00 21.63 21 GLU F CA 1
ATOM 5180 C C . GLU F 1 21 ? 17.974 26.421 30.645 1.00 26.52 21 GLU F C 1
ATOM 5181 O O . GLU F 1 21 ? 18.758 27.068 31.344 1.00 25.70 21 GLU F O 1
ATOM 5187 N N . LEU F 1 22 ? 17.012 25.660 31.157 1.00 20.05 22 LEU F N 1
ATOM 5188 C CA . LEU F 1 22 ? 16.772 25.571 32.597 1.00 19.54 22 LEU F CA 1
ATOM 5189 C C . LEU F 1 22 ? 17.939 24.891 33.305 1.00 25.69 22 LEU F C 1
ATOM 5190 O O . LEU F 1 22 ? 18.304 25.259 34.425 1.00 23.69 22 LEU F O 1
ATOM 5195 N N . ILE F 1 23 ? 18.529 23.902 32.642 1.00 21.95 23 ILE F N 1
ATOM 5196 C CA . ILE F 1 23 ? 19.596 23.101 33.236 1.00 26.27 23 ILE F CA 1
ATOM 5197 C C . ILE F 1 23 ? 20.975 23.745 33.101 1.00 25.33 23 ILE F C 1
ATOM 5198 O O . ILE F 1 23 ? 21.749 23.775 34.060 1.00 22.92 23 ILE F O 1
ATOM 5203 N N . ALA F 1 24 ? 21.279 24.254 31.909 1.00 25.28 24 ALA F N 1
ATOM 5204 C CA . ALA F 1 24 ? 22.632 24.709 31.587 1.00 23.02 24 ALA F CA 1
ATOM 5205 C C . ALA F 1 24 ? 22.746 26.189 31.213 1.00 23.55 24 ALA F C 1
ATOM 5206 O O . ALA F 1 24 ? 23.854 26.703 31.047 1.00 28.22 24 ALA F O 1
ATOM 5208 N N . GLY F 1 25 ? 21.612 26.866 31.051 1.00 25.40 25 GLY F N 1
ATOM 5209 C CA . GLY F 1 25 ? 21.613 28.257 30.630 1.00 24.68 25 GLY F CA 1
ATOM 5210 C C . GLY F 1 25 ? 21.642 28.321 29.118 1.00 28.80 25 GLY F C 1
ATOM 5211 O O . GLY F 1 25 ? 21.775 27.290 28.470 1.00 24.28 25 GLY F O 1
ATOM 5212 N N . HIS F 1 26 ? 21.520 29.520 28.555 1.00 26.14 26 HIS F N 1
ATOM 5213 C CA . HIS F 1 26 ? 21.485 29.666 27.103 1.00 32.92 26 HIS F CA 1
ATOM 5214 C C . HIS F 1 26 ? 22.824 29.317 26.472 1.00 29.25 26 HIS F C 1
ATOM 5215 O O . HIS F 1 26 ? 23.876 29.706 26.973 1.00 24.73 26 HIS F O 1
ATOM 5222 N N . GLN F 1 27 ? 22.777 28.586 25.363 1.00 27.35 27 GLN F N 1
ATOM 5223 C CA . GLN F 1 27 ? 23.987 28.135 24.691 1.00 27.51 27 GLN F CA 1
ATOM 5224 C C . GLN F 1 27 ? 24.142 28.796 23.330 1.00 29.89 27 GLN F C 1
ATOM 5225 O O . GLN F 1 27 ? 23.148 29.107 22.670 1.00 29.41 27 GLN F O 1
ATOM 5231 N N . GLU F 1 28 ? 25.388 29.016 22.915 1.00 28.43 28 GLU F N 1
ATOM 5232 C CA . GLU F 1 28 ? 25.666 29.551 21.578 1.00 28.14 28 GLU F CA 1
ATOM 5233 C C . GLU F 1 28 ? 25.623 28.446 20.538 1.00 26.49 28 GLU F C 1
ATOM 5234 O O . GLU F 1 28 ? 25.925 27.290 20.839 1.00 28.88 28 GLU F O 1
ATOM 5240 N N . TYR F 1 29 ? 25.265 28.805 19.309 1.00 22.53 29 TYR F N 1
ATOM 5241 C CA . TYR F 1 29 ? 25.372 27.872 18.197 1.00 21.20 29 TYR F CA 1
ATOM 5242 C C . TYR F 1 29 ? 24.548 26.608 18.408 1.00 22.58 29 TYR F C 1
ATOM 5243 O O . TYR F 1 29 ? 25.004 25.495 18.134 1.00 22.66 29 TYR F O 1
ATOM 5252 N N . VAL F 1 30 ? 23.338 26.793 18.916 1.00 23.68 30 VAL F N 1
ATOM 5253 C CA . VAL F 1 30 ? 22.389 25.706 19.091 1.00 19.43 30 VAL F CA 1
ATOM 5254 C C . VAL F 1 30 ? 21.054 26.266 18.654 1.00 25.02 30 VAL F C 1
ATOM 5255 O O . VAL F 1 30 ? 20.569 27.226 19.249 1.00 21.96 30 VAL F O 1
ATOM 5259 N N . VAL F 1 31 ? 20.463 25.690 17.610 1.00 21.21 31 VAL F N 1
ATOM 5260 C CA . VAL F 1 31 ? 19.214 26.213 17.073 1.00 19.90 31 VAL F CA 1
ATOM 5261 C C . VAL F 1 31 ? 18.180 25.112 16.911 1.00 20.00 31 VAL F C 1
ATOM 5262 O O . VAL F 1 31 ? 18.520 23.934 16.706 1.00 21.52 31 VAL F O 1
ATOM 5266 N N . GLY F 1 32 ? 16.912 25.490 16.990 1.00 16.70 32 GLY F N 1
ATOM 5267 C CA . GLY F 1 32 ? 15.848 24.531 16.772 1.00 16.54 32 GLY F CA 1
ATOM 5268 C C . GLY F 1 32 ? 15.048 24.837 15.512 1.00 26.96 32 GLY F C 1
ATOM 5269 O O . GLY F 1 32 ? 14.722 25.996 15.241 1.00 25.77 32 GLY F O 1
ATOM 5270 N N . ILE F 1 33 ? 14.749 23.801 14.733 1.00 17.81 33 ILE F N 1
ATOM 5271 C CA . ILE F 1 33 ? 13.789 23.917 13.639 1.00 13.23 33 ILE F CA 1
ATOM 5272 C C . ILE F 1 33 ? 12.528 23.120 13.971 1.00 15.06 33 ILE F C 1
ATOM 5273 O O . ILE F 1 33 ? 12.530 21.888 13.970 1.00 16.62 33 ILE F O 1
ATOM 5278 N N . ASN F 1 34 ? 11.454 23.839 14.272 1.00 15.96 34 ASN F N 1
ATOM 5279 C CA . ASN F 1 34 ? 10.196 23.219 14.636 1.00 20.78 34 ASN F CA 1
ATOM 5280 C C . ASN F 1 34 ? 9.387 22.844 13.404 1.00 24.94 34 ASN F C 1
ATOM 5281 O O . ASN F 1 34 ? 8.945 23.723 12.656 1.00 25.75 34 ASN F O 1
ATOM 5286 N N . PHE F 1 35 ? 9.189 21.541 13.206 1.00 16.59 35 PHE F N 1
ATOM 5287 C CA . PHE F 1 35 ? 8.451 21.031 12.047 1.00 22.56 35 PHE F CA 1
ATOM 5288 C C . PHE F 1 35 ? 6.968 20.931 12.407 1.00 16.42 35 PHE F C 1
ATOM 5289 O O . PHE F 1 35 ? 6.462 19.870 12.771 1.00 18.97 35 PHE F O 1
ATOM 5297 N N . ILE F 1 36 ? 6.281 22.061 12.300 1.00 23.08 36 ILE F N 1
ATOM 5298 C CA . ILE F 1 36 ? 4.919 22.186 12.785 1.00 23.32 36 ILE F CA 1
ATOM 5299 C C . ILE F 1 36 ? 3.889 21.928 11.698 1.00 29.97 36 ILE F C 1
ATOM 5300 O O . ILE F 1 36 ? 4.217 21.860 10.508 1.00 24.61 36 ILE F O 1
ATOM 5305 N N . ALA F 1 37 ? 2.636 21.775 12.111 1.00 27.83 37 ALA F N 1
ATOM 5306 C CA . ALA F 1 37 ? 1.544 21.590 11.154 1.00 21.67 37 ALA F CA 1
ATOM 5307 C C . ALA F 1 37 ? 1.577 22.675 10.088 1.00 25.68 37 ALA F C 1
ATOM 5308 O O . ALA F 1 37 ? 1.709 23.861 10.400 1.00 28.12 37 ALA F O 1
ATOM 5310 N N . GLY F 1 38 ? 1.483 22.269 8.826 1.00 29.06 38 GLY F N 1
ATOM 5311 C CA . GLY F 1 38 ? 1.442 23.223 7.740 1.00 31.39 38 GLY F CA 1
ATOM 5312 C C . GLY F 1 38 ? 2.716 23.314 6.921 1.00 28.19 38 GLY F C 1
ATOM 5313 O O . GLY F 1 38 ? 2.655 23.590 5.729 1.00 28.06 38 GLY F O 1
ATOM 5314 N N . MET F 1 39 ? 3.876 23.103 7.538 1.00 23.61 39 MET F N 1
ATOM 5315 C CA . MET F 1 39 ? 5.108 23.194 6.762 1.00 27.14 39 MET F CA 1
ATOM 5316 C C . MET F 1 39 ? 5.432 21.899 6.043 1.00 29.40 39 MET F C 1
ATOM 5317 O O . MET F 1 39 ? 5.138 20.808 6.533 1.00 26.67 39 MET F O 1
ATOM 5322 N N . SER F 1 40 ? 6.006 22.043 4.853 1.00 25.39 40 SER F N 1
ATOM 5323 C CA . SER F 1 40 ? 6.355 20.919 4.012 1.00 23.79 40 SER F CA 1
ATOM 5324 C C . SER F 1 40 ? 7.794 20.489 4.235 1.00 23.48 40 SER F C 1
ATOM 5325 O O . SER F 1 40 ? 8.563 21.181 4.897 1.00 25.72 40 SER F O 1
ATOM 5328 N N A SER F 1 41 ? 8.166 19.350 3.660 0.42 23.58 41 SER F N 1
ATOM 5329 N N B SER F 1 41 ? 8.149 19.347 3.659 0.58 23.57 41 SER F N 1
ATOM 5330 C CA A SER F 1 41 ? 9.546 18.887 3.731 0.42 24.40 41 SER F CA 1
ATOM 5331 C CA B SER F 1 41 ? 9.519 18.855 3.688 0.58 24.38 41 SER F CA 1
ATOM 5332 C C A SER F 1 41 ? 10.493 19.910 3.118 0.42 24.21 41 SER F C 1
ATOM 5333 C C B SER F 1 41 ? 10.494 19.870 3.088 0.58 24.23 41 SER F C 1
ATOM 5334 O O A SER F 1 41 ? 11.606 20.100 3.608 0.42 22.09 41 SER F O 1
ATOM 5335 O O B SER F 1 41 ? 11.626 20.014 3.552 0.58 22.09 41 SER F O 1
ATOM 5340 N N . ASN F 1 42 ? 10.056 20.570 2.047 1.00 28.99 42 ASN F N 1
ATOM 5341 C CA . ASN F 1 42 ? 10.891 21.596 1.438 1.00 24.68 42 ASN F CA 1
ATOM 5342 C C . ASN F 1 42 ? 11.145 22.754 2.402 1.00 21.71 42 ASN F C 1
ATOM 5343 O O . ASN F 1 42 ? 12.262 23.285 2.463 1.00 21.85 42 ASN F O 1
ATOM 5348 N N . ASP F 1 43 ? 10.119 23.132 3.160 1.00 20.82 43 ASP F N 1
ATOM 5349 C CA . ASP F 1 43 ? 10.280 24.167 4.174 1.00 25.12 43 ASP F CA 1
ATOM 5350 C C . ASP F 1 43 ? 11.413 23.779 5.118 1.00 20.22 43 ASP F C 1
ATOM 5351 O O . ASP F 1 43 ? 12.294 24.596 5.404 1.00 19.38 43 ASP F O 1
ATOM 5356 N N . VAL F 1 44 ? 11.414 22.520 5.558 1.00 20.40 44 VAL F N 1
ATOM 5357 C CA . VAL F 1 44 ? 12.468 22.040 6.458 1.00 19.11 44 VAL F CA 1
ATOM 5358 C C . VAL F 1 44 ? 13.811 22.078 5.767 1.00 16.16 44 VAL F C 1
ATOM 5359 O O . VAL F 1 44 ? 14.814 22.472 6.355 1.00 18.56 44 VAL F O 1
ATOM 5363 N N . ARG F 1 45 ? 13.829 21.696 4.492 1.00 18.37 45 ARG F N 1
ATOM 5364 C CA . ARG F 1 45 ? 15.074 21.707 3.759 1.00 19.99 45 ARG F CA 1
ATOM 5365 C C . ARG F 1 45 ? 15.610 23.125 3.651 1.00 20.06 45 ARG F C 1
ATOM 5366 O O . ARG F 1 45 ? 16.788 23.353 3.901 1.00 19.57 45 ARG F O 1
ATOM 5374 N N . VAL F 1 46 ? 14.738 24.070 3.300 1.00 16.02 46 VAL F N 1
ATOM 5375 C CA . VAL F 1 46 ? 15.139 25.469 3.178 1.00 16.97 46 VAL F CA 1
ATOM 5376 C C . VAL F 1 46 ? 15.736 25.983 4.468 1.00 23.94 46 VAL F C 1
ATOM 5377 O O . VAL F 1 46 ? 16.819 26.574 4.464 1.00 22.78 46 VAL F O 1
ATOM 5381 N N . ALA F 1 47 ? 15.031 25.743 5.571 1.00 16.97 47 ALA F N 1
ATOM 5382 C CA . ALA F 1 47 ? 15.490 26.186 6.878 1.00 17.58 47 ALA F CA 1
ATOM 5383 C C . ALA F 1 47 ? 16.840 25.580 7.226 1.00 17.27 47 ALA F C 1
ATOM 5384 O O . ALA F 1 47 ? 17.726 26.275 7.741 1.00 20.22 47 ALA F O 1
ATOM 5386 N N . LEU F 1 48 ? 17.007 24.286 6.975 1.00 16.66 48 LEU F N 1
ATOM 5387 C CA . LEU F 1 48 ? 18.257 23.644 7.380 1.00 17.37 48 LEU F CA 1
ATOM 5388 C C . LEU F 1 48 ? 19.446 24.157 6.564 1.00 23.45 48 LEU F C 1
ATOM 5389 O O . LEU F 1 48 ? 20.522 24.409 7.121 1.00 19.69 48 LEU F O 1
ATOM 5394 N N . GLN F 1 49 ? 19.252 24.316 5.252 1.00 17.05 49 GLN F N 1
ATOM 5395 C CA . GLN F 1 49 ? 20.276 24.912 4.401 1.00 15.30 49 GLN F CA 1
ATOM 5396 C C . GLN F 1 49 ? 20.741 26.241 4.952 1.00 19.36 49 GLN F C 1
ATOM 5397 O O . GLN F 1 49 ? 21.939 26.531 5.003 1.00 19.44 49 GLN F O 1
ATOM 5403 N N . ARG F 1 50 ? 19.777 27.057 5.352 1.00 20.10 50 ARG F N 1
ATOM 5404 C CA . ARG F 1 50 ? 20.062 28.393 5.836 1.00 18.03 50 ARG F CA 1
ATOM 5405 C C . ARG F 1 50 ? 20.902 28.342 7.110 1.00 22.51 50 ARG F C 1
ATOM 5406 O O . ARG F 1 50 ? 21.818 29.132 7.281 1.00 19.00 50 ARG F O 1
ATOM 5414 N N . GLU F 1 51 ? 20.595 27.397 7.991 1.00 20.49 51 GLU F N 1
ATOM 5415 C CA . GLU F 1 51 ? 21.299 27.297 9.270 1.00 20.30 51 GLU F CA 1
ATOM 5416 C C . GLU F 1 51 ? 22.735 26.834 9.092 1.00 20.65 51 GLU F C 1
ATOM 5417 O O . GLU F 1 51 ? 23.577 27.035 9.966 1.00 20.32 51 GLU F O 1
ATOM 5423 N N . VAL F 1 52 ? 23.005 26.246 7.934 1.00 19.11 52 VAL F N 1
ATOM 5424 C CA . VAL F 1 52 ? 24.219 25.472 7.687 1.00 15.74 52 VAL F CA 1
ATOM 5425 C C . VAL F 1 52 ? 25.245 26.253 6.823 1.00 20.84 52 VAL F C 1
ATOM 5426 O O . VAL F 1 52 ? 26.404 25.852 6.701 1.00 23.48 52 VAL F O 1
ATOM 5430 N N . ILE F 1 53 ? 24.824 27.393 6.276 1.00 18.70 53 ILE F N 1
ATOM 5431 C CA . ILE F 1 53 ? 25.642 28.177 5.321 1.00 17.31 53 ILE F CA 1
ATOM 5432 C C . ILE F 1 53 ? 27.079 28.404 5.803 1.00 23.88 53 ILE F C 1
ATOM 5433 O O . ILE F 1 53 ? 28.047 28.120 5.090 1.00 19.67 53 ILE F O 1
ATOM 5438 N N . ASP F 1 54 ? 27.218 28.905 7.024 1.00 14.76 54 ASP F N 1
ATOM 5439 C CA . ASP F 1 54 ? 28.528 29.372 7.472 1.00 21.04 54 ASP F CA 1
ATOM 5440 C C . ASP F 1 54 ? 29.225 28.449 8.462 1.00 22.48 54 ASP F C 1
ATOM 5441 O O . ASP F 1 54 ? 30.131 28.871 9.190 1.00 20.08 54 ASP F O 1
ATOM 5446 N N . PHE F 1 55 ? 28.832 27.182 8.465 1.00 21.78 55 PHE F N 1
ATOM 5447 C CA . PHE F 1 55 ? 29.423 26.232 9.394 1.00 25.51 55 PHE F CA 1
ATOM 5448 C C . PHE F 1 55 ? 29.981 25.002 8.693 1.00 24.81 55 PHE F C 1
ATOM 5449 O O . PHE F 1 55 ? 29.423 24.536 7.697 1.00 25.42 55 PHE F O 1
ATOM 5457 N N . LYS F 1 56 ? 31.110 24.504 9.195 1.00 22.49 56 LYS F N 1
ATOM 5458 C CA . LYS F 1 56 ? 31.775 23.366 8.570 1.00 28.64 56 LYS F CA 1
ATOM 5459 C C . LYS F 1 56 ? 31.597 22.075 9.361 1.00 28.39 56 LYS F C 1
ATOM 5460 O O . LYS F 1 56 ? 31.678 20.985 8.798 1.00 28.50 56 LYS F O 1
ATOM 5466 N N . GLU F 1 57 ? 31.359 22.208 10.664 1.00 26.80 57 GLU F N 1
ATOM 5467 C CA . GLU F 1 57 ? 31.144 21.059 11.544 1.00 31.04 57 GLU F CA 1
ATOM 5468 C C . GLU F 1 57 ? 29.765 21.165 12.196 1.00 26.26 57 GLU F C 1
ATOM 5469 O O . GLU F 1 57 ? 29.538 22.040 13.031 1.00 26.61 57 GLU F O 1
ATOM 5475 N N . ILE F 1 58 ? 28.855 20.270 11.821 1.00 27.86 58 ILE F N 1
ATOM 5476 C CA . ILE F 1 58 ? 27.453 20.388 12.214 1.00 22.02 58 ILE F CA 1
ATOM 5477 C C . ILE F 1 58 ? 26.888 19.080 12.724 1.00 19.74 58 ILE F C 1
ATOM 5478 O O . ILE F 1 58 ? 27.036 18.038 12.094 1.00 18.20 58 ILE F O 1
ATOM 5483 N N . LEU F 1 59 ? 26.239 19.143 13.885 1.00 22.23 59 LEU F N 1
ATOM 5484 C CA . LEU F 1 59 ? 25.567 17.983 14.448 1.00 17.11 59 LEU F CA 1
ATOM 5485 C C . LEU F 1 59 ? 24.075 18.251 14.398 1.00 18.46 59 LEU F C 1
ATOM 5486 O O . LEU F 1 59 ? 23.580 19.164 15.065 1.00 20.04 59 LEU F O 1
ATOM 5491 N N . VAL F 1 60 ? 23.359 17.476 13.587 1.00 17.91 60 VAL F N 1
ATOM 5492 C CA . VAL F 1 60 ? 21.911 17.601 13.508 1.00 18.75 60 VAL F CA 1
ATOM 5493 C C . VAL F 1 60 ? 21.269 16.486 14.323 1.00 19.41 60 VAL F C 1
ATOM 5494 O O . VAL F 1 60 ? 21.500 15.293 14.064 1.00 16.99 60 VAL F O 1
ATOM 5498 N N . LEU F 1 61 ? 20.483 16.880 15.323 1.00 20.08 61 LEU F N 1
ATOM 5499 C CA . LEU F 1 61 ? 19.788 15.930 16.175 1.00 14.17 61 LEU F CA 1
ATOM 5500 C C . LEU F 1 61 ? 18.302 15.936 15.847 1.00 13.03 61 LEU F C 1
ATOM 5501 O O . LEU F 1 61 ? 17.645 16.980 15.909 1.00 16.03 61 LEU F O 1
ATOM 5506 N N . THR F 1 62 ? 17.782 14.773 15.474 1.00 18.41 62 THR F N 1
ATOM 5507 C CA . THR F 1 62 ? 16.425 14.679 14.935 1.00 18.45 62 THR F CA 1
ATOM 5508 C C . THR F 1 62 ? 15.657 13.689 15.760 1.00 16.37 62 THR F C 1
ATOM 5509 O O . THR F 1 62 ? 16.254 12.817 16.400 1.00 19.59 62 THR F O 1
ATOM 5513 N N . ASP F 1 63 ? 14.335 13.808 15.739 1.00 18.54 63 ASP F N 1
ATOM 5514 C CA . ASP F 1 63 ? 13.515 13.027 16.651 1.00 17.52 63 ASP F CA 1
ATOM 5515 C C . ASP F 1 63 ? 13.383 11.556 16.297 1.00 22.73 63 ASP F C 1
ATOM 5516 O O . ASP F 1 63 ? 13.617 10.687 17.144 1.00 18.64 63 ASP F O 1
ATOM 5521 N N . LEU F 1 64 ? 13.034 11.281 15.043 1.00 19.78 64 LEU F N 1
ATOM 5522 C CA . LEU F 1 64 ? 12.536 9.973 14.679 1.00 18.56 64 LEU F CA 1
ATOM 5523 C C . LEU F 1 64 ? 13.117 9.506 13.346 1.00 21.46 64 LEU F C 1
ATOM 5524 O O . LEU F 1 64 ? 13.014 10.204 12.331 1.00 22.00 64 LEU F O 1
ATOM 5529 N N . LEU F 1 65 ? 13.728 8.322 13.369 1.00 22.96 65 LEU F N 1
ATOM 5530 C CA . LEU F 1 65 ? 14.249 7.665 12.176 1.00 22.15 65 LEU F CA 1
ATOM 5531 C C . LEU F 1 65 ? 13.141 7.482 11.153 1.00 22.50 65 LEU F C 1
ATOM 5532 O O . LEU F 1 65 ? 12.078 6.960 11.480 1.00 24.32 65 LEU F O 1
ATOM 5537 N N . GLY F 1 66 ? 13.384 7.928 9.924 1.00 25.80 66 GLY F N 1
ATOM 5538 C CA . GLY F 1 66 ? 12.420 7.757 8.853 1.00 23.28 66 GLY F CA 1
ATOM 5539 C C . GLY F 1 66 ? 11.411 8.882 8.766 1.00 22.41 66 GLY F C 1
ATOM 5540 O O . GLY F 1 66 ? 10.563 8.905 7.870 1.00 22.09 66 GLY F O 1
ATOM 5541 N N . GLY F 1 67 ? 11.491 9.821 9.701 1.00 18.56 67 GLY F N 1
ATOM 5542 C CA . GLY F 1 67 ? 10.614 10.976 9.677 1.00 21.12 67 GLY F CA 1
ATOM 5543 C C . GLY F 1 67 ? 11.194 12.082 8.818 1.00 21.78 67 GLY F C 1
ATOM 5544 O O . GLY F 1 67 ? 12.379 12.063 8.479 1.00 24.07 67 GLY F O 1
ATOM 5545 N N . THR F 1 68 ? 10.354 13.053 8.475 1.00 17.22 68 THR F N 1
ATOM 5546 C CA . THR F 1 68 ? 10.769 14.182 7.643 1.00 22.45 68 THR F CA 1
ATOM 5547 C C . THR F 1 68 ? 12.005 14.945 8.140 1.00 19.06 68 THR F C 1
ATOM 5548 O O . THR F 1 68 ? 12.905 15.231 7.353 1.00 21.13 68 THR F O 1
ATOM 5552 N N . PRO F 1 69 ? 12.074 15.262 9.445 1.00 17.46 69 PRO F N 1
ATOM 5553 C CA . PRO F 1 69 ? 13.310 15.894 9.915 1.00 17.25 69 PRO F CA 1
ATOM 5554 C C . PRO F 1 69 ? 14.558 15.065 9.621 1.00 17.53 69 PRO F C 1
ATOM 5555 O O . PRO F 1 69 ? 15.568 15.626 9.209 1.00 20.44 69 PRO F O 1
ATOM 5559 N N . PHE F 1 70 ? 14.494 13.758 9.844 1.00 17.64 70 PHE F N 1
ATOM 5560 C CA . PHE F 1 70 ? 15.646 12.890 9.624 1.00 19.73 70 PHE F CA 1
ATOM 5561 C C . PHE F 1 70 ? 15.949 12.738 8.133 1.00 18.30 70 PHE F C 1
ATOM 5562 O O . PHE F 1 70 ? 17.113 12.805 7.713 1.00 19.12 70 PHE F O 1
ATOM 5570 N N . ASN F 1 71 ? 14.907 12.511 7.345 1.00 19.13 71 ASN F N 1
ATOM 5571 C CA . ASN F 1 71 ? 15.073 12.312 5.902 1.00 19.33 71 ASN F CA 1
ATOM 5572 C C . ASN F 1 71 ? 15.677 13.539 5.224 1.00 20.24 71 ASN F C 1
ATOM 5573 O O . ASN F 1 71 ? 16.632 13.432 4.447 1.00 24.65 71 ASN F O 1
ATOM 5578 N N . VAL F 1 72 ? 15.102 14.705 5.513 1.00 19.90 72 VAL F N 1
ATOM 5579 C CA . VAL F 1 72 ? 15.598 15.967 4.970 1.00 20.54 72 VAL F CA 1
ATOM 5580 C C . VAL F 1 72 ? 17.031 16.248 5.409 1.00 18.50 72 VAL F C 1
ATOM 5581 O O . VAL F 1 72 ? 17.875 16.659 4.613 1.00 20.16 72 VAL F O 1
ATOM 5585 N N . SER F 1 73 ? 17.313 16.025 6.684 1.00 19.21 73 SER F N 1
ATOM 5586 C CA . SER F 1 73 ? 18.634 16.334 7.198 1.00 14.79 73 SER F CA 1
ATOM 5587 C C . SER F 1 73 ? 19.679 15.413 6.597 1.00 17.96 73 SER F C 1
ATOM 5588 O O . SER F 1 73 ? 20.772 15.851 6.247 1.00 18.79 73 SER F O 1
ATOM 5591 N N . SER F 1 74 ? 19.346 14.133 6.479 1.00 14.04 74 SER F N 1
ATOM 5592 C CA . SER F 1 74 ? 20.335 13.170 6.047 1.00 16.80 74 SER F CA 1
ATOM 5593 C C . SER F 1 74 ? 20.578 13.355 4.541 1.00 19.92 74 SER F C 1
ATOM 5594 O O . SER F 1 74 ? 21.692 13.186 4.072 1.00 19.51 74 SER F O 1
ATOM 5597 N N . ALA F 1 75 ? 19.538 13.746 3.814 1.00 19.43 75 ALA F N 1
ATOM 5598 C CA . ALA F 1 75 ? 19.637 13.954 2.369 1.00 25.16 75 ALA F CA 1
ATOM 5599 C C . ALA F 1 75 ? 20.568 15.128 2.103 1.00 28.39 75 ALA F C 1
ATOM 5600 O O . ALA F 1 75 ? 21.418 15.079 1.219 1.00 26.13 75 ALA F O 1
ATOM 5602 N N . LEU F 1 76 ? 20.416 16.185 2.888 1.00 25.55 76 LEU F N 1
ATOM 5603 C CA . LEU F 1 76 ? 21.253 17.365 2.720 1.00 29.02 76 LEU F CA 1
ATOM 5604 C C . LEU F 1 76 ? 22.692 17.132 3.196 1.00 27.72 76 LEU F C 1
ATOM 5605 O O . LEU F 1 76 ? 23.630 17.736 2.668 1.00 25.21 76 LEU F O 1
ATOM 5610 N N . SER F 1 77 ? 22.866 16.240 4.175 1.00 21.40 77 SER F N 1
ATOM 5611 C CA . SER F 1 77 ? 24.169 16.029 4.814 1.00 24.54 77 SER F CA 1
ATOM 5612 C C . SER F 1 77 ? 25.276 15.581 3.851 1.00 28.09 77 SER F C 1
ATOM 5613 O O . SER F 1 77 ? 26.460 15.758 4.139 1.00 31.02 77 SER F O 1
ATOM 5616 N N . VAL F 1 78 ? 24.892 14.994 2.722 1.00 30.72 78 VAL F N 1
ATOM 5617 C CA . VAL F 1 78 ? 25.868 14.480 1.757 1.00 30.09 78 VAL F CA 1
ATOM 5618 C C . VAL F 1 78 ? 26.119 15.439 0.609 1.00 31.60 78 VAL F C 1
ATOM 5619 O O . VAL F 1 78 ? 26.893 15.133 -0.303 1.00 28.15 78 VAL F O 1
ATOM 5623 N N . GLU F 1 79 ? 25.461 16.591 0.631 1.00 25.35 79 GLU F N 1
ATOM 5624 C CA . GLU F 1 79 ? 25.452 17.445 -0.555 1.00 26.67 79 GLU F CA 1
ATOM 5625 C C . GLU F 1 79 ? 26.518 18.547 -0.542 1.00 28.36 79 GLU F C 1
ATOM 5626 O O . GLU F 1 79 ? 26.675 19.277 -1.520 1.00 35.84 79 GLU F O 1
ATOM 5632 N N . TYR F 1 80 ? 27.278 18.634 0.547 1.00 24.18 80 TYR F N 1
ATOM 5633 C CA . TYR F 1 80 ? 28.349 19.622 0.657 1.00 33.15 80 TYR F CA 1
ATOM 5634 C C . TYR F 1 80 ? 29.710 18.943 0.737 1.00 38.83 80 TYR F C 1
ATOM 5635 O O . TYR F 1 80 ? 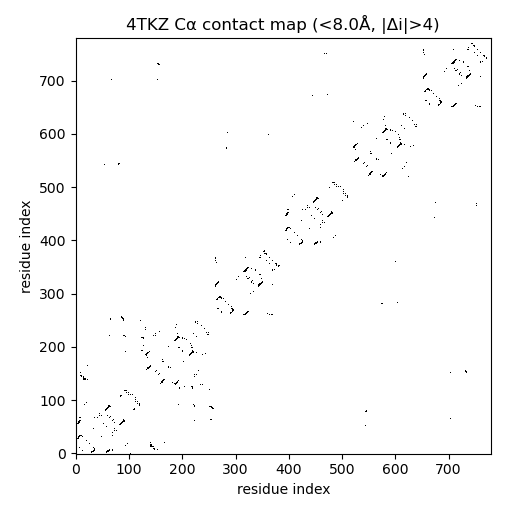29.957 18.143 1.640 1.00 33.70 80 TYR F O 1
ATOM 5644 N N . THR F 1 81 ? 30.604 19.286 -0.184 1.00 27.00 81 THR F N 1
ATOM 5645 C CA . THR F 1 81 ? 31.922 18.654 -0.237 1.00 30.57 81 THR F CA 1
ATOM 5646 C C . THR F 1 81 ? 32.762 18.886 1.012 1.00 34.83 81 THR F C 1
ATOM 5647 O O . THR F 1 81 ? 33.408 17.962 1.511 1.00 40.15 81 THR F O 1
ATOM 5651 N N . ASP F 1 82 ? 32.750 20.114 1.523 1.00 27.75 82 ASP F N 1
ATOM 5652 C CA . ASP F 1 82 ? 33.621 20.463 2.635 1.00 28.37 82 ASP F CA 1
ATOM 5653 C C . ASP F 1 82 ? 32.879 20.731 3.946 1.00 29.20 82 ASP F C 1
ATOM 5654 O O . ASP F 1 82 ? 33.469 21.229 4.907 1.00 35.47 82 ASP F O 1
ATOM 5659 N N . LYS F 1 83 ? 31.590 20.407 3.983 1.00 30.05 83 LYS F N 1
ATOM 5660 C CA . LYS F 1 83 ? 30.847 20.460 5.248 1.00 29.02 83 LYS F CA 1
ATOM 5661 C C . LYS F 1 83 ? 30.683 19.069 5.844 1.00 29.76 83 LYS F C 1
ATOM 5662 O O . LYS F 1 83 ? 30.227 18.137 5.174 1.00 27.07 83 LYS F O 1
ATOM 5668 N N . LYS F 1 84 ? 31.038 18.941 7.114 1.00 25.34 84 LYS F N 1
ATOM 5669 C CA . LYS F 1 84 ? 30.842 17.696 7.839 1.00 31.45 84 LYS F CA 1
ATOM 5670 C C . LYS F 1 84 ? 29.531 17.798 8.598 1.00 32.03 84 LYS F C 1
ATOM 5671 O O . LYS F 1 84 ? 29.426 18.555 9.562 1.00 26.49 84 LYS F O 1
ATOM 5677 N N . ILE F 1 85 ? 28.528 17.056 8.143 1.00 28.20 85 ILE F N 1
ATOM 5678 C CA . ILE F 1 85 ? 27.212 17.097 8.759 1.00 22.47 85 ILE F CA 1
ATOM 5679 C C . ILE F 1 85 ? 26.811 15.713 9.248 1.00 21.22 85 ILE F C 1
ATOM 5680 O O . ILE F 1 85 ? 26.524 14.814 8.456 1.00 24.00 85 ILE F O 1
ATOM 5685 N N . LYS F 1 86 ? 26.790 15.551 10.570 1.00 21.57 86 LYS F N 1
ATOM 5686 C CA . LYS F 1 86 ? 26.383 14.297 11.172 1.00 17.09 86 LYS F CA 1
ATOM 5687 C C . LYS F 1 86 ? 24.898 14.376 11.509 1.00 20.19 86 LYS F C 1
ATOM 5688 O O . LYS F 1 86 ? 24.418 15.402 12.004 1.00 20.48 86 LYS F O 1
ATOM 5694 N N . VAL F 1 87 ? 24.155 13.314 11.219 1.00 17.86 87 VAL F N 1
ATOM 5695 C CA . VAL F 1 87 ? 22.714 13.326 11.472 1.00 18.81 87 VAL F CA 1
ATOM 5696 C C . VAL F 1 87 ? 22.326 12.161 12.363 1.00 21.28 87 VAL F C 1
ATOM 5697 O O . VAL F 1 87 ? 22.495 11.001 11.976 1.00 20.26 87 VAL F O 1
ATOM 5701 N N . LEU F 1 88 ? 21.825 12.463 13.565 1.00 16.17 88 LEU F N 1
ATOM 5702 C CA . LEU F 1 88 ? 21.354 11.423 14.478 1.00 19.48 88 LEU F CA 1
ATOM 5703 C C . LEU F 1 88 ? 19.837 11.421 14.607 1.00 16.35 88 LEU F C 1
ATOM 5704 O O . LEU F 1 88 ? 19.203 12.475 14.582 1.00 16.77 88 LEU F O 1
ATOM 5709 N N . SER F 1 89 ? 19.264 10.233 14.769 1.00 18.07 89 SER F N 1
ATOM 5710 C CA . SER F 1 89 ? 17.879 10.108 15.197 1.00 14.21 89 SER F CA 1
ATOM 5711 C C . SER F 1 89 ? 17.846 9.690 16.673 1.00 14.89 89 SER F C 1
ATOM 5712 O O . SER F 1 89 ? 18.886 9.352 17.264 1.00 13.96 89 SER F O 1
ATOM 5715 N N . GLY F 1 90 ? 16.655 9.715 17.259 1.00 18.03 90 GLY F N 1
ATOM 5716 C CA . GLY F 1 90 ? 16.459 9.236 18.623 1.00 17.26 90 GLY F CA 1
ATOM 5717 C C . GLY F 1 90 ? 16.714 10.269 19.701 1.00 16.94 90 GLY F C 1
ATOM 5718 O O . GLY F 1 90 ? 17.045 9.918 20.830 1.00 17.61 90 GLY F O 1
ATOM 5719 N N . LEU F 1 91 ? 16.567 11.546 19.355 1.00 16.59 91 LEU F N 1
ATOM 5720 C CA . LEU F 1 91 ? 16.946 12.640 20.245 1.00 17.44 91 LEU F CA 1
ATOM 5721 C C . LEU F 1 91 ? 16.319 12.559 21.631 1.00 15.84 91 LEU F C 1
ATOM 5722 O O . LEU F 1 91 ? 15.092 12.536 21.779 1.00 15.59 91 LEU F O 1
ATOM 5727 N N . ASN F 1 92 ? 17.180 12.521 22.636 1.00 16.45 92 ASN F N 1
ATOM 5728 C CA . ASN F 1 92 ? 16.740 12.658 24.017 1.00 16.51 92 ASN F CA 1
ATOM 5729 C C . ASN F 1 92 ? 17.594 13.718 24.716 1.00 20.39 92 ASN F C 1
ATOM 5730 O O . ASN F 1 92 ? 18.524 14.259 24.113 1.00 16.93 92 ASN F O 1
ATOM 5735 N N . LEU F 1 93 ? 17.289 14.047 25.972 1.00 15.54 93 LEU F N 1
ATOM 5736 C CA . LEU F 1 93 ? 17.991 15.155 26.602 1.00 20.16 93 LEU F CA 1
ATOM 5737 C C . LEU F 1 93 ? 19.450 14.788 26.894 1.00 16.21 93 LEU F C 1
ATOM 5738 O O . LEU F 1 93 ? 20.316 15.650 26.866 1.00 16.37 93 LEU F O 1
ATOM 5743 N N . SER F 1 94 ? 19.722 13.505 27.122 1.00 16.81 94 SER F N 1
ATOM 5744 C CA . SER F 1 94 ? 21.094 13.035 27.312 1.00 19.33 94 SER F CA 1
ATOM 5745 C C . SER F 1 94 ? 21.927 13.312 26.061 1.00 20.77 94 SER F C 1
ATOM 5746 O O . SER F 1 94 ? 23.093 13.724 26.148 1.00 16.48 94 SER F O 1
ATOM 5749 N N . MET F 1 95 ? 21.311 13.076 24.908 1.00 16.48 95 MET F N 1
ATOM 5750 C CA . MET F 1 95 ? 21.972 13.284 23.611 1.00 16.35 95 MET F CA 1
ATOM 5751 C C . MET F 1 95 ? 22.312 14.764 23.417 1.00 17.76 95 MET F C 1
ATOM 5752 O O . MET F 1 95 ? 23.430 15.117 23.040 1.00 18.68 95 MET F O 1
ATOM 5757 N N . LEU F 1 96 ? 21.338 15.628 23.687 1.00 19.68 96 LEU F N 1
ATOM 5758 C CA . LEU F 1 96 ? 21.542 17.075 23.608 1.00 16.15 96 LEU F CA 1
ATOM 5759 C C . LEU F 1 96 ? 22.544 17.580 24.643 1.00 16.78 96 LEU F C 1
ATOM 5760 O O . LEU F 1 96 ? 23.441 18.355 24.320 1.00 21.62 96 LEU F O 1
ATOM 5765 N N . MET F 1 97 ? 22.379 17.164 25.896 1.00 19.16 97 MET F N 1
ATOM 5766 C CA . MET F 1 97 ? 23.308 17.587 26.940 1.00 19.30 97 MET F CA 1
ATOM 5767 C C . MET F 1 97 ? 24.746 17.199 26.628 1.00 17.45 97 MET F C 1
ATOM 5768 O O . MET F 1 97 ? 25.666 18.016 26.768 1.00 21.38 97 MET F O 1
ATOM 5773 N N . GLU F 1 98 ? 24.949 15.957 26.209 1.00 18.07 98 GLU F N 1
ATOM 5774 C CA . GLU F 1 98 ? 26.308 15.499 25.939 1.00 21.89 98 GLU F CA 1
ATOM 5775 C C . GLU F 1 98 ? 26.936 16.284 24.808 1.00 21.97 98 GLU F C 1
ATOM 5776 O O . GLU F 1 98 ? 28.113 16.647 24.874 1.00 24.60 98 GLU F O 1
ATOM 5782 N N . ALA F 1 99 ? 26.149 16.546 23.767 1.00 21.75 99 ALA F N 1
ATOM 5783 C CA . ALA F 1 99 ? 26.656 17.301 22.637 1.00 18.13 99 ALA F CA 1
ATOM 5784 C C . ALA F 1 99 ? 27.094 18.680 23.111 1.00 23.54 99 ALA F C 1
ATOM 5785 O O . ALA F 1 99 ? 28.151 19.171 22.722 1.00 21.20 99 ALA F O 1
ATOM 5787 N N . VAL F 1 100 ? 26.290 19.289 23.979 1.00 20.37 100 VAL F N 1
ATOM 5788 C CA . VAL F 1 100 ? 26.590 20.624 24.486 1.00 22.94 100 VAL F CA 1
ATOM 5789 C C . VAL F 1 100 ? 27.826 20.611 25.386 1.00 26.48 100 VAL F C 1
ATOM 5790 O O . VAL F 1 100 ? 28.685 21.503 25.304 1.00 22.25 100 VAL F O 1
ATOM 5794 N N . LEU F 1 101 ? 27.910 19.604 26.252 1.00 22.15 101 LEU F N 1
ATOM 5795 C CA . LEU F 1 101 ? 28.982 19.569 27.256 1.00 26.05 101 LEU F CA 1
ATOM 5796 C C . LEU F 1 101 ? 30.338 19.148 26.688 1.00 30.24 101 LEU F C 1
ATOM 5797 O O . LEU F 1 101 ? 31.384 19.552 27.201 1.00 30.40 101 LEU F O 1
ATOM 5802 N N . SER F 1 102 ? 30.324 18.355 25.621 1.00 24.14 102 SER F N 1
ATOM 5803 C CA . SER F 1 102 ? 31.550 17.737 25.132 1.00 22.59 102 SER F CA 1
ATOM 5804 C C . SER F 1 102 ? 32.092 18.338 23.838 1.00 34.45 102 SER F C 1
ATOM 5805 O O . SER F 1 102 ? 33.218 18.033 23.441 1.00 26.94 102 SER F O 1
ATOM 5808 N N . ARG F 1 103 ? 31.307 19.193 23.184 1.00 25.91 103 ARG F N 1
ATOM 5809 C CA . ARG F 1 103 ? 31.726 19.730 21.886 1.00 26.14 103 ARG F CA 1
ATOM 5810 C C . ARG F 1 103 ? 32.939 20.650 22.003 1.00 34.67 103 ARG F C 1
ATOM 5811 O O . ARG F 1 103 ? 33.686 20.822 21.033 1.00 34.55 103 ARG F O 1
ATOM 5819 N N . THR F 1 104 ? 33.130 21.235 23.186 1.00 35.83 104 THR F N 1
ATOM 5820 C CA . THR F 1 104 ? 34.288 22.087 23.458 1.00 39.98 104 THR F CA 1
ATOM 5821 C C . THR F 1 104 ? 35.607 21.363 23.188 1.00 42.54 104 THR F C 1
ATOM 5822 O O . THR F 1 104 ? 36.598 21.980 22.791 1.00 41.73 104 THR F O 1
ATOM 5826 N N . MET F 1 105 ? 35.607 20.050 23.394 1.00 35.71 105 MET F N 1
ATOM 5827 C CA . MET F 1 105 ? 36.835 19.264 23.338 1.00 37.86 105 MET F CA 1
ATOM 5828 C C . MET F 1 105 ? 37.282 18.922 21.924 1.00 42.80 105 MET F C 1
ATOM 5829 O O . MET F 1 105 ? 38.408 18.462 21.719 1.00 38.18 105 MET F O 1
ATOM 5834 N N . PHE F 1 106 ? 36.406 19.149 20.950 1.00 37.47 106 PHE F N 1
ATOM 5835 C CA . PHE F 1 106 ? 36.660 18.667 19.600 1.00 38.71 106 PHE F CA 1
ATOM 5836 C C . PHE F 1 106 ? 36.584 19.769 18.554 1.00 38.76 106 PHE F C 1
ATOM 5837 O O . PHE F 1 106 ? 35.714 20.639 18.610 1.00 44.18 106 PHE F O 1
ATOM 5845 N N . GLU F 1 107 ? 37.509 19.727 17.603 1.00 42.00 107 GLU F N 1
ATOM 5846 C CA . GLU F 1 107 ? 37.427 20.585 16.432 1.00 41.81 107 GLU F CA 1
ATOM 5847 C C . GLU F 1 107 ? 36.448 19.971 15.436 1.00 40.00 107 GLU F C 1
ATOM 5848 O O . GLU F 1 107 ? 35.828 20.679 14.635 1.00 40.81 107 GLU F O 1
ATOM 5854 N N A HIS F 1 108 ? 36.305 18.650 15.491 0.57 37.46 108 HIS F N 1
ATOM 5855 N N B HIS F 1 108 ? 36.286 18.653 15.514 0.43 37.45 108 HIS F N 1
ATOM 5856 C CA A HIS F 1 108 ? 35.531 17.933 14.482 0.57 37.65 108 HIS F CA 1
ATOM 5857 C CA B HIS F 1 108 ? 35.549 17.915 14.495 0.43 37.62 108 HIS F CA 1
ATOM 5858 C C A HIS F 1 108 ? 34.369 17.121 15.048 0.57 35.11 108 HIS F C 1
ATOM 5859 C C B HIS F 1 108 ? 34.365 17.128 15.061 0.43 35.10 108 HIS F C 1
ATOM 5860 O O A HIS F 1 108 ? 34.532 16.356 15.999 0.57 35.09 108 HIS F O 1
ATOM 5861 O O B HIS F 1 108 ? 34.511 16.382 16.031 0.43 35.09 108 HIS F O 1
ATOM 5874 N N . VAL F 1 109 ? 33.201 17.291 14.434 1.00 30.18 109 VAL F N 1
ATOM 5875 C CA . VAL F 1 109 ? 31.983 16.582 14.833 1.00 29.91 109 VAL F CA 1
ATOM 5876 C C . VAL F 1 109 ? 32.109 15.056 14.703 1.00 31.36 109 VAL F C 1
ATOM 5877 O O . VAL F 1 109 ? 31.440 14.303 15.412 1.00 27.76 109 VAL F O 1
ATOM 5881 N N . ASP F 1 110 ? 32.975 14.597 13.804 1.00 31.98 110 ASP F N 1
ATOM 5882 C CA . ASP F 1 110 ? 33.198 13.164 13.635 1.00 32.95 110 ASP F CA 1
ATOM 5883 C C . ASP F 1 110 ? 33.675 12.521 14.935 1.00 30.98 110 ASP F C 1
ATOM 5884 O O . ASP F 1 110 ? 33.355 11.365 15.229 1.00 35.64 110 ASP F O 1
ATOM 5889 N N . ASP F 1 111 ? 34.430 13.285 15.717 1.00 31.57 111 ASP F N 1
ATOM 5890 C CA . ASP F 1 111 ? 35.056 12.758 16.922 1.00 34.34 111 ASP F CA 1
ATOM 5891 C C . ASP F 1 111 ? 34.175 12.977 18.146 1.00 32.57 111 ASP F C 1
ATOM 5892 O O . ASP F 1 111 ? 34.481 12.490 19.232 1.00 39.08 111 ASP F O 1
ATOM 5897 N N . LEU F 1 112 ? 33.079 13.711 17.963 1.00 26.53 112 LEU F N 1
ATOM 5898 C CA . LEU F 1 112 ? 32.145 13.988 19.060 1.00 26.13 112 LEU F CA 1
ATOM 5899 C C . LEU F 1 112 ? 31.003 12.973 19.127 1.00 26.61 112 LEU F C 1
ATOM 5900 O O . LEU F 1 112 ? 30.501 12.656 20.213 1.00 23.80 112 LEU F O 1
ATOM 5905 N N . VAL F 1 113 ? 30.597 12.460 17.969 1.00 23.82 113 VAL F N 1
ATOM 5906 C CA . VAL F 1 113 ? 29.400 11.621 17.875 1.00 25.27 113 VAL F CA 1
ATOM 5907 C C . VAL F 1 113 ? 29.415 10.385 18.786 1.00 30.89 113 VAL F C 1
ATOM 5908 O O . VAL F 1 113 ? 28.401 10.073 19.421 1.00 24.22 113 VAL F O 1
ATOM 5912 N N . ASP F 1 114 ? 30.559 9.705 18.873 1.00 28.44 114 ASP F N 1
ATOM 5913 C CA . ASP F 1 114 ? 30.649 8.468 19.655 1.00 33.01 114 ASP F CA 1
ATOM 5914 C C . ASP F 1 114 ? 30.267 8.684 21.112 1.00 27.39 114 ASP F C 1
ATOM 5915 O O . ASP F 1 114 ? 29.550 7.880 21.700 1.00 35.12 114 ASP F O 1
ATOM 5920 N N . LYS F 1 115 ? 30.749 9.784 21.680 1.00 27.11 115 LYS F N 1
ATOM 5921 C CA . LYS F 1 115 ? 30.450 10.158 23.060 1.00 25.40 115 LYS F CA 1
ATOM 5922 C C . LYS F 1 115 ? 28.984 10.556 23.211 1.00 26.71 115 LYS F C 1
ATOM 5923 O O . LYS F 1 115 ? 28.341 10.292 24.233 1.00 25.80 115 LYS F O 1
ATOM 5929 N N . VAL F 1 116 ? 28.465 11.213 22.179 1.00 22.85 116 VAL F N 1
ATOM 5930 C CA . VAL F 1 116 ? 27.067 11.623 22.155 1.00 24.90 116 VAL F CA 1
ATOM 5931 C C . VAL F 1 116 ? 26.140 10.413 22.084 1.00 27.70 116 VAL F C 1
ATOM 5932 O O . VAL F 1 116 ? 25.140 10.341 22.802 1.00 24.74 116 VAL F O 1
ATOM 5936 N N . ILE F 1 117 ? 26.479 9.467 21.216 1.00 20.71 117 ILE F N 1
ATOM 5937 C CA . ILE F 1 117 ? 25.683 8.258 21.034 1.00 24.63 117 ILE F CA 1
ATOM 5938 C C . ILE F 1 117 ? 25.699 7.432 22.310 1.00 27.30 117 ILE F C 1
ATOM 5939 O O . ILE F 1 117 ? 24.667 6.925 22.742 1.00 22.33 117 ILE F O 1
ATOM 5944 N N . THR F 1 118 ? 26.880 7.313 22.909 1.00 20.83 118 THR F N 1
ATOM 5945 C CA . THR F 1 118 ? 27.042 6.575 24.162 1.00 22.17 118 THR F CA 1
ATOM 5946 C C . THR F 1 118 ? 26.138 7.131 25.253 1.00 22.71 118 THR F C 1
ATOM 5947 O O . THR F 1 118 ? 25.403 6.388 25.904 1.00 25.65 118 THR F O 1
ATOM 5951 N N . SER F 1 119 ? 26.182 8.442 25.443 1.00 23.00 119 SER F N 1
ATOM 5952 C CA . SER F 1 119 ? 25.391 9.067 26.493 1.00 20.95 119 SER F CA 1
ATOM 5953 C C . SER F 1 119 ? 23.898 8.932 26.200 1.00 19.49 119 SER F C 1
ATOM 5954 O O . SER F 1 119 ? 23.095 8.820 27.119 1.00 20.11 119 SER F O 1
ATOM 5957 N N . SER F 1 120 ? 23.530 8.936 24.919 1.00 17.81 120 SER F N 1
ATOM 5958 C CA . SER F 1 120 ? 22.129 8.783 24.538 1.00 18.08 120 SER F CA 1
ATOM 5959 C C . SER F 1 120 ? 21.553 7.449 24.999 1.00 20.52 120 SER F C 1
ATOM 5960 O O . SER F 1 120 ? 20.416 7.386 25.477 1.00 21.75 120 SER F O 1
ATOM 5963 N N . HIS F 1 121 ? 22.335 6.383 24.859 1.00 20.06 121 HIS F N 1
ATOM 5964 C CA . HIS F 1 121 ? 21.888 5.061 25.280 1.00 19.54 121 HIS F CA 1
ATOM 5965 C C . HIS F 1 121 ? 21.983 4.930 26.801 1.00 23.18 121 HIS F C 1
ATOM 5966 O O . HIS F 1 121 ? 21.101 4.352 27.439 1.00 25.80 121 HIS F O 1
ATOM 5973 N N . GLU F 1 122 ? 23.063 5.463 27.372 1.00 21.50 122 GLU F N 1
ATOM 5974 C CA . GLU F 1 122 ? 23.274 5.428 28.831 1.00 21.62 122 GLU F CA 1
ATOM 5975 C C . GLU F 1 122 ? 22.119 6.075 29.585 1.00 27.53 122 GLU F C 1
ATOM 5976 O O . GLU F 1 122 ? 21.789 5.691 30.718 1.00 22.92 122 GLU F O 1
ATOM 5982 N N . GLY F 1 123 ? 21.503 7.067 28.953 1.00 23.03 123 GLY F N 1
ATOM 5983 C CA . GLY F 1 123 ? 20.444 7.839 29.578 1.00 24.41 123 GLY F CA 1
ATOM 5984 C C . GLY F 1 123 ? 19.097 7.141 29.631 1.00 20.32 123 GLY F C 1
ATOM 5985 O O . GLY F 1 123 ? 18.185 7.611 30.308 1.00 23.85 123 GLY F O 1
ATOM 5986 N N . ILE F 1 124 ? 18.978 6.016 28.934 1.00 18.25 124 ILE F N 1
ATOM 5987 C CA . ILE F 1 124 ? 17.731 5.257 28.910 1.00 18.60 124 ILE F CA 1
ATOM 5988 C C . ILE F 1 124 ? 17.799 4.178 29.967 1.00 23.86 124 ILE F C 1
ATOM 5989 O O . ILE F 1 124 ? 18.489 3.170 29.806 1.00 21.92 124 ILE F O 1
ATOM 5994 N N . VAL F 1 125 ? 17.080 4.406 31.058 1.00 21.05 125 VAL F N 1
ATOM 5995 C CA . VAL F 1 125 ? 17.187 3.562 32.238 1.00 22.82 125 VAL F CA 1
ATOM 5996 C C . VAL F 1 125 ? 15.791 3.285 32.774 1.00 26.98 125 VAL F C 1
ATOM 5997 O O . VAL F 1 125 ? 14.957 4.192 32.826 1.00 21.63 125 VAL F O 1
ATOM 6001 N N . ASP F 1 126 ? 15.529 2.023 33.114 1.00 26.88 126 ASP F N 1
ATOM 6002 C CA . ASP F 1 126 ? 14.335 1.645 33.863 1.00 26.58 126 ASP F CA 1
ATOM 6003 C C . ASP F 1 126 ? 14.731 1.720 35.339 1.00 30.82 126 ASP F C 1
ATOM 6004 O O . ASP F 1 126 ? 15.650 1.030 35.772 1.00 32.85 126 ASP F O 1
ATOM 6009 N N . PHE F 1 127 ? 14.052 2.569 36.106 1.00 25.65 127 PHE F N 1
ATOM 6010 C CA . PHE F 1 127 ? 14.395 2.765 37.515 1.00 26.54 127 PHE F CA 1
ATOM 6011 C C . PHE F 1 127 ? 14.483 1.456 38.299 1.00 31.05 127 PHE F C 1
ATOM 6012 O O . PHE F 1 127 ? 15.254 1.349 39.260 1.00 28.04 127 PHE F O 1
ATOM 6020 N N . SER F 1 128 ? 13.712 0.458 37.876 1.00 25.52 128 SER F N 1
ATOM 6021 C CA . SER F 1 128 ? 13.731 -0.860 38.521 1.00 28.21 128 SER F CA 1
ATOM 6022 C C . SER F 1 128 ? 15.137 -1.465 38.615 1.00 36.72 128 SER F C 1
ATOM 6023 O O . SER F 1 128 ? 15.403 -2.310 39.471 1.00 34.98 128 SER F O 1
ATOM 6026 N N . THR F 1 129 ? 16.029 -1.029 37.729 1.00 37.47 129 THR F N 1
ATOM 6027 C CA . THR F 1 129 ? 17.401 -1.530 37.693 1.00 33.99 129 THR F CA 1
ATOM 6028 C C . THR F 1 129 ? 18.293 -0.847 38.737 1.00 41.50 129 THR F C 1
ATOM 6029 O O . THR F 1 129 ? 19.237 -1.454 39.251 1.00 52.95 129 THR F O 1
ATOM 6033 N N . CYS F 1 130 ? 17.989 0.412 39.050 1.00 35.02 130 CYS F N 1
ATOM 6034 C CA . CYS F 1 130 ? 18.749 1.164 40.043 1.00 43.00 130 CYS F CA 1
ATOM 6035 C C . CYS F 1 130 ? 18.649 0.487 41.411 1.00 44.94 130 CYS F C 1
ATOM 6036 O O . CYS F 1 130 ? 19.633 0.390 42.145 1.00 52.27 130 CYS F O 1
#